Protein AF-K2MQ74-F1 (afdb_monomer)

Mean predicted aligned error: 17.02 Å

Radius of gyration: 33.68 Å; Cα contacts (8 Å, |Δi|>4): 2544; chains: 1; bounding box: 82×67×94 Å

pLDDT: mean 82.6, std 14.16, range [20.5, 97.69]

Organism: NCBI:txid85056

Secondary structure (DSSP, 8-state):
---EEEEEES-EEES-EEEEEEEPPTT-EEEEES-EEEEETTT------STT-TT-----SEEEEEEEEES-EEEEES-EEEEESTT-EEEEEEEEEEEESS-EEEEES-EEEESSEEEE-SS-EEEE-SS-EEEEES-EEEE---STT-EEEEEEEEEE-SS-EEEEES-EEEESSEEEEEEEEEE-SS-EEEEES-EEESSEEEEESSTT-EEE-TT-EEEEES-EEE-BTTBS--EEE---PPPTT---EEEEES-EETTEE---HHHHH---S-EEEE-TT---HHHHS-GGGEEEEETTEEEEPTT-BTTTTBSSPPPTT-S---SS-S---S-PEEESSEES--PPPPTT--EEEEESPEESS-EEEEGGG---TTS-EEEEEES-EES-EEEEEESS-EEEEEES-EE-SS-EEEEEEE-TT-EEEEES-EEE-SSSEEEEEEEEEEPTT-EEEEES-EEEESSEEEEEEEEEEESSEEEEES-EEEESSTT--EEEEEEEEEEEEETT-EEEEES-EEEEEEEEEE-S-EEE-TT-EEEEES-EEE--SS-S--EEEEE-S-EEE-TT-EEEEES-EEESSEEEEE--TTS-EEE-STT-EEEEES-EES-SSS-SEE--GGGEEE-TT-EEEEE--EETTEE---TTTS-TTSEEE-TT---HHHHS-GGGEEEEETTTTEEEEPTT-BTTTTBS--------------------SSEES-EES-----TT-SEEEEES-EEESTT-EE---GGGS-TTS-EEEEEES-EEETT-EE-

Foldseek 3Di:
DFAAEAEAAQEEEALFEAEDEAEGPALHEHEHELYEFEWELVQAPDQDPPPPCRPDGETESYEAANYEAHNYEAEYELYEFYYDDPRYEPYEYHNADYYEHAYEHEHFNYEYEYQFEPYDYPAYEYYWEHLYEYEYENYEYAHQHQDEPGENHEYQEYEHEHLYEYEYYLYEYQHNAEPYEYCAYYHEHLYEYYYYNYEDQHQEHYEHNDLARYAADHNYEYAYENYEWEHHPNDPHTAPYAAHDHDPPGDYHYEYEQYHYNNHTDDDNCVRHVPVHDYHYDYHLDADLSHQASNVFFDGADSNFTHGHPCFEDRRGRNHHDDPPRDDDDSPPVPVPDQDEDEAEEAAEDDQDIAPQQEHHYEHYEHPYAYEAAPVRHPDDVGEREYYAYQYEHCHYEYEAPQEAYEHEAEQYEHAEYAYEYEDEHHAQHEAYHENYEFAYAALERYEYYNHYYYAQYEHEAYQYEFEYAAERYEAAEAAFANYEYEAENYEFAYNDPPDGHQEHYEYQEEEFEQLYEYEYEAYEGGHLEDYEHAEEYEHEHQYEYYHELYEYEHDLVDQAREPYEYNYAYEYYHQYEYEYAQYEYESHAHYEYDDPPHAHEYDYPNAEYEDENYEYCEPSHANYYDDQVRYYYYPPHAYEYEHYYHNRHTDDCVPRHHPRHHYDYPPFADLVRLASVVQFPDADRNVSFTDGDPCFDDRRRHNDDDDDDDDDDDDDDDDDDDDPAQELEEAAADDDDLADLAHEYELYEDAAQRQEAEHDVVSYDPVDHHYHYHYNYYYGSNYYYD

Solvent-accessible surface area (backbone atoms only — not comparable to full-atom values): 36855 Å² total; per-residue (Å²): 112,44,33,38,40,38,40,36,30,42,30,36,23,46,16,12,34,42,41,44,76,36,70,52,37,53,64,16,38,39,39,40,30,55,22,41,30,26,11,24,35,87,48,25,76,61,74,52,82,54,88,96,43,63,87,54,62,32,1,34,24,33,36,38,34,36,28,30,32,33,35,15,42,37,38,37,28,53,25,39,36,38,11,40,44,92,55,5,18,25,28,33,35,39,81,19,45,37,29,25,60,39,6,36,41,39,36,34,44,27,40,38,37,13,48,33,13,48,32,35,22,92,76,15,39,43,37,33,22,48,18,6,38,41,37,40,25,54,22,39,40,39,24,71,28,86,52,84,89,44,18,32,30,31,30,39,26,38,38,30,26,49,40,7,37,42,38,41,31,51,25,40,38,42,23,27,26,18,49,31,30,23,40,25,41,37,34,25,52,44,8,40,41,40,42,30,49,26,39,38,20,17,29,18,44,40,33,55,73,35,53,77,23,60,45,41,39,64,83,14,38,38,30,40,31,46,30,38,40,33,64,17,96,81,28,94,48,51,26,52,28,56,76,42,51,70,53,97,90,49,75,56,47,34,36,36,30,50,31,26,49,72,90,36,76,64,85,47,57,47,82,63,23,29,38,67,60,78,62,53,71,46,59,74,88,70,65,48,54,84,60,71,28,39,51,98,19,43,69,49,71,56,97,75,40,42,38,54,29,92,72,27,25,65,74,37,8,34,56,33,79,65,67,86,90,71,71,94,62,76,70,75,70,81,70,74,73,64,60,70,61,46,68,48,61,77,43,64,68,77,74,83,66,60,91,71,50,56,40,46,30,38,32,48,28,36,34,78,34,62,36,70,49,56,48,72,67,52,75,46,88,97,41,70,33,40,35,37,37,33,47,24,38,34,32,21,40,36,42,31,40,60,49,49,26,33,37,40,38,41,31,52,23,39,29,73,63,36,39,41,35,39,30,37,33,33,14,56,58,16,37,38,38,40,28,53,22,42,35,35,14,83,41,60,39,20,29,38,32,48,66,30,38,47,24,45,61,11,38,41,37,41,35,46,24,42,32,18,3,48,34,20,24,32,39,22,66,38,40,46,28,43,31,18,34,40,39,43,31,48,26,41,26,31,27,60,51,90,93,44,54,10,58,18,31,33,37,30,38,25,38,40,27,24,59,54,1,33,39,40,37,34,47,28,40,33,32,8,29,19,38,35,31,32,51,36,49,35,40,28,26,45,40,4,37,42,38,41,28,50,24,41,35,39,28,30,89,89,46,93,87,12,16,44,34,32,34,54,33,40,36,40,34,24,49,26,8,36,38,40,41,34,50,26,40,31,31,58,25,16,57,33,35,46,49,62,94,83,43,46,39,39,34,28,38,62,67,13,39,37,32,44,30,48,30,34,28,65,47,73,87,39,61,66,54,47,52,56,40,93,37,54,44,72,38,82,67,24,47,40,40,40,30,40,31,28,41,57,83,40,76,64,82,61,83,86,48,58,45,90,83,51,44,75,50,58,72,95,61,64,48,67,76,73,55,23,41,62,95,31,42,68,50,71,43,69,88,77,57,42,44,39,50,34,94,83,31,29,70,70,38,11,37,86,57,89,80,87,83,86,87,86,90,85,87,89,89,88,89,88,87,89,89,74,99,38,53,60,67,43,80,38,48,62,66,86,84,69,51,83,53,46,69,47,46,34,32,44,24,34,26,40,28,72,55,16,48,49,74,67,61,75,90,71,30,61,66,91,49,64,34,38,41,39,36,36,47,23,35,26,24,62,31,5,33,39,63

Structure (mmCIF, N/CA/C/O backbone):
data_AF-K2MQ74-F1
#
_entry.id   AF-K2MQ74-F1
#
loop_
_atom_site.group_PDB
_atom_site.id
_atom_site.type_symbol
_atom_site.label_atom_id
_atom_site.label_alt_id
_atom_site.label_comp_id
_atom_site.label_asym_id
_atom_site.label_entity_id
_atom_site.label_seq_id
_atom_site.pdbx_PDB_ins_code
_atom_site.Cartn_x
_atom_site.Cartn_y
_atom_site.Cartn_z
_atom_site.occupancy
_atom_site.B_iso_or_equiv
_atom_site.auth_seq_id
_atom_site.auth_comp_id
_atom_site.auth_asym_id
_atom_site.auth_atom_id
_atom_site.pdbx_PDB_model_num
ATOM 1 N N . MET A 1 1 ? 23.347 -22.499 -31.043 1.00 69.25 1 MET A N 1
ATOM 2 C CA . MET A 1 1 ? 22.238 -23.004 -30.206 1.00 69.25 1 MET A CA 1
ATOM 3 C C . MET A 1 1 ? 20.932 -22.618 -30.883 1.00 69.25 1 MET A C 1
ATOM 5 O O . MET A 1 1 ? 20.910 -21.531 -31.457 1.00 69.25 1 MET A O 1
ATOM 9 N N . PRO A 1 2 ? 19.909 -23.488 -30.890 1.00 73.75 2 PRO A N 1
ATOM 10 C CA . PRO A 1 2 ? 18.578 -23.132 -31.381 1.00 73.75 2 PRO A CA 1
ATOM 11 C C . PRO A 1 2 ? 17.974 -22.024 -30.506 1.00 73.75 2 PRO A C 1
ATOM 13 O O . PRO A 1 2 ? 18.395 -21.845 -29.362 1.00 73.75 2 PRO A O 1
ATOM 16 N N . HIS A 1 3 ? 17.020 -21.267 -31.050 1.00 83.69 3 HIS A N 1
ATOM 17 C CA . HIS A 1 3 ? 16.322 -20.243 -30.276 1.00 83.69 3 HIS A CA 1
ATOM 18 C C . HIS A 1 3 ? 15.479 -20.896 -29.171 1.00 83.69 3 HIS A C 1
ATOM 20 O O . HIS A 1 3 ? 14.938 -21.993 -29.354 1.00 83.69 3 HIS A O 1
ATOM 26 N N . ALA A 1 4 ? 15.383 -20.218 -28.030 1.00 85.94 4 ALA A N 1
ATOM 27 C CA . ALA A 1 4 ? 14.561 -20.631 -26.902 1.00 85.94 4 ALA A CA 1
ATOM 28 C C . ALA A 1 4 ? 13.309 -19.752 -26.811 1.00 85.94 4 ALA A C 1
ATOM 30 O O . ALA A 1 4 ? 13.399 -18.527 -26.898 1.00 85.94 4 ALA A O 1
ATOM 31 N N . LEU A 1 5 ? 12.152 -20.381 -26.631 1.00 87.06 5 LEU A N 1
ATOM 32 C CA . LEU A 1 5 ? 10.888 -19.740 -26.299 1.00 87.06 5 LEU A CA 1
ATOM 33 C C . LEU A 1 5 ? 10.551 -20.091 -24.847 1.00 87.06 5 LEU A C 1
ATOM 35 O O . LEU A 1 5 ? 10.266 -21.247 -24.540 1.00 87.06 5 LEU A O 1
ATOM 39 N N . VAL A 1 6 ? 10.608 -19.107 -23.957 1.00 89.31 6 VAL A N 1
ATOM 40 C CA . VAL A 1 6 ? 10.246 -19.247 -22.544 1.00 89.31 6 VAL A CA 1
ATOM 41 C C . VAL A 1 6 ? 9.012 -18.395 -22.297 1.00 89.31 6 VAL A C 1
ATOM 43 O O . VAL A 1 6 ? 9.050 -17.183 -22.496 1.00 89.31 6 VAL A O 1
ATOM 46 N N . ASN A 1 7 ? 7.911 -19.017 -21.895 1.00 86.31 7 ASN A N 1
ATOM 47 C CA . ASN A 1 7 ? 6.653 -18.330 -21.645 1.00 86.31 7 ASN A CA 1
ATOM 48 C C . ASN A 1 7 ? 6.124 -18.663 -20.247 1.00 86.31 7 ASN A C 1
ATOM 50 O O . ASN A 1 7 ? 5.760 -19.803 -19.960 1.00 86.31 7 ASN A O 1
ATOM 54 N N . MET A 1 8 ? 6.087 -17.655 -19.388 1.00 89.19 8 MET A N 1
ATOM 55 C CA . MET A 1 8 ? 5.594 -17.706 -18.020 1.00 89.19 8 MET A CA 1
ATOM 56 C C . MET A 1 8 ? 4.370 -16.799 -17.938 1.00 89.19 8 MET A C 1
ATOM 58 O O . MET A 1 8 ? 4.485 -15.584 -18.063 1.00 89.19 8 MET A O 1
ATOM 62 N N . THR A 1 9 ? 3.185 -17.379 -17.772 1.00 84.38 9 THR A N 1
ATOM 63 C CA . THR A 1 9 ? 1.922 -16.630 -17.710 1.00 84.38 9 THR A CA 1
ATOM 64 C C . THR A 1 9 ? 1.123 -17.018 -16.477 1.00 84.38 9 THR A C 1
ATOM 66 O O . THR A 1 9 ? 1.108 -18.189 -16.102 1.00 84.38 9 THR A O 1
ATOM 69 N N . ASN A 1 10 ? 0.457 -16.062 -15.826 1.00 81.44 10 ASN A N 1
ATOM 70 C CA . ASN A 1 10 ? -0.314 -16.319 -14.601 1.00 81.44 10 ASN A CA 1
ATOM 71 C C . ASN A 1 10 ? 0.508 -17.050 -13.520 1.00 81.44 10 ASN A C 1
ATOM 73 O O . ASN A 1 10 ? -0.016 -17.906 -12.814 1.00 81.44 10 ASN A O 1
ATOM 77 N N . VAL A 1 11 ? 1.815 -16.791 -13.430 1.00 84.75 11 VAL A N 1
ATOM 78 C CA . VAL A 1 11 ? 2.678 -17.435 -12.436 1.00 84.75 11 VAL A CA 1
ATOM 79 C C . VAL A 1 11 ? 2.529 -16.708 -11.107 1.00 84.75 11 VAL A C 1
ATOM 81 O O . VAL A 1 11 ? 2.595 -15.483 -11.056 1.00 84.75 11 VAL A O 1
ATOM 84 N N . THR A 1 12 ? 2.367 -17.461 -10.026 1.00 86.19 12 THR A N 1
ATOM 85 C CA . THR A 1 12 ? 2.408 -16.945 -8.657 1.00 86.19 12 THR A CA 1
ATOM 86 C C . THR A 1 12 ? 3.684 -17.441 -7.987 1.00 86.19 12 THR A C 1
ATOM 88 O O . THR A 1 12 ? 3.907 -18.641 -7.907 1.00 86.19 12 THR A O 1
ATOM 91 N N . SER A 1 13 ? 4.543 -16.559 -7.497 1.00 84.12 13 SER A N 1
ATOM 92 C CA . SER A 1 13 ? 5.702 -16.939 -6.683 1.00 84.12 13 SER A CA 1
ATOM 93 C C . SER A 1 13 ? 5.541 -16.345 -5.292 1.00 84.12 13 SER A C 1
ATOM 95 O O . SER A 1 13 ? 5.294 -15.152 -5.184 1.00 84.12 13 SER A O 1
ATOM 97 N N . LEU A 1 14 ? 5.641 -17.161 -4.246 1.00 84.56 14 LEU A N 1
ATOM 98 C CA . LEU A 1 14 ? 5.545 -16.786 -2.835 1.00 84.56 14 LEU A CA 1
ATOM 99 C C . LEU A 1 14 ? 6.806 -17.285 -2.128 1.00 84.56 14 LEU A C 1
ATOM 101 O O . LEU A 1 14 ? 6.883 -18.452 -1.756 1.00 84.56 14 LEU A O 1
ATOM 105 N N . GLU A 1 15 ? 7.813 -16.433 -1.969 1.00 80.31 15 GLU A N 1
ATOM 106 C CA . GLU A 1 15 ? 9.154 -16.827 -1.503 1.00 80.31 15 GLU A CA 1
ATOM 107 C C . GLU A 1 15 ? 9.903 -17.751 -2.478 1.00 80.31 15 GLU A C 1
ATOM 109 O O . GLU A 1 15 ? 10.826 -18.465 -2.089 1.00 80.31 15 GLU A O 1
ATOM 114 N N . GLY A 1 16 ? 9.498 -17.767 -3.750 1.00 77.50 16 GLY A N 1
ATOM 115 C CA . GLY A 1 16 ? 10.227 -18.440 -4.820 1.00 77.50 16 GLY A CA 1
ATOM 116 C C . GLY A 1 16 ? 11.003 -17.456 -5.692 1.00 77.50 16 GLY A C 1
ATOM 117 O O . GLY A 1 16 ? 10.606 -16.296 -5.841 1.00 77.50 16 GLY A O 1
ATOM 118 N N . THR A 1 17 ? 12.076 -17.932 -6.321 1.00 85.06 17 THR A N 1
ATOM 119 C CA . THR A 1 17 ? 12.960 -17.095 -7.146 1.00 85.06 17 THR A CA 1
ATOM 120 C C . THR A 1 17 ? 12.999 -17.586 -8.592 1.00 85.06 17 THR A C 1
ATOM 122 O O . THR A 1 17 ? 13.245 -18.764 -8.863 1.00 85.06 17 THR A O 1
ATOM 125 N N . ILE A 1 18 ? 12.795 -16.665 -9.534 1.00 90.06 18 ILE A N 1
ATOM 126 C CA . ILE A 1 18 ? 13.057 -16.885 -10.961 1.00 90.06 18 ILE A CA 1
ATOM 127 C C . ILE A 1 18 ? 14.475 -16.399 -11.250 1.00 90.06 18 ILE A C 1
ATOM 129 O O . ILE A 1 18 ? 14.791 -15.240 -10.996 1.00 90.06 18 ILE A O 1
ATOM 133 N N . VAL A 1 19 ? 15.333 -17.251 -11.796 1.00 90.69 19 VAL A N 1
ATOM 134 C CA . VAL A 1 19 ? 16.720 -16.924 -12.134 1.00 90.69 19 VAL A CA 1
ATOM 135 C C . VAL A 1 19 ? 16.905 -17.070 -13.638 1.00 90.69 19 VAL A C 1
ATOM 137 O O . VAL A 1 19 ? 16.512 -18.069 -14.224 1.00 90.69 19 VAL A O 1
ATOM 140 N N . MET A 1 20 ? 17.528 -16.086 -14.280 1.00 91.31 20 MET A N 1
ATOM 141 C CA . MET A 1 20 ? 18.090 -16.251 -15.619 1.00 91.31 20 MET A CA 1
ATOM 142 C C . MET A 1 20 ? 19.586 -16.037 -15.562 1.00 91.31 20 MET A C 1
ATOM 144 O O . MET A 1 20 ? 20.056 -14.991 -15.112 1.00 91.31 20 MET A O 1
ATOM 148 N N . HIS A 1 21 ? 20.322 -17.021 -16.066 1.00 90.12 21 HIS A N 1
ATOM 149 C CA . HIS A 1 21 ? 21.772 -17.027 -16.011 1.00 90.12 21 HIS A CA 1
ATOM 150 C C . HIS A 1 21 ? 22.403 -17.096 -17.407 1.00 90.12 21 HIS A C 1
ATOM 152 O O . HIS A 1 21 ? 22.164 -18.026 -18.180 1.00 90.12 21 HIS A O 1
ATOM 158 N N . GLY A 1 22 ? 23.283 -16.139 -17.704 1.00 90.06 22 GLY A N 1
ATOM 159 C CA . GLY A 1 22 ? 24.155 -16.163 -18.876 1.00 90.06 22 GLY A CA 1
ATOM 160 C C . GLY A 1 22 ? 23.542 -15.644 -20.184 1.00 90.06 22 GLY A C 1
ATOM 161 O O . GLY A 1 22 ? 22.616 -14.839 -20.220 1.00 90.06 22 GLY A O 1
ATOM 162 N N . ALA A 1 23 ? 24.134 -16.044 -21.313 1.00 90.94 23 ALA A N 1
ATOM 163 C CA . ALA A 1 23 ? 23.738 -15.533 -22.626 1.00 90.94 23 ALA A CA 1
ATOM 164 C C . ALA A 1 23 ? 22.570 -16.324 -23.219 1.00 90.94 23 ALA A C 1
ATOM 166 O O . ALA A 1 23 ? 22.675 -17.539 -23.413 1.00 90.94 23 ALA A O 1
ATOM 167 N N . MET A 1 24 ? 21.506 -15.615 -23.594 1.00 89.88 24 MET A N 1
ATOM 168 C CA . MET A 1 24 ? 20.384 -16.211 -24.308 1.00 89.88 24 MET A CA 1
ATOM 169 C C . MET A 1 24 ? 20.804 -16.602 -25.733 1.00 89.88 24 MET A C 1
ATOM 171 O O . MET A 1 24 ? 21.582 -15.881 -26.371 1.00 89.88 24 MET A O 1
ATOM 175 N N . PRO A 1 25 ? 20.304 -17.730 -26.272 1.00 89.81 25 PRO A N 1
ATOM 176 C CA . PRO A 1 25 ? 20.514 -18.063 -27.674 1.00 89.81 25 PRO A CA 1
ATOM 177 C C . PRO A 1 25 ? 19.982 -16.959 -28.598 1.00 89.81 25 PRO A C 1
ATOM 179 O O . PRO A 1 25 ? 18.995 -16.292 -28.284 1.00 89.81 25 PRO A O 1
ATOM 182 N N . LEU A 1 26 ? 20.602 -16.806 -29.769 1.00 89.81 26 LEU A N 1
ATOM 183 C CA . LEU A 1 26 ? 20.167 -15.836 -30.776 1.00 89.81 26 LEU A CA 1
ATOM 184 C C . LEU A 1 26 ? 18.686 -16.024 -31.135 1.00 89.81 26 LEU A C 1
ATOM 186 O O . LEU A 1 26 ? 18.231 -17.157 -31.295 1.00 89.81 26 LEU A O 1
ATOM 190 N N . ASN A 1 27 ? 17.964 -14.914 -31.311 1.00 88.69 27 ASN A N 1
ATOM 191 C CA . ASN A 1 27 ? 16.544 -14.894 -31.694 1.00 88.69 27 ASN A CA 1
ATOM 192 C C . ASN A 1 27 ? 15.594 -15.570 -30.685 1.00 88.69 27 ASN A C 1
ATOM 194 O O . ASN A 1 27 ? 14.514 -16.020 -31.063 1.00 88.69 27 ASN A O 1
ATOM 198 N N . SER A 1 28 ? 15.991 -15.668 -29.412 1.00 91.50 28 SER A N 1
ATOM 199 C CA . SER A 1 28 ? 15.140 -16.214 -28.344 1.00 91.50 28 SER A CA 1
ATOM 200 C C . SER A 1 28 ? 14.060 -15.228 -27.886 1.00 91.50 28 SER A C 1
ATOM 202 O O . SER A 1 28 ? 14.157 -14.019 -28.110 1.00 91.50 28 SER A O 1
ATOM 204 N N . SER A 1 29 ? 13.047 -15.746 -27.194 1.00 90.50 29 SER A N 1
ATOM 205 C CA . SER A 1 29 ? 11.983 -14.964 -26.570 1.00 90.50 29 SER A CA 1
ATOM 206 C C . SER A 1 29 ? 11.717 -15.449 -25.153 1.00 90.50 29 SER A C 1
ATOM 208 O O . SER A 1 29 ? 11.582 -16.647 -24.923 1.00 90.50 29 SER A O 1
ATOM 210 N N . VAL A 1 30 ? 11.595 -14.508 -24.225 1.00 92.06 30 VAL A N 1
ATOM 211 C CA . VAL A 1 30 ? 11.205 -14.713 -22.834 1.00 92.06 30 VAL A CA 1
ATOM 212 C C . VAL A 1 30 ? 10.033 -13.788 -22.542 1.00 92.06 30 VAL A C 1
ATOM 214 O O . VAL A 1 30 ? 10.144 -12.572 -22.701 1.00 92.06 30 VAL A O 1
ATOM 217 N N . LEU A 1 31 ? 8.910 -14.373 -22.149 1.00 90.75 31 LEU A N 1
ATOM 218 C CA . LEU A 1 31 ? 7.698 -13.669 -21.756 1.00 90.75 31 LEU A CA 1
ATOM 219 C C . LEU A 1 31 ? 7.372 -14.027 -20.306 1.00 90.75 31 LEU A C 1
ATOM 221 O O . LEU A 1 31 ? 7.281 -15.207 -19.973 1.00 90.75 31 LEU A O 1
ATOM 225 N N . LEU A 1 32 ? 7.189 -13.011 -19.470 1.00 91.19 32 LEU A N 1
ATOM 226 C CA . LEU A 1 32 ? 6.621 -13.109 -18.131 1.00 91.19 32 LEU A CA 1
ATOM 227 C C . LEU A 1 32 ? 5.390 -12.201 -18.078 1.00 91.19 32 LEU A C 1
ATOM 229 O O . LEU A 1 32 ? 5.525 -10.981 -18.079 1.00 91.19 32 LEU A O 1
ATOM 233 N N . ALA A 1 33 ? 4.193 -12.778 -18.091 1.00 87.50 33 ALA A N 1
ATOM 234 C CA . ALA A 1 33 ? 2.955 -12.016 -18.203 1.00 87.50 33 ALA A CA 1
ATOM 235 C C . ALA A 1 33 ? 1.942 -12.364 -17.112 1.00 87.50 33 ALA A C 1
ATOM 237 O O . ALA A 1 33 ? 1.864 -13.516 -16.684 1.00 87.50 33 ALA A O 1
ATOM 238 N N . ASN A 1 34 ? 1.116 -11.394 -16.712 1.00 83.06 34 ASN A N 1
ATOM 239 C CA . ASN A 1 34 ? -0.025 -11.610 -15.811 1.00 83.06 34 ASN A CA 1
ATOM 240 C C . ASN A 1 34 ? 0.358 -12.313 -14.491 1.00 83.06 34 ASN A C 1
ATOM 242 O O . ASN A 1 34 ? -0.402 -13.132 -13.987 1.00 83.06 34 ASN A O 1
ATOM 246 N N . SER A 1 35 ? 1.575 -12.101 -13.991 1.00 85.50 35 SER A N 1
ATOM 247 C CA . SER A 1 35 ? 2.164 -12.909 -12.916 1.00 85.50 35 SER A CA 1
ATOM 248 C C . SER A 1 35 ? 2.342 -12.098 -11.635 1.00 85.50 35 SER A C 1
ATOM 250 O O . SER A 1 35 ? 2.606 -10.902 -11.702 1.00 85.50 35 SER A O 1
ATOM 252 N N . THR A 1 36 ? 2.258 -12.750 -10.479 1.00 86.44 36 THR A N 1
ATOM 253 C CA . THR A 1 36 ? 2.488 -12.142 -9.160 1.00 86.44 36 THR A CA 1
ATOM 254 C C . THR A 1 36 ? 3.693 -12.808 -8.518 1.00 86.44 36 THR A C 1
ATOM 256 O O . THR A 1 36 ? 3.648 -13.994 -8.205 1.00 86.44 36 THR A O 1
ATOM 259 N N . LEU A 1 37 ? 4.782 -12.072 -8.326 1.00 89.69 37 LEU A N 1
ATOM 260 C CA . LEU A 1 37 ? 6.009 -12.587 -7.729 1.00 89.69 37 LEU A CA 1
ATOM 261 C C . LEU A 1 37 ? 6.281 -11.876 -6.407 1.00 89.69 37 LEU A C 1
ATOM 263 O O . LEU A 1 37 ? 6.440 -10.660 -6.375 1.00 89.69 37 LEU A O 1
ATOM 267 N N . ARG A 1 38 ? 6.363 -12.639 -5.327 1.00 86.06 38 ARG A N 1
ATOM 268 C CA . ARG A 1 38 ? 6.551 -12.155 -3.967 1.00 86.06 38 ARG A CA 1
ATOM 269 C C . ARG A 1 38 ? 7.759 -12.831 -3.348 1.00 86.06 38 ARG A C 1
ATOM 271 O O . ARG A 1 38 ? 7.901 -14.050 -3.455 1.00 86.06 38 ARG A O 1
ATOM 278 N N . ALA A 1 39 ? 8.610 -12.043 -2.713 1.00 85.25 39 ALA A N 1
ATOM 279 C CA . ALA A 1 39 ? 9.770 -12.542 -1.997 1.00 85.25 39 ALA A CA 1
ATOM 280 C C . ALA A 1 39 ? 10.071 -11.669 -0.776 1.00 85.25 39 ALA A C 1
ATOM 282 O O . ALA A 1 39 ? 9.860 -10.455 -0.783 1.00 85.25 39 ALA A O 1
ATOM 283 N N . THR A 1 40 ? 10.597 -12.289 0.269 1.00 81.06 40 THR A N 1
ATOM 284 C CA . THR A 1 40 ? 11.115 -11.622 1.459 1.00 81.06 40 THR A CA 1
ATOM 285 C C . THR A 1 40 ? 12.572 -11.999 1.686 1.00 81.06 40 THR A C 1
ATOM 287 O O . THR A 1 40 ? 13.047 -13.044 1.234 1.00 81.06 40 THR A O 1
ATOM 290 N N . VAL A 1 41 ? 13.302 -11.154 2.418 1.00 74.00 41 VAL A N 1
ATOM 291 C CA . VAL A 1 41 ? 14.704 -11.426 2.792 1.00 74.00 41 VAL A CA 1
ATOM 292 C C . VAL A 1 41 ? 14.850 -12.741 3.579 1.00 74.00 41 VAL A C 1
ATOM 294 O O . VAL A 1 41 ? 15.873 -13.405 3.454 1.00 74.00 41 VAL A O 1
ATOM 297 N N . GLY A 1 42 ? 13.840 -13.128 4.369 1.00 65.25 42 GLY A N 1
ATOM 298 C CA . GLY A 1 42 ? 13.865 -14.349 5.183 1.00 65.25 42 GLY A CA 1
ATOM 299 C C . GLY A 1 42 ? 13.383 -15.619 4.473 1.00 65.25 42 GLY A C 1
ATOM 300 O O . GLY A 1 42 ? 13.790 -16.711 4.865 1.00 65.25 42 GLY A O 1
ATOM 301 N N . GLY A 1 43 ? 12.521 -15.501 3.456 1.00 62.16 43 GLY A N 1
ATOM 302 C CA . GLY A 1 43 ? 11.962 -16.656 2.743 1.00 62.16 43 GLY A CA 1
ATOM 303 C C . GLY A 1 43 ? 12.694 -17.026 1.448 1.00 62.16 43 GLY A C 1
ATOM 304 O O . GLY A 1 43 ? 12.746 -18.205 1.093 1.00 62.16 43 GLY A O 1
ATOM 305 N N . SER A 1 44 ? 13.312 -16.057 0.768 1.00 65.25 44 SER A N 1
ATOM 306 C CA . SER A 1 44 ? 14.136 -16.295 -0.424 1.00 65.25 44 SER A CA 1
ATOM 307 C C . SER A 1 44 ? 15.449 -17.008 -0.087 1.00 65.25 44 SER A C 1
ATOM 309 O O . SER A 1 44 ? 16.137 -16.663 0.870 1.00 65.25 44 SER A O 1
ATOM 311 N N . GLN A 1 45 ? 15.846 -17.963 -0.931 1.00 65.62 45 GLN A N 1
ATOM 312 C CA . GLN A 1 45 ? 17.085 -18.740 -0.760 1.00 65.62 45 GLN A CA 1
ATOM 313 C C . GLN A 1 45 ? 18.202 -18.345 -1.724 1.00 65.62 45 GLN A C 1
ATOM 315 O O . GLN A 1 45 ? 19.218 -19.036 -1.827 1.00 65.62 45 GLN A O 1
ATOM 320 N N . TYR A 1 46 ? 18.022 -17.247 -2.456 1.00 73.00 46 TYR A N 1
ATOM 321 C CA . TYR A 1 46 ? 19.053 -16.767 -3.359 1.00 73.00 46 TYR A CA 1
ATOM 322 C C . TYR A 1 46 ? 20.251 -16.213 -2.581 1.00 73.00 46 TYR A C 1
ATOM 324 O O . TYR A 1 46 ? 20.125 -15.242 -1.837 1.00 73.00 46 TYR A O 1
ATOM 332 N N . VAL A 1 47 ? 21.428 -16.801 -2.800 1.00 69.06 47 VAL A N 1
ATOM 333 C CA . VAL A 1 47 ? 22.689 -16.331 -2.218 1.00 69.06 47 VAL A CA 1
ATOM 334 C C . VAL A 1 47 ? 23.479 -15.579 -3.292 1.00 69.06 47 VAL A C 1
ATOM 336 O O . VAL A 1 47 ? 23.880 -16.203 -4.280 1.00 69.06 47 VAL A O 1
ATOM 339 N N . PRO A 1 48 ? 23.725 -14.263 -3.126 1.00 70.69 48 PRO A N 1
ATOM 340 C CA . PRO A 1 48 ? 24.556 -13.499 -4.047 1.00 70.69 48 PRO A CA 1
ATOM 341 C C . PRO A 1 48 ? 25.955 -14.099 -4.172 1.00 70.69 48 PRO A C 1
ATOM 343 O O . PRO A 1 48 ? 26.579 -14.488 -3.185 1.00 70.69 48 PRO A O 1
ATOM 346 N N . THR A 1 49 ? 26.472 -14.138 -5.396 1.00 70.75 49 THR A N 1
ATOM 347 C CA . THR A 1 49 ? 27.809 -14.694 -5.685 1.00 70.75 49 THR A CA 1
ATOM 348 C C . THR A 1 49 ? 28.824 -13.622 -6.075 1.00 70.75 49 THR A C 1
ATOM 350 O O . THR A 1 49 ? 29.972 -13.932 -6.400 1.00 70.75 49 THR A O 1
ATOM 353 N N . THR A 1 50 ? 28.415 -12.351 -6.066 1.00 69.69 50 THR A N 1
ATOM 354 C CA . THR A 1 50 ? 29.292 -11.209 -6.326 1.00 69.69 50 THR A CA 1
ATOM 355 C C . THR A 1 50 ? 30.360 -11.078 -5.226 1.00 69.69 50 THR A C 1
ATOM 357 O O . THR A 1 50 ? 30.003 -10.934 -4.052 1.00 69.69 50 THR A O 1
ATOM 360 N N . PRO A 1 51 ? 31.665 -11.052 -5.579 1.00 68.12 51 PRO A N 1
ATOM 361 C CA . PRO A 1 51 ? 32.747 -10.947 -4.603 1.00 68.12 51 PRO A CA 1
ATOM 362 C C . PRO A 1 51 ? 32.586 -9.755 -3.652 1.00 68.12 51 PRO A C 1
ATOM 364 O O . PRO A 1 51 ? 32.274 -8.639 -4.080 1.00 68.12 51 PRO A O 1
ATOM 367 N N . GLY A 1 52 ? 32.798 -9.992 -2.355 1.00 63.81 52 GLY A N 1
ATOM 368 C CA . GLY A 1 52 ? 32.671 -8.971 -1.304 1.00 63.81 52 GLY A CA 1
ATOM 369 C C . GLY A 1 52 ? 31.234 -8.651 -0.869 1.00 63.81 52 GLY A C 1
ATOM 370 O O . GLY A 1 52 ? 31.057 -7.901 0.086 1.00 63.81 52 GLY A O 1
ATOM 371 N N . HIS A 1 53 ? 30.225 -9.241 -1.519 1.00 65.31 53 HIS A N 1
ATOM 372 C CA . HIS A 1 53 ? 28.812 -9.115 -1.141 1.00 65.31 53 HIS A CA 1
ATOM 373 C C . HIS A 1 53 ? 28.185 -10.454 -0.711 1.00 65.31 53 HIS A C 1
ATOM 375 O O . HIS A 1 53 ? 26.984 -10.536 -0.479 1.00 65.31 53 HIS A O 1
ATOM 381 N N . GLU A 1 54 ? 29.022 -11.481 -0.540 1.00 59.19 54 GLU A N 1
ATOM 382 C CA . GLU A 1 54 ? 28.673 -12.866 -0.179 1.00 59.19 54 GLU A CA 1
ATOM 383 C C . GLU A 1 54 ? 27.948 -12.989 1.177 1.00 59.19 54 GLU A C 1
ATOM 385 O O . GLU A 1 54 ? 27.279 -13.985 1.435 1.00 59.19 54 GLU A O 1
ATOM 390 N N . GLY A 1 55 ? 28.081 -11.986 2.055 1.00 54.31 55 GLY A N 1
ATOM 391 C CA . GLY A 1 55 ? 27.433 -11.943 3.371 1.00 54.31 55 GLY A CA 1
ATOM 392 C C . GLY A 1 55 ? 26.071 -11.241 3.408 1.00 54.31 55 GLY A C 1
ATOM 393 O O . GLY A 1 55 ? 25.436 -11.242 4.461 1.00 54.31 55 GLY A O 1
ATOM 394 N N . PHE A 1 56 ? 25.619 -10.626 2.307 1.00 61.75 56 PHE A N 1
ATOM 395 C CA . PHE A 1 56 ? 24.329 -9.934 2.267 1.00 61.75 56 PHE A CA 1
ATOM 396 C C . PHE A 1 56 ? 23.222 -10.859 1.757 1.00 61.75 56 PHE A C 1
ATOM 398 O O . PHE A 1 56 ? 23.323 -11.427 0.672 1.00 61.75 56 PHE A O 1
ATOM 405 N N . TRP A 1 57 ? 22.138 -10.959 2.522 1.00 67.12 57 TRP A N 1
ATOM 406 C CA . TRP A 1 57 ? 20.949 -11.720 2.148 1.00 67.12 57 TRP A CA 1
ATOM 407 C C . TRP A 1 57 ? 19.939 -10.783 1.484 1.00 67.12 57 TRP A C 1
ATOM 409 O O . TRP A 1 57 ? 19.510 -9.800 2.087 1.00 67.12 57 TRP A O 1
ATOM 419 N N . TYR A 1 58 ? 19.583 -11.078 0.234 1.00 73.44 58 TYR A N 1
ATOM 420 C CA . TYR A 1 58 ? 18.549 -10.362 -0.513 1.00 73.44 58 TYR A CA 1
ATOM 421 C C . TYR A 1 58 ? 17.385 -11.309 -0.788 1.00 73.44 58 TYR A C 1
ATOM 423 O O . TYR A 1 58 ? 17.588 -12.503 -1.006 1.00 73.44 58 TYR A O 1
ATOM 431 N N . GLY A 1 59 ? 16.172 -10.758 -0.832 1.00 76.06 59 GLY A N 1
ATOM 432 C CA . GLY A 1 59 ? 14.964 -11.505 -1.169 1.00 76.06 59 GLY A CA 1
ATOM 433 C C . GLY A 1 59 ? 14.456 -11.288 -2.594 1.00 76.06 59 GLY A C 1
ATOM 434 O O . GLY A 1 59 ? 13.378 -10.722 -2.722 1.00 76.06 59 GLY A O 1
ATOM 435 N N . PRO A 1 60 ? 15.181 -11.645 -3.676 1.00 86.50 60 PRO A N 1
ATOM 436 C CA . PRO A 1 60 ? 14.726 -11.337 -5.023 1.00 86.50 60 PRO A CA 1
ATOM 437 C C . PRO A 1 60 ? 13.627 -12.269 -5.523 1.00 86.50 60 PRO A C 1
ATOM 439 O O . PRO A 1 60 ? 13.721 -13.495 -5.440 1.00 86.50 60 PRO A O 1
ATOM 442 N N . ALA A 1 61 ? 12.629 -11.659 -6.158 1.00 88.75 61 ALA A N 1
ATOM 443 C CA . ALA A 1 61 ? 11.621 -12.359 -6.943 1.00 88.75 61 ALA A CA 1
ATOM 444 C C . ALA A 1 61 ? 12.173 -12.776 -8.321 1.00 88.75 61 ALA A C 1
ATOM 446 O O . ALA A 1 61 ? 11.872 -13.864 -8.819 1.00 88.75 61 ALA A O 1
ATOM 447 N N . LEU A 1 62 ? 13.011 -11.923 -8.924 1.00 92.38 62 LEU A N 1
ATOM 448 C CA . LEU A 1 62 ? 13.690 -12.172 -10.195 1.00 92.38 62 LEU A CA 1
ATOM 449 C C . LEU A 1 62 ? 15.190 -11.883 -10.079 1.00 92.38 62 LEU A C 1
ATOM 451 O O . LEU A 1 62 ? 15.598 -10.828 -9.602 1.00 92.38 62 LEU A O 1
ATOM 455 N N . VAL A 1 63 ? 16.016 -12.785 -10.591 1.00 92.56 63 VAL A N 1
ATOM 456 C CA . VAL A 1 63 ? 17.467 -12.626 -10.665 1.00 92.56 63 VAL A CA 1
ATOM 457 C C . VAL A 1 63 ? 17.909 -12.644 -12.122 1.00 92.56 6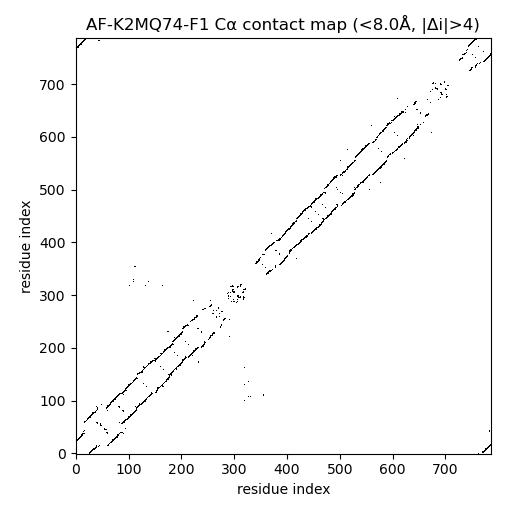3 VAL A C 1
ATOM 459 O O . VAL A 1 63 ? 17.637 -13.592 -12.861 1.00 92.56 63 VAL A O 1
ATOM 462 N N . LEU A 1 64 ? 18.624 -11.597 -12.527 1.00 93.19 64 LEU A N 1
ATOM 463 C CA . LEU A 1 64 ? 19.278 -11.472 -13.825 1.00 93.19 64 LEU A CA 1
ATOM 464 C C . LEU A 1 64 ? 20.783 -11.556 -13.618 1.00 93.19 64 LEU A C 1
ATOM 466 O O . LEU A 1 64 ? 21.420 -10.603 -13.177 1.00 93.19 64 LEU A O 1
ATOM 470 N N . ASP A 1 65 ? 21.360 -12.697 -13.947 1.00 91.69 65 ASP A N 1
ATOM 471 C CA . ASP A 1 65 ? 22.740 -12.990 -13.620 1.00 91.69 65 ASP A CA 1
ATOM 472 C C . ASP A 1 65 ? 23.601 -13.205 -14.873 1.00 91.69 65 ASP A C 1
ATOM 474 O O . ASP A 1 65 ? 23.548 -14.237 -15.545 1.00 91.69 65 ASP A O 1
ATOM 478 N N . GLY A 1 66 ? 24.392 -12.191 -15.225 1.00 89.88 66 GLY A N 1
ATOM 479 C CA . GLY A 1 66 ? 25.224 -12.180 -16.427 1.00 89.88 66 GLY A CA 1
ATOM 480 C C . GLY A 1 66 ? 24.401 -12.265 -17.714 1.00 89.88 66 GLY A C 1
ATOM 481 O O . GLY A 1 66 ? 24.884 -12.792 -18.727 1.00 89.88 66 GLY A O 1
ATOM 482 N N . VAL A 1 67 ? 23.151 -11.792 -17.666 1.00 94.19 67 VAL A N 1
ATOM 483 C CA . VAL A 1 67 ? 22.180 -11.936 -18.750 1.00 94.19 67 VAL A CA 1
ATOM 484 C C . VAL A 1 67 ? 22.623 -11.129 -19.962 1.00 94.19 67 VAL A C 1
ATOM 486 O O . VAL A 1 67 ? 22.808 -9.911 -19.897 1.00 94.19 67 VAL A O 1
ATOM 489 N N . ARG A 1 68 ? 22.769 -11.817 -21.098 1.00 94.50 68 ARG A N 1
ATOM 490 C CA . ARG A 1 68 ? 23.043 -11.192 -22.398 1.00 94.50 68 ARG A CA 1
ATOM 491 C C . ARG A 1 68 ? 21.958 -11.549 -23.399 1.00 94.50 68 ARG A C 1
ATOM 493 O O . ARG A 1 68 ? 21.828 -12.709 -23.787 1.00 94.50 68 ARG A O 1
ATOM 500 N N . LEU A 1 69 ? 21.222 -10.533 -23.828 1.00 94.56 69 LEU A N 1
ATOM 501 C CA . LEU A 1 69 ? 20.207 -10.605 -24.870 1.00 94.56 69 LEU A CA 1
ATOM 502 C C . LEU A 1 69 ? 20.875 -10.342 -26.227 1.00 94.56 69 LEU A C 1
ATOM 504 O O . LEU A 1 69 ? 21.540 -9.317 -26.407 1.00 94.56 69 LEU A O 1
ATOM 508 N N . LEU A 1 70 ? 20.732 -11.283 -27.163 1.00 93.88 70 LEU A N 1
ATOM 509 C CA . LEU A 1 70 ? 21.355 -11.257 -28.493 1.00 93.88 70 LEU A CA 1
ATOM 510 C C . LEU A 1 70 ? 20.268 -11.482 -29.548 1.00 93.88 70 LEU A C 1
ATOM 512 O O . LEU A 1 70 ? 19.819 -12.613 -29.753 1.00 93.88 70 LEU A O 1
ATOM 516 N N . SER A 1 71 ? 19.773 -10.402 -30.152 1.00 92.38 71 SER A N 1
ATOM 517 C CA . SER A 1 71 ? 18.496 -10.405 -30.887 1.00 92.38 71 SER A CA 1
ATOM 518 C C . SER A 1 71 ? 17.370 -11.077 -30.086 1.00 92.38 71 SER A C 1
ATOM 520 O O . SER A 1 71 ? 16.529 -11.784 -30.637 1.00 92.38 71 SER A O 1
ATOM 522 N N . THR A 1 72 ? 17.412 -10.942 -28.758 1.00 91.75 72 THR A N 1
ATOM 523 C CA . THR A 1 72 ? 16.505 -11.625 -27.832 1.00 91.75 72 THR A CA 1
ATOM 524 C C . THR A 1 72 ? 15.424 -10.670 -27.360 1.00 91.75 72 THR A C 1
ATOM 526 O O . THR A 1 72 ? 15.665 -9.480 -27.142 1.00 91.75 72 THR A O 1
ATOM 529 N N . ARG A 1 73 ? 14.234 -11.234 -27.186 1.00 91.19 73 ARG A N 1
ATOM 530 C CA . ARG A 1 73 ? 13.033 -10.563 -26.713 1.00 91.19 73 ARG A CA 1
ATOM 531 C C . ARG A 1 73 ? 12.839 -10.906 -25.246 1.00 91.19 73 ARG A C 1
ATOM 533 O O . ARG A 1 73 ? 12.620 -12.073 -24.946 1.00 91.19 73 ARG A O 1
ATOM 540 N N . PHE A 1 74 ? 12.930 -9.940 -24.348 1.00 93.50 74 PHE A N 1
ATOM 541 C CA . PHE A 1 74 ? 12.535 -10.108 -22.954 1.00 93.50 74 PHE A CA 1
ATOM 542 C C . PHE A 1 74 ? 11.372 -9.166 -22.666 1.00 93.50 74 PHE A C 1
ATOM 544 O O . PHE A 1 74 ? 11.525 -7.951 -22.765 1.00 93.50 74 PHE A O 1
ATOM 551 N N . VAL A 1 75 ? 10.206 -9.716 -22.348 1.00 92.69 75 VAL A N 1
ATOM 552 C CA . VAL A 1 75 ? 8.999 -8.936 -22.071 1.00 92.69 75 VAL A CA 1
ATOM 553 C C . VAL A 1 75 ? 8.428 -9.382 -20.736 1.00 92.69 75 VAL A C 1
ATOM 555 O O . VAL A 1 75 ? 8.009 -10.527 -20.587 1.00 92.69 75 VAL A O 1
ATOM 558 N N . MET A 1 76 ? 8.395 -8.466 -19.780 1.00 92.12 76 MET A N 1
ATOM 559 C CA . MET A 1 76 ? 7.615 -8.577 -18.559 1.00 92.12 76 MET A CA 1
ATOM 560 C C . MET A 1 76 ? 6.400 -7.662 -18.703 1.00 92.12 76 MET A C 1
ATOM 562 O O . MET A 1 76 ? 6.573 -6.473 -18.967 1.00 92.12 76 MET A O 1
ATOM 566 N N . THR A 1 77 ? 5.184 -8.191 -18.578 1.00 88.50 77 THR A N 1
ATOM 567 C CA . THR A 1 77 ? 3.976 -7.371 -18.737 1.00 88.50 77 THR A CA 1
ATOM 568 C C . THR A 1 77 ? 2.845 -7.741 -17.789 1.00 88.50 77 THR A C 1
ATOM 570 O O . THR A 1 77 ? 2.720 -8.905 -17.403 1.00 88.50 77 THR A O 1
ATOM 573 N N . ARG A 1 78 ? 2.010 -6.771 -17.393 1.00 83.75 78 ARG A N 1
ATOM 574 C CA . ARG A 1 78 ? 0.822 -6.997 -16.538 1.00 83.75 78 ARG A CA 1
ATOM 575 C C . ARG A 1 78 ? 1.149 -7.793 -15.271 1.00 83.75 78 ARG A C 1
ATOM 577 O O . ARG A 1 78 ? 0.392 -8.670 -14.880 1.00 83.75 78 ARG A O 1
ATOM 584 N N . SER A 1 79 ? 2.325 -7.571 -14.694 1.00 85.44 79 SER A N 1
ATOM 585 C CA . SER A 1 79 ? 2.846 -8.402 -13.607 1.00 85.44 79 SER A CA 1
ATOM 586 C C . SER A 1 79 ? 3.150 -7.572 -12.370 1.00 85.44 79 SER A C 1
ATOM 588 O O . SER A 1 79 ? 3.590 -6.426 -12.465 1.00 85.44 79 SER A O 1
ATOM 590 N N . THR A 1 80 ? 2.936 -8.179 -11.212 1.00 86.31 80 THR A N 1
ATOM 591 C CA . THR A 1 80 ? 3.138 -7.573 -9.902 1.00 86.31 80 THR A CA 1
ATOM 592 C C . THR A 1 80 ? 4.364 -8.191 -9.243 1.00 86.31 80 THR A C 1
ATOM 594 O O . THR A 1 80 ? 4.476 -9.414 -9.179 1.00 86.31 80 THR A O 1
ATOM 597 N N . LEU A 1 81 ? 5.299 -7.368 -8.769 1.00 89.44 81 LEU A N 1
ATOM 598 C CA . LEU A 1 81 ? 6.469 -7.814 -8.011 1.00 89.44 81 LEU A CA 1
ATOM 599 C C . LEU A 1 81 ? 6.444 -7.166 -6.626 1.00 89.44 81 LEU A C 1
ATOM 601 O O . LEU A 1 81 ? 6.398 -5.942 -6.531 1.00 89.44 81 LEU A O 1
ATOM 605 N N . VAL A 1 82 ? 6.506 -7.967 -5.565 1.00 86.25 82 VAL A N 1
ATOM 606 C CA . VAL A 1 82 ? 6.491 -7.497 -4.173 1.00 86.25 82 VAL A CA 1
ATOM 607 C C . VAL A 1 82 ? 7.708 -8.033 -3.428 1.00 86.25 82 VAL A C 1
ATOM 609 O O . VAL A 1 82 ? 7.979 -9.232 -3.444 1.00 86.25 82 VAL A O 1
ATOM 612 N N . CYS A 1 83 ? 8.453 -7.134 -2.789 1.00 83.62 83 CYS A N 1
ATOM 613 C CA . CYS A 1 83 ? 9.690 -7.448 -2.083 1.00 83.62 83 CYS A CA 1
ATOM 614 C C . CYS A 1 83 ? 9.680 -6.852 -0.666 1.00 83.62 83 CYS A C 1
ATOM 616 O O . CYS A 1 83 ? 9.716 -5.626 -0.517 1.00 83.62 83 CYS A O 1
ATOM 618 N N . GLY A 1 84 ? 9.660 -7.707 0.362 1.00 78.06 84 GLY A N 1
ATOM 619 C CA . GLY A 1 84 ? 9.665 -7.313 1.779 1.00 78.06 84 GLY A CA 1
ATOM 620 C C . GLY A 1 84 ? 10.990 -7.578 2.513 1.00 78.06 84 GLY A C 1
ATOM 621 O O . GLY A 1 84 ? 11.663 -8.585 2.294 1.00 78.06 84 GLY A O 1
ATOM 622 N N . GLY A 1 85 ? 11.366 -6.691 3.431 1.00 74.75 85 GLY A N 1
ATOM 623 C CA . GLY A 1 85 ? 12.553 -6.790 4.287 1.00 74.75 85 GLY A CA 1
ATOM 624 C C . GLY A 1 85 ? 13.570 -5.666 4.055 1.00 74.75 85 GLY A C 1
ATOM 625 O O . GLY A 1 85 ? 13.658 -5.093 2.971 1.00 74.75 85 GLY A O 1
ATOM 626 N N . GLU A 1 86 ? 14.390 -5.373 5.071 1.00 70.06 86 GLU A N 1
ATOM 627 C CA . GLU A 1 86 ? 15.310 -4.216 5.092 1.00 70.06 86 GLU A CA 1
ATOM 628 C C . GLU A 1 86 ? 16.312 -4.166 3.921 1.00 70.06 86 GLU A C 1
ATOM 630 O O . GLU A 1 86 ? 16.775 -3.092 3.530 1.00 70.06 86 GLU A O 1
ATOM 635 N N . SER A 1 87 ? 16.650 -5.326 3.350 1.00 73.44 87 SER A N 1
ATOM 636 C CA . SER A 1 87 ? 17.581 -5.479 2.222 1.00 73.44 87 SER A CA 1
ATOM 637 C C . SER A 1 87 ? 16.903 -6.087 0.990 1.00 73.44 87 SER A C 1
ATOM 639 O O . SER A 1 87 ? 17.515 -6.866 0.266 1.00 73.44 87 SER A O 1
ATOM 641 N N . CYS A 1 88 ? 15.627 -5.790 0.737 1.00 81.88 88 CYS A N 1
ATOM 642 C CA . CYS A 1 88 ? 14.903 -6.414 -0.371 1.00 81.88 88 CYS A CA 1
ATOM 643 C C . CYS A 1 88 ? 15.156 -5.716 -1.720 1.00 81.88 88 CYS A C 1
ATOM 645 O O . CYS A 1 88 ? 15.083 -4.491 -1.842 1.00 81.88 88 CYS A O 1
ATOM 647 N N . ALA A 1 89 ? 15.434 -6.505 -2.761 1.00 87.25 89 ALA A N 1
ATOM 648 C CA . ALA A 1 89 ? 15.507 -6.045 -4.145 1.00 87.25 89 ALA A CA 1
ATOM 649 C C . ALA A 1 89 ? 14.602 -6.917 -5.020 1.00 87.25 89 ALA A C 1
ATOM 651 O O . ALA A 1 89 ? 14.896 -8.097 -5.178 1.00 87.25 89 ALA A O 1
ATOM 652 N N . ALA A 1 90 ? 13.519 -6.364 -5.581 1.00 90.25 90 ALA A N 1
ATOM 653 C CA . ALA A 1 90 ? 12.537 -7.166 -6.326 1.00 90.25 90 ALA A CA 1
ATOM 654 C C . ALA A 1 90 ? 13.175 -7.867 -7.539 1.00 90.25 90 ALA A C 1
ATOM 656 O O . ALA A 1 90 ? 12.903 -9.039 -7.811 1.00 90.25 90 ALA A O 1
ATOM 657 N N . ILE A 1 91 ? 14.069 -7.150 -8.225 1.00 93.31 91 ILE A N 1
ATOM 658 C CA . ILE A 1 91 ? 14.937 -7.658 -9.281 1.00 93.31 91 ILE A CA 1
ATOM 659 C C . ILE A 1 91 ? 16.393 -7.480 -8.841 1.00 93.31 91 ILE A C 1
ATOM 661 O O . ILE A 1 91 ? 16.844 -6.363 -8.587 1.00 93.31 91 ILE A O 1
ATOM 665 N N . LEU A 1 92 ? 17.158 -8.563 -8.787 1.00 91.75 92 LEU A N 1
ATOM 666 C CA . LEU A 1 92 ? 18.589 -8.516 -8.491 1.00 91.75 92 LEU A CA 1
ATOM 667 C C . LEU A 1 92 ? 19.396 -8.745 -9.768 1.00 91.75 92 LEU A C 1
ATOM 669 O O . LEU A 1 92 ? 19.116 -9.676 -10.521 1.00 91.75 92 LEU A O 1
ATOM 673 N N . VAL A 1 93 ? 20.401 -7.903 -10.016 1.00 92.19 93 VAL A N 1
ATOM 674 C CA . VAL A 1 93 ? 21.252 -7.991 -11.209 1.00 92.19 93 VAL A CA 1
ATOM 675 C C . VAL A 1 93 ? 22.704 -8.273 -10.827 1.00 92.19 93 VAL A C 1
ATOM 677 O O . VAL A 1 93 ? 23.439 -7.396 -10.357 1.00 92.19 93 VAL A O 1
ATOM 680 N N . GLU A 1 94 ? 23.162 -9.486 -11.116 1.00 88.62 94 GLU A N 1
ATOM 681 C CA . GLU A 1 94 ? 24.550 -9.912 -10.924 1.00 88.62 94 GLU A CA 1
ATOM 682 C C . GLU A 1 94 ? 25.294 -9.977 -12.261 1.00 88.62 94 GLU A C 1
ATOM 684 O O . GLU A 1 94 ? 24.700 -10.193 -13.312 1.00 88.62 94 GLU A O 1
ATOM 689 N N . ARG A 1 95 ? 26.613 -9.745 -12.245 1.00 88.56 95 ARG A N 1
ATOM 690 C CA . ARG A 1 95 ? 27.507 -9.900 -13.414 1.00 88.56 95 ARG A CA 1
ATOM 691 C C . ARG A 1 95 ? 27.083 -9.153 -14.702 1.00 88.56 95 ARG A C 1
ATOM 693 O O . ARG A 1 95 ? 27.595 -9.458 -15.779 1.00 88.56 95 ARG A O 1
ATOM 700 N N . GLY A 1 96 ? 26.239 -8.123 -14.591 1.00 89.06 96 GLY A N 1
ATOM 701 C CA . GLY A 1 96 ? 25.815 -7.259 -15.701 1.00 89.06 96 GLY A CA 1
ATOM 702 C C . GLY A 1 96 ? 24.537 -7.699 -16.422 1.00 89.06 96 GLY A C 1
ATOM 703 O O . GLY A 1 96 ? 24.218 -8.883 -16.501 1.00 89.06 96 GLY A O 1
ATOM 704 N N . LEU A 1 97 ? 23.847 -6.715 -17.006 1.00 95.06 97 LEU A N 1
ATOM 705 C CA . LEU A 1 97 ? 22.704 -6.904 -17.903 1.00 95.06 97 LEU A CA 1
ATOM 706 C C . LEU A 1 97 ? 23.020 -6.239 -19.246 1.00 95.06 97 LEU A C 1
ATOM 708 O O . LEU A 1 97 ? 23.220 -5.025 -19.321 1.00 95.06 97 LEU A O 1
ATOM 712 N N . GLY A 1 98 ? 23.112 -7.044 -20.304 1.00 95.44 98 GLY A N 1
ATOM 713 C CA . GLY A 1 98 ? 23.564 -6.600 -21.621 1.00 95.44 98 GLY A CA 1
ATOM 714 C C . GLY A 1 98 ? 22.573 -6.911 -22.734 1.00 95.44 98 GLY A C 1
ATOM 715 O O . GLY A 1 98 ? 22.027 -8.010 -22.807 1.00 95.44 98 GLY A O 1
ATOM 716 N N . MET A 1 99 ? 22.385 -5.960 -23.643 1.00 95.88 99 MET A N 1
ATOM 717 C CA . MET A 1 99 ? 21.473 -6.065 -24.781 1.00 95.88 99 MET A CA 1
ATOM 718 C C . MET A 1 99 ? 22.223 -5.668 -26.046 1.00 95.88 99 MET A C 1
ATOM 720 O O . MET A 1 99 ? 22.853 -4.607 -26.090 1.00 95.88 99 MET A O 1
ATOM 724 N N . ASN A 1 100 ? 22.201 -6.534 -27.057 1.00 94.69 100 ASN A N 1
ATOM 725 C CA . ASN A 1 100 ? 22.895 -6.308 -28.322 1.00 94.69 100 ASN A CA 1
ATOM 726 C C . ASN A 1 100 ? 22.126 -6.919 -29.506 1.00 94.69 100 ASN A C 1
ATOM 728 O O . ASN A 1 100 ? 21.285 -7.803 -29.321 1.00 94.69 100 ASN A O 1
ATOM 732 N N . LEU A 1 101 ? 22.454 -6.493 -30.727 1.00 93.94 101 LEU A N 1
ATOM 733 C CA . LEU A 1 101 ? 21.895 -7.002 -31.984 1.00 93.94 101 LEU A CA 1
ATOM 734 C C . LEU A 1 101 ? 20.369 -6.821 -32.066 1.00 93.94 101 LEU A C 1
ATOM 736 O O . LEU A 1 101 ? 19.643 -7.793 -32.278 1.00 93.94 101 LEU A O 1
ATOM 740 N N . SER A 1 102 ? 19.882 -5.594 -31.864 1.00 93.00 102 SER A N 1
ATOM 741 C CA . SER A 1 102 ? 18.448 -5.257 -31.863 1.00 93.00 102 SER A CA 1
ATOM 742 C C . SER A 1 102 ? 17.624 -6.078 -30.864 1.00 93.00 102 SER A C 1
ATOM 744 O O . SER A 1 102 ? 16.515 -6.525 -31.162 1.00 93.00 102 SER A O 1
ATOM 746 N N . SER A 1 103 ? 18.184 -6.304 -29.673 1.00 94.25 103 SER A N 1
ATOM 747 C CA . SER A 1 103 ? 17.471 -6.939 -28.560 1.00 94.25 103 SER A CA 1
ATOM 748 C C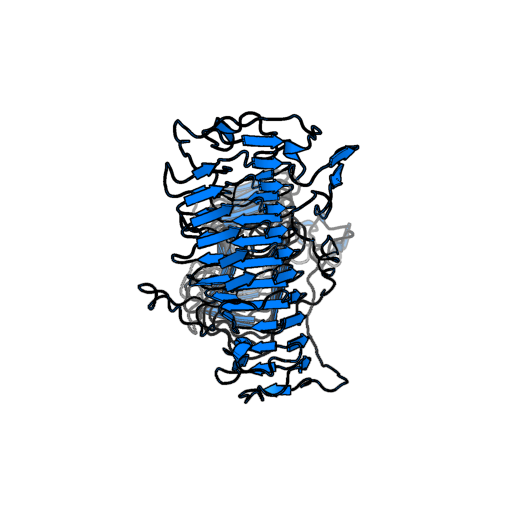 . SER A 1 103 ? 16.525 -5.965 -27.879 1.00 94.25 103 SER A C 1
ATOM 750 O O . SER A 1 103 ? 16.695 -4.747 -27.967 1.00 94.25 103 SER A O 1
ATOM 752 N N . PHE A 1 104 ? 15.574 -6.498 -27.122 1.00 90.44 104 PHE A N 1
ATOM 753 C CA . PHE A 1 104 ? 14.694 -5.663 -26.326 1.00 90.44 104 PHE A CA 1
ATOM 754 C C . PHE A 1 104 ? 14.351 -6.259 -24.968 1.00 90.44 104 PHE A C 1
ATOM 756 O O . PHE A 1 104 ? 14.172 -7.467 -24.831 1.00 90.44 104 PHE A O 1
ATOM 763 N N . PHE A 1 105 ? 14.266 -5.370 -23.983 1.00 94.62 105 PHE A N 1
ATOM 764 C CA . PHE A 1 105 ? 13.831 -5.627 -22.616 1.00 94.62 105 PHE A CA 1
ATOM 765 C C . PHE A 1 105 ? 12.696 -4.652 -22.335 1.00 94.62 105 PHE A C 1
ATOM 767 O O . PHE A 1 105 ? 12.922 -3.442 -22.308 1.00 94.62 105 PHE A O 1
ATOM 774 N N . TYR A 1 106 ? 11.486 -5.175 -22.187 1.00 92.50 106 TYR A N 1
ATOM 775 C CA . TYR A 1 106 ? 10.292 -4.394 -21.898 1.00 92.50 106 TYR A CA 1
ATOM 776 C C . TYR A 1 106 ? 9.736 -4.789 -20.545 1.00 92.50 106 TYR A C 1
ATOM 778 O O . TYR A 1 106 ? 9.587 -5.975 -20.250 1.00 92.50 106 TYR A O 1
ATOM 786 N N . MET A 1 107 ? 9.393 -3.777 -19.765 1.00 92.56 107 MET A N 1
ATOM 787 C CA . MET A 1 107 ? 8.622 -3.898 -18.546 1.00 92.56 107 MET A CA 1
ATOM 788 C C . MET A 1 107 ? 7.400 -2.994 -18.696 1.00 92.56 107 MET A C 1
ATOM 790 O O . MET A 1 107 ? 7.521 -1.773 -18.647 1.00 92.56 107 MET A O 1
ATOM 794 N N . ASP A 1 108 ? 6.254 -3.598 -18.999 1.00 89.75 108 ASP A N 1
ATOM 795 C CA . ASP A 1 108 ? 5.045 -2.906 -19.451 1.00 89.75 108 ASP A CA 1
ATOM 796 C C . ASP A 1 108 ? 3.846 -3.226 -18.558 1.00 89.75 108 ASP A C 1
ATOM 798 O O . ASP A 1 108 ? 3.510 -4.388 -18.364 1.00 89.75 108 ASP A O 1
ATOM 802 N N . ASN A 1 109 ? 3.149 -2.221 -18.036 1.00 87.44 109 ASN A N 1
ATOM 803 C CA . ASN A 1 109 ? 2.010 -2.458 -17.143 1.00 87.44 109 ASN A CA 1
ATOM 804 C C . ASN A 1 109 ? 2.387 -3.296 -15.907 1.00 87.44 109 ASN A C 1
ATOM 806 O O . ASN A 1 109 ? 1.638 -4.178 -15.484 1.00 87.44 109 ASN A O 1
ATOM 810 N N . CYS A 1 110 ? 3.586 -3.071 -15.364 1.00 88.44 110 CYS A N 1
ATOM 811 C CA . CYS A 1 110 ? 4.068 -3.775 -14.183 1.00 88.44 110 CYS A CA 1
ATOM 812 C C . CYS A 1 110 ? 3.902 -2.918 -12.928 1.00 88.44 110 CYS A C 1
ATOM 814 O O . CYS A 1 110 ? 4.252 -1.737 -12.923 1.00 88.44 110 CYS A O 1
ATOM 816 N N . ALA A 1 111 ? 3.439 -3.534 -11.844 1.00 88.19 111 ALA A N 1
ATOM 817 C CA . ALA A 1 111 ? 3.380 -2.910 -10.530 1.00 88.19 111 ALA A CA 1
ATOM 818 C C . ALA A 1 111 ? 4.495 -3.490 -9.655 1.00 88.19 111 ALA A C 1
ATOM 820 O O . ALA A 1 111 ? 4.499 -4.687 -9.374 1.00 88.19 111 ALA A O 1
ATOM 821 N N . VAL A 1 112 ? 5.466 -2.676 -9.239 1.00 89.00 112 VAL A N 1
ATOM 822 C CA . VAL A 1 112 ? 6.565 -3.145 -8.385 1.00 89.00 112 VAL A CA 1
ATOM 823 C C . VAL A 1 112 ? 6.577 -2.411 -7.068 1.00 89.00 112 VAL A C 1
ATOM 825 O O . VAL A 1 112 ? 6.646 -1.187 -7.017 1.00 89.00 112 VAL A O 1
ATOM 828 N N . ARG A 1 113 ? 6.569 -3.184 -5.993 1.00 84.56 113 ARG A N 1
ATOM 829 C CA . ARG A 1 113 ? 6.640 -2.699 -4.631 1.00 84.56 113 ARG A CA 1
ATOM 830 C C . ARG A 1 113 ? 7.835 -3.327 -3.940 1.00 84.56 113 ARG A C 1
ATOM 832 O O . ARG A 1 113 ? 7.961 -4.547 -3.894 1.00 84.56 113 ARG A O 1
ATOM 839 N N . SER A 1 114 ? 8.722 -2.503 -3.408 1.00 85.25 114 SER A N 1
ATOM 840 C CA . SER A 1 114 ? 9.900 -2.986 -2.699 1.00 85.25 114 SER A CA 1
ATOM 841 C C . SER A 1 114 ? 10.236 -2.082 -1.531 1.00 85.25 114 SER A C 1
ATOM 843 O O . SER A 1 114 ? 10.203 -0.864 -1.670 1.00 85.25 114 SER A O 1
ATOM 845 N N . GLN A 1 115 ? 10.606 -2.663 -0.393 1.00 77.25 115 GLN A N 1
ATOM 846 C CA . GLN A 1 115 ? 11.015 -1.882 0.774 1.00 77.25 115 GLN A CA 1
ATOM 847 C C . GLN A 1 115 ? 12.308 -1.083 0.524 1.00 77.25 115 GLN A C 1
ATOM 849 O O . GLN A 1 115 ? 12.461 0.016 1.059 1.00 77.25 115 GLN A O 1
ATOM 854 N N . THR A 1 116 ? 13.215 -1.598 -0.317 1.00 80.12 116 THR A N 1
ATOM 855 C CA . THR A 1 116 ? 14.542 -0.996 -0.524 1.00 80.12 116 THR A CA 1
ATOM 856 C C . THR A 1 116 ? 14.812 -0.638 -1.983 1.00 80.12 116 THR A C 1
ATOM 858 O O . THR A 1 116 ? 14.986 0.536 -2.301 1.00 80.12 116 THR A O 1
ATOM 861 N N . HIS A 1 117 ? 14.858 -1.629 -2.881 1.00 87.31 117 HIS A N 1
ATOM 862 C CA . HIS A 1 117 ? 15.215 -1.423 -4.289 1.00 87.31 117 HIS A CA 1
ATOM 863 C C . HIS A 1 117 ? 14.245 -2.160 -5.221 1.00 87.31 117 HIS A C 1
ATOM 865 O O . HIS A 1 117 ? 13.871 -3.307 -4.971 1.00 87.31 117 HIS A O 1
ATOM 871 N N . VAL A 1 118 ? 13.866 -1.548 -6.340 1.00 91.44 118 VAL A N 1
ATOM 872 C CA . VAL A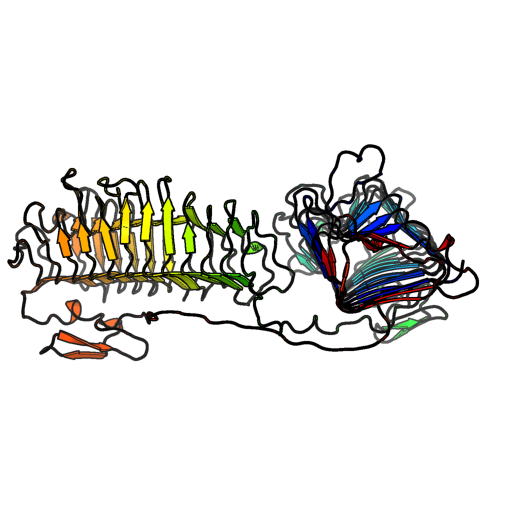 1 118 ? 13.119 -2.238 -7.406 1.00 91.44 118 VAL A CA 1
ATOM 873 C C . VAL A 1 118 ? 14.067 -3.146 -8.187 1.00 91.44 118 VAL A C 1
ATOM 875 O O . VAL A 1 118 ? 13.823 -4.341 -8.304 1.00 91.44 118 VAL A O 1
ATOM 878 N N . MET A 1 119 ? 15.175 -2.590 -8.674 1.00 92.62 119 MET A N 1
ATOM 879 C CA . MET A 1 119 ? 16.230 -3.292 -9.391 1.00 92.62 119 MET A CA 1
ATOM 880 C C . MET A 1 119 ? 17.591 -2.921 -8.795 1.00 92.62 119 MET A C 1
ATOM 882 O O . MET A 1 119 ? 18.021 -1.775 -8.897 1.00 92.62 119 MET A O 1
ATOM 886 N N . TYR A 1 120 ? 18.285 -3.874 -8.178 1.00 90.19 120 TYR A N 1
ATOM 887 C CA . TYR A 1 120 ? 19.559 -3.609 -7.506 1.00 90.19 120 TYR A CA 1
ATOM 888 C C . TYR A 1 120 ? 20.718 -4.357 -8.153 1.00 90.19 120 TYR A C 1
ATOM 890 O O . TYR A 1 120 ? 20.639 -5.562 -8.389 1.00 90.19 120 TYR A O 1
ATOM 898 N N . ALA A 1 121 ? 21.813 -3.645 -8.413 1.00 86.88 121 ALA A N 1
ATOM 899 C CA . ALA A 1 121 ? 23.016 -4.195 -9.011 1.00 86.88 121 ALA A CA 1
ATOM 900 C C . ALA A 1 121 ? 24.264 -3.742 -8.230 1.00 86.88 121 ALA A C 1
ATOM 902 O O . ALA A 1 121 ? 24.665 -2.584 -8.310 1.00 86.88 121 ALA A O 1
ATOM 903 N N . PHE A 1 122 ? 24.911 -4.670 -7.514 1.00 67.88 122 PHE A N 1
ATOM 904 C CA . PHE A 1 122 ? 26.049 -4.394 -6.614 1.00 67.88 122 PHE A CA 1
ATOM 905 C C . PHE A 1 122 ? 27.217 -3.652 -7.282 1.00 67.88 122 PHE A C 1
ATOM 907 O O . PHE A 1 122 ? 27.720 -2.652 -6.781 1.00 67.88 122 PHE A O 1
ATOM 914 N N . ALA A 1 123 ? 27.669 -4.172 -8.423 1.00 73.69 123 ALA A N 1
ATOM 915 C CA . ALA A 1 123 ? 28.795 -3.644 -9.199 1.00 73.69 123 ALA A CA 1
ATOM 916 C C . ALA A 1 123 ? 28.569 -3.790 -10.715 1.00 73.69 123 ALA A C 1
ATOM 918 O O . ALA A 1 123 ? 29.479 -3.605 -11.527 1.00 73.69 123 ALA A O 1
ATOM 919 N N . SER A 1 124 ? 27.348 -4.160 -11.092 1.00 86.06 124 SER A N 1
ATOM 920 C CA . SER A 1 124 ? 26.974 -4.529 -12.448 1.00 86.06 124 SER A CA 1
ATOM 921 C C . SER A 1 124 ? 26.684 -3.295 -13.299 1.00 86.06 124 SER A C 1
ATOM 923 O O . SER A 1 124 ? 26.268 -2.245 -12.804 1.00 86.06 124 SER A O 1
ATOM 925 N N . VAL A 1 125 ? 26.885 -3.446 -14.606 1.00 91.50 125 VAL A N 1
ATOM 926 C CA . VAL A 1 125 ? 26.613 -2.414 -15.610 1.00 91.50 125 VAL A CA 1
ATOM 927 C C . VAL A 1 125 ? 25.382 -2.814 -16.419 1.00 91.50 125 VAL A C 1
ATOM 929 O O . VAL A 1 125 ? 25.264 -3.975 -16.822 1.00 91.50 125 VAL A O 1
ATOM 932 N N . LEU A 1 126 ? 24.500 -1.849 -16.680 1.00 96.50 126 LEU A N 1
ATOM 933 C CA . LEU A 1 126 ? 23.468 -1.950 -17.709 1.00 96.50 126 LEU A CA 1
ATOM 934 C C . LEU A 1 126 ? 24.055 -1.462 -19.037 1.00 96.50 126 LEU A C 1
ATOM 936 O O . LEU A 1 126 ? 24.508 -0.319 -19.129 1.00 96.50 126 LEU A O 1
ATOM 940 N N . ARG A 1 127 ? 24.054 -2.313 -20.066 1.00 97.00 127 ARG A N 1
ATOM 941 C CA . ARG A 1 127 ? 24.555 -1.966 -21.404 1.00 97.00 127 ARG A CA 1
ATOM 942 C C . ARG A 1 127 ? 23.498 -2.236 -22.470 1.00 97.00 127 ARG A C 1
ATOM 944 O O . ARG A 1 127 ? 23.171 -3.392 -22.732 1.00 97.00 127 ARG A O 1
ATOM 951 N N . VAL A 1 128 ? 23.034 -1.180 -23.130 1.00 97.62 128 VAL A N 1
ATOM 952 C CA . VAL A 1 128 ? 22.079 -1.237 -24.244 1.00 97.62 128 VAL A CA 1
ATOM 953 C C . VAL A 1 128 ? 22.805 -0.816 -25.520 1.00 97.62 128 VAL A C 1
ATOM 955 O O . VAL A 1 128 ? 23.225 0.330 -25.641 1.00 97.62 128 VAL A O 1
ATOM 958 N N . SER A 1 129 ? 23.017 -1.755 -26.441 1.00 96.94 129 SER A N 1
ATOM 959 C CA . SER A 1 129 ? 23.908 -1.571 -27.596 1.00 96.94 129 SER A CA 1
ATOM 960 C C . SER A 1 129 ? 23.349 -2.160 -28.890 1.00 96.94 129 SER A C 1
ATOM 962 O O . SER A 1 129 ? 22.443 -2.995 -28.867 1.00 96.94 129 SER A O 1
ATOM 964 N N . GLY A 1 130 ? 23.905 -1.754 -30.033 1.00 95.19 130 GLY A N 1
ATOM 965 C CA . GLY A 1 130 ? 23.619 -2.373 -31.333 1.00 95.19 130 GLY A CA 1
ATOM 966 C C . GLY A 1 130 ? 22.151 -2.275 -31.757 1.00 95.19 130 GLY A C 1
ATOM 967 O O . GLY A 1 130 ? 21.568 -3.284 -32.156 1.00 95.19 130 GLY A O 1
ATOM 968 N N . GLY A 1 131 ? 21.551 -1.089 -31.631 1.00 95.38 131 GLY A N 1
ATOM 969 C CA . GLY A 1 131 ? 20.153 -0.830 -31.980 1.00 95.38 131 GLY A CA 1
ATOM 970 C C . GLY A 1 131 ? 19.139 -1.500 -31.052 1.00 95.38 131 GLY A C 1
ATOM 971 O O . GLY A 1 131 ? 18.056 -1.859 -31.510 1.00 95.38 131 GLY A O 1
ATOM 972 N N . SER A 1 132 ? 19.500 -1.736 -29.787 1.00 96.88 132 SER A N 1
ATOM 973 C CA . SER A 1 132 ? 18.636 -2.401 -28.799 1.00 96.88 132 SER A CA 1
ATOM 974 C C . SER A 1 132 ? 17.771 -1.403 -28.021 1.00 96.88 132 SER A C 1
ATOM 976 O O . SER A 1 132 ? 18.061 -0.207 -27.998 1.00 96.88 132 SER A O 1
ATOM 978 N N . VAL A 1 133 ? 16.717 -1.892 -27.363 1.00 96.62 133 VAL A N 1
ATOM 979 C CA . VAL A 1 133 ? 15.762 -1.056 -26.614 1.00 96.62 133 VAL A CA 1
ATOM 980 C C . VAL A 1 133 ? 15.531 -1.595 -25.206 1.00 96.62 133 VAL A C 1
ATOM 982 O O . VAL A 1 133 ? 15.057 -2.719 -25.054 1.00 96.62 133 VAL A O 1
ATOM 985 N N . PHE A 1 134 ? 15.804 -0.782 -24.186 1.00 96.50 134 PHE A N 1
ATOM 986 C CA . PHE A 1 134 ? 15.351 -1.007 -22.810 1.00 96.50 134 PHE A CA 1
ATOM 987 C C . PHE A 1 134 ? 14.194 -0.050 -22.511 1.00 96.50 134 PHE A C 1
ATOM 989 O O . PHE A 1 134 ? 14.365 1.166 -22.600 1.00 96.50 134 PHE A O 1
ATOM 996 N N . SER A 1 135 ? 13.025 -0.593 -22.180 1.00 95.00 135 SER A N 1
ATOM 997 C CA . SER A 1 135 ? 11.793 0.173 -21.987 1.00 95.00 135 SER A CA 1
ATOM 998 C C . SER A 1 135 ? 11.116 -0.188 -20.670 1.00 95.00 135 SER A C 1
ATOM 1000 O O . SER A 1 135 ? 10.828 -1.361 -20.420 1.00 95.00 135 SER A O 1
ATOM 1002 N N . ILE A 1 136 ? 10.821 0.826 -19.861 1.00 94.44 136 ILE A N 1
ATOM 1003 C CA . ILE A 1 136 ? 9.861 0.748 -18.756 1.00 94.44 136 ILE A CA 1
ATOM 1004 C C . ILE A 1 136 ? 8.673 1.608 -19.157 1.00 94.44 136 ILE A C 1
ATOM 1006 O O . ILE A 1 136 ? 8.846 2.783 -19.476 1.00 94.44 136 ILE A O 1
ATOM 1010 N N . GLN A 1 137 ? 7.478 1.035 -19.176 1.00 90.75 137 GLN A N 1
ATOM 1011 C CA . GLN A 1 137 ? 6.300 1.746 -19.648 1.00 90.75 137 GLN A CA 1
ATOM 1012 C C . GLN A 1 137 ? 5.028 1.328 -18.916 1.00 90.75 137 GLN A C 1
ATOM 1014 O O . GLN A 1 137 ? 4.928 0.196 -18.439 1.00 90.75 137 GLN A O 1
ATOM 1019 N N . ASN A 1 138 ? 4.063 2.243 -18.804 1.00 87.94 138 ASN A N 1
ATOM 1020 C CA . ASN A 1 138 ? 2.764 2.000 -18.161 1.00 87.94 138 ASN A CA 1
ATOM 1021 C C . ASN A 1 138 ? 2.876 1.398 -16.745 1.00 87.94 138 ASN A C 1
ATOM 1023 O O . ASN A 1 138 ? 1.997 0.664 -16.312 1.00 87.94 138 ASN A O 1
ATOM 1027 N N . SER A 1 139 ? 3.992 1.607 -16.046 1.00 88.19 139 SER A N 1
ATOM 1028 C CA . SER A 1 139 ? 4.338 0.862 -14.832 1.00 88.19 139 SER A CA 1
ATOM 1029 C C . SER A 1 139 ? 4.190 1.726 -13.582 1.00 88.19 139 SER A C 1
ATOM 1031 O O . SER A 1 139 ? 4.331 2.945 -13.641 1.00 88.19 139 SER A O 1
ATOM 1033 N N . SER A 1 140 ? 3.940 1.095 -12.435 1.00 87.81 140 SER A N 1
ATOM 1034 C CA . SER A 1 140 ? 3.852 1.773 -11.138 1.00 87.81 140 SER A CA 1
ATOM 1035 C C . SER A 1 140 ? 4.865 1.200 -10.159 1.00 87.81 140 SER A C 1
ATOM 1037 O O . SER A 1 140 ? 4.832 0.004 -9.869 1.00 87.81 140 SER A O 1
ATOM 1039 N N . TRP A 1 141 ? 5.789 2.028 -9.672 1.00 90.00 141 TRP A N 1
ATOM 1040 C CA . TRP A 1 141 ? 6.843 1.610 -8.749 1.00 90.00 141 TRP A CA 1
ATOM 1041 C C . TRP A 1 141 ? 6.736 2.329 -7.411 1.00 90.00 141 TRP A C 1
ATOM 1043 O O . TRP A 1 141 ? 6.671 3.558 -7.360 1.00 90.00 141 TRP A O 1
ATOM 1053 N N . ILE A 1 142 ? 6.789 1.560 -6.327 1.00 83.94 142 ILE A N 1
ATOM 1054 C CA . ILE A 1 142 ? 6.726 2.048 -4.951 1.00 83.94 142 ILE A CA 1
ATOM 1055 C C . ILE A 1 142 ? 7.954 1.534 -4.197 1.00 83.94 142 ILE A C 1
ATOM 1057 O O . ILE A 1 142 ? 8.121 0.325 -4.028 1.00 83.94 142 ILE A O 1
ATOM 1061 N N . ALA A 1 143 ? 8.813 2.454 -3.752 1.00 85.56 143 ALA A N 1
ATOM 1062 C CA . ALA A 1 143 ? 9.971 2.149 -2.912 1.00 85.56 143 ALA A CA 1
ATOM 1063 C C . ALA A 1 143 ? 10.238 3.285 -1.903 1.00 85.56 143 ALA A C 1
ATOM 1065 O O . ALA A 1 143 ? 11.030 4.189 -2.187 1.00 85.56 143 ALA A O 1
ATOM 1066 N N . PRO A 1 144 ? 9.573 3.278 -0.731 1.00 69.69 144 PRO A N 1
ATOM 1067 C CA . PRO A 1 144 ? 9.556 4.389 0.222 1.00 69.69 144 PRO A CA 1
ATOM 1068 C C . PRO A 1 144 ? 10.792 4.442 1.143 1.00 69.69 144 PRO A C 1
ATOM 1070 O O . PRO A 1 144 ? 10.720 5.023 2.218 1.00 69.69 144 PRO A O 1
ATOM 1073 N N . SER A 1 145 ? 11.924 3.843 0.754 1.00 70.44 145 SER A N 1
ATOM 1074 C CA . SER A 1 145 ? 13.149 3.814 1.569 1.00 70.44 145 SER A CA 1
ATOM 1075 C C . SER A 1 145 ? 13.516 5.201 2.118 1.00 70.44 145 SER A C 1
ATOM 1077 O O . SER A 1 145 ? 13.681 6.150 1.353 1.00 70.44 145 SER A O 1
ATOM 1079 N N . ILE A 1 146 ? 13.709 5.294 3.436 1.00 61.44 146 ILE A N 1
ATOM 1080 C CA . ILE A 1 146 ? 14.129 6.522 4.134 1.00 61.44 146 ILE A CA 1
ATOM 1081 C C . ILE A 1 146 ? 15.639 6.799 4.023 1.00 61.44 146 ILE A C 1
ATOM 1083 O O . ILE A 1 146 ? 16.097 7.894 4.346 1.00 61.44 146 ILE A O 1
ATOM 1087 N N . ASP A 1 147 ? 16.419 5.820 3.556 1.00 63.06 147 ASP A N 1
ATOM 1088 C CA . ASP A 1 147 ? 17.870 5.943 3.430 1.00 63.06 147 ASP A CA 1
ATOM 1089 C C . ASP A 1 147 ? 18.263 6.780 2.204 1.00 63.06 147 ASP A C 1
ATOM 1091 O O . ASP A 1 147 ? 17.989 6.419 1.052 1.00 63.06 147 ASP A O 1
ATOM 1095 N N . PHE A 1 148 ? 18.993 7.870 2.452 1.00 60.06 148 PHE A N 1
ATOM 1096 C CA . PHE A 1 148 ? 19.679 8.637 1.412 1.00 60.06 148 PHE A CA 1
ATOM 1097 C C . PHE A 1 148 ? 20.599 7.717 0.585 1.00 60.06 148 PHE A C 1
ATOM 1099 O O . PHE A 1 148 ? 21.266 6.843 1.135 1.00 60.06 148 PHE A O 1
ATOM 1106 N N . TYR A 1 149 ? 20.664 7.934 -0.735 1.00 62.19 149 TYR A N 1
ATOM 1107 C CA . TYR A 1 149 ? 21.440 7.143 -1.714 1.00 62.19 149 TYR A CA 1
ATOM 1108 C C . TYR A 1 149 ? 20.885 5.765 -2.116 1.00 62.19 149 TYR A C 1
ATOM 1110 O O . TYR A 1 149 ? 21.511 5.095 -2.942 1.00 62.19 149 TYR A O 1
ATOM 1118 N N . ARG A 1 150 ? 19.703 5.349 -1.640 1.00 73.69 150 ARG A N 1
ATOM 1119 C CA . ARG A 1 150 ? 19.038 4.124 -2.131 1.00 73.69 150 ARG A CA 1
ATOM 1120 C C . ARG A 1 150 ? 18.037 4.421 -3.249 1.00 73.69 150 ARG A C 1
ATOM 1122 O O . ARG A 1 150 ? 17.027 5.075 -3.027 1.00 73.69 150 ARG A O 1
ATOM 1129 N N . GLY A 1 151 ? 18.317 3.962 -4.468 1.00 78.38 151 GLY A N 1
ATOM 1130 C CA . GLY A 1 151 ? 17.455 4.183 -5.639 1.00 78.38 151 GLY A CA 1
ATOM 1131 C C . GLY A 1 151 ? 16.518 3.019 -5.959 1.00 78.38 151 GLY A C 1
ATOM 1132 O O . GLY A 1 151 ? 16.780 1.885 -5.578 1.00 78.38 151 GLY A O 1
ATOM 1133 N N . ALA A 1 152 ? 15.467 3.263 -6.741 1.00 88.75 152 ALA A N 1
ATOM 1134 C CA . ALA A 1 152 ? 14.647 2.190 -7.291 1.00 88.75 152 ALA A CA 1
ATOM 1135 C C . ALA A 1 152 ? 15.483 1.286 -8.205 1.00 88.75 152 ALA A C 1
ATOM 1137 O O . ALA A 1 152 ? 15.492 0.078 -8.007 1.00 88.75 152 ALA A O 1
ATOM 1138 N N . CYS A 1 153 ? 16.233 1.859 -9.145 1.00 92.00 153 CYS A N 1
ATOM 1139 C CA . CYS A 1 153 ? 17.218 1.170 -9.971 1.00 92.00 153 CYS A CA 1
ATOM 1140 C C . CYS A 1 153 ? 18.630 1.609 -9.591 1.00 92.00 153 CYS A C 1
ATOM 1142 O O . CYS A 1 153 ? 18.945 2.788 -9.707 1.00 92.00 153 CYS A O 1
ATOM 1144 N N . VAL A 1 154 ? 19.502 0.684 -9.194 1.00 91.94 154 VAL A N 1
ATOM 1145 C CA . VAL A 1 154 ? 20.895 0.995 -8.834 1.00 91.94 154 VAL A CA 1
ATOM 1146 C C . VAL A 1 154 ? 21.849 0.186 -9.700 1.00 91.94 154 VAL A C 1
ATOM 1148 O O . VAL A 1 154 ? 21.795 -1.040 -9.691 1.00 91.94 154 VAL A O 1
ATOM 1151 N N . PHE A 1 155 ? 22.742 0.869 -10.414 1.00 92.56 155 PHE A N 1
ATOM 1152 C CA . PHE A 1 155 ? 23.794 0.262 -11.229 1.00 92.56 155 PHE A CA 1
ATOM 1153 C C . PHE A 1 155 ? 25.148 0.921 -10.963 1.00 92.56 155 PHE A C 1
ATOM 1155 O O . PHE A 1 155 ? 25.238 2.103 -10.648 1.00 92.56 155 PHE A O 1
ATOM 1162 N N . ASN A 1 156 ? 26.246 0.197 -11.175 1.00 90.88 156 ASN A N 1
ATOM 1163 C CA . ASN A 1 156 ? 27.570 0.824 -11.165 1.00 90.88 156 ASN A CA 1
ATOM 1164 C C . ASN A 1 156 ? 27.753 1.732 -12.394 1.00 90.88 156 ASN A C 1
ATOM 1166 O O . ASN A 1 156 ? 28.327 2.812 -12.311 1.00 90.88 156 ASN A O 1
ATOM 1170 N N . GLY A 1 157 ? 27.202 1.341 -13.541 1.00 92.81 157 GLY A N 1
ATOM 1171 C CA . GLY A 1 157 ? 27.189 2.186 -14.728 1.00 92.81 157 GLY A CA 1
ATOM 1172 C C . GLY A 1 157 ? 26.037 1.854 -15.660 1.00 92.81 157 GLY A C 1
ATOM 1173 O O . GLY A 1 157 ? 25.591 0.708 -15.724 1.00 92.81 157 GLY A O 1
ATOM 1174 N N . VAL A 1 158 ? 25.585 2.859 -16.400 1.00 96.75 158 VAL A N 1
ATOM 1175 C CA . VAL A 1 158 ? 24.586 2.726 -17.462 1.00 96.75 158 VAL A CA 1
ATOM 1176 C C . VAL A 1 158 ? 25.199 3.233 -18.760 1.00 96.75 158 VAL A C 1
ATOM 1178 O O . VAL A 1 158 ? 25.664 4.370 -18.821 1.00 96.75 158 VAL A O 1
ATOM 1181 N N . ALA A 1 159 ? 25.217 2.386 -19.788 1.00 97.12 159 ALA A N 1
ATOM 1182 C CA . ALA A 1 159 ? 25.754 2.706 -21.105 1.00 97.12 159 ALA A CA 1
ATOM 1183 C C . ALA A 1 159 ? 24.721 2.406 -22.199 1.00 97.12 159 ALA A C 1
ATOM 1185 O O . ALA A 1 159 ? 24.253 1.272 -22.316 1.00 97.12 159 ALA A O 1
ATOM 1186 N N . VAL A 1 160 ? 24.404 3.411 -23.012 1.00 97.69 160 VAL A N 1
ATOM 1187 C CA . VAL A 1 160 ? 23.509 3.314 -24.170 1.00 97.69 160 VAL A CA 1
ATOM 1188 C C . VAL A 1 160 ? 24.298 3.740 -25.409 1.00 97.69 160 VAL A C 1
ATOM 1190 O O . VAL A 1 160 ? 24.721 4.891 -25.501 1.00 97.69 160 VAL A O 1
ATOM 1193 N N . ASP A 1 161 ? 24.553 2.813 -26.333 1.00 96.75 161 ASP A N 1
ATOM 1194 C CA . ASP A 1 161 ? 25.391 3.062 -27.513 1.00 96.75 161 ASP A CA 1
ATOM 1195 C C . ASP A 1 161 ? 24.847 2.433 -28.812 1.00 96.75 161 ASP A C 1
ATOM 1197 O O . ASP A 1 161 ? 23.914 1.627 -28.817 1.00 96.75 161 ASP A O 1
ATOM 1201 N N . GLY A 1 162 ? 25.432 2.817 -29.950 1.00 95.00 162 GLY A N 1
ATOM 1202 C CA . GLY A 1 162 ? 25.163 2.182 -31.244 1.00 95.00 162 GLY A CA 1
ATOM 1203 C C . GLY A 1 162 ? 23.717 2.328 -31.723 1.00 95.00 162 GLY A C 1
ATOM 1204 O O . GLY A 1 162 ? 23.124 1.343 -32.165 1.00 95.00 162 GLY A O 1
ATOM 1205 N N . GLY A 1 163 ? 23.152 3.532 -31.609 1.00 95.00 163 GLY A N 1
ATOM 1206 C CA . GLY A 1 163 ? 21.784 3.846 -32.020 1.00 95.00 163 GLY A CA 1
ATOM 1207 C C . GLY A 1 163 ? 20.728 3.119 -31.193 1.00 95.00 163 GLY A C 1
ATOM 1208 O O . GLY A 1 163 ? 19.725 2.678 -31.752 1.00 95.00 163 GLY A O 1
ATOM 1209 N N . SER A 1 164 ? 20.983 2.931 -29.897 1.00 97.38 164 SER A N 1
ATOM 1210 C CA . SER A 1 164 ? 20.090 2.225 -28.971 1.00 97.38 164 SER A CA 1
ATOM 1211 C C . SER A 1 164 ? 19.222 3.190 -28.166 1.00 97.38 164 SER A C 1
ATOM 1213 O O . SER A 1 164 ? 19.483 4.394 -28.124 1.00 97.38 164 SER A O 1
ATOM 1215 N N . VAL A 1 165 ? 18.189 2.661 -27.508 1.00 97.56 165 VAL A N 1
ATOM 1216 C CA . VAL A 1 165 ? 17.216 3.465 -26.755 1.00 97.56 165 VAL A CA 1
ATOM 1217 C C . VAL A 1 165 ? 17.058 2.950 -25.327 1.00 97.56 165 VAL A C 1
ATOM 1219 O O . VAL A 1 165 ? 16.877 1.751 -25.104 1.00 97.56 165 VAL A O 1
ATOM 1222 N N . LEU A 1 166 ? 17.091 3.874 -24.367 1.00 97.56 166 LEU A N 1
ATOM 1223 C CA . LEU A 1 166 ? 16.663 3.670 -22.985 1.00 97.56 166 LEU A CA 1
ATOM 1224 C C . LEU A 1 166 ? 15.486 4.614 -22.717 1.00 97.56 166 LEU A C 1
ATOM 1226 O O . LEU A 1 166 ? 15.660 5.831 -22.766 1.00 97.56 166 LEU A O 1
ATOM 1230 N N . GLN A 1 167 ? 14.294 4.075 -22.461 1.00 95.81 167 GLN A N 1
ATOM 1231 C CA . GLN A 1 167 ? 13.083 4.884 -22.298 1.00 95.81 167 GLN A CA 1
ATOM 1232 C C . GLN A 1 167 ? 12.263 4.512 -21.061 1.00 95.81 167 GLN A C 1
ATOM 1234 O O . GLN A 1 167 ? 12.146 3.339 -20.701 1.00 95.81 167 GLN A O 1
ATOM 1239 N N . VAL A 1 168 ? 11.679 5.539 -20.444 1.00 96.25 168 VAL A N 1
ATOM 1240 C CA . VAL A 1 168 ? 10.725 5.452 -19.337 1.00 96.25 168 VAL A CA 1
ATOM 1241 C C . VAL A 1 168 ? 9.482 6.250 -19.722 1.00 96.25 168 VAL A C 1
ATOM 1243 O O . VAL A 1 168 ? 9.573 7.464 -19.931 1.00 96.25 168 VAL A O 1
ATOM 1246 N N . LEU A 1 169 ? 8.347 5.572 -19.880 1.00 92.94 169 LEU A N 1
ATOM 1247 C CA . LEU A 1 169 ? 7.141 6.130 -20.496 1.00 92.94 169 LEU A CA 1
ATOM 1248 C C . LEU A 1 169 ? 5.901 5.920 -19.615 1.00 92.94 169 LEU A C 1
ATOM 1250 O O . LEU A 1 169 ? 5.723 4.832 -19.071 1.00 92.94 169 LEU A O 1
ATOM 1254 N N . SER A 1 170 ? 4.999 6.897 -19.527 1.00 91.50 170 SER A N 1
ATOM 1255 C CA . SER A 1 170 ? 3.632 6.704 -19.000 1.00 91.50 170 SER A CA 1
ATOM 1256 C C . SER A 1 170 ? 3.568 5.996 -17.635 1.00 91.50 170 SER A C 1
ATOM 1258 O O . SER A 1 170 ? 2.684 5.177 -17.399 1.00 91.50 170 SER A O 1
ATOM 1260 N N . SER A 1 171 ? 4.554 6.223 -16.764 1.00 90.50 171 SER A N 1
ATOM 1261 C CA . SER A 1 171 ? 4.752 5.453 -15.530 1.00 90.50 171 SER A CA 1
ATOM 1262 C C . SER A 1 171 ? 4.696 6.337 -14.286 1.00 90.50 171 SER A C 1
ATOM 1264 O O . SER A 1 171 ? 5.032 7.521 -14.327 1.00 90.50 171 SER A O 1
ATOM 1266 N N . THR A 1 172 ? 4.296 5.754 -13.157 1.00 86.75 172 THR A N 1
ATOM 1267 C CA . THR A 1 172 ? 4.177 6.439 -11.864 1.00 86.75 172 THR A CA 1
ATOM 1268 C C . THR A 1 172 ? 5.217 5.913 -10.879 1.00 86.75 172 THR A C 1
ATOM 1270 O O . THR A 1 172 ? 5.279 4.715 -10.606 1.00 86.75 172 THR A O 1
ATOM 1273 N N . PHE A 1 173 ? 6.017 6.798 -10.292 1.00 88.56 173 PHE A N 1
ATOM 1274 C CA . PHE A 1 173 ? 7.111 6.435 -9.390 1.00 88.56 173 PHE A CA 1
ATOM 1275 C C . PHE A 1 173 ? 6.931 7.113 -8.033 1.00 88.56 173 PHE A C 1
ATOM 1277 O O . PHE A 1 173 ? 7.032 8.333 -7.949 1.00 88.56 173 PHE A O 1
ATOM 1284 N N . ARG A 1 174 ? 6.707 6.338 -6.966 1.00 86.50 174 ARG A N 1
ATOM 1285 C CA . ARG A 1 174 ? 6.651 6.805 -5.569 1.00 86.50 174 ARG A CA 1
ATOM 1286 C C . ARG A 1 174 ? 7.861 6.285 -4.802 1.00 86.50 174 ARG A C 1
ATOM 1288 O O . ARG A 1 174 ? 7.844 5.175 -4.271 1.00 86.50 174 ARG A O 1
ATOM 1295 N N . LEU A 1 175 ? 8.935 7.064 -4.797 1.00 86.25 175 LEU A N 1
ATOM 1296 C CA . LEU A 1 175 ? 10.261 6.620 -4.376 1.00 86.25 175 LEU A CA 1
ATOM 1297 C C . LEU A 1 175 ? 10.841 7.543 -3.301 1.00 86.25 175 LEU A C 1
ATOM 1299 O O . LEU A 1 175 ? 10.595 8.749 -3.302 1.00 86.25 175 LEU A O 1
ATOM 1303 N N . GLY A 1 176 ? 11.650 6.979 -2.407 1.00 78.19 176 GLY A N 1
ATOM 1304 C CA . GLY A 1 176 ? 12.310 7.733 -1.342 1.00 78.19 176 GLY A CA 1
ATOM 1305 C C . GLY A 1 176 ? 13.398 8.687 -1.846 1.00 78.19 176 GLY A C 1
ATOM 1306 O O . GLY A 1 176 ? 13.402 9.861 -1.480 1.00 78.19 176 GLY A O 1
ATOM 1307 N N . PHE A 1 177 ? 14.301 8.206 -2.712 1.00 86.44 177 PHE A N 1
ATOM 1308 C CA . PHE A 1 177 ? 15.485 8.970 -3.130 1.00 86.44 177 PHE A CA 1
ATOM 1309 C C . PHE A 1 177 ? 15.631 9.141 -4.647 1.00 86.44 177 PHE A C 1
ATOM 1311 O O . PHE A 1 177 ? 15.520 10.269 -5.117 1.00 86.44 177 PHE A O 1
ATOM 1318 N N . ALA A 1 178 ? 15.896 8.080 -5.424 1.00 89.94 178 ALA A N 1
ATOM 1319 C CA . ALA A 1 178 ? 16.053 8.212 -6.880 1.00 89.94 178 ALA A CA 1
ATOM 1320 C C . ALA A 1 178 ? 15.342 7.121 -7.688 1.00 89.94 178 ALA A C 1
ATOM 1322 O O . ALA A 1 178 ? 15.271 5.986 -7.224 1.00 89.94 178 ALA A O 1
ATOM 1323 N N . MET A 1 179 ? 14.896 7.416 -8.918 1.00 93.38 179 MET A N 1
ATOM 1324 C CA . MET A 1 179 ? 14.457 6.368 -9.858 1.00 93.38 179 MET A CA 1
ATOM 1325 C C . MET A 1 179 ? 15.649 5.564 -10.382 1.00 93.38 179 MET A C 1
ATOM 1327 O O . MET A 1 179 ? 15.661 4.346 -10.242 1.00 93.38 179 MET A O 1
ATOM 1331 N N . LEU A 1 180 ? 16.687 6.228 -10.887 1.00 93.75 180 LEU A N 1
ATOM 1332 C CA . LEU A 1 180 ? 17.932 5.608 -11.333 1.00 93.75 180 LEU A CA 1
ATOM 1333 C C . LEU A 1 180 ? 19.116 6.186 -10.557 1.00 93.75 180 LEU A C 1
ATOM 1335 O O . LEU A 1 180 ? 19.324 7.391 -10.568 1.00 93.75 180 LEU A O 1
ATOM 1339 N N . VAL A 1 181 ? 19.929 5.333 -9.943 1.00 92.44 181 VAL A N 1
ATOM 1340 C CA . VAL A 1 181 ? 21.228 5.666 -9.349 1.00 92.44 181 VAL A CA 1
ATOM 1341 C C . VAL A 1 181 ? 22.312 4.963 -10.155 1.00 92.44 181 VAL A C 1
ATOM 1343 O O . VAL A 1 181 ? 22.288 3.740 -10.301 1.00 92.44 181 VAL A O 1
ATOM 1346 N N . ALA A 1 182 ? 23.277 5.723 -10.669 1.00 92.94 182 ALA A N 1
ATOM 1347 C CA . ALA A 1 182 ? 24.418 5.179 -11.400 1.00 92.94 182 ALA A CA 1
ATOM 1348 C C . ALA A 1 182 ? 25.732 5.853 -10.991 1.00 92.94 182 ALA A C 1
ATOM 1350 O O . ALA A 1 182 ? 25.757 7.055 -10.741 1.00 92.94 182 ALA A O 1
ATOM 1351 N N . ALA A 1 183 ? 26.863 5.136 -10.968 1.00 90.75 183 ALA A N 1
ATOM 1352 C CA . ALA A 1 183 ? 28.151 5.821 -10.787 1.00 90.75 183 ALA A CA 1
ATOM 1353 C C . ALA A 1 183 ? 28.564 6.595 -12.049 1.00 90.75 183 ALA A C 1
ATOM 1355 O O . ALA A 1 183 ? 29.199 7.645 -11.946 1.00 90.75 183 ALA A O 1
ATOM 1356 N N . THR A 1 184 ? 28.192 6.091 -13.229 1.00 92.06 184 THR A N 1
ATOM 1357 C CA . THR A 1 184 ? 28.387 6.750 -14.530 1.00 92.06 184 THR A CA 1
ATOM 1358 C C . THR A 1 184 ? 27.200 6.516 -15.460 1.00 92.06 184 THR A C 1
ATOM 1360 O O . THR A 1 184 ? 26.686 5.397 -15.523 1.00 92.06 184 THR A O 1
ATOM 1363 N N . LEU A 1 185 ? 26.833 7.531 -16.239 1.00 94.38 185 LEU A N 1
ATOM 1364 C CA . LEU A 1 185 ? 25.822 7.479 -17.294 1.00 94.38 185 LEU A CA 1
ATOM 1365 C C . LEU A 1 185 ? 26.464 7.874 -18.628 1.00 94.38 185 LEU A C 1
ATOM 1367 O O . LEU A 1 185 ? 26.983 8.976 -18.768 1.00 94.38 185 LEU A O 1
ATOM 1371 N N . THR A 1 186 ? 26.442 6.986 -19.617 1.00 94.50 186 THR A N 1
ATOM 1372 C CA . THR A 1 186 ? 27.046 7.217 -20.936 1.00 94.50 186 THR A CA 1
ATOM 1373 C C . THR A 1 186 ? 26.029 6.965 -22.038 1.00 94.50 186 THR A C 1
ATOM 1375 O O . THR A 1 186 ? 25.498 5.862 -22.140 1.00 94.50 186 THR A O 1
ATOM 1378 N N . VAL A 1 187 ? 25.780 7.966 -22.879 1.00 94.94 187 VAL A N 1
ATOM 1379 C CA . VAL A 1 187 ? 24.865 7.884 -24.025 1.00 94.94 187 VAL A CA 1
ATOM 1380 C C . VAL A 1 187 ? 25.601 8.375 -25.277 1.00 94.94 187 VAL A C 1
ATOM 1382 O O . VAL A 1 187 ? 25.910 9.561 -25.409 1.00 94.94 187 VAL A O 1
ATOM 1385 N N . THR A 1 188 ? 25.944 7.458 -26.184 1.00 94.94 188 THR A N 1
ATOM 1386 C CA . THR A 1 188 ? 26.785 7.734 -27.367 1.00 94.94 188 THR A CA 1
ATOM 1387 C C . THR A 1 188 ? 26.292 7.022 -28.630 1.00 94.94 188 THR A C 1
ATOM 1389 O O . THR A 1 188 ? 25.307 6.283 -28.615 1.00 94.94 188 THR A O 1
ATOM 1392 N N . GLY A 1 189 ? 26.966 7.238 -29.763 1.00 93.00 189 GLY A N 1
ATOM 1393 C CA . GLY A 1 189 ? 26.651 6.591 -31.039 1.00 93.00 189 GLY A CA 1
ATOM 1394 C C . GLY A 1 189 ? 25.236 6.856 -31.563 1.00 93.00 189 GLY A C 1
ATOM 1395 O O . GLY A 1 189 ? 24.608 5.917 -32.048 1.00 93.00 189 GLY A O 1
ATOM 1396 N N . GLY A 1 190 ? 24.721 8.084 -31.436 1.00 93.81 190 GLY A N 1
ATOM 1397 C CA . GLY A 1 190 ? 23.372 8.456 -31.881 1.00 93.81 190 GLY A CA 1
ATOM 1398 C C . GLY A 1 190 ? 22.249 7.781 -31.088 1.00 93.81 190 GLY A C 1
ATOM 1399 O O . GLY A 1 190 ? 21.207 7.451 -31.654 1.00 93.81 190 GLY A O 1
ATOM 1400 N N . SER A 1 191 ? 22.483 7.505 -29.804 1.00 96.62 191 SER A N 1
ATOM 1401 C CA . SER A 1 191 ? 21.518 6.834 -28.926 1.00 96.62 191 SER A CA 1
ATOM 1402 C C . SER A 1 191 ? 20.536 7.812 -28.281 1.00 96.62 191 SER A C 1
ATOM 1404 O O . SER A 1 191 ? 20.740 9.028 -28.299 1.00 96.62 191 SER A O 1
ATOM 1406 N N . TRP A 1 192 ? 19.464 7.280 -27.693 1.00 96.94 192 TRP A N 1
ATOM 1407 C CA . TRP A 1 192 ? 18.363 8.085 -27.167 1.00 96.94 192 TRP A CA 1
ATOM 1408 C C . TRP A 1 192 ? 17.983 7.690 -25.737 1.00 96.94 192 TRP A C 1
ATOM 1410 O O . TRP A 1 192 ? 17.671 6.529 -25.468 1.00 96.94 192 TRP A O 1
ATOM 1420 N N . LEU A 1 193 ? 18.005 8.666 -24.826 1.00 96.69 193 LEU A N 1
ATOM 1421 C CA . LEU A 1 193 ? 17.485 8.554 -23.463 1.00 96.69 193 LEU A CA 1
ATOM 1422 C C . LEU A 1 193 ? 16.167 9.327 -23.359 1.00 96.69 193 LEU A C 1
ATOM 1424 O O . LEU A 1 193 ? 16.130 10.518 -23.668 1.00 96.69 193 LEU A O 1
ATOM 1428 N N . VAL A 1 194 ? 15.094 8.685 -22.899 1.00 96.62 194 VAL A N 1
ATOM 1429 C CA . VAL A 1 194 ? 13.748 9.282 -22.920 1.00 96.62 194 VAL A CA 1
ATOM 1430 C C . VAL A 1 194 ? 13.044 9.129 -21.582 1.00 96.62 194 VAL A C 1
ATOM 1432 O O . VAL A 1 194 ? 12.953 8.027 -21.053 1.00 96.62 194 VAL A O 1
ATOM 1435 N N . HIS A 1 195 ? 12.501 10.232 -21.071 1.00 97.25 195 HIS A N 1
ATOM 1436 C CA . HIS A 1 195 ? 11.516 10.239 -19.990 1.00 97.25 195 HIS A CA 1
ATOM 1437 C C . HIS A 1 195 ? 10.285 10.982 -20.498 1.00 97.25 195 HIS A C 1
ATOM 1439 O O . HIS A 1 195 ? 10.370 12.176 -20.808 1.00 97.25 195 HIS A O 1
ATOM 1445 N N . ARG A 1 196 ? 9.167 10.274 -20.649 1.00 94.88 196 ARG A N 1
ATOM 1446 C CA . ARG A 1 196 ? 7.950 10.825 -21.241 1.00 94.88 196 ARG A CA 1
ATOM 1447 C C . ARG A 1 196 ? 6.685 10.434 -20.481 1.00 94.88 196 ARG A C 1
ATOM 1449 O O . ARG A 1 196 ? 6.537 9.271 -20.135 1.00 94.88 196 ARG A O 1
ATOM 1456 N N . ASP A 1 197 ? 5.763 11.375 -20.298 1.00 94.19 197 ASP A N 1
ATOM 1457 C CA . ASP A 1 197 ? 4.425 11.130 -19.729 1.00 94.19 197 ASP A CA 1
ATOM 1458 C C . ASP A 1 197 ? 4.456 10.485 -18.324 1.00 94.19 197 ASP A C 1
ATOM 1460 O O . ASP A 1 197 ? 3.551 9.741 -17.960 1.00 94.19 197 ASP A O 1
ATOM 1464 N N . ASN A 1 198 ? 5.511 10.709 -17.529 1.00 95.06 198 ASN A N 1
ATOM 1465 C CA . ASN A 1 198 ? 5.649 10.076 -16.213 1.00 95.06 198 ASN A CA 1
ATOM 1466 C C . ASN A 1 198 ? 5.215 10.986 -15.063 1.00 95.06 198 ASN A C 1
ATOM 1468 O O . ASN A 1 198 ? 5.389 12.203 -15.118 1.00 95.06 198 ASN A O 1
ATOM 1472 N N . GLU A 1 199 ? 4.780 10.373 -13.965 1.00 91.94 199 GLU A N 1
ATOM 1473 C CA . GLU A 1 199 ? 4.614 11.030 -12.669 1.00 91.94 199 GLU A CA 1
ATOM 1474 C C . GLU A 1 199 ? 5.735 10.592 -11.716 1.00 91.94 199 GLU A C 1
ATOM 1476 O O . GLU A 1 199 ? 5.805 9.441 -11.281 1.00 91.94 199 GLU A O 1
ATOM 1481 N N . PHE A 1 200 ? 6.618 11.522 -11.366 1.00 89.56 200 PHE A N 1
ATOM 1482 C CA . PHE A 1 200 ? 7.744 11.311 -10.467 1.00 89.56 200 PHE A CA 1
ATOM 1483 C C . PHE A 1 200 ? 7.465 11.933 -9.093 1.00 89.56 200 PHE A C 1
ATOM 1485 O O . PHE A 1 200 ? 7.527 13.150 -8.930 1.00 89.56 200 PHE A O 1
ATOM 1492 N N . ARG A 1 201 ? 7.228 11.087 -8.087 1.00 87.75 201 ARG A N 1
ATOM 1493 C CA . ARG A 1 201 ? 7.242 11.410 -6.649 1.00 87.75 201 ARG A CA 1
ATOM 1494 C C . ARG A 1 201 ? 8.529 10.873 -6.034 1.00 87.75 201 ARG A C 1
ATOM 1496 O O . ARG A 1 201 ? 8.542 9.793 -5.452 1.00 87.75 201 ARG A O 1
ATOM 1503 N N . THR A 1 202 ? 9.630 11.589 -6.233 1.00 87.44 202 THR A N 1
ATOM 1504 C CA . THR A 1 202 ? 10.990 11.160 -5.853 1.00 87.44 202 THR A CA 1
ATOM 1505 C C . THR A 1 202 ? 11.901 12.374 -5.682 1.00 87.44 202 THR A C 1
ATOM 1507 O O . THR A 1 202 ? 11.611 13.434 -6.237 1.00 87.44 202 THR A O 1
ATOM 1510 N N . ALA A 1 203 ? 13.014 12.236 -4.954 1.00 87.88 203 ALA A N 1
ATOM 1511 C CA . ALA A 1 203 ? 13.975 13.331 -4.820 1.00 87.88 203 ALA A CA 1
ATOM 1512 C C . ALA A 1 203 ? 14.771 13.577 -6.110 1.00 87.88 203 ALA A C 1
ATOM 1514 O O . ALA A 1 203 ? 14.969 14.722 -6.510 1.00 87.88 203 ALA A O 1
ATOM 1515 N N . TYR A 1 204 ? 15.172 12.506 -6.789 1.00 90.31 204 TYR A N 1
ATOM 1516 C CA . TYR A 1 204 ? 15.861 12.539 -8.074 1.00 90.31 204 TYR A CA 1
ATOM 1517 C C . TYR A 1 204 ? 15.215 11.562 -9.059 1.00 90.31 204 TYR A C 1
ATOM 1519 O O . TYR A 1 204 ? 14.780 10.474 -8.677 1.00 90.31 204 TYR A O 1
ATOM 1527 N N . VAL A 1 205 ? 15.168 11.896 -10.347 1.00 93.69 205 VAL A N 1
ATOM 1528 C CA . VAL A 1 205 ? 14.857 10.889 -11.378 1.00 93.69 205 VAL A CA 1
ATOM 1529 C C . VAL A 1 205 ? 16.124 10.127 -11.746 1.00 93.69 205 VAL A C 1
ATOM 1531 O O . VAL A 1 205 ? 16.147 8.902 -11.672 1.00 93.69 205 VAL A O 1
ATOM 1534 N N . VAL A 1 206 ? 17.210 10.837 -12.045 1.00 93.81 206 VAL A N 1
ATOM 1535 C CA . VAL A 1 206 ? 18.520 10.261 -12.362 1.00 93.81 206 VAL A CA 1
ATOM 1536 C C . VAL A 1 206 ? 19.569 10.826 -11.410 1.00 93.81 206 VAL A C 1
ATOM 1538 O O . VAL A 1 206 ? 19.866 12.009 -11.434 1.00 93.81 206 VAL A O 1
ATOM 1541 N N . TYR A 1 207 ? 20.170 9.991 -10.576 1.00 91.81 207 TYR A N 1
ATOM 1542 C CA . TYR A 1 207 ? 21.235 10.379 -9.661 1.00 91.81 207 TYR A CA 1
ATOM 1543 C C . TYR A 1 207 ? 22.562 9.767 -10.109 1.00 91.81 207 TYR A C 1
ATOM 1545 O O . TYR A 1 207 ? 22.722 8.543 -10.123 1.00 91.81 207 TYR A O 1
ATOM 1553 N N . VAL A 1 208 ? 23.531 10.611 -10.459 1.00 90.88 208 VAL A N 1
ATOM 1554 C CA . VAL A 1 208 ? 24.861 10.181 -10.898 1.00 90.88 208 VAL A CA 1
ATOM 1555 C C . VAL A 1 208 ? 25.896 10.493 -9.827 1.00 90.88 208 VAL A C 1
ATOM 1557 O O . VAL A 1 208 ? 26.133 11.648 -9.487 1.00 90.88 208 VAL A O 1
ATOM 1560 N N . VAL A 1 209 ? 26.530 9.452 -9.284 1.00 89.06 209 VAL A N 1
ATOM 1561 C CA . VAL A 1 209 ? 27.409 9.579 -8.106 1.00 89.06 209 VAL A CA 1
ATOM 1562 C C . VAL A 1 209 ? 28.684 10.366 -8.420 1.00 89.06 209 VAL A C 1
ATOM 1564 O O . VAL A 1 209 ? 29.155 11.135 -7.586 1.00 89.06 209 VAL A O 1
ATOM 1567 N N . LYS A 1 210 ? 29.273 10.179 -9.608 1.00 85.19 210 LYS A N 1
ATOM 1568 C CA . LYS A 1 210 ? 30.483 10.909 -10.009 1.00 85.19 210 LYS A CA 1
ATOM 1569 C C . LYS A 1 210 ? 30.105 12.248 -10.636 1.00 85.19 210 LYS A C 1
ATOM 1571 O O . LYS A 1 210 ? 29.385 12.274 -11.626 1.00 85.19 210 LYS A O 1
ATOM 1576 N N . GLU A 1 211 ? 30.698 13.333 -10.141 1.00 80.19 211 GLU A N 1
ATOM 1577 C CA . GLU A 1 211 ? 30.467 14.704 -10.631 1.00 80.19 211 GLU A CA 1
ATOM 1578 C C . GLU A 1 211 ? 30.696 14.862 -12.147 1.00 80.19 211 GLU A C 1
ATOM 1580 O O . GLU A 1 211 ? 29.953 15.570 -12.819 1.00 80.19 211 GLU A O 1
ATOM 1585 N N . LYS A 1 212 ? 31.696 14.154 -12.692 1.00 81.75 212 LYS A N 1
ATOM 1586 C CA . LYS A 1 212 ? 32.008 14.072 -14.134 1.00 81.75 212 LYS A CA 1
ATOM 1587 C C . LYS A 1 212 ? 31.617 12.717 -14.736 1.00 81.75 212 LYS A C 1
ATOM 1589 O O . LYS A 1 212 ? 32.335 12.163 -15.566 1.00 81.75 212 LYS A O 1
ATOM 1594 N N . GLY A 1 213 ? 30.551 12.117 -14.210 1.00 85.38 213 GLY A N 1
ATOM 1595 C CA . GLY A 1 213 ? 30.104 10.764 -14.540 1.00 85.38 213 GLY A CA 1
ATOM 1596 C C . GLY A 1 213 ? 29.116 10.681 -15.700 1.00 85.38 213 GLY A C 1
ATOM 1597 O O . GLY A 1 213 ? 28.787 9.568 -16.103 1.00 85.38 213 GLY A O 1
ATOM 1598 N N . VAL A 1 214 ? 28.637 11.815 -16.211 1.00 89.50 214 VAL A N 1
ATOM 1599 C CA . VAL A 1 214 ? 27.683 11.891 -17.323 1.00 89.50 214 VAL A CA 1
ATOM 1600 C C . VAL A 1 214 ? 28.436 12.187 -18.616 1.00 89.50 214 VAL A C 1
ATOM 1602 O O . VAL A 1 214 ? 29.207 13.136 -18.659 1.00 89.50 214 VAL A O 1
ATOM 1605 N N . ILE A 1 215 ? 28.216 11.373 -19.652 1.00 89.81 215 ILE A N 1
ATOM 1606 C CA . ILE A 1 215 ? 28.849 11.501 -20.972 1.00 89.81 215 ILE A CA 1
ATOM 1607 C C . ILE A 1 215 ? 27.764 11.408 -22.046 1.00 89.81 215 ILE A C 1
ATOM 1609 O O . ILE A 1 215 ? 27.132 10.361 -22.194 1.00 89.81 215 ILE A O 1
ATOM 1613 N N . PHE A 1 216 ? 27.590 12.471 -22.833 1.00 89.94 216 PHE A N 1
ATOM 1614 C CA . PHE A 1 216 ? 26.694 12.512 -23.997 1.00 89.94 216 PHE A CA 1
ATOM 1615 C C . PHE A 1 216 ? 27.467 12.957 -25.240 1.00 89.94 216 PHE A C 1
ATOM 1617 O O . PHE A 1 216 ? 28.018 14.059 -25.264 1.00 89.94 216 PHE A O 1
ATOM 1624 N N . ARG A 1 217 ? 27.538 12.101 -26.269 1.00 86.88 217 ARG A N 1
ATOM 1625 C CA . ARG A 1 217 ? 28.324 12.353 -27.498 1.00 86.88 217 ARG A CA 1
ATOM 1626 C C . ARG A 1 217 ? 27.643 11.809 -28.755 1.00 86.88 217 ARG A C 1
ATOM 1628 O O . ARG A 1 217 ? 26.596 11.170 -28.685 1.00 86.88 217 ARG A O 1
ATOM 1635 N N . ASP A 1 218 ? 28.254 12.066 -29.910 1.00 88.94 218 ASP A N 1
ATOM 1636 C CA . ASP A 1 218 ? 27.878 11.506 -31.216 1.00 88.94 218 ASP A CA 1
ATOM 1637 C C . ASP A 1 218 ? 26.407 11.739 -31.590 1.00 88.94 218 ASP A C 1
ATOM 1639 O O . ASP A 1 218 ? 25.714 10.818 -32.013 1.00 88.94 218 ASP A O 1
ATOM 1643 N N . GLN A 1 219 ? 25.919 12.969 -31.390 1.00 89.69 219 GLN A N 1
ATOM 1644 C CA . GLN A 1 219 ? 24.525 13.353 -31.661 1.00 89.69 219 GLN A CA 1
ATOM 1645 C C . GLN A 1 219 ? 23.483 12.545 -30.865 1.00 89.69 219 GLN A C 1
ATOM 1647 O O . GLN A 1 219 ? 22.338 12.415 -31.291 1.00 89.69 219 GLN A O 1
ATOM 1652 N N . SER A 1 220 ? 23.865 12.003 -29.707 1.00 93.44 220 SER A N 1
ATOM 1653 C CA . SER A 1 220 ? 22.921 11.344 -28.803 1.00 93.44 220 SER A CA 1
ATOM 1654 C C . SER A 1 220 ? 22.042 12.358 -28.079 1.00 93.44 220 SER A C 1
ATOM 1656 O O . SER A 1 220 ? 22.488 13.463 -27.760 1.00 93.44 220 SER A O 1
ATOM 1658 N N . VAL A 1 221 ? 20.799 11.967 -27.801 1.00 95.19 221 VAL A N 1
ATOM 1659 C CA . VAL A 1 221 ? 19.746 12.878 -27.335 1.00 95.19 221 VAL A CA 1
ATOM 1660 C C . VAL A 1 221 ? 19.185 12.426 -25.988 1.00 95.19 221 VAL A C 1
ATOM 1662 O O . VAL A 1 221 ? 18.969 11.233 -25.768 1.00 95.19 221 VAL A O 1
ATOM 1665 N N . TRP A 1 222 ? 18.899 13.387 -25.106 1.00 95.38 222 TRP A N 1
ATOM 1666 C CA . TRP A 1 222 ? 18.067 13.189 -23.918 1.00 95.38 222 TRP A CA 1
ATOM 1667 C C . TRP A 1 222 ? 16.772 13.995 -24.040 1.00 95.38 222 TRP A C 1
ATOM 1669 O O . TRP A 1 222 ? 16.793 15.225 -24.023 1.00 95.38 222 TRP A O 1
ATOM 1679 N N . SER A 1 223 ? 15.639 13.306 -24.146 1.00 96.00 223 SER A N 1
ATOM 1680 C CA . SER A 1 223 ? 14.318 13.934 -24.192 1.00 96.00 223 SER A CA 1
ATOM 1681 C C . SER A 1 223 ? 13.590 13.802 -22.851 1.00 96.00 223 SER A C 1
ATOM 1683 O O . SER A 1 223 ? 13.420 12.692 -22.341 1.00 96.00 223 SER A O 1
ATOM 1685 N N . ILE A 1 224 ? 13.126 14.928 -22.306 1.00 96.25 224 ILE A N 1
ATOM 1686 C CA . ILE A 1 224 ? 12.339 15.030 -21.070 1.00 96.25 224 ILE A CA 1
ATOM 1687 C C . ILE A 1 224 ? 11.019 15.719 -21.435 1.00 96.25 224 ILE A C 1
ATOM 1689 O O . ILE A 1 224 ? 10.992 16.923 -21.689 1.00 96.25 224 ILE A O 1
ATOM 1693 N N . ILE A 1 225 ? 9.932 14.958 -21.540 1.00 94.88 225 ILE A N 1
ATOM 1694 C CA . ILE A 1 225 ? 8.693 15.403 -22.196 1.00 94.88 225 ILE A CA 1
ATOM 1695 C C . ILE A 1 225 ? 7.468 15.082 -21.326 1.00 94.88 225 ILE A C 1
ATOM 1697 O O . ILE A 1 225 ? 7.316 13.936 -20.926 1.00 94.88 225 ILE A O 1
ATOM 1701 N N . HIS A 1 226 ? 6.567 16.033 -21.076 1.00 93.44 226 HIS A N 1
ATOM 1702 C CA . HIS A 1 226 ? 5.273 15.780 -20.413 1.00 93.44 226 HIS A CA 1
ATOM 1703 C C . HIS A 1 226 ? 5.371 15.040 -19.064 1.00 93.44 226 HIS A C 1
ATOM 1705 O O . HIS A 1 226 ? 4.508 14.237 -18.727 1.00 93.44 226 HIS A O 1
ATOM 1711 N N . ASN A 1 227 ? 6.435 15.256 -18.286 1.00 95.94 227 ASN A N 1
ATOM 1712 C CA . ASN A 1 227 ? 6.561 14.633 -16.969 1.00 95.94 227 ASN A CA 1
ATOM 1713 C C . ASN A 1 227 ? 6.056 15.576 -15.876 1.00 95.94 227 ASN A C 1
ATOM 1715 O O . ASN A 1 227 ? 6.303 16.782 -15.926 1.00 95.94 227 ASN A O 1
ATOM 1719 N N . SER A 1 228 ? 5.421 15.003 -14.859 1.00 90.69 228 SER A N 1
ATOM 1720 C CA . SER A 1 228 ? 5.037 15.689 -13.630 1.00 90.69 228 SER A CA 1
ATOM 1721 C C . SER A 1 228 ? 5.990 15.313 -12.499 1.00 90.69 228 SER A C 1
ATOM 1723 O O . SER A 1 228 ? 6.206 14.137 -12.212 1.00 90.69 228 SER A O 1
ATOM 1725 N N . PHE A 1 229 ? 6.566 16.316 -11.849 1.00 88.25 229 PHE A N 1
ATOM 1726 C CA . PHE A 1 229 ? 7.528 16.192 -10.763 1.00 88.25 229 PHE A CA 1
ATOM 1727 C C . PHE A 1 229 ? 6.893 16.707 -9.469 1.00 88.25 229 PHE A C 1
ATOM 1729 O O . PHE A 1 229 ? 6.598 17.896 -9.334 1.00 88.25 229 PHE A O 1
ATOM 1736 N N . THR A 1 230 ? 6.680 15.834 -8.491 1.00 81.19 230 THR A N 1
ATOM 1737 C CA . THR A 1 230 ? 6.024 16.157 -7.213 1.00 81.19 230 THR A CA 1
ATOM 1738 C C . THR A 1 230 ? 6.853 15.662 -6.025 1.00 81.19 230 THR A C 1
ATOM 1740 O O . THR A 1 230 ? 7.790 14.879 -6.182 1.00 81.19 230 THR A O 1
ATOM 1743 N N . CYS A 1 231 ? 6.570 16.172 -4.822 1.00 66.94 231 CYS A N 1
ATOM 1744 C CA . CYS A 1 231 ? 7.330 15.801 -3.625 1.00 66.94 231 CYS A CA 1
ATOM 1745 C C . CYS A 1 231 ? 7.124 14.316 -3.284 1.00 66.94 231 CYS A C 1
ATOM 1747 O O . CYS A 1 231 ? 5.997 13.818 -3.298 1.00 66.94 231 CYS A O 1
ATOM 1749 N N . GLY A 1 232 ? 8.219 13.620 -2.972 1.00 59.00 232 GLY A N 1
ATOM 1750 C CA . GLY A 1 232 ? 8.180 12.249 -2.461 1.00 59.00 232 GLY A CA 1
ATOM 1751 C C . GLY A 1 232 ? 7.786 12.204 -0.981 1.00 59.00 232 GLY A C 1
ATOM 1752 O O . GLY A 1 232 ? 7.812 13.224 -0.294 1.00 59.00 232 GLY A O 1
ATOM 1753 N N . SER A 1 233 ? 7.471 11.011 -0.472 1.00 53.81 233 SER A N 1
ATOM 1754 C CA . SER A 1 233 ? 6.954 10.796 0.892 1.00 53.81 233 SER A CA 1
ATOM 1755 C C . SER A 1 233 ? 7.850 11.334 2.020 1.00 53.81 233 SER A C 1
ATOM 1757 O O . SER A 1 233 ? 7.357 11.598 3.110 1.00 53.81 233 SER A O 1
ATOM 1759 N N . TYR A 1 234 ? 9.152 11.517 1.765 1.00 56.56 234 TYR A N 1
ATOM 1760 C CA . TYR A 1 234 ? 10.143 11.900 2.783 1.00 56.56 234 TYR A CA 1
ATOM 1761 C C . TYR A 1 234 ? 11.069 13.047 2.362 1.00 56.56 234 TYR A C 1
ATOM 1763 O O . TYR A 1 234 ? 11.976 13.411 3.107 1.00 56.56 234 TYR A O 1
ATOM 1771 N N . SER A 1 235 ? 10.871 13.626 1.173 1.00 58.09 235 SER A N 1
ATOM 1772 C CA . SER A 1 235 ? 11.719 14.708 0.670 1.00 58.09 235 SER A CA 1
ATOM 1773 C C . SER A 1 235 ? 10.882 15.811 0.041 1.00 58.09 235 SER A C 1
ATOM 1775 O O . SER A 1 235 ? 10.109 15.592 -0.892 1.00 58.09 235 SER A O 1
ATOM 1777 N N . SER A 1 236 ? 11.109 17.033 0.516 1.00 65.56 236 SER A N 1
ATOM 1778 C CA . SER A 1 236 ? 10.605 18.259 -0.095 1.00 65.56 236 SER A CA 1
ATOM 1779 C C . SER A 1 236 ? 11.464 18.727 -1.270 1.00 65.56 236 SER A C 1
ATOM 1781 O O . SER A 1 236 ? 11.262 19.839 -1.744 1.00 65.56 236 SER A O 1
ATOM 1783 N N . THR A 1 237 ? 12.458 17.955 -1.708 1.00 70.19 237 THR A N 1
ATOM 1784 C CA . THR A 1 237 ? 13.293 18.255 -2.882 1.00 70.19 237 THR A CA 1
ATOM 1785 C C . THR A 1 237 ? 12.882 17.320 -4.006 1.00 70.19 237 THR A C 1
ATOM 1787 O O . THR A 1 237 ? 12.665 16.144 -3.741 1.00 70.19 237 THR A O 1
ATOM 1790 N N . VAL A 1 238 ? 12.765 17.829 -5.232 1.00 84.88 238 VAL A N 1
ATOM 1791 C CA . VAL A 1 238 ? 12.489 17.027 -6.430 1.00 84.88 238 VAL A CA 1
ATOM 1792 C C . VAL A 1 238 ? 13.264 17.619 -7.607 1.00 84.88 238 VAL A C 1
ATOM 1794 O O . VAL A 1 238 ? 13.121 18.800 -7.914 1.00 84.88 238 VAL A O 1
ATOM 1797 N N . CYS A 1 239 ? 14.107 16.808 -8.241 1.00 89.12 239 CYS A N 1
ATOM 1798 C CA . CYS A 1 239 ? 14.976 17.210 -9.344 1.00 89.12 239 CYS A CA 1
ATOM 1799 C C . CYS A 1 239 ? 15.004 16.128 -10.431 1.00 89.12 239 CYS A C 1
ATOM 1801 O O . CYS A 1 239 ? 14.868 14.934 -10.148 1.00 89.12 239 CYS A O 1
ATOM 1803 N N . MET A 1 240 ? 15.260 16.515 -11.684 1.00 93.00 240 MET A N 1
ATOM 1804 C CA . MET A 1 240 ? 15.523 15.525 -12.734 1.00 93.00 240 MET A CA 1
ATOM 1805 C C . MET A 1 240 ? 16.853 14.819 -12.475 1.00 93.00 240 MET A C 1
ATOM 1807 O O . MET A 1 240 ? 16.951 13.603 -12.621 1.00 93.00 240 MET A O 1
ATOM 1811 N N . THR A 1 241 ? 17.871 15.580 -12.072 1.00 90.88 241 THR A N 1
ATOM 1812 C CA . THR A 1 241 ? 19.209 15.060 -11.797 1.00 90.88 241 THR A CA 1
ATOM 1813 C C . THR A 1 241 ? 19.873 15.767 -10.625 1.00 90.88 241 THR A C 1
ATOM 1815 O O . THR A 1 241 ? 19.422 16.822 -10.192 1.00 90.88 241 THR A O 1
ATOM 1818 N N . ASN A 1 242 ? 20.929 15.181 -10.065 1.00 86.50 242 ASN A N 1
ATOM 1819 C CA . ASN A 1 242 ? 21.843 15.914 -9.189 1.00 86.50 242 ASN A CA 1
ATOM 1820 C C . ASN A 1 242 ? 22.790 16.799 -10.010 1.00 86.50 242 ASN A C 1
ATOM 1822 O O . ASN A 1 242 ? 22.903 16.630 -11.223 1.00 86.50 242 ASN A O 1
ATOM 1826 N N . PHE A 1 243 ? 23.474 17.735 -9.348 1.00 71.81 243 PHE A N 1
ATOM 1827 C CA . PHE A 1 243 ? 24.417 18.633 -10.011 1.00 71.81 243 PHE A CA 1
ATOM 1828 C C . PHE A 1 243 ? 25.599 17.839 -10.592 1.00 71.81 243 PHE A C 1
ATOM 1830 O O . PHE A 1 243 ? 26.294 17.130 -9.862 1.00 71.81 243 PHE A O 1
ATOM 1837 N N . TRP A 1 244 ? 25.825 17.966 -11.899 1.00 74.75 244 TRP A N 1
ATOM 1838 C CA . TRP A 1 244 ? 26.980 17.412 -12.607 1.00 74.75 244 TRP A CA 1
ATOM 1839 C C . TRP A 1 244 ? 27.518 18.445 -13.596 1.00 74.75 244 TRP A C 1
ATOM 1841 O O . TRP A 1 244 ? 26.770 19.285 -14.100 1.00 74.75 244 TRP A O 1
ATOM 1851 N N . SER A 1 245 ? 28.824 18.396 -13.859 1.00 65.50 245 SER A N 1
ATOM 1852 C CA . SER A 1 245 ? 29.476 19.269 -14.838 1.00 65.50 245 SER A CA 1
ATOM 1853 C C . SER A 1 245 ? 29.722 18.502 -16.132 1.00 65.50 245 SER A C 1
ATOM 1855 O O . SER A 1 245 ? 30.357 17.444 -16.122 1.00 65.50 245 SER A O 1
ATOM 1857 N N . ALA A 1 246 ? 29.225 19.030 -17.256 1.00 64.69 246 ALA A N 1
ATOM 1858 C CA . ALA A 1 246 ? 29.680 18.568 -18.564 1.00 64.69 246 ALA A CA 1
ATOM 1859 C C . ALA A 1 246 ? 31.185 18.818 -18.692 1.00 64.69 246 ALA A C 1
ATOM 1861 O O . ALA A 1 246 ? 31.703 19.821 -18.195 1.00 64.69 246 ALA A O 1
ATOM 1862 N N . GLN A 1 247 ? 31.896 17.899 -19.343 1.00 67.94 247 GLN A N 1
ATOM 1863 C CA . GLN A 1 247 ? 33.292 18.148 -19.696 1.00 67.94 247 GLN A CA 1
ATOM 1864 C C . GLN A 1 247 ? 33.367 19.199 -20.813 1.00 67.94 247 GLN A C 1
ATOM 1866 O O . GLN A 1 247 ? 32.455 19.285 -21.628 1.00 67.94 247 GLN A O 1
ATOM 1871 N N . ASP A 1 248 ? 34.463 19.962 -20.878 1.00 59.38 248 ASP A N 1
ATOM 1872 C CA . ASP A 1 248 ? 34.620 21.093 -21.813 1.00 59.38 248 ASP A CA 1
ATOM 1873 C C . ASP A 1 248 ? 34.423 20.716 -23.301 1.00 59.38 248 ASP A C 1
ATOM 1875 O O . ASP A 1 248 ? 34.026 21.552 -24.109 1.00 59.38 248 ASP A O 1
ATOM 1879 N N . ASP A 1 249 ? 34.646 19.446 -23.662 1.00 60.84 249 ASP A N 1
ATOM 1880 C CA . ASP A 1 249 ? 34.471 18.923 -25.026 1.00 60.84 249 ASP A CA 1
ATOM 1881 C C . ASP A 1 249 ? 33.056 18.356 -25.301 1.00 60.84 249 ASP A C 1
ATOM 1883 O O . ASP A 1 249 ? 32.764 17.898 -26.411 1.00 60.84 249 ASP A O 1
ATOM 1887 N N . GLU A 1 250 ? 32.158 18.346 -24.313 1.00 68.44 250 GLU A N 1
ATOM 1888 C CA . GLU A 1 250 ? 30.855 17.677 -24.380 1.00 68.44 250 GLU A CA 1
ATOM 1889 C C . GLU A 1 250 ? 29.703 18.659 -24.590 1.00 68.44 250 GLU A C 1
ATOM 1891 O O . GLU A 1 250 ? 29.495 19.594 -23.825 1.00 68.44 250 GLU A O 1
ATOM 1896 N N . HIS A 1 251 ? 28.910 18.405 -25.632 1.00 75.00 251 HIS A N 1
ATOM 1897 C CA . HIS A 1 251 ? 27.763 19.229 -26.010 1.00 75.00 251 HIS A CA 1
ATOM 1898 C C . HIS A 1 251 ? 26.497 18.360 -26.002 1.00 75.00 251 HIS A C 1
ATOM 1900 O O . HIS A 1 251 ? 26.058 17.907 -27.065 1.00 75.00 251 HIS A O 1
ATOM 1906 N N . PRO A 1 252 ? 25.942 18.050 -24.813 1.00 84.38 252 PRO A N 1
ATOM 1907 C CA . PRO A 1 252 ? 24.755 17.212 -24.701 1.00 84.38 252 PRO A CA 1
ATOM 1908 C C . PRO A 1 252 ? 23.562 17.866 -25.406 1.00 84.38 252 PRO A C 1
ATOM 1910 O O . PRO A 1 252 ? 23.284 19.050 -25.215 1.00 84.38 252 PRO A O 1
ATOM 1913 N N . ILE A 1 253 ? 22.825 17.085 -26.198 1.00 92.25 253 ILE A N 1
ATOM 1914 C CA . ILE A 1 253 ? 21.578 17.534 -26.823 1.00 92.25 253 ILE A CA 1
ATOM 1915 C C . ILE A 1 253 ? 20.427 17.129 -25.900 1.00 92.25 253 ILE A C 1
ATOM 1917 O O . ILE A 1 253 ? 20.027 15.964 -25.877 1.00 92.25 253 ILE A O 1
ATOM 1921 N N . ILE A 1 254 ? 19.914 18.087 -25.122 1.00 93.88 254 ILE A N 1
ATOM 1922 C CA . ILE A 1 254 ? 18.820 17.861 -24.168 1.00 93.88 254 ILE A CA 1
ATOM 1923 C C . ILE A 1 254 ? 17.601 18.690 -24.560 1.00 93.88 254 ILE A C 1
ATOM 1925 O O . ILE A 1 254 ? 17.704 19.904 -24.755 1.00 93.88 254 ILE A O 1
ATOM 1929 N N . TYR A 1 255 ? 16.444 18.037 -24.630 1.00 95.69 255 TYR A N 1
ATOM 1930 C CA . TYR A 1 255 ? 15.156 18.666 -24.901 1.00 95.69 255 TYR A CA 1
ATOM 1931 C C . TYR A 1 255 ? 14.237 18.578 -23.687 1.00 95.69 255 TYR A C 1
ATOM 1933 O O . TYR A 1 255 ? 14.071 17.504 -23.108 1.00 95.69 255 TYR A O 1
ATOM 1941 N N . GLY A 1 256 ? 13.615 19.704 -23.344 1.00 95.25 256 GLY A N 1
ATOM 1942 C CA . GLY A 1 256 ? 12.592 19.803 -22.307 1.00 95.25 256 GLY A CA 1
ATOM 1943 C C . GLY A 1 256 ? 11.287 20.303 -22.913 1.00 95.25 256 GLY A C 1
ATOM 1944 O O . GLY A 1 256 ? 11.276 21.384 -23.496 1.00 95.25 256 GLY A O 1
ATOM 1945 N N . VAL A 1 257 ? 10.199 19.542 -22.808 1.00 94.44 257 VAL A N 1
ATOM 1946 C CA . VAL A 1 257 ? 8.905 19.921 -23.401 1.00 94.44 257 VAL A CA 1
ATOM 1947 C C . VAL A 1 257 ? 7.786 19.670 -22.403 1.00 94.44 257 VAL A C 1
ATOM 1949 O O . VAL A 1 257 ? 7.594 18.538 -21.971 1.00 94.44 257 VAL A O 1
ATOM 1952 N N . CYS A 1 258 ? 7.037 20.719 -22.065 1.00 93.50 258 CYS A N 1
ATOM 1953 C CA . CYS A 1 258 ? 5.800 20.624 -21.285 1.00 93.50 258 CYS A CA 1
ATOM 1954 C C . CYS A 1 258 ? 5.903 19.807 -19.980 1.00 93.50 258 CYS A C 1
ATOM 1956 O O . CYS A 1 258 ? 5.046 18.984 -19.684 1.00 93.50 258 CYS A O 1
ATOM 1958 N N . ASN A 1 259 ? 6.984 19.982 -19.219 1.00 95.19 259 ASN A N 1
ATOM 1959 C CA . ASN A 1 259 ? 7.120 19.342 -17.913 1.00 95.19 259 ASN A CA 1
ATOM 1960 C C . ASN A 1 259 ? 6.506 20.225 -16.824 1.00 95.19 259 ASN A C 1
ATOM 1962 O O . ASN A 1 259 ? 6.532 21.452 -16.932 1.00 95.19 259 ASN A O 1
ATOM 1966 N N . GLU A 1 260 ? 6.016 19.607 -15.758 1.00 90.88 260 GLU A N 1
ATOM 1967 C CA . GLU A 1 260 ? 5.419 20.287 -14.613 1.00 90.88 260 GLU A CA 1
ATOM 1968 C C . GLU A 1 260 ? 6.187 19.965 -13.335 1.00 90.88 260 GLU A C 1
ATOM 1970 O O . GLU A 1 260 ? 6.452 18.807 -13.032 1.00 90.88 260 GLU A O 1
ATOM 1975 N N . LEU A 1 261 ? 6.503 20.982 -12.544 1.00 88.25 261 LEU A N 1
ATOM 1976 C CA . LEU A 1 261 ? 7.066 20.872 -11.210 1.00 88.25 261 LEU A CA 1
ATOM 1977 C C . LEU A 1 261 ? 6.035 21.372 -10.198 1.00 88.25 261 LEU A C 1
ATOM 1979 O O . LEU A 1 261 ? 5.668 22.545 -10.191 1.00 88.25 261 LEU A O 1
ATOM 1983 N N . ARG A 1 262 ? 5.554 20.475 -9.332 1.00 83.00 262 ARG A N 1
ATOM 1984 C CA . ARG A 1 262 ? 4.542 20.751 -8.294 1.00 83.00 262 ARG A CA 1
ATOM 1985 C C . ARG A 1 262 ? 3.276 21.411 -8.850 1.00 83.00 262 ARG A C 1
ATOM 1987 O O . ARG A 1 262 ? 2.743 22.345 -8.258 1.00 83.00 262 ARG A O 1
ATOM 1994 N N . GLY A 1 263 ? 2.821 20.932 -10.008 1.00 80.25 263 GLY A N 1
ATOM 1995 C CA . GLY A 1 263 ? 1.648 21.465 -10.706 1.00 80.25 263 GLY A CA 1
ATOM 1996 C C . GLY A 1 263 ? 1.873 22.815 -11.397 1.00 80.25 263 GLY A C 1
ATOM 1997 O O . GLY A 1 263 ? 0.908 23.428 -11.840 1.00 80.25 263 GLY A O 1
ATOM 1998 N N . SER A 1 264 ? 3.119 23.301 -11.479 1.00 84.56 264 SER A N 1
ATOM 1999 C CA . SER A 1 264 ? 3.489 24.503 -12.237 1.00 84.56 264 SER A CA 1
ATOM 2000 C C . SER A 1 264 ? 4.374 24.136 -13.434 1.00 84.56 264 SER A C 1
ATOM 2002 O O . SER A 1 264 ? 5.250 23.289 -13.278 1.00 84.56 264 SER A O 1
ATOM 2004 N N . PRO A 1 265 ? 4.208 24.749 -14.618 1.00 89.56 265 PRO A N 1
ATOM 2005 C CA . PRO A 1 265 ? 5.074 24.477 -15.765 1.00 89.56 265 PRO A CA 1
ATOM 2006 C C . PRO A 1 265 ? 6.546 24.797 -15.471 1.00 89.56 265 PRO A C 1
ATOM 2008 O O . PRO A 1 265 ? 6.850 25.855 -14.921 1.00 89.56 265 PRO A O 1
ATOM 2011 N N . VAL A 1 266 ? 7.457 23.911 -15.877 1.00 91.50 266 VAL A N 1
ATOM 2012 C CA . VAL A 1 266 ? 8.909 24.109 -15.756 1.00 91.50 266 VAL A CA 1
ATOM 2013 C C . VAL A 1 266 ? 9.368 25.118 -16.801 1.00 91.50 266 VAL A C 1
ATOM 2015 O O . VAL A 1 266 ? 9.229 24.885 -18.006 1.00 91.50 266 VAL A O 1
ATOM 2018 N N . THR A 1 267 ? 9.959 26.219 -16.346 1.00 88.56 267 THR A N 1
ATOM 2019 C CA . THR A 1 267 ? 10.466 27.294 -17.216 1.00 88.56 267 THR A CA 1
ATOM 2020 C C . THR A 1 267 ? 11.987 27.380 -17.211 1.00 88.56 267 THR A C 1
ATOM 2022 O O . THR A 1 267 ? 12.580 27.774 -18.218 1.00 88.56 267 THR A O 1
ATOM 2025 N N . ASN A 1 268 ? 12.637 26.949 -16.125 1.00 90.06 268 ASN A N 1
ATOM 2026 C CA . ASN A 1 268 ? 14.089 26.966 -15.985 1.00 90.06 268 ASN A CA 1
ATOM 2027 C C . ASN A 1 268 ? 14.610 25.602 -15.516 1.00 90.06 268 ASN A C 1
ATOM 2029 O O . ASN A 1 268 ? 14.797 25.359 -14.329 1.00 90.06 268 ASN A O 1
ATOM 2033 N N . TYR A 1 269 ? 14.931 24.721 -16.466 1.00 91.94 269 TYR A N 1
ATOM 2034 C CA . TYR A 1 269 ? 15.438 23.370 -16.183 1.00 91.94 269 TYR A CA 1
ATOM 2035 C C . TYR A 1 269 ? 16.749 23.346 -15.373 1.00 91.94 269 TYR A C 1
ATOM 2037 O O . TYR A 1 269 ? 17.029 22.350 -14.702 1.00 91.94 269 TYR A O 1
ATOM 2045 N N . GLY A 1 270 ? 17.549 24.415 -15.426 1.00 87.94 270 GLY A N 1
ATOM 2046 C CA . GLY A 1 270 ? 18.798 24.513 -14.671 1.00 87.94 270 GLY A CA 1
ATOM 2047 C C . GLY A 1 270 ? 18.560 24.729 -13.179 1.00 87.94 270 GLY A C 1
ATOM 2048 O O . GLY A 1 270 ? 19.105 23.993 -12.362 1.00 87.94 270 GLY A O 1
ATOM 2049 N N . GLU A 1 271 ? 17.716 25.699 -12.827 1.00 85.44 271 GLU A N 1
ATOM 2050 C CA . GLU A 1 271 ? 17.398 26.017 -11.426 1.00 85.44 271 GLU A CA 1
ATOM 2051 C C . GLU A 1 271 ? 16.342 25.075 -10.835 1.00 85.44 271 GLU A C 1
ATOM 2053 O O . GLU A 1 271 ? 16.476 24.642 -9.696 1.00 85.44 271 GLU A O 1
ATOM 2058 N N . GLU A 1 272 ? 15.310 24.721 -11.604 1.00 87.75 272 GLU A N 1
ATOM 2059 C CA . GLU A 1 272 ? 14.147 23.973 -11.107 1.00 87.75 272 GLU A CA 1
ATOM 2060 C C . GLU A 1 272 ? 14.377 22.455 -11.103 1.00 87.75 272 GLU A C 1
ATOM 2062 O O . GLU A 1 272 ? 13.873 21.755 -10.228 1.00 87.75 272 GLU A O 1
ATOM 2067 N N . LEU A 1 273 ? 15.150 21.928 -12.064 1.00 90.50 273 LEU A N 1
ATOM 2068 C CA . LEU A 1 273 ? 15.398 20.486 -12.221 1.00 90.50 273 LEU A CA 1
ATOM 2069 C C . LEU A 1 273 ? 16.878 20.086 -12.105 1.00 90.50 273 LEU A C 1
ATOM 2071 O O . LEU A 1 273 ? 17.197 18.905 -12.291 1.00 90.50 273 LEU A O 1
ATOM 2075 N N . HIS A 1 274 ? 17.755 21.038 -11.760 1.00 88.50 274 HIS A N 1
ATOM 2076 C CA . HIS A 1 274 ? 19.195 20.851 -11.525 1.00 88.50 274 HIS A CA 1
ATOM 2077 C C . HIS A 1 274 ? 19.970 20.287 -12.728 1.00 88.50 274 HIS A C 1
ATOM 2079 O O . HIS A 1 274 ? 21.009 19.639 -12.577 1.00 88.50 274 HIS A O 1
ATOM 2085 N N . ILE A 1 275 ? 19.495 20.554 -13.946 1.00 88.62 275 ILE A N 1
ATOM 2086 C CA . ILE A 1 275 ? 20.215 20.187 -15.166 1.00 88.62 275 ILE A CA 1
ATOM 2087 C C . ILE A 1 275 ? 21.280 21.260 -15.429 1.00 88.62 275 ILE A C 1
ATOM 2089 O O . ILE A 1 275 ? 20.997 22.292 -16.028 1.00 88.62 275 ILE A O 1
ATOM 2093 N N . GLY A 1 276 ? 22.515 21.021 -14.976 1.00 79.31 276 GLY A N 1
ATOM 2094 C CA . GLY A 1 276 ? 23.642 21.973 -15.034 1.00 79.31 276 GLY A CA 1
ATOM 2095 C C . GLY A 1 276 ? 24.190 22.298 -16.435 1.00 79.31 276 GLY A C 1
ATOM 2096 O O . GLY A 1 276 ? 25.266 22.878 -16.555 1.00 79.31 276 GLY A O 1
ATOM 2097 N N . VAL A 1 277 ? 23.475 21.916 -17.494 1.00 84.62 277 VAL A N 1
ATOM 2098 C CA . VAL A 1 277 ? 23.837 22.111 -18.906 1.00 84.62 277 VAL A CA 1
ATOM 2099 C C . VAL A 1 277 ? 22.661 22.717 -19.671 1.00 84.62 277 VAL A C 1
ATOM 2101 O O . VAL A 1 277 ? 21.518 22.656 -19.222 1.00 84.62 277 VAL A O 1
ATOM 2104 N N . SER A 1 278 ? 22.914 23.295 -20.848 1.00 87.88 278 SER A N 1
ATOM 2105 C CA . SER A 1 278 ? 21.861 23.945 -21.636 1.00 87.88 278 SER A CA 1
ATOM 2106 C C . SER A 1 278 ? 20.782 22.954 -22.087 1.00 87.88 278 SER A C 1
ATOM 2108 O O . SER A 1 278 ? 21.071 22.012 -22.827 1.00 87.88 278 SER A O 1
ATOM 2110 N N . VAL A 1 279 ? 19.532 23.218 -21.703 1.00 91.69 279 VAL A N 1
ATOM 2111 C CA . VAL A 1 279 ? 18.348 22.486 -22.170 1.00 91.69 279 VAL A CA 1
ATOM 2112 C C . VAL A 1 279 ? 17.621 23.318 -23.218 1.00 91.69 279 VAL A C 1
ATOM 2114 O O . VAL A 1 279 ? 17.310 24.488 -22.990 1.00 91.69 279 VAL A O 1
ATOM 2117 N N . LYS A 1 280 ? 17.306 22.714 -24.367 1.00 94.00 280 LYS A N 1
ATOM 2118 C CA . LYS A 1 280 ? 16.436 23.327 -25.371 1.00 94.00 280 LYS A CA 1
ATOM 2119 C C . LYS A 1 280 ? 14.980 23.129 -24.950 1.00 94.00 280 LYS A C 1
ATOM 2121 O O . LYS A 1 280 ? 14.361 22.117 -25.279 1.00 94.00 280 LYS A O 1
ATOM 2126 N N . ALA A 1 281 ? 14.478 24.091 -24.180 1.00 92.12 281 ALA A N 1
ATOM 2127 C CA . ALA A 1 281 ? 13.086 24.147 -23.754 1.00 92.12 281 ALA A CA 1
ATOM 2128 C C . ALA A 1 281 ? 12.177 24.502 -24.943 1.00 92.12 281 ALA A C 1
ATOM 2130 O O . ALA A 1 281 ? 12.457 25.455 -25.673 1.00 92.12 281 ALA A O 1
ATOM 2131 N N . LEU A 1 282 ? 11.115 23.724 -25.150 1.00 91.94 282 LEU A N 1
ATOM 2132 C CA . LEU A 1 282 ? 10.099 23.959 -26.175 1.00 91.94 282 LEU A CA 1
ATOM 2133 C C . LEU A 1 282 ? 8.719 24.098 -25.530 1.00 91.94 282 LEU A C 1
ATOM 2135 O O . LEU A 1 282 ? 8.441 23.479 -24.499 1.00 91.94 282 LEU A O 1
ATOM 2139 N N . ASP A 1 283 ? 7.855 24.881 -26.173 1.00 88.31 283 ASP A N 1
ATOM 2140 C CA . ASP A 1 283 ? 6.482 25.102 -25.723 1.00 88.31 283 ASP A CA 1
ATOM 2141 C C . ASP A 1 283 ? 5.657 23.806 -25.735 1.00 88.31 283 ASP A C 1
ATOM 2143 O O . ASP A 1 283 ? 5.881 22.904 -26.550 1.00 88.31 283 ASP A O 1
ATOM 2147 N N . CYS A 1 284 ? 4.656 23.726 -24.855 1.00 85.38 284 CYS A N 1
ATOM 2148 C CA . CYS A 1 284 ? 3.662 22.654 -24.895 1.00 85.38 284 CYS A CA 1
ATOM 2149 C C . CYS A 1 284 ? 3.006 22.589 -26.287 1.00 85.38 284 CYS A C 1
ATOM 2151 O O . CYS A 1 284 ? 2.517 23.594 -26.801 1.00 85.38 284 CYS A O 1
ATOM 2153 N N . GLY A 1 285 ? 3.006 21.402 -26.902 1.00 80.69 285 GLY A N 1
ATOM 2154 C CA . GLY A 1 285 ? 2.515 21.183 -28.269 1.00 80.69 285 GLY A CA 1
ATOM 2155 C C . GLY A 1 285 ? 3.574 21.311 -29.372 1.00 80.69 285 GLY A C 1
ATOM 2156 O O . GLY A 1 285 ? 3.292 20.970 -30.521 1.00 80.69 285 GLY A O 1
ATOM 2157 N N . ALA A 1 286 ? 4.801 21.740 -29.059 1.00 87.19 286 ALA A N 1
ATOM 2158 C CA . ALA A 1 286 ? 5.911 21.663 -30.001 1.00 87.19 286 ALA A CA 1
ATOM 2159 C C . ALA A 1 286 ? 6.350 20.204 -30.198 1.00 87.19 286 ALA A C 1
ATOM 2161 O O . ALA A 1 286 ? 6.663 19.493 -29.244 1.00 87.19 286 ALA A O 1
ATOM 2162 N N . CYS A 1 287 ? 6.417 19.768 -31.452 1.00 85.62 287 CYS 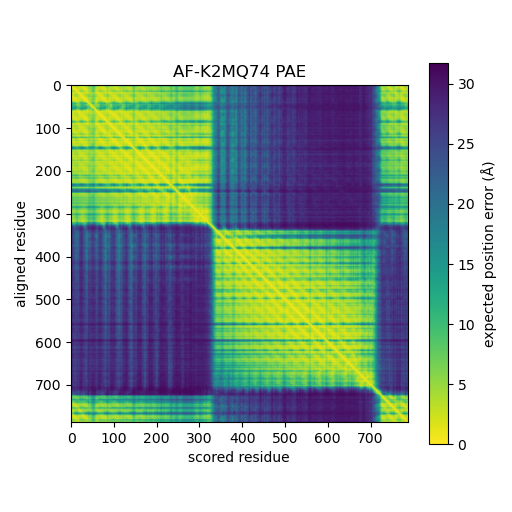A N 1
ATOM 2163 C CA . CYS A 1 287 ? 6.788 18.407 -31.809 1.00 85.62 287 CYS A CA 1
ATOM 2164 C C . CYS A 1 287 ? 7.709 18.422 -33.032 1.00 85.62 287 CYS A C 1
ATOM 2166 O O . CYS A 1 287 ? 7.314 18.745 -34.152 1.00 85.62 287 CYS A O 1
ATOM 2168 N N . THR A 1 288 ? 8.979 18.102 -32.812 1.00 89.00 288 THR A N 1
ATOM 2169 C CA . THR A 1 288 ? 9.980 17.966 -33.876 1.00 89.00 288 THR A CA 1
ATOM 2170 C C . THR A 1 288 ? 10.515 16.542 -33.889 1.00 89.00 288 THR A C 1
ATOM 2172 O O . THR A 1 288 ? 10.497 15.860 -32.867 1.00 89.00 288 THR A O 1
ATOM 2175 N N . VAL A 1 289 ? 11.038 16.091 -35.029 1.00 89.12 289 VAL A N 1
ATOM 2176 C CA . VAL A 1 289 ? 11.606 14.737 -35.142 1.00 89.12 289 VAL A CA 1
ATOM 2177 C C . VAL A 1 289 ? 12.649 14.474 -34.049 1.00 89.12 289 VAL A C 1
ATOM 2179 O O . VAL A 1 289 ? 12.563 13.460 -33.371 1.00 89.12 289 VAL A O 1
ATOM 2182 N N . ASP A 1 290 ? 13.553 15.424 -33.804 1.00 86.19 290 ASP A N 1
ATOM 2183 C CA . ASP A 1 290 ? 14.649 15.272 -32.835 1.00 86.19 290 ASP A CA 1
ATOM 2184 C C . ASP A 1 290 ? 14.201 15.254 -31.363 1.00 86.19 290 ASP A C 1
ATOM 2186 O O . ASP A 1 290 ? 15.010 14.977 -30.481 1.00 86.19 290 ASP A O 1
ATOM 2190 N N . THR A 1 291 ? 12.939 15.591 -31.081 1.00 87.06 291 THR A N 1
ATOM 2191 C CA . THR A 1 291 ? 12.405 15.670 -29.712 1.00 87.06 291 THR A CA 1
ATOM 2192 C C . THR A 1 291 ? 11.515 14.483 -29.385 1.00 87.06 291 THR A C 1
ATOM 2194 O O . THR A 1 291 ? 11.745 13.810 -28.376 1.00 87.06 291 THR A O 1
ATOM 2197 N N . VAL A 1 292 ? 10.509 14.224 -30.229 1.00 91.62 292 VAL A N 1
ATOM 2198 C CA . VAL A 1 292 ? 9.442 13.249 -29.962 1.00 91.62 292 VAL A CA 1
ATOM 2199 C C . VAL A 1 292 ? 9.646 11.898 -30.657 1.00 91.62 292 VAL A C 1
ATOM 2201 O O . VAL A 1 292 ? 9.000 10.925 -30.263 1.00 91.62 292 VAL A O 1
ATOM 2204 N N . CYS A 1 293 ? 10.574 11.795 -31.611 1.00 94.50 293 CYS A N 1
ATOM 2205 C CA . CYS A 1 293 ? 10.840 10.575 -32.375 1.00 94.50 293 CYS A CA 1
ATOM 2206 C C . CYS A 1 293 ? 12.291 10.109 -32.226 1.00 94.50 293 CYS A C 1
ATOM 2208 O O . CYS A 1 293 ? 13.197 10.899 -31.959 1.00 94.50 293 CYS A O 1
ATOM 2210 N N . PHE A 1 294 ? 12.546 8.829 -32.501 1.00 95.25 294 PHE A N 1
ATOM 2211 C CA . PHE A 1 294 ? 13.908 8.358 -32.703 1.00 95.25 294 PHE A CA 1
ATOM 2212 C C . PHE A 1 294 ? 14.395 8.783 -34.096 1.00 95.25 294 PHE A C 1
ATOM 2214 O O . PHE A 1 294 ? 14.080 8.158 -35.116 1.00 95.25 294 PHE A O 1
ATOM 2221 N N . ALA A 1 295 ? 15.151 9.883 -34.149 1.00 93.12 295 ALA A N 1
ATOM 2222 C CA . ALA A 1 295 ? 15.501 10.578 -35.390 1.00 93.12 295 ALA A CA 1
ATOM 2223 C C . ALA A 1 295 ? 16.150 9.669 -36.449 1.00 93.12 295 ALA A C 1
ATOM 2225 O O . ALA A 1 295 ? 15.763 9.705 -37.616 1.00 93.12 295 ALA A O 1
ATOM 2226 N N . ALA A 1 296 ? 17.063 8.778 -36.044 1.00 92.50 296 ALA A N 1
ATOM 2227 C CA . ALA A 1 296 ? 17.787 7.886 -36.956 1.00 92.50 296 ALA A CA 1
ATOM 2228 C C . ALA A 1 296 ? 16.883 6.917 -37.749 1.00 92.50 296 ALA A C 1
ATOM 2230 O O . ALA A 1 296 ? 17.318 6.325 -38.739 1.00 92.50 296 ALA A O 1
ATOM 2231 N N . ARG A 1 297 ? 15.634 6.730 -37.313 1.00 94.75 297 ARG A N 1
ATOM 2232 C CA . ARG A 1 297 ? 14.648 5.825 -37.918 1.00 94.75 297 ARG A CA 1
ATOM 2233 C C . ARG A 1 297 ? 13.348 6.530 -38.299 1.00 94.75 297 ARG A C 1
ATOM 2235 O O . ARG A 1 297 ? 12.367 5.861 -38.610 1.00 94.75 297 ARG A O 1
ATOM 2242 N N . THR A 1 298 ? 13.340 7.859 -38.329 1.00 95.50 298 THR A N 1
ATOM 2243 C CA . THR A 1 298 ? 12.163 8.666 -38.673 1.00 95.50 298 THR A CA 1
ATOM 2244 C C . THR A 1 298 ? 12.364 9.319 -40.038 1.00 95.50 298 THR A C 1
ATOM 2246 O O . THR A 1 298 ? 13.400 9.928 -40.288 1.00 95.50 298 THR A O 1
ATOM 2249 N N . SER A 1 299 ? 11.392 9.193 -40.944 1.00 94.62 299 SER A N 1
ATOM 2250 C CA . SER A 1 299 ? 11.435 9.828 -42.269 1.00 94.62 299 SER A CA 1
ATOM 2251 C C . SER A 1 299 ? 10.820 11.225 -42.273 1.00 94.62 299 SER A C 1
ATOM 2253 O O . SER A 1 299 ? 11.283 12.104 -42.996 1.00 94.62 299 SER A O 1
ATOM 2255 N N . SER A 1 300 ? 9.756 11.427 -41.498 1.00 93.38 300 SER A N 1
ATOM 2256 C CA . SER A 1 300 ? 9.028 12.695 -41.397 1.00 93.38 300 SER A CA 1
ATOM 2257 C C . SER A 1 300 ? 8.152 12.712 -40.144 1.00 93.38 300 SER A C 1
ATOM 2259 O O . SER A 1 300 ? 7.980 11.686 -39.491 1.00 93.38 300 SER A O 1
ATOM 2261 N N . ILE A 1 301 ? 7.562 13.864 -39.831 1.00 92.38 301 ILE A N 1
ATOM 2262 C CA . ILE A 1 301 ? 6.548 14.010 -38.781 1.00 92.38 301 ILE A CA 1
ATOM 2263 C C . ILE A 1 301 ? 5.242 14.512 -39.406 1.00 92.38 301 ILE A C 1
ATOM 2265 O O . ILE A 1 301 ? 5.276 15.353 -40.307 1.00 92.38 301 ILE A O 1
ATOM 2269 N N . SER A 1 302 ? 4.101 13.991 -38.961 1.00 89.31 302 SER A N 1
ATOM 2270 C CA . SER A 1 302 ? 2.768 14.389 -39.425 1.00 89.31 302 SER A CA 1
ATOM 2271 C C . SER A 1 302 ? 1.861 14.582 -38.218 1.00 89.31 302 SER A C 1
ATOM 2273 O O . SER A 1 302 ? 1.602 13.628 -37.504 1.00 89.31 302 SER A O 1
ATOM 2275 N N . GLY A 1 303 ? 1.397 15.807 -37.955 1.00 83.44 303 GLY A N 1
ATOM 2276 C CA . GLY A 1 303 ? 0.501 16.062 -36.815 1.00 83.44 303 GLY A CA 1
ATOM 2277 C C . GLY A 1 303 ? 1.075 15.640 -35.452 1.00 83.44 303 GLY A C 1
ATOM 2278 O O . GLY A 1 303 ? 0.329 15.156 -34.616 1.00 83.44 303 GLY A O 1
ATOM 2279 N N . CYS A 1 304 ? 2.390 15.802 -35.249 1.00 86.62 304 CYS A N 1
ATOM 2280 C CA . CYS A 1 304 ? 3.165 15.307 -34.097 1.00 86.62 304 CYS A CA 1
ATOM 2281 C C . CYS A 1 304 ? 3.373 13.787 -34.005 1.00 86.62 304 CYS A C 1
ATOM 2283 O O . CYS A 1 304 ? 4.050 13.332 -33.085 1.00 86.62 304 CYS A O 1
ATOM 2285 N N . GLU A 1 305 ? 2.889 13.016 -34.975 1.00 89.31 305 GLU A N 1
ATOM 2286 C CA . GLU A 1 305 ? 3.136 11.578 -35.072 1.00 89.31 305 GLU A CA 1
ATOM 2287 C C . GLU A 1 305 ? 4.371 11.291 -35.934 1.00 89.31 305 GLU A C 1
ATOM 2289 O O . GLU A 1 305 ? 4.592 11.912 -36.984 1.00 89.31 305 GLU A O 1
ATOM 2294 N N . CYS A 1 306 ? 5.191 10.339 -35.492 1.00 93.94 306 CYS A N 1
ATOM 2295 C CA . CYS A 1 306 ? 6.410 9.951 -36.188 1.00 93.94 306 CYS A CA 1
ATOM 2296 C C . CYS A 1 306 ? 6.081 9.030 -37.366 1.00 93.94 306 CYS A C 1
ATOM 2298 O O . CYS A 1 306 ? 5.474 7.975 -37.201 1.00 93.94 306 CYS A O 1
ATOM 2300 N N . VAL A 1 307 ? 6.534 9.392 -38.565 1.00 95.00 307 VAL A N 1
ATOM 2301 C CA . VAL A 1 307 ? 6.475 8.509 -39.734 1.00 95.00 307 VAL A CA 1
ATOM 2302 C C . VAL A 1 307 ? 7.817 7.802 -39.857 1.00 95.00 307 VAL A C 1
ATOM 2304 O O . VAL A 1 307 ? 8.851 8.450 -40.039 1.00 95.00 307 VAL A O 1
ATOM 2307 N N . CYS A 1 308 ? 7.815 6.476 -39.739 1.00 95.69 308 CYS A N 1
ATOM 2308 C CA . CYS A 1 308 ? 9.048 5.701 -39.650 1.00 95.69 308 CYS A CA 1
ATOM 2309 C C . CYS A 1 308 ? 9.694 5.427 -41.010 1.00 95.69 308 CYS A C 1
ATOM 2311 O O . CYS A 1 308 ? 9.040 5.054 -41.983 1.00 95.69 308 CYS A O 1
ATOM 2313 N N . ALA A 1 309 ? 11.020 5.552 -41.044 1.00 94.62 309 ALA A N 1
ATOM 2314 C CA . ALA A 1 309 ? 11.861 5.044 -42.116 1.00 94.62 309 ALA A CA 1
ATOM 2315 C C . ALA A 1 309 ? 12.048 3.519 -41.986 1.00 94.62 309 ALA A C 1
ATOM 2317 O O . ALA A 1 309 ? 11.663 2.895 -40.995 1.00 94.62 309 ALA A O 1
ATOM 2318 N N . ALA A 1 310 ? 12.679 2.897 -42.986 1.00 91.75 310 ALA A N 1
ATOM 2319 C CA . ALA A 1 310 ? 12.933 1.458 -42.974 1.00 91.75 310 ALA A CA 1
ATOM 2320 C C . ALA A 1 310 ? 13.706 1.010 -41.711 1.00 91.75 310 ALA A C 1
ATOM 2322 O O . ALA A 1 310 ? 14.779 1.534 -41.386 1.00 91.75 310 ALA A O 1
ATOM 2323 N N . GLY A 1 311 ? 13.157 0.009 -41.017 1.00 87.69 311 GLY A N 1
ATOM 2324 C CA . GLY A 1 311 ? 13.698 -0.518 -39.759 1.00 87.69 311 GLY A CA 1
ATOM 2325 C C . GLY A 1 311 ? 13.364 0.311 -38.512 1.00 87.69 311 GLY A C 1
ATOM 2326 O O . GLY A 1 311 ? 13.950 0.054 -37.465 1.00 87.69 311 GLY A O 1
ATOM 2327 N N . GLY A 1 312 ? 12.488 1.316 -38.618 1.00 92.38 312 GLY A N 1
ATOM 2328 C CA . GLY A 1 312 ? 11.853 1.972 -37.474 1.00 92.38 312 GLY A CA 1
ATOM 2329 C C . GLY A 1 312 ? 10.552 1.273 -37.081 1.00 92.38 312 GLY A C 1
ATOM 2330 O O . GLY A 1 312 ? 9.818 0.799 -37.950 1.00 92.38 312 GLY A O 1
ATOM 2331 N N . HIS A 1 313 ? 10.275 1.204 -35.781 1.00 90.94 313 HIS A N 1
ATOM 2332 C CA . HIS A 1 313 ? 9.151 0.447 -35.230 1.00 90.94 313 HIS A CA 1
ATOM 2333 C C . HIS A 1 313 ? 8.356 1.229 -34.173 1.00 90.94 313 HIS A C 1
ATOM 2335 O O . HIS A 1 313 ? 8.940 1.891 -33.318 1.00 90.94 313 HIS A O 1
ATOM 2341 N N . GLY A 1 314 ? 7.028 1.077 -34.185 1.00 87.81 314 GLY A N 1
ATOM 2342 C CA . GLY A 1 314 ? 6.119 1.720 -33.228 1.00 87.81 314 GLY A CA 1
ATOM 2343 C C . GLY A 1 314 ? 5.989 3.234 -33.412 1.00 87.81 314 GLY A C 1
ATOM 2344 O O . GLY A 1 314 ? 6.572 3.813 -34.329 1.00 87.81 314 GLY A O 1
ATOM 2345 N N . ASP A 1 315 ? 5.249 3.871 -32.507 1.00 88.12 315 ASP A N 1
ATOM 2346 C CA . ASP A 1 315 ? 4.812 5.273 -32.629 1.00 88.12 315 ASP A CA 1
ATOM 2347 C C . ASP A 1 315 ? 5.956 6.292 -32.564 1.00 88.12 315 ASP A C 1
ATOM 2349 O O . ASP A 1 315 ? 5.817 7.431 -33.002 1.00 88.12 315 ASP A O 1
ATOM 2353 N N . THR A 1 316 ? 7.109 5.888 -32.028 1.00 91.81 316 THR A N 1
ATOM 2354 C CA . THR A 1 316 ? 8.320 6.717 -31.920 1.00 91.81 316 THR A CA 1
ATOM 2355 C C . THR A 1 316 ? 9.460 6.233 -32.814 1.00 91.81 316 THR A C 1
ATOM 2357 O O . THR A 1 316 ? 10.576 6.747 -32.715 1.00 91.81 316 THR A O 1
ATOM 2360 N N . CYS A 1 317 ? 9.194 5.277 -33.710 1.00 94.38 317 CYS A N 1
ATOM 2361 C CA . CYS A 1 317 ? 10.150 4.737 -34.677 1.00 94.38 317 CYS A CA 1
ATOM 2362 C C . CYS A 1 317 ? 11.418 4.133 -34.057 1.00 94.38 317 CYS A C 1
ATOM 2364 O O . CYS A 1 317 ? 12.523 4.335 -34.548 1.00 94.38 317 CYS A O 1
ATOM 2366 N N . LEU A 1 318 ? 11.278 3.350 -32.993 1.00 94.56 318 LEU A N 1
ATOM 2367 C CA . LEU A 1 318 ? 12.382 2.696 -32.288 1.00 94.56 318 LEU A CA 1
ATOM 2368 C C . LEU A 1 318 ? 13.203 1.753 -33.198 1.00 94.56 318 LEU A C 1
ATOM 2370 O O . LEU A 1 318 ? 12.674 1.208 -34.169 1.00 94.56 318 LEU A O 1
ATOM 2374 N N . PRO A 1 319 ? 14.495 1.514 -32.888 1.00 93.25 319 PRO A N 1
ATOM 2375 C CA . PRO A 1 319 ? 15.405 0.705 -33.712 1.00 93.25 319 PRO A CA 1
ATOM 2376 C C . PRO A 1 319 ? 15.163 -0.813 -33.641 1.00 93.25 319 PRO A C 1
ATOM 2378 O O . PRO A 1 319 ? 15.795 -1.564 -34.385 1.00 93.25 319 PRO A O 1
ATOM 2381 N N . ALA A 1 320 ? 14.278 -1.268 -32.753 1.00 88.44 320 ALA A N 1
ATOM 2382 C CA . ALA A 1 320 ? 13.882 -2.664 -32.611 1.00 88.44 320 ALA A CA 1
ATOM 2383 C C . ALA A 1 320 ? 12.356 -2.767 -32.485 1.00 88.44 320 ALA A C 1
ATOM 2385 O O . ALA A 1 320 ? 11.710 -1.858 -31.964 1.00 88.44 320 ALA A O 1
ATOM 2386 N N . ALA A 1 321 ? 11.791 -3.877 -32.968 1.00 78.81 321 ALA A N 1
ATOM 2387 C CA . ALA A 1 321 ? 10.348 -4.094 -33.002 1.00 78.81 321 ALA A CA 1
ATOM 2388 C C . ALA A 1 321 ? 9.715 -4.017 -31.604 1.00 78.81 321 ALA A C 1
ATOM 2390 O O . ALA A 1 321 ? 10.115 -4.748 -30.698 1.00 78.81 321 ALA A O 1
ATOM 2391 N N . VAL A 1 322 ? 8.697 -3.164 -31.463 1.00 69.31 322 VAL A N 1
ATOM 2392 C CA . VAL A 1 322 ? 7.828 -3.120 -30.283 1.00 69.31 322 VAL A CA 1
ATOM 2393 C C . VAL A 1 322 ? 6.961 -4.388 -30.287 1.00 69.31 322 VAL A C 1
ATOM 2395 O O . VAL A 1 322 ? 6.345 -4.679 -31.315 1.00 69.31 322 VAL A O 1
ATOM 2398 N N . PRO A 1 323 ? 6.930 -5.181 -29.202 1.00 68.94 323 PRO A N 1
ATOM 2399 C CA . PRO A 1 323 ? 6.062 -6.353 -29.126 1.00 68.94 323 PRO A CA 1
ATOM 2400 C C . PRO A 1 323 ? 4.583 -5.988 -29.333 1.00 68.94 323 PRO A C 1
ATOM 2402 O O . PRO A 1 323 ? 4.082 -5.044 -28.727 1.00 68.94 323 PRO A O 1
ATOM 2405 N N . GLU A 1 324 ? 3.878 -6.745 -30.177 1.00 60.97 324 GLU A N 1
ATOM 2406 C CA . GLU A 1 324 ? 2.429 -6.591 -30.361 1.00 60.97 324 GLU A CA 1
ATOM 2407 C C . GLU A 1 324 ? 1.684 -6.958 -29.062 1.00 60.97 324 GLU A C 1
ATOM 2409 O O . GLU A 1 324 ? 2.044 -7.923 -28.385 1.00 60.97 324 GLU A O 1
ATOM 2414 N N . GLY A 1 325 ? 0.645 -6.196 -28.703 1.00 57.25 325 GLY A N 1
ATOM 2415 C CA . GLY A 1 325 ? -0.138 -6.420 -27.477 1.00 57.25 325 GLY A CA 1
ATOM 2416 C C . GLY A 1 325 ? 0.417 -5.756 -26.207 1.00 57.25 325 GLY A C 1
ATOM 2417 O O . GLY A 1 325 ? -0.065 -6.062 -25.112 1.00 57.25 325 GLY A O 1
ATOM 2418 N N . LEU A 1 326 ? 1.407 -4.865 -26.346 1.00 59.19 326 LEU A N 1
ATOM 2419 C CA . LEU A 1 326 ? 1.770 -3.870 -25.330 1.00 59.19 326 LEU A CA 1
ATOM 2420 C C . LEU A 1 326 ? 0.914 -2.614 -25.531 1.00 59.19 326 LEU A C 1
ATOM 2422 O O . LEU A 1 326 ? 0.776 -2.136 -26.656 1.00 59.19 326 LEU A O 1
ATOM 2426 N N . GLY A 1 327 ? 0.320 -2.101 -24.460 1.00 46.19 327 GLY A N 1
ATOM 2427 C CA . GLY A 1 327 ? -0.616 -0.976 -24.505 1.00 46.19 327 GLY A CA 1
ATOM 2428 C C . GLY A 1 327 ? -1.591 -1.000 -23.325 1.00 46.19 327 GLY A C 1
ATOM 2429 O O . GLY A 1 327 ? -1.689 -2.025 -22.643 1.00 46.19 327 GLY A O 1
ATOM 2430 N N . PRO A 1 328 ? -2.315 0.105 -23.068 1.00 45.38 328 PRO A N 1
ATOM 2431 C CA . PRO A 1 328 ? -3.256 0.192 -21.962 1.00 45.38 328 PRO A CA 1
ATOM 2432 C C . PRO A 1 328 ? -4.475 -0.691 -22.254 1.00 45.38 328 PRO A C 1
ATOM 2434 O O . PRO A 1 328 ? -5.451 -0.284 -22.878 1.00 45.38 328 PRO A O 1
ATOM 2437 N N . LEU A 1 329 ? -4.406 -1.935 -21.801 1.00 42.25 329 LEU A N 1
ATOM 2438 C CA . LEU A 1 329 ? -5.577 -2.642 -21.306 1.00 42.25 329 LEU A CA 1
ATOM 2439 C C . LEU A 1 329 ? -5.696 -2.258 -19.833 1.00 42.25 329 LEU A C 1
ATOM 2441 O O . LEU A 1 329 ? -4.652 -2.084 -19.195 1.00 42.25 329 LEU A O 1
ATOM 2445 N N . PRO A 1 330 ? -6.912 -2.107 -19.280 1.00 38.44 330 PRO A N 1
ATOM 2446 C CA . PRO A 1 330 ? -7.026 -1.897 -17.851 1.00 38.44 330 PRO A CA 1
ATOM 2447 C C . PRO A 1 330 ? -6.212 -3.007 -17.177 1.00 38.44 330 PRO A C 1
ATOM 2449 O O . PRO A 1 330 ? -6.313 -4.178 -17.569 1.00 38.44 330 PRO A O 1
ATOM 2452 N N . LEU A 1 331 ? -5.380 -2.643 -16.184 1.00 38.66 331 LEU A N 1
ATOM 2453 C CA . LEU A 1 331 ? -5.110 -3.560 -15.071 1.00 38.66 331 LEU A CA 1
ATOM 2454 C C . LEU A 1 331 ? -6.431 -4.282 -14.841 1.00 38.66 331 LEU A C 1
ATOM 2456 O O . LEU A 1 331 ? -7.422 -3.547 -14.774 1.00 38.66 331 LEU A O 1
ATOM 2460 N N . PRO A 1 332 ? -6.480 -5.632 -14.865 1.00 35.41 332 PRO A N 1
ATOM 2461 C CA . PRO A 1 332 ? -7.745 -6.346 -14.764 1.00 35.41 332 PRO A CA 1
ATOM 2462 C C . PRO A 1 332 ? -8.557 -5.614 -13.721 1.00 35.41 332 PRO A C 1
ATOM 2464 O O . PRO A 1 332 ? -8.035 -5.403 -12.619 1.00 35.41 332 PRO A O 1
ATOM 2467 N N . ASP A 1 333 ? -9.713 -5.082 -14.149 1.00 33.56 333 ASP A N 1
ATOM 2468 C CA . ASP A 1 333 ? -10.584 -4.318 -13.273 1.00 33.56 333 ASP A CA 1
ATOM 2469 C C . ASP A 1 333 ? -10.559 -5.048 -11.946 1.00 33.56 333 ASP A C 1
ATOM 2471 O O . ASP A 1 333 ? -10.703 -6.277 -11.923 1.00 33.56 333 ASP A O 1
ATOM 2475 N N . ALA A 1 334 ? -10.274 -4.305 -10.879 1.00 41.59 334 ALA A N 1
ATOM 2476 C CA . ALA A 1 334 ? -10.340 -4.758 -9.502 1.00 41.59 334 ALA A CA 1
ATOM 2477 C C . ALA A 1 334 ? -11.806 -5.088 -9.159 1.00 41.59 334 ALA A C 1
ATOM 2479 O O . ALA A 1 334 ? -12.464 -4.430 -8.355 1.00 41.59 334 ALA A O 1
ATOM 2480 N N . ASN A 1 335 ? -12.301 -6.093 -9.872 1.00 35.88 335 ASN A N 1
ATOM 2481 C CA . ASN A 1 335 ? -13.464 -6.920 -9.686 1.00 35.88 335 ASN A CA 1
ATOM 2482 C C . ASN A 1 335 ? -13.054 -8.226 -8.989 1.00 35.88 335 ASN A C 1
ATOM 2484 O O . ASN A 1 335 ? -13.918 -9.062 -8.749 1.00 35.88 335 ASN A O 1
ATOM 2488 N N . ASP A 1 336 ? -11.786 -8.385 -8.573 1.00 40.75 336 ASP A N 1
ATOM 2489 C CA . ASP A 1 336 ? -11.497 -9.136 -7.343 1.00 40.75 336 ASP A CA 1
ATOM 2490 C C . ASP A 1 336 ? -11.991 -8.246 -6.180 1.00 40.75 336 ASP A C 1
ATOM 2492 O O . ASP A 1 336 ? -11.241 -7.590 -5.460 1.00 40.75 336 ASP A O 1
ATOM 2496 N N . THR A 1 337 ? -13.319 -8.119 -6.094 1.00 43.03 337 THR A N 1
ATOM 2497 C CA . THR A 1 337 ? -14.051 -7.430 -5.025 1.00 43.03 337 THR A CA 1
ATOM 2498 C C . THR A 1 337 ? -13.936 -8.171 -3.700 1.00 43.03 337 THR A C 1
ATOM 2500 O O . THR A 1 337 ? -14.325 -7.636 -2.665 1.00 43.03 337 THR A O 1
ATOM 2503 N N . GLU A 1 338 ? -13.421 -9.399 -3.712 1.00 46.09 338 GLU A N 1
ATOM 2504 C CA . GLU A 1 338 ? -13.172 -10.156 -2.500 1.00 46.09 338 GLU A CA 1
ATOM 2505 C C . GLU A 1 338 ? -11.786 -9.843 -1.952 1.00 46.09 338 GLU A C 1
ATOM 2507 O O . GLU A 1 338 ? -10.754 -10.228 -2.505 1.00 46.09 338 GLU A O 1
ATOM 2512 N N . VAL A 1 339 ? -11.777 -9.190 -0.792 1.00 55.06 339 VAL A N 1
ATOM 2513 C CA . VAL A 1 339 ? -10.660 -9.285 0.142 1.00 55.06 339 VAL A CA 1
ATOM 2514 C C . VAL A 1 339 ? -10.507 -10.770 0.486 1.00 55.06 339 VAL A C 1
ATOM 2516 O O . VAL A 1 339 ? -11.272 -11.311 1.283 1.00 55.06 339 VAL A O 1
ATOM 2519 N N . ARG A 1 340 ? -9.567 -11.466 -0.161 1.00 59.72 340 ARG A N 1
ATOM 2520 C CA . ARG A 1 340 ? -9.349 -12.895 0.091 1.00 59.72 340 ARG A CA 1
ATOM 2521 C C . ARG A 1 340 ? -8.820 -13.077 1.506 1.00 59.72 340 ARG A C 1
ATOM 2523 O O . ARG A 1 340 ? -7.762 -12.559 1.852 1.00 59.72 340 ARG A O 1
ATOM 2530 N N . CYS A 1 341 ? -9.572 -13.816 2.311 1.00 68.62 341 CYS A N 1
ATOM 2531 C CA . CYS A 1 341 ? -9.222 -14.074 3.694 1.00 68.62 341 CYS A CA 1
ATOM 2532 C C . CYS A 1 341 ? -8.116 -15.126 3.806 1.00 68.62 341 CYS A C 1
ATOM 2534 O O . CYS A 1 341 ? -8.167 -16.190 3.186 1.00 68.62 341 CYS A O 1
ATOM 2536 N N . VAL A 1 342 ? -7.122 -14.844 4.641 1.00 74.00 342 VAL A N 1
ATOM 2537 C CA . VAL A 1 342 ? -6.159 -15.837 5.109 1.00 74.00 342 VAL A CA 1
ATOM 2538 C C . VAL A 1 342 ? -6.819 -16.626 6.232 1.00 74.00 342 VAL A C 1
ATOM 2540 O O . VAL A 1 342 ? -7.240 -16.045 7.228 1.00 74.00 342 VAL A O 1
ATOM 2543 N N . HIS A 1 343 ? -6.918 -17.943 6.065 1.00 73.69 343 HIS A N 1
ATOM 2544 C CA . HIS A 1 343 ? -7.564 -18.829 7.029 1.00 73.69 343 HIS A CA 1
ATOM 2545 C C . HIS A 1 343 ? -6.547 -19.691 7.771 1.00 73.69 343 HIS A C 1
ATOM 2547 O O . HIS A 1 343 ? -5.804 -20.440 7.134 1.00 73.69 343 HIS A O 1
ATOM 2553 N N . GLY A 1 344 ? -6.596 -19.680 9.103 1.00 74.06 344 GLY A N 1
ATOM 2554 C CA . GLY A 1 344 ? -5.799 -20.588 9.926 1.00 74.06 344 GLY A CA 1
ATOM 2555 C C . GLY A 1 344 ? -4.302 -20.262 9.965 1.00 74.06 344 GLY A C 1
ATOM 2556 O O . GLY A 1 344 ? -3.795 -19.407 9.243 1.00 74.06 344 GLY A O 1
ATOM 2557 N N . GLY A 1 345 ? -3.565 -21.021 10.777 1.00 76.44 345 GLY A N 1
ATOM 2558 C CA . GLY A 1 345 ? -2.101 -20.991 10.804 1.00 76.44 345 GLY A CA 1
ATOM 2559 C C . GLY A 1 345 ? -1.505 -19.937 11.737 1.00 76.44 345 GLY A C 1
ATOM 2560 O O . GLY A 1 345 ? -2.206 -19.304 12.522 1.00 76.44 345 GLY A O 1
ATOM 2561 N N . SER A 1 346 ? -0.179 -19.803 11.665 1.00 67.12 346 SER A N 1
ATOM 2562 C CA . SER A 1 346 ? 0.610 -18.919 12.521 1.00 67.12 346 SER A CA 1
ATOM 2563 C C . SER A 1 346 ? 1.436 -17.955 11.672 1.00 67.12 346 SER A C 1
ATOM 2565 O O . SER A 1 346 ? 2.131 -18.401 10.760 1.00 67.12 346 SER A O 1
ATOM 2567 N N . ILE A 1 347 ? 1.386 -16.658 11.973 1.00 74.56 347 ILE A N 1
ATOM 2568 C CA . ILE A 1 347 ? 2.066 -15.595 11.218 1.00 74.56 347 ILE A CA 1
ATOM 2569 C C . ILE A 1 347 ? 2.867 -14.716 12.184 1.00 74.56 347 ILE A C 1
ATOM 2571 O O . ILE A 1 347 ? 2.364 -14.314 13.224 1.00 74.56 347 ILE A O 1
ATOM 2575 N N . SER A 1 348 ? 4.118 -14.392 11.861 1.00 74.56 348 SER A N 1
ATOM 2576 C CA . SER A 1 348 ? 4.944 -13.493 12.687 1.00 74.56 348 SER A CA 1
ATOM 2577 C C . SER A 1 348 ? 4.952 -12.044 12.200 1.00 74.56 348 SER A C 1
ATOM 2579 O O . SER A 1 348 ? 5.382 -11.163 12.933 1.00 74.56 348 SER A O 1
ATOM 2581 N N . SER A 1 349 ? 4.511 -11.783 10.973 1.00 68.44 349 SER A N 1
ATOM 2582 C CA . SER A 1 349 ? 4.459 -10.448 10.377 1.00 68.44 349 SER A CA 1
ATOM 2583 C C . SER A 1 349 ? 3.391 -10.397 9.291 1.00 68.44 349 SER A C 1
ATOM 2585 O O . SER A 1 349 ? 3.223 -11.353 8.538 1.00 68.44 349 SER A O 1
ATOM 2587 N N . VAL A 1 350 ? 2.679 -9.278 9.194 1.00 63.66 350 VAL A N 1
ATOM 2588 C CA . VAL A 1 350 ? 1.834 -8.987 8.033 1.00 63.66 350 VAL A CA 1
ATOM 2589 C C . VAL A 1 350 ? 2.698 -8.217 7.052 1.00 63.66 350 VAL A C 1
ATOM 2591 O O . VAL A 1 350 ? 3.150 -7.123 7.382 1.00 63.66 350 VAL A O 1
ATOM 2594 N N . ASP A 1 351 ? 2.974 -8.793 5.883 1.00 58.78 351 ASP A N 1
ATOM 2595 C CA . ASP A 1 351 ? 3.713 -8.042 4.873 1.00 58.78 351 ASP A CA 1
ATOM 2596 C C . ASP A 1 351 ? 2.806 -7.037 4.163 1.00 58.78 351 ASP A C 1
ATOM 2598 O O . ASP A 1 351 ? 1.575 -7.105 4.203 1.00 58.78 351 ASP A O 1
ATOM 2602 N N . ASP A 1 352 ? 3.465 -6.125 3.466 1.00 55.47 352 ASP A N 1
ATOM 2603 C CA . ASP A 1 352 ? 2.852 -5.106 2.642 1.00 55.47 352 ASP A CA 1
ATOM 2604 C C . ASP A 1 352 ? 1.780 -5.665 1.679 1.00 55.47 352 ASP A C 1
ATOM 2606 O O . ASP A 1 352 ? 2.024 -6.671 0.999 1.00 55.47 352 ASP A O 1
ATOM 2610 N N . PRO A 1 353 ? 0.611 -5.001 1.568 1.00 54.66 353 PRO A N 1
ATOM 2611 C CA . PRO A 1 353 ? -0.456 -5.426 0.668 1.00 54.66 353 PRO A CA 1
ATOM 2612 C C . PRO A 1 353 ? -0.013 -5.308 -0.797 1.00 54.66 353 PRO A C 1
ATOM 2614 O O . PRO A 1 353 ? 0.687 -4.358 -1.175 1.00 54.66 353 PRO A O 1
ATOM 2617 N N . ASP A 1 354 ? -0.441 -6.251 -1.641 1.00 51.50 354 ASP A N 1
ATOM 2618 C CA . ASP A 1 354 ? -0.147 -6.191 -3.075 1.00 51.50 354 ASP A CA 1
ATOM 2619 C C . ASP A 1 354 ? -0.743 -4.902 -3.697 1.00 51.50 354 ASP A C 1
ATOM 2621 O O . ASP A 1 354 ? -1.784 -4.408 -3.250 1.00 51.50 354 ASP A O 1
ATOM 2625 N N . PRO A 1 355 ? -0.115 -4.317 -4.733 1.00 46.38 355 PRO A N 1
ATOM 2626 C CA . PRO A 1 355 ? -0.686 -3.195 -5.478 1.00 46.38 355 PRO A CA 1
ATOM 2627 C C . PRO A 1 355 ? -2.134 -3.460 -5.924 1.00 46.38 355 PRO A C 1
ATOM 2629 O O . PRO A 1 355 ? -2.420 -4.476 -6.553 1.00 46.38 355 PRO A O 1
ATOM 2632 N N . GLY A 1 356 ? -3.045 -2.537 -5.602 1.00 52.44 356 GLY A N 1
ATOM 2633 C CA . GLY A 1 356 ? -4.477 -2.655 -5.907 1.00 52.44 356 GLY A CA 1
ATOM 2634 C C . GLY A 1 356 ? -5.307 -3.428 -4.873 1.00 52.44 356 GLY A C 1
ATOM 2635 O O . GLY A 1 356 ? -6.530 -3.481 -5.012 1.00 52.44 356 GLY A O 1
ATOM 2636 N N . VAL A 1 357 ? -4.691 -3.988 -3.825 1.00 58.88 357 VAL A N 1
ATOM 2637 C CA . VAL A 1 357 ? -5.411 -4.629 -2.716 1.00 58.88 357 VAL A CA 1
ATOM 2638 C C . VAL A 1 357 ? -6.185 -3.583 -1.922 1.00 58.88 357 VAL A C 1
ATOM 2640 O O . VAL A 1 357 ? -5.624 -2.657 -1.337 1.00 58.88 357 VAL A O 1
ATOM 2643 N N . ARG A 1 358 ? -7.507 -3.758 -1.894 1.00 63.97 358 ARG A N 1
ATOM 2644 C CA . ARG A 1 358 ? -8.462 -2.835 -1.265 1.00 63.97 358 ARG A CA 1
ATOM 2645 C C . ARG A 1 358 ? -8.739 -3.159 0.203 1.00 63.97 358 ARG A C 1
ATOM 2647 O O . ARG A 1 358 ? -9.664 -2.605 0.789 1.00 63.97 358 ARG A O 1
ATOM 2654 N N . GLY A 1 359 ? -7.976 -4.075 0.795 1.00 71.88 359 GLY A N 1
ATOM 2655 C CA . GLY A 1 359 ? -8.247 -4.562 2.135 1.00 71.88 359 GLY A CA 1
ATOM 2656 C C . GLY A 1 359 ? -7.444 -5.790 2.546 1.00 71.88 359 GLY A C 1
ATOM 2657 O O . GLY A 1 359 ? -6.847 -6.453 1.707 1.00 71.88 359 GLY A O 1
ATOM 2658 N N . LEU A 1 360 ? -7.451 -6.120 3.832 1.00 80.81 360 LEU A N 1
ATOM 2659 C CA . LEU A 1 360 ? -6.853 -7.344 4.373 1.00 80.81 360 LEU A CA 1
ATOM 2660 C C . LEU A 1 360 ? -7.924 -8.143 5.105 1.00 80.81 360 LEU A C 1
ATOM 2662 O O . LEU A 1 360 ? -8.759 -7.556 5.784 1.00 80.81 360 LEU A O 1
ATOM 2666 N N . CYS A 1 361 ? -7.898 -9.468 5.005 1.00 82.62 361 CYS A N 1
ATOM 2667 C CA . CYS A 1 361 ? -8.783 -10.315 5.796 1.00 82.62 361 CYS A CA 1
ATOM 2668 C C . CYS A 1 361 ? -8.006 -11.486 6.397 1.00 82.62 361 CYS A C 1
ATOM 2670 O O . CYS A 1 361 ? -7.323 -12.221 5.684 1.00 82.62 361 CYS A O 1
ATOM 2672 N N . PHE A 1 362 ? -8.136 -11.674 7.706 1.00 82.88 362 PHE A N 1
ATOM 2673 C CA . PHE A 1 362 ? -7.560 -12.778 8.464 1.00 82.88 362 PHE A CA 1
ATOM 2674 C C . PHE A 1 362 ? -8.658 -13.442 9.285 1.00 82.88 362 PHE A C 1
ATOM 2676 O O . PHE A 1 362 ? -9.437 -12.766 9.955 1.00 82.88 362 PHE A O 1
ATOM 2683 N N . VAL A 1 363 ? -8.722 -14.768 9.227 1.00 81.75 363 VAL A N 1
ATOM 2684 C CA . VAL A 1 363 ? -9.732 -15.572 9.912 1.00 81.75 363 VAL A CA 1
ATOM 2685 C C . VAL A 1 363 ? -9.046 -16.733 10.624 1.00 81.75 363 VAL A C 1
ATOM 2687 O O . VAL A 1 363 ? -8.419 -17.575 9.979 1.00 81.75 363 VAL A O 1
ATOM 2690 N N . ASN A 1 364 ? -9.201 -16.822 11.944 1.00 80.06 364 ASN A N 1
ATOM 2691 C CA . ASN A 1 364 ? -8.638 -17.900 12.767 1.00 80.06 364 ASN A CA 1
ATOM 2692 C C . ASN A 1 364 ? -7.100 -18.014 12.672 1.00 80.06 364 ASN A C 1
ATOM 2694 O O . ASN A 1 364 ? -6.544 -19.108 12.612 1.00 80.06 364 ASN A O 1
ATOM 2698 N N . VAL A 1 365 ? -6.408 -16.876 12.587 1.00 80.19 365 VAL A N 1
ATOM 2699 C CA . VAL A 1 365 ? -4.941 -16.803 12.466 1.00 80.19 365 VAL A CA 1
ATOM 2700 C C . VAL A 1 365 ? -4.312 -16.480 13.821 1.00 80.19 365 VAL A C 1
ATOM 2702 O O . VAL A 1 365 ? -4.786 -15.591 14.527 1.00 80.19 365 VAL A O 1
ATOM 2705 N N . THR A 1 366 ? -3.215 -17.156 14.163 1.00 81.50 366 THR A N 1
ATOM 2706 C CA . THR A 1 366 ? -2.399 -16.859 15.348 1.00 81.50 366 THR A CA 1
ATOM 2707 C C . THR A 1 366 ? -1.203 -15.987 14.973 1.00 81.50 366 THR A C 1
ATOM 2709 O O . THR A 1 366 ? -0.326 -16.409 14.225 1.00 81.50 366 THR A O 1
ATOM 2712 N N . PHE A 1 367 ? -1.126 -14.775 15.509 1.00 82.44 367 PHE A N 1
ATOM 2713 C CA . PHE A 1 367 ? 0.007 -13.881 15.314 1.00 82.44 367 PHE A CA 1
ATOM 2714 C C . PHE A 1 367 ? 1.026 -14.050 16.438 1.00 82.44 367 PHE A C 1
ATOM 2716 O O . PHE A 1 367 ? 0.705 -13.831 17.600 1.00 82.44 367 PHE A O 1
ATOM 2723 N N . THR A 1 368 ? 2.261 -14.429 16.108 1.00 82.69 368 THR A N 1
ATOM 2724 C CA . THR A 1 368 ? 3.318 -14.716 17.102 1.00 82.69 368 THR A CA 1
ATOM 2725 C C . THR A 1 368 ? 4.172 -13.504 17.465 1.00 82.69 368 THR A C 1
ATOM 2727 O O . THR A 1 368 ? 5.076 -13.624 18.289 1.00 82.69 368 THR A O 1
ATOM 2730 N N . ALA A 1 369 ? 3.919 -12.347 16.856 1.00 83.62 369 ALA A N 1
ATOM 2731 C CA . ALA A 1 369 ? 4.540 -11.071 17.199 1.00 83.62 369 ALA A CA 1
ATOM 2732 C C . ALA A 1 369 ? 3.522 -9.930 17.057 1.00 83.62 369 ALA A C 1
ATOM 2734 O O . ALA A 1 369 ? 2.463 -10.113 16.452 1.00 83.62 369 ALA A O 1
ATOM 2735 N N . ALA A 1 370 ? 3.833 -8.769 17.639 1.00 85.69 370 ALA A N 1
ATOM 2736 C CA . ALA A 1 370 ? 2.999 -7.579 17.513 1.00 85.69 370 ALA A CA 1
ATOM 2737 C C . ALA A 1 370 ? 2.953 -7.106 16.052 1.00 85.69 370 ALA A C 1
ATOM 2739 O O . ALA A 1 370 ? 3.986 -7.027 15.383 1.00 85.69 370 ALA A O 1
ATOM 2740 N N . ILE A 1 371 ? 1.755 -6.796 15.565 1.00 85.06 371 ILE A N 1
ATOM 2741 C CA . ILE A 1 371 ? 1.512 -6.427 14.171 1.00 85.06 371 ILE A CA 1
ATOM 2742 C C . ILE A 1 371 ? 1.284 -4.927 14.065 1.00 85.06 371 ILE A C 1
ATOM 2744 O O . ILE A 1 371 ? 0.502 -4.355 14.818 1.00 85.06 371 ILE A O 1
ATOM 2748 N N . VAL A 1 372 ? 1.934 -4.300 13.088 1.00 86.00 372 VAL A N 1
ATOM 2749 C CA . VAL A 1 372 ? 1.710 -2.897 12.737 1.00 86.00 372 VAL A CA 1
ATOM 2750 C C . VAL A 1 372 ? 1.105 -2.846 11.339 1.00 86.00 372 VAL A C 1
ATOM 2752 O O . VAL A 1 372 ? 1.750 -3.223 10.364 1.00 86.00 372 VAL A O 1
ATOM 2755 N N . LEU A 1 373 ? -0.135 -2.377 11.244 1.00 85.62 373 LEU A N 1
ATOM 2756 C CA . LEU A 1 373 ? -0.836 -2.096 9.997 1.00 85.62 373 LEU A CA 1
ATOM 2757 C C . LEU A 1 373 ? -0.752 -0.600 9.717 1.00 85.62 373 LEU A C 1
ATOM 2759 O O . LEU A 1 373 ? -1.552 0.189 10.220 1.00 85.62 373 LEU A O 1
ATOM 2763 N N . ASP A 1 374 ? 0.231 -0.204 8.917 1.00 81.50 374 ASP A N 1
ATOM 2764 C CA . ASP A 1 374 ? 0.380 1.185 8.497 1.00 81.50 374 ASP A CA 1
ATOM 2765 C C . ASP A 1 374 ? -0.389 1.432 7.194 1.00 81.50 374 ASP A C 1
ATOM 2767 O O . ASP A 1 374 ? -0.064 0.892 6.138 1.00 81.50 374 ASP A O 1
ATOM 2771 N N . LEU A 1 375 ? -1.455 2.231 7.272 1.00 77.81 375 LEU A N 1
ATOM 2772 C CA . LEU A 1 375 ? -2.363 2.474 6.154 1.00 77.81 375 LEU A CA 1
ATOM 2773 C C . LEU A 1 375 ? -1.740 3.349 5.057 1.00 77.81 375 LEU A C 1
ATOM 2775 O O . LEU A 1 375 ? -2.332 3.484 3.984 1.00 77.81 375 LEU A O 1
ATOM 2779 N N . SER A 1 376 ? -0.557 3.939 5.272 1.00 70.00 376 SER A N 1
ATOM 2780 C CA . SER A 1 376 ? 0.168 4.685 4.226 1.00 70.00 376 SER A CA 1
ATOM 2781 C C . SER A 1 376 ? 0.685 3.771 3.111 1.00 70.00 376 SER A C 1
ATOM 2783 O O . SER A 1 376 ? 0.950 4.216 1.993 1.00 70.00 376 SER A O 1
ATOM 2785 N N . TYR A 1 377 ? 0.760 2.473 3.400 1.00 62.34 377 TYR A N 1
ATOM 2786 C CA . TYR A 1 377 ? 1.178 1.421 2.490 1.00 62.34 377 TYR A CA 1
ATOM 2787 C C . TYR A 1 377 ? 0.094 0.969 1.508 1.00 62.34 377 TYR A C 1
ATOM 2789 O O . TYR A 1 377 ? 0.414 0.207 0.601 1.00 62.34 377 TYR A O 1
ATOM 2797 N N . PHE A 1 378 ? -1.163 1.389 1.637 1.00 64.94 378 PHE A N 1
ATOM 2798 C CA . PHE A 1 378 ? -2.226 0.965 0.724 1.00 64.94 378 PHE A CA 1
ATOM 2799 C C . PHE A 1 378 ? -2.433 1.992 -0.400 1.00 64.94 378 PHE A C 1
ATOM 2801 O O . PHE A 1 378 ? -2.588 3.185 -0.145 1.00 64.94 378 PHE A O 1
ATOM 2808 N N . ASP A 1 379 ? -2.474 1.540 -1.658 1.00 55.44 379 ASP A N 1
ATOM 2809 C CA . ASP A 1 379 ? -2.729 2.415 -2.813 1.00 55.44 379 ASP A CA 1
ATOM 2810 C C . ASP A 1 379 ? -4.237 2.536 -3.086 1.00 55.44 379 ASP A C 1
ATOM 2812 O O . ASP A 1 379 ? -4.775 1.918 -4.003 1.00 55.44 379 ASP A O 1
ATOM 2816 N N . ALA A 1 380 ? -4.934 3.307 -2.246 1.00 55.03 380 ALA A N 1
ATOM 2817 C CA . ALA A 1 380 ? -6.379 3.538 -2.357 1.00 55.03 380 ALA A CA 1
ATOM 2818 C C . ALA A 1 380 ? -6.760 5.034 -2.335 1.00 55.03 380 ALA A C 1
ATOM 2820 O O . ALA A 1 380 ? -7.543 5.466 -1.483 1.00 55.03 380 ALA A O 1
ATOM 2821 N N . PRO A 1 381 ? -6.241 5.870 -3.257 1.00 51.91 381 PRO A N 1
ATOM 2822 C CA . PRO A 1 381 ? -6.711 7.245 -3.366 1.00 51.91 381 PRO A CA 1
ATOM 2823 C C . PRO A 1 381 ? -8.217 7.250 -3.687 1.00 51.91 381 PRO A C 1
ATOM 2825 O O . PRO A 1 381 ? -8.653 6.675 -4.681 1.00 51.91 381 PRO A O 1
ATOM 2828 N N . GLN A 1 382 ? -9.009 7.906 -2.833 1.00 54.41 382 GLN A N 1
ATOM 2829 C CA . GLN A 1 382 ? -10.474 8.044 -2.940 1.00 54.41 382 GLN A CA 1
ATOM 2830 C C . GLN A 1 382 ? -11.312 6.758 -2.750 1.00 54.41 382 GLN A C 1
ATOM 2832 O O . GLN A 1 382 ? -12.519 6.792 -2.993 1.00 54.41 382 GLN A O 1
ATOM 2837 N N . GLN A 1 383 ? -10.730 5.643 -2.290 1.00 65.69 383 GLN A N 1
ATOM 2838 C CA . GLN A 1 383 ? -11.451 4.376 -2.064 1.00 65.69 383 GLN A CA 1
ATOM 2839 C C . GLN A 1 383 ? -11.392 3.928 -0.594 1.00 65.69 383 GLN A C 1
ATOM 2841 O O . GLN A 1 383 ? -10.465 4.282 0.128 1.00 65.69 383 GLN A O 1
ATOM 2846 N N . THR A 1 384 ? -12.404 3.174 -0.145 1.00 75.62 384 THR A N 1
ATOM 2847 C CA . THR A 1 384 ? -12.478 2.633 1.224 1.00 75.62 384 THR A CA 1
ATOM 2848 C C . THR A 1 384 ? -11.596 1.392 1.365 1.00 75.62 384 THR A C 1
ATOM 2850 O O . THR A 1 384 ? -11.771 0.432 0.616 1.00 75.62 384 THR A O 1
ATOM 2853 N N . LEU A 1 385 ? -10.689 1.392 2.340 1.00 81.88 385 LEU A N 1
ATOM 2854 C CA . LEU A 1 385 ? -9.859 0.238 2.703 1.00 81.88 385 LEU A CA 1
ATOM 2855 C C . LEU A 1 385 ? -10.594 -0.691 3.677 1.00 81.88 385 LEU A C 1
ATOM 2857 O O . LEU A 1 385 ? -10.972 -0.234 4.744 1.00 81.88 385 LEU A O 1
ATOM 2861 N N . ASN A 1 386 ? -10.758 -1.979 3.370 1.00 84.38 386 ASN A N 1
ATOM 2862 C CA . ASN A 1 386 ? -11.473 -2.936 4.233 1.00 84.38 386 ASN A CA 1
ATOM 2863 C C . ASN A 1 386 ? -10.511 -3.889 4.960 1.00 84.38 386 ASN A C 1
ATOM 2865 O O . ASN A 1 386 ? -9.944 -4.785 4.348 1.00 84.38 386 ASN A O 1
ATOM 2869 N N . ILE A 1 387 ? -10.336 -3.751 6.269 1.00 87.94 387 ILE A N 1
ATOM 2870 C CA . ILE A 1 387 ? -9.468 -4.614 7.078 1.00 87.94 387 ILE A CA 1
ATOM 2871 C C . ILE A 1 387 ? -10.330 -5.439 8.032 1.00 87.94 387 ILE A C 1
ATOM 2873 O O . ILE A 1 387 ? -11.134 -4.891 8.776 1.00 87.94 387 ILE A O 1
ATOM 2877 N N . THR A 1 388 ? -10.172 -6.760 8.027 1.00 88.00 388 THR A N 1
ATOM 2878 C CA . THR A 1 388 ? -10.936 -7.691 8.865 1.00 88.00 388 THR A CA 1
ATOM 2879 C C . THR A 1 388 ? -10.005 -8.671 9.574 1.00 88.00 388 THR A C 1
ATOM 2881 O O . THR A 1 388 ? -9.216 -9.363 8.934 1.00 88.00 388 THR A O 1
ATOM 2884 N N . LEU A 1 389 ? -10.107 -8.747 10.899 1.00 90.12 389 LEU A N 1
ATOM 2885 C CA . LEU A 1 389 ? -9.465 -9.744 11.751 1.00 90.12 389 LEU A CA 1
ATOM 2886 C C . LEU A 1 389 ? -10.564 -10.452 12.541 1.00 90.12 389 LEU A C 1
ATOM 2888 O O . LEU A 1 389 ? -11.183 -9.862 13.425 1.00 90.12 389 LEU A O 1
ATOM 2892 N N . LEU A 1 390 ? -10.833 -11.706 12.195 1.00 88.44 390 LEU A N 1
ATOM 2893 C CA . LEU A 1 390 ? -11.906 -12.503 12.773 1.00 88.44 390 LEU A CA 1
ATOM 2894 C C . LEU A 1 390 ? -11.325 -13.720 13.491 1.00 88.44 390 LEU A C 1
ATOM 2896 O O . LEU A 1 390 ? -10.634 -14.528 12.872 1.00 88.44 390 LEU A O 1
ATOM 2900 N N . GLN A 1 391 ? -11.656 -13.906 14.769 1.00 85.56 391 GLN A N 1
ATOM 2901 C CA . GLN A 1 391 ? -11.191 -15.060 15.558 1.00 85.56 391 GLN A CA 1
ATOM 2902 C C . GLN A 1 391 ? -9.659 -15.197 15.600 1.00 85.56 391 GLN A C 1
ATOM 2904 O O . GLN A 1 391 ? -9.127 -16.302 15.663 1.00 85.56 391 GLN A O 1
ATOM 2909 N N . CYS A 1 392 ? -8.933 -14.083 15.518 1.00 87.62 392 CYS A N 1
ATOM 2910 C CA . CYS A 1 392 ? -7.475 -14.086 15.536 1.00 87.62 392 CYS A CA 1
ATOM 2911 C C . CYS A 1 392 ? -6.935 -14.103 16.970 1.00 87.62 392 CYS A C 1
ATOM 2913 O O . CYS A 1 392 ? -7.563 -13.573 17.883 1.00 87.62 392 CYS A O 1
ATOM 2915 N N . VAL A 1 393 ? -5.740 -14.664 17.155 1.00 87.75 393 VAL A N 1
ATOM 2916 C CA . VAL A 1 393 ? -4.962 -14.536 18.399 1.00 87.75 393 VAL A CA 1
ATOM 2917 C C . VAL A 1 393 ? -3.826 -13.555 18.130 1.00 87.75 393 VAL A C 1
ATOM 2919 O O . VAL A 1 393 ? -3.053 -13.773 17.201 1.00 87.75 393 VAL A O 1
ATOM 2922 N N . LEU A 1 394 ? -3.739 -12.467 18.889 1.00 90.06 394 LEU A N 1
ATOM 2923 C CA . LEU A 1 394 ? -2.854 -11.330 18.645 1.00 90.06 394 LEU A CA 1
ATOM 2924 C C . LEU A 1 394 ? -1.870 -11.159 19.806 1.00 90.06 394 LEU A C 1
ATOM 2926 O O . LEU A 1 394 ? -2.265 -11.075 20.963 1.00 90.06 394 LEU A O 1
ATOM 2930 N N . MET A 1 395 ? -0.579 -11.029 19.502 1.00 86.69 395 MET A N 1
ATOM 2931 C CA . MET A 1 395 ? 0.409 -10.598 20.505 1.00 86.69 395 MET A CA 1
ATOM 2932 C C . MET A 1 395 ? 0.358 -9.085 20.763 1.00 86.69 395 MET A C 1
ATOM 2934 O O . MET A 1 395 ? 0.817 -8.638 21.806 1.00 86.69 395 MET A O 1
ATOM 2938 N N . GLY A 1 396 ? -0.173 -8.310 19.816 1.00 88.94 396 GLY A N 1
ATOM 2939 C CA . GLY A 1 396 ? -0.325 -6.853 19.841 1.00 88.94 396 GLY A CA 1
ATOM 2940 C C . GLY A 1 396 ? -0.748 -6.359 18.455 1.00 88.94 396 GLY A C 1
ATOM 2941 O O . GLY A 1 396 ? -0.418 -7.010 17.456 1.00 88.94 396 GLY A O 1
ATOM 2942 N N . LEU A 1 397 ? -1.484 -5.251 18.372 1.00 92.19 397 LEU A N 1
ATOM 2943 C CA . LEU A 1 397 ? -1.967 -4.705 17.099 1.00 92.19 397 LEU A CA 1
ATOM 2944 C C . LEU A 1 397 ? -1.929 -3.176 17.115 1.00 92.19 397 LEU A C 1
ATOM 2946 O O . LEU A 1 397 ? -2.602 -2.554 17.921 1.00 92.19 397 LEU A O 1
ATOM 2950 N N . SER A 1 398 ? -1.198 -2.576 16.179 1.00 91.88 398 SER A N 1
ATOM 2951 C CA . SER A 1 398 ? -1.152 -1.129 15.950 1.00 91.88 398 SER A CA 1
ATOM 2952 C C . SER A 1 398 ? -1.698 -0.812 14.563 1.00 91.88 398 SER A C 1
ATOM 2954 O O . SER A 1 398 ? -1.210 -1.347 13.568 1.00 91.88 398 SER A O 1
ATOM 2956 N N . ILE A 1 399 ? -2.709 0.050 14.478 1.00 91.44 399 ILE A N 1
ATOM 2957 C CA . ILE A 1 399 ? -3.324 0.504 13.227 1.00 91.44 399 ILE A CA 1
ATOM 2958 C C . ILE A 1 399 ? -3.010 1.984 13.046 1.00 91.44 399 ILE A C 1
ATOM 2960 O O . ILE A 1 399 ? -3.508 2.829 13.794 1.00 91.44 399 ILE A O 1
ATOM 2964 N N . ARG A 1 400 ? -2.193 2.302 12.037 1.00 88.69 400 ARG A N 1
ATOM 2965 C CA . ARG A 1 400 ? -1.723 3.667 11.773 1.00 88.69 400 ARG A CA 1
ATOM 2966 C C . ARG A 1 400 ? -2.458 4.285 10.590 1.00 88.69 400 ARG A C 1
ATOM 2968 O O . ARG A 1 400 ? -2.276 3.858 9.453 1.00 88.69 400 ARG A O 1
ATOM 2975 N N . GLY A 1 401 ? -3.280 5.288 10.864 1.00 81.81 401 GLY A N 1
ATOM 2976 C CA . GLY A 1 401 ? -4.017 6.081 9.890 1.00 81.81 401 GLY A CA 1
ATOM 2977 C C . GLY A 1 401 ? -3.110 6.910 8.978 1.00 81.81 401 GLY A C 1
ATOM 2978 O O . GLY A 1 401 ? -2.100 7.462 9.411 1.00 81.81 401 GLY A O 1
ATOM 2979 N N . SER A 1 402 ? -3.486 6.998 7.700 1.00 78.00 402 SER A N 1
ATOM 2980 C CA . SER A 1 402 ? -2.789 7.764 6.653 1.00 78.00 402 SER A CA 1
ATOM 2981 C C . SER A 1 402 ? -3.599 8.949 6.113 1.00 78.00 402 SER A C 1
ATOM 2983 O O . SER A 1 402 ? -3.204 9.576 5.131 1.00 78.00 402 SER A O 1
ATOM 2985 N N . GLY A 1 403 ? -4.765 9.227 6.702 1.00 77.00 403 GLY A N 1
ATOM 2986 C CA . GLY A 1 403 ? -5.780 10.144 6.176 1.00 77.00 403 GLY A CA 1
ATOM 2987 C C . GLY A 1 403 ? -6.718 9.517 5.132 1.00 77.00 403 GLY A C 1
ATOM 2988 O O . GLY A 1 403 ? -7.645 10.180 4.665 1.00 77.00 403 GLY A O 1
ATOM 2989 N N . ALA A 1 404 ? -6.520 8.245 4.765 1.00 79.12 404 ALA A N 1
ATOM 2990 C CA . ALA A 1 404 ? -7.412 7.504 3.871 1.00 79.12 404 ALA A CA 1
ATOM 2991 C C . ALA A 1 404 ? -8.710 7.058 4.573 1.00 79.12 404 ALA A C 1
ATOM 2993 O O . ALA A 1 404 ? -8.754 6.919 5.796 1.00 79.12 404 ALA A O 1
ATOM 2994 N N . ARG A 1 405 ? -9.771 6.805 3.792 1.00 84.81 405 ARG A N 1
ATOM 2995 C CA . ARG A 1 405 ? -11.024 6.222 4.295 1.00 84.81 405 ARG A CA 1
ATOM 2996 C C . ARG A 1 405 ? -10.834 4.724 4.545 1.00 84.81 405 ARG A C 1
ATOM 2998 O O . ARG A 1 405 ? -10.439 4.003 3.629 1.00 84.81 405 ARG A O 1
ATOM 3005 N N . VAL A 1 406 ? -11.164 4.239 5.740 1.00 87.56 406 VAL A N 1
ATOM 3006 C CA . VAL A 1 406 ? -10.954 2.830 6.120 1.00 87.56 406 VAL A CA 1
ATOM 3007 C C . VAL A 1 406 ? -12.128 2.257 6.909 1.00 87.56 406 VAL A C 1
ATOM 3009 O O . VAL A 1 406 ? -12.714 2.943 7.736 1.00 87.56 406 VAL A O 1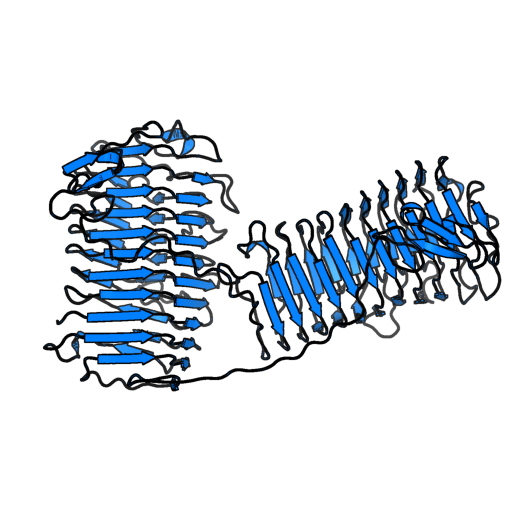
ATOM 3012 N N . HIS A 1 407 ? -12.448 0.992 6.663 1.00 90.25 407 HIS A N 1
ATOM 3013 C CA . HIS A 1 407 ? -13.306 0.137 7.469 1.00 90.25 407 HIS A CA 1
ATOM 3014 C C . HIS A 1 407 ? -12.448 -0.957 8.120 1.00 90.25 407 HIS A C 1
ATOM 3016 O O . HIS A 1 407 ? -12.011 -1.889 7.450 1.00 90.25 407 HIS A O 1
ATOM 3022 N N . VAL A 1 408 ? -12.187 -0.846 9.418 1.00 92.06 408 VAL A N 1
ATOM 3023 C CA . VAL A 1 408 ? -11.477 -1.842 10.224 1.00 92.06 408 VAL A CA 1
ATOM 3024 C C . VAL A 1 408 ? -12.487 -2.611 11.065 1.00 92.06 408 VAL A C 1
ATOM 3026 O O . VAL A 1 408 ? -13.311 -2.010 11.747 1.00 92.06 408 VAL A O 1
ATOM 3029 N N . SER A 1 409 ? -12.385 -3.936 11.067 1.00 92.06 409 SER A N 1
ATOM 3030 C CA . SER A 1 409 ? -13.207 -4.833 11.872 1.00 92.06 409 SER A CA 1
ATOM 3031 C C . SER A 1 409 ? -12.323 -5.861 12.579 1.00 92.06 409 SER A C 1
ATOM 3033 O O . SER A 1 409 ? -11.711 -6.706 11.930 1.00 92.06 409 SER A O 1
ATOM 3035 N N . VAL A 1 410 ? -12.243 -5.785 13.906 1.00 92.75 410 VAL A N 1
ATOM 3036 C CA . VAL A 1 410 ? -11.566 -6.754 14.779 1.00 92.75 410 VAL A CA 1
ATOM 3037 C C . VAL A 1 410 ? -12.641 -7.440 15.614 1.00 92.75 410 VAL A C 1
ATOM 3039 O O . VAL A 1 410 ? -13.233 -6.821 16.494 1.00 92.75 410 VAL A O 1
ATOM 3042 N N . VAL A 1 411 ? -12.960 -8.698 15.310 1.00 88.88 411 VAL A N 1
ATOM 3043 C CA . VAL A 1 411 ? -14.135 -9.372 15.880 1.00 88.88 411 VAL A CA 1
ATOM 3044 C C . VAL A 1 411 ? -13.774 -10.747 16.429 1.00 88.88 411 VAL A C 1
ATOM 3046 O O . VAL A 1 411 ? -13.032 -11.502 15.796 1.00 88.88 411 VAL A O 1
ATOM 3049 N N . PHE A 1 412 ? -14.306 -11.082 17.606 1.00 82.69 412 PHE A N 1
ATOM 3050 C CA . PHE A 1 412 ? -14.099 -12.364 18.296 1.00 82.69 412 PHE A CA 1
ATOM 3051 C C . PHE A 1 412 ? -12.624 -12.761 18.456 1.00 82.69 412 PHE A C 1
ATOM 3053 O O . PHE A 1 412 ? -12.305 -13.947 18.473 1.00 82.69 412 PHE A O 1
ATOM 3060 N N . SER A 1 413 ? -11.720 -11.784 18.513 1.00 89.94 413 SER A N 1
ATOM 3061 C CA . SER A 1 413 ? -10.276 -12.014 18.577 1.00 89.94 413 SER A CA 1
ATOM 3062 C C . SER A 1 413 ? -9.777 -11.954 20.025 1.00 89.94 413 SER A C 1
ATOM 3064 O O . SER A 1 413 ? -10.446 -11.394 20.893 1.00 89.94 413 SER A O 1
ATOM 3066 N N . MET A 1 414 ? -8.618 -12.549 20.295 1.00 88.06 414 MET A N 1
ATOM 3067 C CA . MET A 1 414 ? -7.969 -12.536 21.610 1.00 88.06 414 MET A CA 1
ATOM 3068 C C . MET A 1 414 ? -6.622 -11.828 21.527 1.00 88.06 414 MET A C 1
ATOM 3070 O O . MET A 1 414 ? -5.894 -12.013 20.552 1.00 88.06 414 MET A O 1
ATOM 3074 N N . LEU A 1 415 ? -6.292 -11.031 22.537 1.00 88.44 415 LEU A N 1
ATOM 3075 C CA . LEU A 1 415 ? -5.021 -10.333 22.671 1.00 88.44 415 LEU A CA 1
ATOM 3076 C C . LEU A 1 415 ? -4.507 -10.535 24.098 1.00 88.44 415 LEU A C 1
ATOM 3078 O O . LEU A 1 415 ? -5.138 -10.049 25.028 1.00 88.44 415 LEU A O 1
ATOM 3082 N N . ASP A 1 416 ? -3.385 -11.250 24.252 1.00 74.00 416 ASP A N 1
ATOM 3083 C CA . ASP A 1 416 ? -2.967 -11.800 25.559 1.00 74.00 416 ASP A CA 1
ATOM 3084 C C . ASP A 1 416 ? -1.696 -11.154 26.150 1.00 74.00 416 ASP A C 1
ATOM 3086 O O . ASP A 1 416 ? -1.330 -11.438 27.292 1.00 74.00 416 ASP A O 1
ATOM 3090 N N . SER A 1 417 ? -0.959 -10.336 25.384 1.00 72.31 417 SER A N 1
ATOM 3091 C CA . SER A 1 417 ? 0.357 -9.831 25.830 1.00 72.31 417 SER A CA 1
ATOM 3092 C C . SER A 1 417 ? 0.692 -8.377 25.509 1.00 72.31 417 SER A C 1
ATOM 3094 O O . SER A 1 417 ? 1.565 -7.813 26.167 1.00 72.31 417 SER A O 1
ATOM 3096 N N . GLY A 1 418 ? 0.078 -7.790 24.483 1.00 82.19 418 GLY A N 1
ATOM 3097 C CA . GLY A 1 418 ? 0.404 -6.447 23.992 1.00 82.19 418 GLY A CA 1
ATOM 3098 C C . GLY A 1 418 ? -0.723 -5.458 24.236 1.00 82.19 418 GLY A C 1
ATOM 3099 O O . GLY A 1 418 ? -1.545 -5.651 25.127 1.00 82.19 418 GLY A O 1
ATOM 3100 N N . ASP A 1 419 ? -0.776 -4.417 23.426 1.00 84.81 419 ASP A N 1
ATOM 3101 C CA . ASP A 1 419 ? -1.840 -3.422 23.383 1.00 84.81 419 ASP A CA 1
ATOM 3102 C C . ASP A 1 419 ? -2.507 -3.380 22.001 1.00 84.81 419 ASP A C 1
ATOM 3104 O O . ASP A 1 419 ? -1.967 -3.859 20.992 1.00 84.81 419 ASP A O 1
ATOM 3108 N N . LEU A 1 420 ? -3.722 -2.829 21.973 1.00 93.38 420 LEU A N 1
ATOM 3109 C CA . LEU A 1 420 ? -4.409 -2.432 20.750 1.00 93.38 420 LEU A CA 1
ATOM 3110 C C . LEU A 1 420 ? -4.267 -0.916 20.570 1.00 93.38 420 LEU A C 1
ATOM 3112 O O . LEU A 1 420 ? -4.911 -0.137 21.271 1.00 93.38 420 LEU A O 1
ATOM 3116 N N . GLU A 1 421 ? -3.438 -0.499 19.620 1.00 93.81 421 GLU A N 1
ATOM 3117 C CA . GLU A 1 421 ? -3.155 0.906 19.329 1.00 93.81 421 GLU A CA 1
ATOM 3118 C C . GLU A 1 421 ? -3.883 1.357 18.051 1.00 93.81 421 GLU A C 1
ATOM 3120 O O . GLU A 1 421 ? -3.728 0.765 16.981 1.00 93.81 421 GLU A O 1
ATOM 3125 N N . PHE A 1 422 ? -4.623 2.461 18.132 1.00 92.12 422 PHE A N 1
ATOM 3126 C CA . PHE A 1 422 ? -5.033 3.262 16.979 1.00 92.12 422 PHE A CA 1
ATOM 3127 C C . PHE A 1 422 ? -4.218 4.550 16.964 1.00 92.12 422 PHE A C 1
ATOM 3129 O O . PHE A 1 422 ? -4.164 5.265 17.965 1.00 92.12 422 PHE A O 1
ATOM 3136 N N . ARG A 1 423 ? -3.588 4.876 15.835 1.00 88.50 423 ARG A N 1
ATOM 3137 C CA . ARG A 1 423 ? -2.696 6.035 15.750 1.00 88.50 423 ARG A CA 1
ATOM 3138 C C . ARG A 1 423 ? -2.874 6.825 14.465 1.00 88.50 423 ARG A C 1
ATOM 3140 O O . ARG A 1 423 ? -2.914 6.232 13.397 1.00 88.50 423 ARG A O 1
ATOM 3147 N N . GLY A 1 424 ? -2.854 8.152 14.545 1.00 82.50 424 GLY A N 1
ATOM 3148 C CA . GLY A 1 424 ? -2.871 9.036 13.376 1.00 82.50 424 GLY A CA 1
ATOM 3149 C C . GLY A 1 424 ? -4.272 9.349 12.844 1.00 82.50 424 GLY A C 1
ATOM 3150 O O . GLY A 1 424 ? -5.276 9.190 13.540 1.00 82.50 424 GLY A O 1
ATOM 3151 N N . ASP A 1 425 ? -4.320 9.813 11.594 1.00 79.44 425 ASP A N 1
ATOM 3152 C CA . ASP A 1 425 ? -5.522 10.406 11.006 1.00 79.44 425 ASP A CA 1
ATOM 3153 C C . ASP A 1 425 ? -6.319 9.395 10.170 1.00 79.44 425 ASP A C 1
ATOM 3155 O O . ASP A 1 425 ? -5.780 8.726 9.280 1.00 79.44 425 ASP A O 1
ATOM 3159 N N . PHE A 1 426 ? -7.629 9.334 10.401 1.00 84.56 426 PHE A N 1
ATOM 3160 C CA . PHE A 1 426 ? -8.568 8.510 9.642 1.00 84.56 426 PHE A CA 1
ATOM 3161 C C . PHE A 1 426 ? -9.467 9.407 8.785 1.00 84.56 426 PHE A C 1
ATOM 3163 O O . PHE A 1 426 ? -10.109 10.331 9.290 1.00 84.56 426 PHE A O 1
ATOM 3170 N N . GLY A 1 427 ? -9.504 9.158 7.473 1.00 79.81 427 GLY A N 1
ATOM 3171 C CA . GLY A 1 427 ? -10.246 9.986 6.518 1.00 79.81 427 GLY A CA 1
ATOM 3172 C C . GLY A 1 427 ? -11.758 9.971 6.759 1.00 79.81 427 GLY A C 1
ATOM 3173 O O . GLY A 1 427 ? -12.281 9.094 7.440 1.00 79.81 427 GLY A O 1
ATOM 3174 N N . ALA A 1 428 ? -12.483 10.925 6.171 1.00 81.69 428 ALA A N 1
ATOM 3175 C CA . ALA A 1 428 ? -13.934 11.032 6.339 1.00 81.69 428 ALA A CA 1
ATOM 3176 C C . ALA A 1 428 ? -14.690 9.751 5.922 1.00 81.69 428 ALA A C 1
ATOM 3178 O O . ALA A 1 428 ? -14.385 9.132 4.891 1.00 81.69 428 ALA A O 1
ATOM 3179 N N . SER A 1 429 ? -15.731 9.415 6.687 1.00 83.75 429 SER A N 1
ATOM 3180 C CA . SER A 1 429 ? -16.527 8.184 6.561 1.00 83.75 429 SER A CA 1
ATOM 3181 C C . SER A 1 429 ? -15.755 6.891 6.857 1.00 83.75 429 SER A C 1
ATOM 3183 O O . SER A 1 429 ? -16.000 5.874 6.212 1.00 83.75 429 SER A O 1
ATOM 3185 N N . SER A 1 430 ? -14.802 6.926 7.792 1.00 88.69 430 SER A N 1
ATOM 3186 C CA . SER A 1 430 ? -14.110 5.721 8.271 1.00 88.69 430 SER A CA 1
ATOM 3187 C C . SER A 1 430 ? -14.916 4.990 9.350 1.00 88.69 430 SER A C 1
ATOM 3189 O O . SER A 1 430 ? -15.619 5.610 10.141 1.00 88.69 430 SER A O 1
ATOM 3191 N N . GLN A 1 431 ? -14.798 3.669 9.423 1.00 90.56 431 GLN A N 1
ATOM 3192 C CA . GLN A 1 431 ? -15.456 2.828 10.424 1.00 90.56 431 GLN A CA 1
ATOM 3193 C C . GLN A 1 431 ? -14.407 1.952 11.103 1.00 90.56 431 GLN A C 1
ATOM 3195 O O . GLN A 1 431 ? -13.732 1.174 10.445 1.00 90.56 431 GLN A O 1
ATOM 3200 N N . LEU A 1 432 ? -14.249 2.068 12.412 1.00 92.94 432 LEU A N 1
ATOM 3201 C CA . LEU A 1 432 ? -13.354 1.243 13.214 1.00 92.94 432 LEU A CA 1
ATOM 3202 C C . LEU A 1 432 ? -14.221 0.463 14.201 1.00 92.94 432 LEU A C 1
ATOM 3204 O O . LEU A 1 432 ? -14.940 1.067 14.992 1.00 92.94 432 LEU A O 1
ATOM 3208 N N . LEU A 1 433 ? -14.183 -0.863 14.144 1.00 93.62 433 LEU A N 1
ATOM 3209 C CA . LEU A 1 433 ? -14.990 -1.748 14.979 1.00 93.62 433 LEU A CA 1
ATOM 3210 C C . LEU A 1 433 ? -14.092 -2.751 15.698 1.00 93.62 433 LEU A C 1
ATOM 3212 O O . LEU A 1 433 ? -13.340 -3.483 15.055 1.00 93.62 433 LEU A O 1
ATOM 3216 N N . VAL A 1 434 ? -14.240 -2.831 17.016 1.00 94.75 434 VAL A N 1
ATOM 3217 C CA . VAL A 1 434 ? -13.687 -3.890 17.862 1.00 94.75 434 VAL A CA 1
ATOM 3218 C C . VAL A 1 434 ? -14.849 -4.516 18.619 1.00 94.75 434 VAL A C 1
ATOM 3220 O O . VAL A 1 434 ? -15.500 -3.833 19.412 1.00 94.75 434 VAL A O 1
ATOM 3223 N N . ALA A 1 435 ? -15.156 -5.784 18.354 1.00 92.44 435 ALA A N 1
ATOM 3224 C CA . ALA A 1 435 ? -16.351 -6.414 18.907 1.00 92.44 435 ALA A CA 1
ATOM 3225 C C . ALA A 1 435 ? -16.137 -7.842 19.414 1.00 92.44 435 ALA A C 1
ATOM 3227 O O . ALA A 1 435 ? -15.433 -8.640 18.792 1.00 92.44 435 ALA A O 1
ATOM 3228 N N . GLY A 1 436 ? -16.781 -8.181 20.534 1.00 87.69 436 GLY A N 1
ATOM 3229 C CA . GLY A 1 436 ? -16.779 -9.531 21.107 1.00 87.69 436 GLY A CA 1
ATOM 3230 C C . GLY A 1 436 ? -15.383 -10.100 21.383 1.00 87.69 436 GLY A C 1
ATOM 3231 O O . GLY A 1 436 ? -15.217 -11.317 21.359 1.00 87.69 436 GLY A O 1
ATOM 3232 N N . SER A 1 437 ? -14.377 -9.240 21.548 1.00 92.06 437 SER A N 1
ATOM 3233 C CA . SER A 1 437 ? -12.966 -9.617 21.658 1.00 92.06 437 SER A CA 1
ATOM 3234 C C . SER A 1 437 ? -12.499 -9.601 23.116 1.00 92.06 437 SER A C 1
ATOM 3236 O O . SER A 1 437 ? -13.019 -8.840 23.935 1.00 92.06 437 SER A O 1
ATOM 3238 N N . GLY A 1 438 ? -11.531 -10.458 23.443 1.00 91.12 438 GLY A N 1
ATOM 3239 C CA . GLY A 1 438 ? -10.843 -10.465 24.736 1.00 91.12 438 GLY A CA 1
ATOM 3240 C C . GLY A 1 438 ? -9.502 -9.755 24.609 1.00 91.12 438 GLY A C 1
ATOM 3241 O O . GLY A 1 438 ? -8.665 -10.183 23.821 1.00 91.12 438 GLY A O 1
ATOM 3242 N N . ILE A 1 439 ? -9.308 -8.658 25.332 1.00 92.81 439 ILE A N 1
ATOM 3243 C CA . ILE A 1 439 ? -8.102 -7.831 25.276 1.00 92.81 439 ILE A CA 1
ATOM 3244 C C . ILE A 1 439 ? -7.548 -7.748 26.691 1.00 92.81 439 ILE A C 1
ATOM 3246 O O . ILE A 1 439 ? -8.042 -6.969 27.504 1.00 92.81 439 ILE A O 1
ATOM 3250 N N . THR A 1 440 ? -6.530 -8.550 26.973 1.00 89.00 440 THR A N 1
ATOM 3251 C CA . THR A 1 440 ? -5.888 -8.640 28.282 1.00 89.00 440 THR A CA 1
ATOM 3252 C C . THR A 1 440 ? -4.424 -8.245 28.153 1.00 89.00 440 THR A C 1
ATOM 3254 O O . THR A 1 440 ? -3.682 -8.777 27.327 1.00 89.00 440 THR A O 1
ATOM 3257 N N . THR A 1 441 ? -3.984 -7.300 28.983 1.00 85.56 441 THR A N 1
ATOM 3258 C CA . THR A 1 441 ? -2.607 -6.808 28.953 1.00 85.56 441 THR A CA 1
ATOM 3259 C C . THR A 1 441 ? -2.037 -6.548 30.340 1.00 85.56 441 THR A C 1
ATOM 3261 O O . THR A 1 441 ? -2.745 -6.185 31.277 1.00 85.56 441 THR A O 1
ATOM 3264 N N . ASN A 1 442 ? -0.713 -6.671 30.446 1.00 83.38 442 ASN A N 1
ATOM 3265 C CA . ASN A 1 442 ? 0.055 -6.246 31.619 1.00 83.38 442 ASN A CA 1
ATOM 3266 C C . ASN A 1 442 ? 0.631 -4.825 31.467 1.00 83.38 442 ASN A C 1
ATOM 3268 O O . ASN A 1 442 ? 1.374 -4.358 32.338 1.00 83.38 442 ASN A O 1
ATOM 3272 N N . LEU A 1 443 ? 0.338 -4.153 30.350 1.00 84.62 443 LEU A N 1
ATOM 3273 C CA . LEU A 1 443 ? 0.696 -2.759 30.109 1.00 84.62 443 LEU A CA 1
ATOM 3274 C C . LEU A 1 443 ? -0.257 -1.814 30.850 1.00 84.62 443 LEU A C 1
ATOM 3276 O O . LEU A 1 443 ? -1.332 -2.207 31.302 1.00 84.62 443 LEU A O 1
ATOM 3280 N N . SER A 1 444 ? 0.140 -0.544 30.967 1.00 85.06 444 SER A N 1
ATOM 3281 C CA . SER A 1 444 ? -0.674 0.484 31.625 1.00 85.06 444 SER A CA 1
ATOM 3282 C C . SER A 1 444 ? -2.067 0.627 31.005 1.00 85.06 444 SER A C 1
ATOM 3284 O O . SER A 1 444 ? -2.997 0.930 31.739 1.00 85.06 444 SER A O 1
ATOM 3286 N N . TYR A 1 445 ? -2.229 0.376 29.704 1.00 88.44 445 TYR A N 1
ATOM 3287 C CA . TYR A 1 445 ? -3.493 0.487 28.971 1.00 88.44 445 TYR A CA 1
ATOM 3288 C C . TYR A 1 445 ? -3.715 -0.711 28.041 1.00 88.44 445 TYR A C 1
ATOM 3290 O O . TYR A 1 445 ? -2.755 -1.197 27.447 1.00 88.44 445 TYR A O 1
ATOM 3298 N N . ALA A 1 446 ? -4.968 -1.157 27.889 1.00 91.62 446 ALA A N 1
ATOM 3299 C CA . ALA A 1 446 ? -5.340 -2.240 26.967 1.00 91.62 446 ALA A CA 1
ATOM 3300 C C . ALA A 1 446 ? -5.609 -1.745 25.538 1.00 91.62 446 ALA A C 1
ATOM 3302 O O . ALA A 1 446 ? -5.144 -2.351 24.570 1.00 91.62 446 ALA A O 1
ATOM 3303 N N . ILE A 1 447 ? -6.322 -0.624 25.407 1.00 93.81 447 ILE A N 1
ATOM 3304 C CA . ILE A 1 447 ? -6.557 0.062 24.133 1.00 93.81 447 ILE A CA 1
ATOM 3305 C C . ILE A 1 447 ? -6.038 1.495 24.240 1.00 93.81 447 ILE A C 1
ATOM 3307 O O . ILE A 1 447 ? -6.405 2.221 25.166 1.00 93.81 447 ILE A O 1
ATOM 3311 N N . GLN A 1 448 ? -5.233 1.925 23.271 1.00 92.38 448 GLN A N 1
ATOM 3312 C CA . GLN A 1 448 ? -4.718 3.290 23.192 1.00 92.38 448 GLN A CA 1
ATOM 3313 C C . GLN A 1 448 ? -5.065 3.944 21.856 1.00 92.38 448 GLN A C 1
ATOM 3315 O O . GLN A 1 448 ? -4.909 3.343 20.797 1.00 92.38 448 GLN A O 1
ATOM 3320 N N . CYS A 1 449 ? -5.488 5.207 21.898 1.00 89.25 449 CYS A N 1
ATOM 3321 C CA . CYS A 1 449 ? -5.758 6.023 20.714 1.00 89.25 449 CYS A CA 1
ATOM 3322 C C . CYS A 1 449 ? -4.819 7.243 20.670 1.00 89.25 449 CYS A C 1
ATOM 3324 O O . CYS A 1 449 ? -5.146 8.307 21.191 1.00 89.25 449 CYS A O 1
ATOM 3326 N N . LEU A 1 450 ? -3.631 7.097 20.073 1.00 80.88 450 LEU A N 1
ATOM 3327 C CA . LEU A 1 450 ? -2.548 8.090 20.103 1.00 80.88 450 LEU A CA 1
ATOM 3328 C C . LEU A 1 450 ? -2.604 9.056 18.904 1.00 80.88 450 LEU A C 1
ATOM 3330 O O . LEU A 1 450 ? -2.482 8.624 17.760 1.00 80.88 450 LEU A O 1
ATOM 3334 N N . ILE A 1 451 ? -2.688 10.373 19.148 1.00 73.94 451 ILE A N 1
ATOM 3335 C CA . ILE A 1 451 ? -2.815 11.399 18.082 1.00 73.94 451 ILE A CA 1
ATOM 3336 C C . ILE A 1 451 ? -3.967 11.006 17.138 1.00 73.94 451 ILE A C 1
ATOM 3338 O O . ILE A 1 451 ? -3.783 10.798 15.941 1.00 73.94 451 ILE A O 1
ATOM 3342 N N . PHE A 1 452 ? -5.133 10.759 17.729 1.00 76.00 452 PHE A N 1
ATOM 3343 C CA . PHE A 1 452 ? -6.253 10.115 17.062 1.00 76.00 452 PHE A CA 1
ATOM 3344 C C . PHE A 1 452 ? -7.238 11.161 16.536 1.00 76.00 452 PHE A C 1
ATOM 3346 O O . PHE A 1 452 ? -7.909 11.837 17.318 1.00 76.00 452 PHE A O 1
ATOM 3353 N N . CYS A 1 453 ? -7.342 11.270 15.209 1.00 73.62 453 CYS A N 1
ATOM 3354 C CA . CYS A 1 453 ? -8.295 12.163 14.550 1.00 73.62 453 CYS A CA 1
ATOM 3355 C C . CYS A 1 453 ? -9.262 11.364 13.672 1.00 73.62 453 CYS A C 1
ATOM 3357 O O . CYS A 1 453 ? -8.854 10.711 12.707 1.00 73.62 453 CYS A O 1
ATOM 3359 N N . LEU A 1 454 ? -10.558 11.470 13.965 1.00 76.25 454 LEU A N 1
ATOM 3360 C CA . LEU A 1 454 ? -11.620 10.961 13.101 1.00 76.25 454 LEU A CA 1
ATOM 3361 C C . LEU A 1 454 ? -12.101 12.076 12.172 1.00 76.25 454 LEU A C 1
ATOM 3363 O O . LEU A 1 454 ? -12.593 13.106 12.631 1.00 76.25 454 LEU A O 1
ATOM 3367 N N . GLY A 1 455 ? -11.991 11.867 10.859 1.00 71.62 455 GLY A N 1
ATOM 3368 C CA . GLY A 1 455 ? -12.642 12.733 9.880 1.00 71.62 455 GLY A CA 1
ATOM 3369 C C . GLY A 1 455 ? -14.169 12.691 10.013 1.00 71.62 455 GLY A C 1
ATOM 3370 O O . GLY A 1 455 ? -14.728 11.753 10.582 1.00 71.62 455 GLY A O 1
ATOM 3371 N N . ALA A 1 456 ? -14.860 13.670 9.428 1.00 77.19 456 ALA A N 1
ATOM 3372 C CA . ALA A 1 456 ? -16.322 13.761 9.488 1.00 77.19 456 ALA A CA 1
ATOM 3373 C C . ALA A 1 456 ? -17.034 12.452 9.079 1.00 77.19 456 ALA A C 1
ATOM 3375 O O . ALA A 1 456 ? -16.581 11.735 8.179 1.00 77.19 456 ALA A O 1
ATOM 3376 N N . ASN A 1 457 ? -18.165 12.154 9.720 1.00 81.12 457 ASN A N 1
ATOM 3377 C CA . ASN A 1 457 ? -18.968 10.935 9.572 1.00 81.12 457 ASN A CA 1
ATOM 3378 C C . ASN A 1 457 ? -18.202 9.626 9.839 1.00 81.12 457 ASN A C 1
ATOM 3380 O O . ASN A 1 457 ? -18.562 8.592 9.277 1.00 81.12 457 ASN A O 1
ATOM 3384 N N . SER A 1 458 ? -17.132 9.656 10.639 1.00 85.94 458 SER A N 1
ATOM 3385 C CA . SER A 1 458 ? -16.364 8.452 10.985 1.00 85.94 458 SER A CA 1
ATOM 3386 C C . SER A 1 458 ? -16.690 7.953 12.386 1.00 85.94 458 SER A C 1
ATOM 3388 O O . SER A 1 458 ? -16.987 8.761 13.264 1.00 85.94 458 SER A O 1
ATOM 3390 N N . THR A 1 459 ? -16.602 6.641 12.616 1.00 89.38 459 THR A N 1
ATOM 3391 C CA . THR A 1 459 ? -16.936 6.038 13.913 1.00 89.38 459 THR A CA 1
ATOM 3392 C C . THR A 1 459 ? -15.869 5.089 14.440 1.00 89.38 459 THR A C 1
ATOM 3394 O O . THR A 1 459 ? -15.383 4.260 13.675 1.00 89.38 459 THR A O 1
ATOM 3397 N N . LEU A 1 460 ? -15.589 5.133 15.744 1.00 92.69 460 LEU A N 1
ATOM 3398 C CA . LEU A 1 460 ? -14.915 4.063 16.491 1.00 92.69 460 LEU A CA 1
ATOM 3399 C C . LEU A 1 460 ? -15.928 3.376 17.411 1.00 92.69 460 LEU A C 1
ATOM 3401 O O . LEU A 1 460 ? -16.581 4.046 18.201 1.00 92.69 460 LEU A O 1
ATOM 3405 N N . GLN A 1 461 ? -16.067 2.058 17.316 1.00 92.75 461 GLN A N 1
ATOM 3406 C CA . GLN A 1 461 ? -17.038 1.272 18.074 1.00 92.75 461 GLN A CA 1
ATOM 3407 C C . GLN A 1 461 ? -16.332 0.147 18.833 1.00 92.75 461 GLN A C 1
ATOM 3409 O O . GLN A 1 461 ? -15.706 -0.721 18.225 1.00 92.75 461 GLN A O 1
ATOM 3414 N N . LEU A 1 462 ? -16.458 0.152 20.157 1.00 94.75 462 LEU A N 1
ATOM 3415 C CA . LEU A 1 462 ? -16.019 -0.914 21.053 1.00 94.75 462 LEU A CA 1
ATOM 3416 C C . LEU A 1 462 ? -17.271 -1.610 21.593 1.00 94.75 462 LEU A C 1
ATOM 3418 O O . LEU A 1 462 ? -17.964 -1.040 22.437 1.00 94.75 462 LEU A O 1
ATOM 3422 N N . LEU A 1 463 ? -17.595 -2.800 21.083 1.00 92.38 463 LEU A N 1
ATOM 3423 C CA . LEU A 1 463 ? -18.864 -3.484 21.356 1.00 92.38 463 LEU A CA 1
ATOM 3424 C C . LEU A 1 463 ? -18.675 -4.845 22.039 1.00 92.38 463 LEU A C 1
ATOM 3426 O O . LEU A 1 463 ? -18.149 -5.781 21.439 1.00 92.38 463 LEU A O 1
ATOM 3430 N N . GLY A 1 464 ? -19.175 -5.012 23.262 1.00 90.81 464 GLY A N 1
ATOM 3431 C CA . GLY A 1 464 ? -19.249 -6.337 23.891 1.00 90.81 464 GLY A CA 1
ATOM 3432 C C . GLY A 1 464 ? -17.894 -6.998 24.165 1.00 90.81 464 GLY A C 1
ATOM 3433 O O . GLY A 1 464 ? -17.802 -8.223 24.117 1.00 90.81 464 GLY A O 1
ATOM 3434 N N . ASN A 1 465 ? -16.831 -6.218 24.376 1.00 95.06 465 ASN A N 1
ATOM 3435 C CA . ASN A 1 465 ? -15.485 -6.738 24.618 1.00 95.06 465 ASN A CA 1
ATOM 3436 C C . ASN A 1 465 ? -15.231 -6.995 26.110 1.00 95.06 465 ASN A C 1
ATOM 3438 O O . ASN A 1 465 ? -15.814 -6.338 26.976 1.00 95.06 465 ASN A O 1
ATOM 3442 N N . LEU A 1 466 ? -14.307 -7.909 26.403 1.00 93.50 466 LEU A N 1
ATOM 3443 C CA . LEU A 1 466 ? -13.661 -8.019 27.710 1.00 93.50 466 LEU A CA 1
ATOM 3444 C C . LEU A 1 466 ? -12.319 -7.288 27.626 1.00 93.50 466 LEU A C 1
ATOM 3446 O O . LEU A 1 466 ? -11.464 -7.691 26.843 1.00 93.50 466 LEU A O 1
ATOM 3450 N N . ILE A 1 467 ? -12.153 -6.215 28.395 1.00 94.38 467 ILE A N 1
ATOM 3451 C CA . ILE A 1 467 ? -10.970 -5.351 28.363 1.00 94.38 467 ILE A CA 1
ATOM 3452 C C . ILE A 1 467 ? -10.336 -5.345 29.755 1.00 94.38 467 ILE A C 1
ATOM 3454 O O . ILE A 1 467 ? -10.915 -4.833 30.717 1.00 94.38 467 ILE A O 1
ATOM 3458 N N . GLU A 1 468 ? -9.143 -5.916 29.856 1.00 90.81 468 GLU A N 1
ATOM 3459 C CA . GLU A 1 468 ? -8.379 -6.050 31.091 1.00 90.81 468 GLU A CA 1
ATOM 3460 C C . GLU A 1 468 ? -7.030 -5.344 30.945 1.00 90.81 468 GLU A C 1
ATOM 3462 O O . GLU A 1 468 ? -6.175 -5.757 30.161 1.00 90.81 468 GLU A O 1
ATOM 3467 N N . GLY A 1 469 ? -6.850 -4.255 31.691 1.00 88.62 469 GLY A N 1
ATOM 3468 C CA . GLY A 1 469 ? -5.622 -3.457 31.699 1.00 88.62 469 GLY A CA 1
ATOM 3469 C C . GLY A 1 469 ? -5.013 -3.363 33.093 1.00 88.62 469 GLY A C 1
ATOM 3470 O O . GLY A 1 469 ? -5.623 -3.781 34.079 1.00 88.62 469 GLY A O 1
ATOM 3471 N N . LYS A 1 470 ? -3.805 -2.799 33.195 1.00 88.88 470 LYS A N 1
ATOM 3472 C CA . LYS A 1 470 ? -3.171 -2.563 34.499 1.00 88.88 470 LYS A CA 1
ATOM 3473 C C . LYS A 1 470 ? -3.677 -1.290 35.177 1.00 88.88 470 LYS A C 1
ATOM 3475 O O . LYS A 1 470 ? -4.096 -1.352 36.325 1.00 88.88 470 LYS A O 1
ATOM 3480 N N . ASN A 1 471 ? -3.649 -0.158 34.469 1.00 90.25 471 ASN A N 1
ATOM 3481 C CA . ASN A 1 471 ? -4.092 1.134 35.005 1.00 90.25 471 ASN A CA 1
ATOM 3482 C C . ASN A 1 471 ? -5.372 1.609 34.309 1.00 90.25 471 ASN A C 1
ATOM 3484 O O . ASN A 1 471 ? -6.291 2.074 34.976 1.00 90.25 471 ASN A O 1
ATOM 3488 N N . TYR A 1 472 ? -5.449 1.461 32.983 1.00 92.50 472 TYR A N 1
ATOM 3489 C CA . TYR A 1 472 ? -6.557 1.937 32.160 1.00 92.50 472 TYR A CA 1
ATOM 3490 C C . TYR A 1 472 ? -7.066 0.845 31.215 1.00 92.50 472 TYR A C 1
ATOM 3492 O O . TYR A 1 472 ? -6.278 0.061 30.683 1.00 92.50 472 TYR A O 1
ATOM 3500 N N . ALA A 1 473 ? -8.375 0.788 30.962 1.00 93.62 473 ALA A N 1
ATOM 3501 C CA . ALA A 1 473 ? -8.909 -0.084 29.911 1.00 93.62 473 ALA A CA 1
ATOM 3502 C C . ALA A 1 473 ? -8.786 0.592 28.535 1.00 93.62 473 ALA A C 1
ATOM 3504 O O . ALA A 1 473 ? -8.215 0.011 27.611 1.00 93.62 473 ALA A O 1
ATOM 3505 N N . VAL A 1 474 ? -9.249 1.837 28.408 1.00 94.69 474 VAL A N 1
ATOM 3506 C CA . VAL A 1 474 ? -9.144 2.633 27.176 1.00 94.69 474 VAL A CA 1
ATOM 3507 C C . VAL A 1 474 ? -8.521 3.992 27.483 1.00 94.69 474 VAL A C 1
ATOM 3509 O O . VAL A 1 474 ? -8.937 4.666 28.423 1.00 94.69 474 VAL A O 1
ATOM 3512 N N . TYR A 1 475 ? -7.534 4.405 26.689 1.00 93.31 475 TYR A N 1
ATOM 3513 C CA . TYR A 1 475 ? -6.778 5.637 26.913 1.00 93.31 475 TYR A CA 1
ATOM 3514 C C . TYR A 1 475 ? -6.704 6.526 25.662 1.00 93.31 475 TYR A C 1
ATOM 3516 O O . TYR A 1 475 ? -6.252 6.097 24.593 1.00 93.31 475 TYR A O 1
ATOM 3524 N N . PHE A 1 476 ? -7.108 7.787 25.825 1.00 90.06 476 PHE A N 1
ATOM 3525 C CA . PHE A 1 476 ? -7.081 8.850 24.824 1.00 90.06 476 PHE A CA 1
ATOM 3526 C C . PHE A 1 476 ? -6.233 10.036 25.324 1.00 90.06 476 PHE A C 1
ATOM 3528 O O . PHE A 1 476 ? -6.748 10.889 26.045 1.00 90.06 476 PHE A O 1
ATOM 3535 N N . PRO A 1 477 ? -4.959 10.157 24.908 1.00 83.44 477 PRO A N 1
ATOM 3536 C CA . PRO A 1 477 ? -4.159 11.359 25.158 1.00 83.44 477 PRO A CA 1
ATOM 3537 C C . PRO A 1 477 ? -4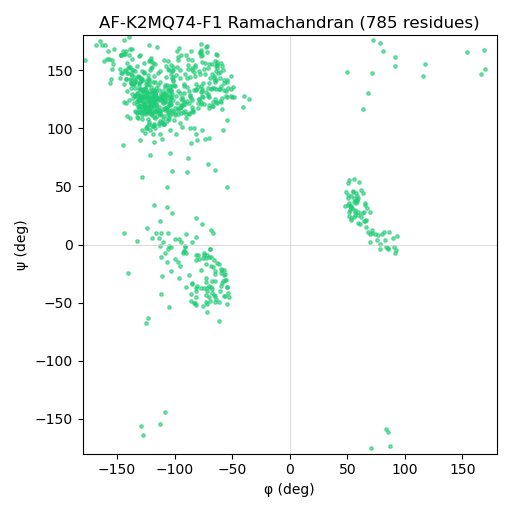.814 12.630 24.587 1.00 83.44 477 PRO A C 1
ATOM 3539 O O . PRO A 1 477 ? -4.885 13.677 25.218 1.00 83.44 477 PRO A O 1
ATOM 3542 N N . ILE A 1 478 ? -5.331 12.547 23.358 1.00 77.00 478 ILE A N 1
ATOM 3543 C CA . ILE A 1 478 ? -6.054 13.647 22.713 1.00 77.00 478 ILE A CA 1
ATOM 3544 C C . ILE A 1 478 ? -7.220 13.037 21.938 1.00 77.00 478 ILE A C 1
ATOM 3546 O O . ILE A 1 478 ? -7.004 12.352 20.937 1.00 77.00 478 ILE A O 1
ATOM 3550 N N . GLY A 1 479 ? -8.447 13.273 22.402 1.00 72.50 479 GLY A N 1
ATOM 3551 C CA . GLY A 1 479 ? -9.674 12.818 21.751 1.00 72.50 479 GLY A CA 1
ATOM 3552 C C . GLY A 1 479 ? -10.380 13.960 21.026 1.00 72.50 479 GLY A C 1
ATOM 3553 O O . GLY A 1 479 ? -11.113 14.720 21.656 1.00 72.50 479 GLY A O 1
ATOM 3554 N N . VAL A 1 480 ? -10.197 14.079 19.706 1.00 78.25 480 VAL A N 1
ATOM 3555 C CA . VAL A 1 480 ? -10.932 15.058 18.884 1.00 78.25 480 VAL A CA 1
ATOM 3556 C C . VAL A 1 480 ? -11.979 14.349 18.031 1.00 78.25 480 VAL A C 1
ATOM 3558 O O . VAL A 1 480 ? -11.645 13.552 17.154 1.00 78.25 480 VAL A O 1
ATOM 3561 N N . VAL A 1 481 ? -13.251 14.682 18.253 1.00 82.31 481 VAL A N 1
ATOM 3562 C CA . VAL A 1 481 ? -14.387 14.176 17.474 1.00 82.31 481 VAL A CA 1
ATOM 3563 C C . VAL A 1 481 ? -15.075 15.348 16.775 1.00 82.31 481 VAL A C 1
ATOM 3565 O O . VAL A 1 481 ? -15.714 16.183 17.415 1.00 82.31 481 VAL A O 1
ATOM 3568 N N . ASP A 1 482 ? -14.943 15.413 15.449 1.00 82.44 482 ASP A N 1
ATOM 3569 C CA . ASP A 1 482 ? -15.488 16.481 14.600 1.00 82.44 482 ASP A CA 1
ATOM 3570 C C . ASP A 1 482 ? -16.490 15.893 13.591 1.00 82.44 482 ASP A C 1
ATOM 3572 O O . ASP A 1 482 ? -16.105 15.352 12.553 1.00 82.44 482 ASP A O 1
ATOM 3576 N N . GLY A 1 483 ? -17.784 15.927 13.930 1.00 78.06 483 GLY A N 1
ATOM 3577 C CA . GLY A 1 483 ? -18.858 15.392 13.079 1.00 78.06 483 GLY A CA 1
ATOM 3578 C C . GLY A 1 483 ? -18.855 13.867 12.877 1.00 78.06 483 GLY A C 1
ATOM 3579 O O . GLY A 1 483 ? -19.401 13.391 11.886 1.00 78.06 483 GLY A O 1
ATOM 3580 N N . GLY A 1 484 ? -18.219 13.101 13.768 1.00 83.50 484 GLY A N 1
ATOM 3581 C CA . GLY A 1 484 ? -18.211 11.628 13.812 1.00 83.50 484 GLY A CA 1
ATOM 3582 C C . GLY A 1 484 ? -18.563 11.103 15.210 1.00 83.50 484 GLY A C 1
ATOM 3583 O O . GLY A 1 484 ? -19.167 11.832 15.993 1.00 83.50 484 GLY A O 1
ATOM 3584 N N . GLY A 1 485 ? -18.158 9.885 15.580 1.00 88.44 485 GLY A N 1
ATOM 3585 C CA . GLY A 1 485 ? -18.406 9.427 16.947 1.00 88.44 485 GLY A CA 1
ATOM 3586 C C . GLY A 1 485 ? -17.580 8.265 17.476 1.00 88.44 485 GLY A C 1
ATOM 3587 O O . GLY A 1 485 ? -17.034 7.455 16.734 1.00 88.44 485 GLY A O 1
ATOM 3588 N N . ILE A 1 486 ? -17.500 8.181 18.796 1.00 90.62 486 ILE A N 1
ATOM 3589 C CA . ILE A 1 486 ? -16.875 7.077 19.521 1.00 90.62 486 ILE A CA 1
ATOM 3590 C C . ILE A 1 486 ? -17.966 6.429 20.384 1.00 90.62 486 ILE A C 1
ATOM 3592 O O . ILE A 1 486 ? -18.595 7.106 21.194 1.00 90.62 486 ILE A O 1
ATOM 3596 N N . VAL A 1 487 ? -18.202 5.131 20.198 1.00 91.56 487 VAL A N 1
ATOM 3597 C CA . VAL A 1 487 ? -19.209 4.344 20.925 1.00 91.56 487 VAL A CA 1
ATOM 3598 C C . VAL A 1 487 ? -18.509 3.249 21.711 1.00 91.56 487 VAL A C 1
ATOM 3600 O O . VAL A 1 487 ? -17.797 2.423 21.141 1.00 91.56 487 VAL A O 1
ATOM 3603 N N . VAL A 1 488 ? -18.745 3.206 23.015 1.00 93.88 488 VAL A N 1
ATOM 3604 C CA . VAL A 1 488 ? -18.263 2.156 23.912 1.00 93.88 488 VAL A CA 1
ATOM 3605 C C . VAL A 1 488 ? -19.495 1.509 24.519 1.00 93.88 488 VAL A C 1
ATOM 3607 O O . VAL A 1 488 ? -20.117 2.089 25.403 1.00 93.88 488 VAL A O 1
ATOM 3610 N N . LYS A 1 489 ? -19.895 0.333 24.027 1.00 92.00 489 LYS A N 1
ATOM 3611 C CA . LYS A 1 489 ? -21.158 -0.297 24.426 1.00 92.00 489 LYS A CA 1
ATOM 3612 C C . LYS A 1 489 ? -21.028 -1.761 24.821 1.00 92.00 489 LYS A C 1
ATOM 3614 O O . LYS A 1 489 ? -20.427 -2.553 24.101 1.00 92.00 489 LYS A O 1
ATOM 3619 N N . GLY A 1 490 ? -21.645 -2.154 25.934 1.00 90.88 490 GLY A N 1
ATOM 3620 C CA . GLY A 1 490 ? -21.727 -3.566 26.328 1.00 90.88 490 GLY A CA 1
ATOM 3621 C C . GLY A 1 490 ? -20.410 -4.191 26.802 1.00 90.88 490 GLY A C 1
ATOM 3622 O O . GLY A 1 490 ? -20.338 -5.411 26.923 1.00 90.88 490 GLY A O 1
ATOM 3623 N N . ASN A 1 491 ? -19.349 -3.409 27.019 1.00 95.44 491 ASN A N 1
ATOM 3624 C CA . ASN A 1 491 ? -18.033 -3.935 27.382 1.00 95.44 491 ASN A CA 1
ATOM 3625 C C . ASN A 1 491 ? -17.940 -4.223 28.884 1.00 95.44 491 ASN A C 1
ATOM 3627 O O . ASN A 1 491 ? -18.600 -3.584 29.705 1.00 95.44 491 ASN A O 1
ATOM 3631 N N . THR A 1 492 ? -17.060 -5.154 29.243 1.00 95.81 492 THR A N 1
ATOM 3632 C CA . THR A 1 492 ? -16.603 -5.367 30.619 1.00 95.81 492 THR A CA 1
ATOM 3633 C C . THR A 1 492 ? -15.171 -4.860 30.744 1.00 95.81 492 THR A C 1
ATOM 3635 O O . THR A 1 492 ? -14.284 -5.381 30.075 1.00 95.81 492 THR A O 1
ATOM 3638 N N . MET A 1 493 ? -14.949 -3.855 31.589 1.00 95.75 493 MET A N 1
ATOM 3639 C CA . MET A 1 493 ? -13.654 -3.203 31.808 1.00 95.75 493 MET A CA 1
ATOM 3640 C C . MET A 1 493 ? -13.220 -3.387 33.264 1.00 95.75 493 MET A C 1
ATOM 3642 O O . MET A 1 493 ? -13.932 -2.960 34.178 1.00 95.75 493 MET A O 1
ATOM 3646 N N . ARG A 1 494 ? -12.075 -4.032 33.501 1.00 93.00 494 ARG A N 1
ATOM 3647 C CA . ARG A 1 494 ? -11.563 -4.298 34.858 1.00 93.00 494 ARG A CA 1
ATOM 3648 C C . ARG A 1 494 ? -10.041 -4.424 34.892 1.00 93.00 494 ARG A C 1
ATOM 3650 O O . ARG A 1 494 ? -9.406 -4.520 33.847 1.00 93.00 494 ARG A O 1
ATOM 3657 N N . GLY A 1 495 ? -9.465 -4.425 36.092 1.00 89.19 495 GLY A N 1
ATOM 3658 C CA . GLY A 1 495 ? -8.037 -4.668 36.272 1.00 89.19 495 GLY A CA 1
ATOM 3659 C C . GLY A 1 495 ? -7.657 -6.106 35.918 1.00 89.19 495 GLY A C 1
ATOM 3660 O O . GLY A 1 495 ? -8.448 -7.030 36.115 1.00 89.19 495 GLY A O 1
ATOM 3661 N N . VAL A 1 496 ? -6.447 -6.286 35.388 1.00 87.25 496 VAL A N 1
ATOM 3662 C CA . VAL A 1 496 ? -5.889 -7.610 35.059 1.00 87.25 496 VAL A CA 1
ATOM 3663 C C . VAL A 1 496 ? -5.603 -8.458 36.306 1.00 87.25 496 VAL A C 1
ATOM 3665 O O . VAL A 1 496 ? -5.718 -9.682 36.267 1.00 87.25 496 VAL A O 1
ATOM 3668 N N . GLU A 1 497 ? -5.256 -7.823 37.430 1.00 84.62 497 GLU A N 1
ATOM 3669 C CA . GLU A 1 497 ? -5.096 -8.500 38.718 1.00 84.62 497 GLU A CA 1
ATOM 3670 C C . GLU A 1 497 ? -6.438 -8.599 39.449 1.00 84.62 497 GLU A C 1
ATOM 3672 O O . GLU A 1 497 ? -7.150 -7.614 39.645 1.00 84.62 497 GLU A O 1
ATOM 3677 N N . GLU A 1 498 ? -6.780 -9.812 39.886 1.00 80.62 498 GLU A N 1
ATOM 3678 C CA . GLU A 1 498 ? -8.016 -10.062 40.619 1.00 80.62 498 GLU A CA 1
ATOM 3679 C C . GLU A 1 498 ? -8.048 -9.248 41.922 1.00 80.62 498 GLU A C 1
ATOM 3681 O O . GLU A 1 498 ? -7.162 -9.356 42.769 1.00 80.62 498 GLU A O 1
ATOM 3686 N N . GLY A 1 499 ? -9.091 -8.432 42.081 1.00 78.31 499 GLY A N 1
ATOM 3687 C CA . GLY A 1 499 ? -9.269 -7.566 43.247 1.00 78.31 499 GLY A CA 1
ATOM 3688 C C . GLY A 1 499 ? -8.555 -6.214 43.167 1.00 78.31 499 GLY A C 1
ATOM 3689 O O . GLY A 1 499 ? -8.775 -5.395 44.054 1.00 78.31 499 GLY A O 1
ATOM 3690 N N . VAL A 1 500 ? -7.770 -5.943 42.117 1.00 84.38 500 VAL A N 1
ATOM 3691 C CA . VAL A 1 500 ? -7.145 -4.631 41.888 1.00 84.38 500 VAL A CA 1
ATOM 3692 C C . VAL A 1 500 ? -7.972 -3.859 40.850 1.00 84.38 500 VAL A C 1
ATOM 3694 O O . VAL A 1 500 ? -8.028 -4.273 39.690 1.00 84.38 500 VAL A O 1
ATOM 3697 N N . PRO A 1 501 ? -8.664 -2.769 41.230 1.00 86.31 501 PRO A N 1
ATOM 3698 C CA . PRO A 1 501 ? -9.424 -1.959 40.280 1.00 86.31 501 PRO A CA 1
ATOM 3699 C C . PRO A 1 501 ? -8.491 -1.174 39.345 1.00 86.31 501 PRO A C 1
ATOM 3701 O O . PRO A 1 501 ? -7.354 -0.868 39.701 1.00 86.31 501 PRO A O 1
ATOM 3704 N N . LEU A 1 502 ? -8.988 -0.808 38.158 1.00 91.44 502 LEU A N 1
ATOM 3705 C CA . LEU A 1 502 ? -8.297 0.144 37.276 1.00 91.44 502 LEU A CA 1
ATOM 3706 C C . LEU A 1 502 ? -8.201 1.523 37.952 1.00 91.44 502 LEU A C 1
ATOM 3708 O O . LEU A 1 502 ? -9.065 1.882 38.745 1.00 91.44 502 LEU A O 1
ATOM 3712 N N . GLU A 1 503 ? -7.220 2.344 37.587 1.00 91.94 503 GLU A N 1
ATOM 3713 C CA . GLU A 1 503 ? -7.243 3.776 37.917 1.00 91.94 503 GLU A CA 1
ATOM 3714 C C . GLU A 1 503 ? -8.399 4.467 37.182 1.00 91.94 503 GLU A C 1
ATOM 3716 O O . GLU A 1 503 ? -9.158 5.232 37.777 1.00 91.94 503 GLU A O 1
ATOM 3721 N N . SER A 1 504 ? -8.594 4.145 35.899 1.00 93.12 504 SER A N 1
ATOM 3722 C CA . SER A 1 504 ? -9.804 4.541 35.182 1.00 93.12 504 SER A CA 1
ATOM 3723 C C . SER A 1 504 ? -10.229 3.532 34.118 1.00 93.12 504 SER A C 1
ATOM 3725 O O . SER A 1 504 ? -9.380 2.948 33.449 1.00 93.12 504 SER A O 1
ATOM 3727 N N . ALA A 1 505 ? -11.533 3.307 33.924 1.00 95.31 505 ALA A N 1
ATOM 3728 C CA . ALA A 1 505 ? -11.983 2.446 32.829 1.00 95.31 505 ALA A CA 1
ATOM 3729 C C . ALA A 1 505 ? -11.757 3.127 31.465 1.00 95.31 505 ALA A C 1
ATOM 3731 O O . ALA A 1 505 ? -11.192 2.512 30.557 1.00 95.31 505 ALA A O 1
ATOM 3732 N N . VAL A 1 506 ? -12.104 4.410 31.342 1.00 95.06 506 VAL A N 1
ATOM 3733 C CA . VAL A 1 506 ? -11.804 5.232 30.162 1.00 95.06 506 VAL A CA 1
ATOM 3734 C C . VAL A 1 506 ? -11.173 6.553 30.589 1.00 95.06 506 VAL A C 1
ATOM 3736 O O . VAL A 1 506 ? -11.811 7.348 31.273 1.00 95.06 506 VAL A O 1
ATOM 3739 N N . LEU A 1 507 ? -9.947 6.813 30.138 1.00 93.44 507 LEU A N 1
ATOM 3740 C CA . LEU A 1 507 ? -9.227 8.055 30.418 1.00 93.44 507 LEU A CA 1
ATOM 3741 C C . LEU A 1 507 ? -9.107 8.917 29.158 1.00 93.44 507 LEU A C 1
ATOM 3743 O O . LEU A 1 507 ? -8.565 8.468 28.145 1.00 93.44 507 LEU A O 1
ATOM 3747 N N . PHE A 1 508 ? -9.539 10.170 29.262 1.00 90.00 508 PHE A N 1
ATOM 3748 C CA . PHE A 1 508 ? -9.217 11.254 28.341 1.00 90.00 508 PHE A CA 1
ATOM 3749 C C . PHE A 1 508 ? -8.260 12.224 29.027 1.00 90.00 508 PHE A C 1
ATOM 3751 O O . PHE A 1 508 ? -8.598 12.781 30.068 1.00 90.00 508 PHE A O 1
ATOM 3758 N N . GLU A 1 509 ? -7.091 12.471 28.440 1.00 87.31 509 GLU A N 1
ATOM 3759 C CA . GLU A 1 509 ? -6.263 13.604 28.866 1.00 87.31 509 GLU A CA 1
ATOM 3760 C C . GLU A 1 509 ? -6.908 14.905 28.403 1.00 87.31 509 GLU A C 1
ATOM 3762 O O . GLU A 1 509 ? -7.316 15.695 29.239 1.00 87.31 509 GLU A O 1
ATOM 3767 N N . SER A 1 510 ? -7.140 15.085 27.102 1.00 83.94 510 SER A N 1
ATOM 3768 C CA . SER A 1 510 ? -7.958 16.190 26.589 1.00 83.94 510 SER A CA 1
ATOM 3769 C C . SER A 1 510 ? -9.044 15.691 25.638 1.00 83.94 510 SER A C 1
ATOM 3771 O O . SER A 1 510 ? -8.818 14.774 24.839 1.00 83.94 510 SER A O 1
ATOM 3773 N N . ALA A 1 511 ? -10.229 16.304 25.708 1.00 87.12 511 ALA A N 1
ATOM 3774 C CA . ALA A 1 511 ? -11.386 15.929 24.900 1.00 87.12 511 ALA A CA 1
ATOM 3775 C C . ALA A 1 511 ? -12.017 17.145 24.208 1.00 87.12 511 ALA A C 1
ATOM 3777 O O . ALA A 1 511 ? -12.417 18.117 24.849 1.00 87.12 511 ALA A O 1
ATOM 3778 N N . VAL A 1 512 ? -12.161 17.074 22.883 1.00 87.25 512 VAL A N 1
ATOM 3779 C CA . VAL A 1 512 ? -12.838 18.093 22.072 1.00 87.25 512 VAL A CA 1
ATOM 3780 C C . VAL A 1 512 ? -13.890 17.426 21.195 1.00 87.25 512 VAL A C 1
ATOM 3782 O O . VAL A 1 512 ? -13.559 16.719 20.244 1.00 87.25 512 VAL A O 1
ATOM 3785 N N . VAL A 1 513 ? -15.164 17.689 21.476 1.00 89.31 513 VAL A N 1
ATOM 3786 C CA . VAL A 1 513 ? -16.300 17.125 20.734 1.00 89.31 513 VAL A CA 1
ATOM 3787 C C . VAL A 1 513 ? -17.098 18.254 20.097 1.00 89.31 513 VAL A C 1
ATOM 3789 O O . VAL A 1 513 ? -17.685 19.083 20.786 1.00 89.31 513 VAL A O 1
ATOM 3792 N N . LYS A 1 514 ? -17.119 18.325 18.767 1.00 87.12 514 LYS A N 1
ATOM 3793 C CA . LYS A 1 514 ? -17.727 19.456 18.055 1.00 87.12 514 LYS A CA 1
ATOM 3794 C C . LYS A 1 514 ? -18.459 19.055 16.781 1.00 87.12 514 LYS A C 1
ATOM 3796 O O . LYS A 1 514 ? -18.307 17.945 16.277 1.00 87.12 514 LYS A O 1
ATOM 3801 N N . ASN A 1 515 ? -19.247 19.993 16.259 1.00 84.69 515 ASN A N 1
ATOM 3802 C CA . ASN A 1 515 ? -19.950 19.904 14.974 1.00 84.69 515 ASN A CA 1
ATOM 3803 C C . ASN A 1 515 ? -20.840 18.653 14.849 1.00 84.69 515 ASN A C 1
ATOM 3805 O O . ASN A 1 515 ? -20.795 17.950 13.843 1.00 84.69 515 ASN A O 1
ATOM 3809 N N . GLY A 1 516 ? -21.629 18.354 15.884 1.00 83.50 516 GLY A N 1
ATOM 3810 C CA . GLY A 1 516 ? -22.469 17.150 15.933 1.00 83.50 516 GLY A CA 1
ATOM 3811 C C . GLY A 1 516 ? -21.711 15.852 16.230 1.00 83.50 516 GLY A C 1
ATOM 3812 O O . GLY A 1 516 ? -22.298 14.777 16.138 1.00 83.50 516 GLY A O 1
ATOM 3813 N N . GLY A 1 517 ? -20.420 15.933 16.571 1.00 86.00 517 GLY A N 1
ATOM 3814 C CA . GLY A 1 517 ? -19.646 14.786 17.031 1.00 86.00 517 GLY A CA 1
ATOM 3815 C C . GLY A 1 517 ? -20.175 14.216 18.351 1.00 86.00 517 GLY A C 1
ATOM 3816 O O . GLY A 1 517 ? -20.765 14.953 19.142 1.00 86.00 517 GLY A O 1
ATOM 3817 N N . TYR A 1 518 ? -19.959 12.926 18.617 1.00 89.69 518 TYR A N 1
ATOM 3818 C CA . TYR A 1 518 ? -20.459 12.296 19.842 1.00 89.69 518 TYR A CA 1
ATOM 3819 C C . TYR A 1 518 ? -19.503 11.285 20.487 1.00 89.69 518 TYR A C 1
ATOM 3821 O O . TYR A 1 518 ? -18.763 10.572 19.812 1.00 89.69 518 TYR A O 1
ATOM 3829 N N . PHE A 1 519 ? -19.556 11.197 21.812 1.00 90.69 519 PHE A N 1
ATOM 3830 C CA . PHE A 1 519 ? -18.971 10.122 22.608 1.00 90.69 519 PHE A CA 1
ATOM 3831 C C . PHE A 1 519 ? -20.077 9.498 23.457 1.00 90.69 519 PHE A C 1
ATOM 3833 O O . PHE A 1 519 ? -20.688 10.194 24.268 1.00 90.69 519 PHE A O 1
ATOM 3840 N N . ASP A 1 520 ? -20.357 8.215 23.244 1.00 92.00 520 ASP A N 1
ATOM 3841 C CA . ASP A 1 520 ? -21.450 7.491 23.897 1.00 92.00 520 ASP A CA 1
ATOM 3842 C C . ASP A 1 520 ? -20.919 6.233 24.591 1.00 92.00 520 ASP A C 1
ATOM 3844 O O . ASP A 1 520 ? -20.344 5.345 23.955 1.00 92.00 520 ASP A O 1
ATOM 3848 N N . VAL A 1 521 ? -21.098 6.177 25.908 1.00 93.25 521 VAL A N 1
ATOM 3849 C CA . VAL A 1 521 ? -20.721 5.053 26.765 1.00 93.25 521 VAL A CA 1
ATOM 3850 C C . VAL A 1 521 ? -21.996 4.441 27.321 1.00 93.25 521 VAL A C 1
ATOM 3852 O O . VAL A 1 521 ? -22.611 5.005 28.220 1.00 93.25 521 VAL A O 1
ATOM 3855 N N . GLU A 1 522 ? -22.404 3.292 26.788 1.00 92.12 522 GLU A N 1
ATOM 3856 C CA . GLU A 1 522 ? -23.714 2.701 27.079 1.00 92.12 522 GLU A CA 1
ATOM 3857 C C . GLU A 1 522 ? -23.602 1.255 27.579 1.00 92.12 522 GLU A C 1
ATOM 3859 O O . GLU A 1 522 ? -22.909 0.431 26.982 1.00 92.12 522 GLU A O 1
ATOM 3864 N N . ASN A 1 523 ? -24.332 0.889 28.634 1.00 92.94 523 ASN A N 1
ATOM 3865 C CA . ASN A 1 523 ? -24.480 -0.511 29.057 1.00 92.94 523 ASN A CA 1
ATOM 3866 C C . ASN A 1 523 ? -23.137 -1.235 29.316 1.00 92.94 523 ASN A C 1
ATOM 3868 O O . ASN A 1 523 ? -22.970 -2.406 28.978 1.00 92.94 523 ASN A O 1
ATOM 3872 N N . ASN A 1 524 ? -22.135 -0.539 29.863 1.00 94.69 524 ASN A N 1
ATOM 3873 C CA . ASN A 1 524 ? -20.844 -1.145 30.204 1.00 94.69 524 ASN A CA 1
ATOM 3874 C C . ASN A 1 524 ? -20.806 -1.568 31.672 1.00 94.69 524 ASN A C 1
ATOM 3876 O O . ASN A 1 524 ? -21.416 -0.932 32.529 1.00 94.69 524 ASN A O 1
ATOM 3880 N N . THR A 1 525 ? -20.033 -2.610 31.969 1.00 96.06 525 THR A N 1
ATOM 3881 C CA . THR A 1 525 ? -19.667 -2.986 33.339 1.00 96.06 525 THR A CA 1
ATOM 3882 C C . THR A 1 525 ? -18.229 -2.562 33.606 1.00 96.06 525 THR A C 1
ATOM 3884 O O . THR A 1 525 ? -17.317 -3.004 32.910 1.00 96.06 525 THR A O 1
ATOM 3887 N N . MET A 1 526 ? -18.019 -1.707 34.601 1.00 95.94 526 MET A N 1
ATOM 3888 C CA . MET A 1 526 ? -16.727 -1.085 34.896 1.00 95.94 526 MET A CA 1
ATOM 3889 C C . MET A 1 526 ? -16.333 -1.322 36.356 1.00 95.94 526 MET A C 1
ATOM 3891 O O . MET A 1 526 ? -17.146 -1.118 37.255 1.00 95.94 526 MET A O 1
ATOM 3895 N N . ASN A 1 527 ? -15.083 -1.722 36.586 1.00 94.25 527 ASN A N 1
ATOM 3896 C CA . ASN A 1 527 ? -14.474 -1.813 37.914 1.00 94.25 527 ASN A CA 1
ATOM 3897 C C . ASN A 1 527 ? -13.173 -0.995 37.938 1.00 94.25 527 ASN A C 1
ATOM 3899 O O . ASN A 1 527 ? -12.148 -1.434 37.401 1.00 94.25 527 ASN A O 1
ATOM 3903 N N . ALA A 1 528 ? -13.242 0.211 38.500 1.00 93.62 528 ALA A N 1
ATOM 3904 C CA . ALA A 1 528 ? -12.160 1.194 38.490 1.00 93.62 528 ALA A CA 1
ATOM 3905 C C . ALA A 1 528 ? -12.317 2.212 39.634 1.00 93.62 528 ALA A C 1
ATOM 3907 O O . ALA A 1 528 ? -13.394 2.328 40.208 1.00 93.62 528 ALA A O 1
ATOM 3908 N N . VAL A 1 529 ? -11.277 2.996 39.930 1.00 92.56 529 VAL A N 1
ATOM 3909 C CA . VAL A 1 529 ? -11.382 4.199 40.773 1.00 92.56 529 VAL A CA 1
ATOM 3910 C C . VAL A 1 529 ? -12.269 5.230 40.072 1.00 92.56 529 VAL A C 1
ATOM 3912 O O . VAL A 1 529 ? -13.240 5.696 40.658 1.00 92.56 529 VAL A O 1
ATOM 3915 N N . ASN A 1 530 ? -12.009 5.512 38.791 1.00 93.50 530 ASN A N 1
ATOM 3916 C CA . ASN A 1 530 ? -12.865 6.368 37.968 1.00 93.50 530 ASN A CA 1
ATOM 3917 C C . ASN A 1 530 ? -13.462 5.603 36.780 1.00 93.50 530 ASN A C 1
ATOM 3919 O O . ASN A 1 530 ? -12.734 4.985 36.008 1.00 93.50 530 ASN A O 1
ATOM 3923 N N . GLY A 1 531 ? -14.774 5.667 36.565 1.00 94.31 531 GLY A N 1
ATOM 3924 C CA . GLY A 1 531 ? -15.402 5.084 35.376 1.00 94.31 531 GLY A CA 1
ATOM 3925 C C . GLY A 1 531 ? -14.872 5.754 34.109 1.00 94.31 531 GLY A C 1
ATOM 3926 O O . GLY A 1 531 ? -14.149 5.144 33.324 1.00 94.31 531 GLY A O 1
ATOM 3927 N N . ILE A 1 532 ? -15.173 7.039 33.952 1.00 95.12 532 ILE A N 1
ATOM 3928 C CA . ILE A 1 532 ? -14.696 7.883 32.858 1.00 95.12 532 ILE A CA 1
ATOM 3929 C C . ILE A 1 532 ? -14.026 9.108 33.467 1.00 95.12 532 ILE A C 1
ATOM 3931 O O . ILE A 1 532 ? -14.684 9.889 34.154 1.00 95.12 532 ILE A O 1
ATOM 3935 N N . CYS A 1 533 ? -12.734 9.274 33.204 1.00 93.12 533 CYS A N 1
ATOM 3936 C CA . CYS A 1 533 ? -11.945 10.392 33.706 1.00 93.12 533 CYS A CA 1
ATOM 3937 C C . CYS A 1 533 ? -11.555 11.340 32.568 1.00 93.12 533 CYS A C 1
ATOM 3939 O O . CYS A 1 533 ? -11.004 10.904 31.556 1.00 93.12 533 CYS A O 1
ATOM 3941 N N . PHE A 1 534 ? -11.824 12.630 32.753 1.00 91.31 534 PHE A N 1
ATOM 3942 C CA . PHE A 1 534 ? -11.340 13.725 31.915 1.00 91.31 534 PHE A CA 1
ATOM 3943 C C . PHE A 1 534 ? -10.305 14.526 32.704 1.00 91.31 534 PHE A C 1
ATOM 3945 O O . PHE A 1 534 ? -10.666 15.277 33.609 1.00 91.31 534 PHE A O 1
ATOM 3952 N N . TYR A 1 535 ? -9.025 14.341 32.393 1.00 87.50 535 TYR A N 1
ATOM 3953 C CA . TYR A 1 535 ? -7.928 14.830 33.225 1.00 87.50 535 TYR A CA 1
ATOM 3954 C C . TYR A 1 535 ? -7.600 16.318 32.999 1.00 87.50 535 TYR A C 1
ATOM 3956 O O . TYR A 1 535 ? -7.441 17.071 33.954 1.00 87.50 535 TYR A O 1
ATOM 3964 N N . GLU A 1 536 ? -7.531 16.767 31.746 1.00 87.12 536 GLU A N 1
ATOM 3965 C CA . GLU A 1 536 ? -7.303 18.166 31.363 1.00 87.12 536 GLU A CA 1
ATOM 3966 C C . GLU A 1 536 ? -8.587 18.802 30.788 1.00 87.12 536 GLU A C 1
ATOM 3968 O O . GLU A 1 536 ? -9.705 18.555 31.250 1.00 87.12 536 GLU A O 1
ATOM 3973 N N . ASP A 1 537 ? -8.435 19.678 29.792 1.00 87.50 537 ASP A N 1
ATOM 3974 C CA . ASP A 1 537 ? -9.516 20.486 29.250 1.00 87.50 537 ASP A CA 1
ATOM 3975 C C . ASP A 1 537 ? -10.495 19.650 28.411 1.00 87.50 537 ASP A C 1
ATOM 3977 O O . ASP A 1 537 ? -10.107 18.917 27.490 1.00 87.50 537 ASP A O 1
ATOM 3981 N N . THR A 1 538 ? -11.788 19.826 28.697 1.00 91.00 538 THR A N 1
ATOM 3982 C CA . THR A 1 538 ? -12.906 19.246 27.946 1.00 91.00 538 THR A CA 1
ATOM 3983 C C . THR A 1 538 ? -13.752 20.341 27.310 1.00 91.00 538 THR A C 1
ATOM 3985 O O . THR A 1 538 ? -14.345 21.174 27.998 1.00 91.00 538 THR A O 1
ATOM 3988 N N . VAL A 1 539 ? -13.869 20.312 25.984 1.00 92.06 539 VAL A N 1
ATOM 3989 C CA . VAL A 1 539 ? -14.691 21.258 25.223 1.00 92.06 539 VAL A CA 1
ATOM 3990 C C . VAL A 1 539 ? -15.696 20.509 24.374 1.00 92.06 539 VAL A C 1
ATOM 3992 O O . VAL A 1 539 ? -15.328 19.724 23.501 1.00 92.06 539 VAL A O 1
ATOM 3995 N N . VAL A 1 540 ? -16.974 20.811 24.568 1.00 92.94 540 VAL A N 1
ATOM 3996 C CA . VAL A 1 540 ? -18.049 20.299 23.722 1.00 92.94 540 VAL A CA 1
ATOM 3997 C C . VAL A 1 540 ? -18.777 21.477 23.108 1.00 92.94 540 VAL A C 1
ATOM 3999 O O . VAL A 1 540 ? -19.324 22.318 23.815 1.00 92.94 540 VAL A O 1
ATOM 4002 N N . SER A 1 541 ? -18.780 21.574 21.786 1.00 92.00 541 SER A N 1
ATOM 4003 C CA . SER A 1 541 ? -19.355 22.728 21.098 1.00 92.00 541 SER A CA 1
ATOM 4004 C C . SER A 1 541 ? -20.182 22.336 19.883 1.00 92.00 541 SER A C 1
ATOM 4006 O O . SER A 1 541 ? -20.147 21.198 19.426 1.00 92.00 541 SER A O 1
ATOM 4008 N N . SER A 1 542 ? -20.936 23.284 19.326 1.00 88.94 542 SER A N 1
ATOM 4009 C CA . SER A 1 542 ? -21.568 23.140 18.004 1.00 88.94 542 SER A CA 1
ATOM 4010 C C . SER A 1 542 ? -22.378 21.837 17.861 1.00 88.94 542 SER A C 1
ATOM 4012 O O . SER A 1 542 ? -22.124 21.034 16.965 1.00 88.94 542 SER A O 1
ATOM 4014 N N . ALA A 1 543 ? -23.327 21.614 18.775 1.00 88.19 543 ALA A N 1
ATOM 4015 C CA . ALA A 1 543 ? -24.170 20.413 18.866 1.00 88.19 543 ALA A CA 1
ATOM 4016 C C . ALA A 1 543 ? -23.454 19.078 19.176 1.00 88.19 543 ALA A C 1
ATOM 4018 O O . ALA A 1 543 ? -24.021 18.017 18.921 1.00 88.19 543 ALA A O 1
ATOM 4019 N N . GLY A 1 544 ? -22.236 19.103 19.731 1.00 90.25 544 GLY A N 1
ATOM 4020 C CA . GLY A 1 544 ? -21.558 17.893 20.212 1.00 90.25 544 GLY A CA 1
ATOM 4021 C C . GLY A 1 544 ? -22.296 17.193 21.367 1.00 90.25 544 GLY A C 1
ATOM 4022 O O . GLY A 1 544 ? -23.027 17.847 22.112 1.00 90.25 544 GLY A O 1
ATOM 4023 N N . LEU A 1 545 ? -22.106 15.879 21.531 1.00 91.94 545 LEU A N 1
ATOM 4024 C CA . LEU A 1 545 ? -22.757 15.059 22.565 1.00 91.94 545 LEU A CA 1
ATOM 4025 C C . LEU A 1 545 ? -21.739 14.235 23.372 1.00 91.94 545 LEU A C 1
ATOM 4027 O O . LEU A 1 545 ? -20.983 13.455 22.803 1.00 91.94 545 LEU A O 1
ATOM 4031 N N . LEU A 1 546 ? -21.779 14.341 24.699 1.00 93.25 546 LEU A N 1
ATOM 4032 C CA . LEU A 1 546 ? -21.156 13.385 25.622 1.00 93.25 546 LEU A CA 1
ATOM 4033 C C . LEU A 1 546 ? -22.254 12.623 26.367 1.00 93.25 546 LEU A C 1
ATOM 4035 O O . LEU A 1 546 ? -23.125 13.246 26.976 1.00 93.25 546 LEU A O 1
ATOM 4039 N N . ARG A 1 547 ? -22.229 11.292 26.355 1.00 93.19 547 ARG A N 1
ATOM 4040 C CA . ARG A 1 547 ? -23.255 10.479 27.013 1.00 93.19 547 ARG A CA 1
ATOM 4041 C C . ARG A 1 547 ? -22.661 9.293 27.760 1.00 93.19 547 ARG A C 1
ATOM 4043 O O . ARG A 1 547 ? -21.808 8.585 27.237 1.00 93.19 547 ARG A O 1
ATOM 4050 N N . VAL A 1 548 ? -23.146 9.085 28.981 1.00 95.44 548 VAL A N 1
ATOM 4051 C CA . VAL A 1 548 ? -22.825 7.942 29.842 1.00 95.44 548 VAL A CA 1
ATOM 4052 C C . VAL A 1 548 ? -24.133 7.382 30.365 1.00 95.44 548 VAL A C 1
ATOM 4054 O O . VAL A 1 548 ? -24.802 8.032 31.174 1.00 95.44 548 VAL A O 1
ATOM 4057 N N . ALA A 1 549 ? -24.530 6.213 29.879 1.00 93.50 549 ALA A N 1
ATOM 4058 C CA . ALA A 1 549 ? -25.853 5.690 30.152 1.00 93.50 549 ALA A CA 1
ATOM 4059 C C . ALA A 1 549 ? -25.899 4.201 30.462 1.00 93.50 549 ALA A C 1
ATOM 4061 O O . ALA A 1 549 ? -25.135 3.409 29.910 1.00 93.50 549 ALA A O 1
ATOM 4062 N N . ASP A 1 550 ? -26.833 3.828 31.334 1.00 93.62 550 ASP A N 1
ATOM 4063 C CA . ASP A 1 550 ? -27.174 2.437 31.647 1.00 93.62 550 ASP A CA 1
ATOM 4064 C C . ASP A 1 550 ? -25.963 1.573 32.056 1.00 93.62 550 ASP A C 1
ATOM 4066 O O . ASP A 1 550 ? -25.978 0.350 31.934 1.00 93.62 550 ASP A O 1
ATOM 4070 N N . CYS A 1 551 ? -24.878 2.194 32.528 1.00 96.00 551 CYS A N 1
ATOM 4071 C CA . CYS A 1 551 ? -23.664 1.497 32.924 1.00 96.00 551 CYS A CA 1
ATOM 4072 C C . CYS A 1 551 ? -23.760 1.001 34.367 1.00 96.00 551 CYS A C 1
ATOM 4074 O O . CYS A 1 551 ? -24.381 1.632 35.224 1.00 96.00 551 CYS A O 1
ATOM 4076 N N . ASN A 1 552 ? -23.081 -0.107 34.651 1.00 96.25 552 ASN A N 1
ATOM 4077 C CA . ASN A 1 552 ? -22.865 -0.608 36.000 1.00 96.25 552 ASN A CA 1
ATOM 4078 C C . ASN A 1 552 ? -21.413 -0.343 36.413 1.00 96.25 552 ASN A C 1
ATOM 4080 O O . ASN A 1 552 ? -20.488 -0.915 35.832 1.00 96.25 552 ASN A O 1
ATOM 4084 N N . PHE A 1 553 ? -21.207 0.517 37.404 1.00 96.19 553 PHE A N 1
ATOM 4085 C CA . PHE A 1 553 ? -19.886 0.935 37.857 1.00 96.19 553 PHE A CA 1
ATOM 4086 C C . PHE A 1 553 ? -19.658 0.582 39.325 1.00 96.19 553 PHE A C 1
ATOM 4088 O O . PHE A 1 553 ? -20.433 0.969 40.202 1.00 96.19 553 PHE A O 1
ATOM 4095 N N . ALA A 1 554 ? -18.567 -0.134 39.577 1.00 93.06 554 ALA A N 1
ATOM 4096 C CA . ALA A 1 554 ? -18.059 -0.418 40.907 1.00 93.06 554 ALA A CA 1
ATOM 4097 C C . ALA A 1 554 ? -16.774 0.383 41.143 1.00 93.06 554 ALA A C 1
ATOM 4099 O O . ALA A 1 554 ? -15.774 0.166 40.454 1.00 93.06 554 ALA A O 1
ATOM 4100 N N . GLY A 1 555 ? -16.837 1.302 42.107 1.00 87.75 555 GLY A N 1
ATOM 4101 C CA . GLY A 1 555 ? -15.703 2.080 42.588 1.00 87.75 555 GLY A CA 1
ATOM 4102 C C . GLY A 1 555 ? -14.727 1.266 43.433 1.00 87.75 555 GLY A C 1
ATOM 4103 O O . GLY A 1 555 ? -15.020 0.145 43.863 1.00 87.75 555 GLY A O 1
ATOM 4104 N N . SER A 1 556 ? -13.573 1.862 43.732 1.00 82.69 556 SER A N 1
ATOM 4105 C CA . SER A 1 556 ? -12.629 1.283 44.687 1.00 82.69 556 SER A CA 1
ATOM 4106 C C . SER A 1 556 ? -13.111 1.494 46.119 1.00 82.69 556 SER A C 1
ATOM 4108 O O . SER A 1 556 ? -13.335 2.620 46.551 1.00 82.69 556 SER A O 1
ATOM 4110 N N . THR A 1 557 ? -13.176 0.423 46.911 1.00 74.25 557 THR A N 1
ATOM 4111 C CA . THR A 1 557 ? -13.453 0.527 48.355 1.00 74.25 557 THR A CA 1
ATOM 4112 C C . THR A 1 557 ? -12.259 1.043 49.165 1.00 74.25 557 THR A C 1
ATOM 4114 O O . THR A 1 557 ? -12.394 1.289 50.362 1.00 74.25 557 THR A O 1
ATOM 4117 N N . GLU A 1 558 ? -11.080 1.160 48.547 1.00 69.75 558 GLU A N 1
ATOM 4118 C CA . GLU A 1 558 ? -9.842 1.604 49.202 1.00 69.75 558 GLU A CA 1
ATOM 4119 C C . GLU A 1 558 ? -9.570 3.107 49.019 1.00 69.75 558 GLU A C 1
ATOM 4121 O O . GLU A 1 558 ? -8.797 3.686 49.785 1.00 69.75 558 GLU A O 1
ATOM 4126 N N . VAL A 1 559 ? -10.207 3.748 48.030 1.00 66.81 559 VAL A N 1
ATOM 4127 C CA . VAL A 1 559 ? -10.000 5.158 47.663 1.00 66.81 559 VAL A CA 1
ATOM 4128 C C . VAL A 1 559 ? -11.326 5.913 47.766 1.00 66.81 559 VAL A C 1
ATOM 4130 O O . VAL A 1 559 ? -12.284 5.591 47.070 1.00 66.81 559 VAL A O 1
ATOM 4133 N N . PHE A 1 560 ? -11.374 6.939 48.622 1.00 60.88 560 PHE A N 1
ATOM 4134 C CA . PHE A 1 560 ? -12.606 7.682 48.930 1.00 60.88 560 PHE A CA 1
ATOM 4135 C C . PHE A 1 560 ? -13.067 8.652 47.824 1.00 60.88 560 PHE A C 1
ATOM 4137 O O . PHE A 1 560 ? -14.199 9.120 47.881 1.00 60.88 560 PHE A O 1
ATOM 4144 N N . GLU A 1 561 ? -12.232 8.920 46.817 1.00 79.75 561 GLU A N 1
ATOM 4145 C CA . GLU A 1 561 ? -12.517 9.823 45.687 1.00 79.75 561 GLU A CA 1
ATOM 4146 C C . GLU A 1 561 ? -12.776 9.031 44.388 1.00 79.75 561 GLU A C 1
ATOM 4148 O O . GLU A 1 561 ? -12.162 9.283 43.356 1.00 79.75 561 GLU A O 1
ATOM 4153 N N . SER A 1 562 ? -13.648 8.019 44.446 1.00 90.81 562 SER A N 1
ATOM 4154 C CA . SER A 1 562 ? -14.044 7.234 43.264 1.00 90.81 562 SER A CA 1
ATOM 4155 C C . SER A 1 562 ? -15.302 7.824 42.612 1.00 90.81 562 SER A C 1
ATOM 4157 O O . SER A 1 562 ? -16.261 8.142 43.323 1.00 90.81 562 SER A O 1
ATOM 4159 N N . ALA A 1 563 ? -15.350 7.931 41.278 1.00 93.94 563 ALA A N 1
ATOM 4160 C CA . ALA A 1 563 ? -16.499 8.490 40.550 1.00 93.94 563 ALA A CA 1
ATOM 4161 C C . ALA A 1 563 ? -16.841 7.740 39.258 1.00 93.94 563 ALA A C 1
ATOM 4163 O O . ALA A 1 563 ? -15.953 7.282 38.546 1.00 93.94 563 ALA A O 1
ATOM 4164 N N . LEU A 1 564 ? -18.126 7.676 38.887 1.00 95.38 564 LEU A N 1
ATOM 4165 C CA . LEU A 1 564 ? -18.512 7.204 37.549 1.00 95.38 564 LEU A CA 1
ATOM 4166 C C . LEU A 1 564 ? -17.985 8.151 36.463 1.00 95.38 564 LEU A C 1
ATOM 4168 O O . LEU A 1 564 ? -17.427 7.683 35.475 1.00 95.38 564 LEU A O 1
ATOM 4172 N N . VAL A 1 565 ? -18.164 9.462 36.642 1.00 95.25 565 VAL A N 1
ATOM 4173 C CA . VAL A 1 565 ? -17.589 10.494 35.772 1.00 95.25 565 VAL A CA 1
ATOM 4174 C C . VAL A 1 565 ? -16.787 11.472 36.623 1.00 95.25 565 VAL A C 1
ATOM 4176 O O . VAL A 1 565 ? -17.328 12.041 37.574 1.00 95.25 565 VAL A O 1
ATOM 4179 N N . SER A 1 566 ? -15.522 11.689 36.274 1.00 93.25 566 SER A N 1
ATOM 4180 C CA . SER A 1 566 ? -14.657 12.681 36.913 1.00 93.25 566 SER A CA 1
ATOM 4181 C C . SER A 1 566 ? -14.116 13.697 35.903 1.00 93.25 566 SER A C 1
ATOM 4183 O O . SER A 1 566 ? -13.724 13.342 34.791 1.00 93.25 566 SER A O 1
ATOM 4185 N N . PHE A 1 567 ? -14.092 14.971 36.299 1.00 90.94 567 PHE A N 1
ATOM 4186 C CA . PHE A 1 567 ? -13.415 16.056 35.584 1.00 90.94 567 PHE A CA 1
ATOM 4187 C C . PHE A 1 567 ? -12.321 16.647 36.467 1.00 90.94 567 PHE A C 1
ATOM 4189 O O . PHE A 1 567 ? -12.614 17.099 37.573 1.00 90.94 567 PHE A O 1
ATOM 4196 N N . GLU A 1 568 ? -11.087 16.689 35.977 1.00 88.12 568 GLU A N 1
ATOM 4197 C CA . GLU A 1 568 ? -9.934 17.250 36.693 1.00 88.12 568 GLU A CA 1
ATOM 4198 C C . GLU A 1 568 ? -9.367 18.533 36.055 1.00 88.12 568 GLU A C 1
ATOM 4200 O O . GLU A 1 568 ? -8.484 19.159 36.642 1.00 88.12 568 GLU A O 1
ATOM 4205 N N . GLY A 1 569 ? -9.933 18.986 34.927 1.00 85.94 569 GLY A N 1
ATOM 4206 C CA . GLY A 1 569 ? -9.536 20.209 34.216 1.00 85.94 569 GLY A CA 1
ATOM 4207 C C . GLY A 1 569 ? -10.681 21.187 33.912 1.00 85.94 569 GLY A C 1
ATOM 4208 O O . GLY A 1 569 ? -11.755 21.144 34.520 1.00 85.94 569 GLY A O 1
ATOM 4209 N N . TRP A 1 570 ? -10.448 22.131 32.989 1.00 86.56 570 TRP A N 1
ATOM 4210 C CA . TRP A 1 570 ? -11.459 23.117 32.584 1.00 86.56 570 TRP A CA 1
ATOM 4211 C C . TRP A 1 570 ? -12.516 22.489 31.676 1.00 86.56 570 TRP A C 1
ATOM 4213 O O . TRP A 1 570 ? -12.194 21.722 30.772 1.00 86.56 570 TRP A O 1
ATOM 4223 N N . VAL A 1 571 ? -13.787 22.843 31.880 1.00 91.19 571 VAL A N 1
ATOM 4224 C CA . VAL A 1 571 ? -14.894 22.265 31.110 1.00 91.19 571 VAL A CA 1
ATOM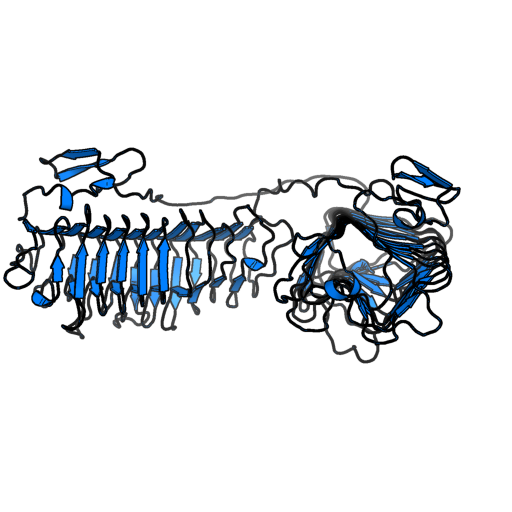 4225 C C . VAL A 1 571 ? -15.763 23.359 30.507 1.00 91.19 571 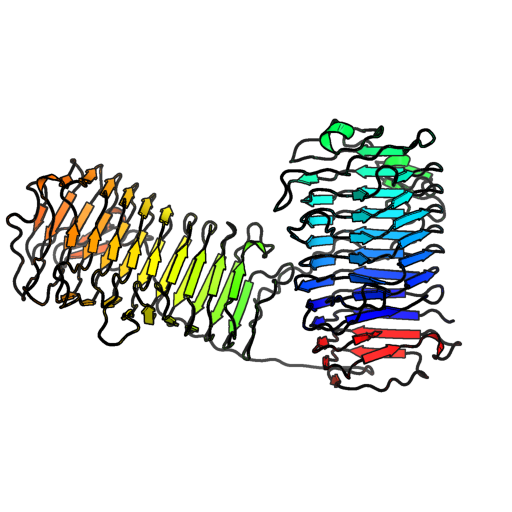VAL A C 1
ATOM 4227 O O . VAL A 1 571 ? -16.241 24.246 31.221 1.00 91.19 571 VAL A O 1
ATOM 4230 N N . ALA A 1 572 ? -16.019 23.267 29.202 1.00 93.25 572 ALA A N 1
ATOM 4231 C CA . ALA A 1 572 ? -16.944 24.149 28.503 1.00 93.25 572 ALA A CA 1
ATOM 4232 C C . ALA A 1 572 ? -17.890 23.401 27.568 1.00 93.25 572 ALA A C 1
ATOM 4234 O O . ALA A 1 572 ? -17.461 22.675 26.672 1.00 93.25 572 ALA A O 1
ATOM 4235 N N . PHE A 1 573 ? -19.184 23.669 27.732 1.00 93.81 573 PHE A N 1
ATOM 4236 C CA . PHE A 1 573 ? -20.225 23.271 26.794 1.00 93.81 573 PHE A CA 1
ATOM 4237 C C . PHE A 1 573 ? -20.820 24.516 26.139 1.00 93.81 573 PHE A C 1
ATOM 4239 O O . PHE A 1 573 ? -21.295 25.424 26.827 1.00 93.81 573 PHE A O 1
ATOM 4246 N N . GLU A 1 574 ? -20.821 24.569 24.809 1.00 93.50 574 GLU A N 1
ATOM 4247 C CA . GLU A 1 574 ? -21.348 25.719 24.077 1.00 93.50 574 GLU A CA 1
ATOM 4248 C C . GLU A 1 574 ? -22.052 25.373 22.760 1.00 93.50 574 GLU A C 1
ATOM 4250 O O . GLU A 1 574 ? -21.966 24.267 22.233 1.00 93.50 574 GLU A O 1
ATOM 4255 N N . GLY A 1 575 ? -22.780 26.338 22.194 1.00 88.31 575 GLY A N 1
ATOM 4256 C CA . GLY A 1 575 ? -23.296 26.231 20.826 1.00 88.31 575 GLY A CA 1
ATOM 4257 C C . GLY A 1 575 ? -24.208 25.023 20.566 1.00 88.31 575 GLY A C 1
ATOM 4258 O O . GLY A 1 575 ? -24.121 24.423 19.497 1.00 88.31 575 GLY A O 1
ATOM 4259 N N . GLY A 1 576 ? -25.063 24.647 21.521 1.00 89.50 576 GLY A N 1
ATOM 4260 C CA . GLY A 1 576 ? -26.000 23.529 21.363 1.00 89.50 576 GLY A CA 1
ATOM 4261 C C . GLY A 1 576 ? -25.488 22.182 21.878 1.00 89.50 576 GLY A C 1
ATOM 4262 O O . GLY A 1 576 ? -26.122 21.163 21.623 1.00 89.50 576 GLY A O 1
ATOM 4263 N N . ALA A 1 577 ? -24.331 22.165 22.541 1.00 93.38 577 ALA A N 1
ATOM 4264 C CA . ALA A 1 577 ? -23.716 20.960 23.083 1.00 93.38 577 ALA A CA 1
ATOM 4265 C C . ALA A 1 577 ? -24.578 20.268 24.150 1.00 93.38 577 ALA A C 1
ATOM 4267 O O . ALA A 1 577 ? -25.263 20.928 24.932 1.00 93.38 577 ALA A O 1
ATOM 4268 N N . GLN A 1 578 ? -24.503 18.941 24.222 1.00 92.94 578 GLN A N 1
ATOM 4269 C CA . GLN A 1 578 ? -25.196 18.158 25.238 1.00 92.94 578 GLN A CA 1
ATOM 4270 C C . GLN A 1 578 ? -24.261 17.253 26.031 1.00 92.94 578 GLN A C 1
ATOM 4272 O O . GLN A 1 578 ? -23.374 16.612 25.468 1.00 92.94 578 GLN A O 1
ATOM 4277 N N . TRP A 1 579 ? -24.512 17.154 27.335 1.00 94.50 579 TRP A N 1
ATOM 4278 C CA . TRP A 1 579 ? -23.911 16.140 28.197 1.00 94.50 579 TRP A CA 1
ATOM 4279 C C . TRP A 1 579 ? -24.980 15.439 29.022 1.00 94.50 579 TRP A C 1
ATOM 4281 O O . TRP A 1 579 ? -25.798 16.097 29.659 1.00 94.50 579 TRP A O 1
ATOM 4291 N N . ARG A 1 580 ? -25.001 14.107 28.987 1.00 94.00 580 ARG A N 1
ATOM 4292 C CA . ARG A 1 580 ? -26.027 13.294 29.644 1.00 94.00 580 ARG A CA 1
ATOM 4293 C C . ARG A 1 580 ? -25.393 12.161 30.441 1.00 94.00 580 ARG A C 1
ATOM 4295 O O . ARG A 1 580 ? -24.679 11.338 29.875 1.00 94.00 580 ARG A O 1
ATOM 4302 N N . VAL A 1 581 ? -25.685 12.100 31.735 1.00 95.75 581 VAL A N 1
ATOM 4303 C CA . VAL A 1 581 ? -25.359 10.964 32.606 1.00 95.75 581 VAL A CA 1
ATOM 4304 C C . VAL A 1 581 ? -26.675 10.402 33.124 1.00 95.75 581 VAL A C 1
ATOM 4306 O O . VAL A 1 581 ? -27.324 11.025 33.970 1.00 95.75 581 VAL A O 1
ATOM 4309 N N . GLU A 1 582 ? -27.108 9.269 32.568 1.00 94.00 582 GLU A N 1
ATOM 4310 C CA . GLU A 1 582 ? -28.477 8.779 32.753 1.00 94.00 582 GLU A CA 1
ATOM 4311 C C . GLU A 1 582 ? -28.603 7.270 32.994 1.00 94.00 582 GLU A C 1
ATOM 4313 O O . GLU A 1 582 ? -27.929 6.470 32.363 1.00 94.00 582 GLU A O 1
ATOM 4318 N N . GLY A 1 583 ? -29.480 6.849 33.909 1.00 92.62 583 GLY A N 1
ATOM 4319 C CA . GLY A 1 583 ? -29.804 5.420 34.072 1.00 92.62 583 GLY A CA 1
ATOM 4320 C C . GLY A 1 583 ? -28.685 4.543 34.653 1.00 92.62 583 GLY A C 1
ATOM 4321 O O . GLY A 1 583 ? -28.805 3.320 34.663 1.00 92.62 583 GLY A O 1
ATOM 4322 N N . ASN A 1 584 ? -27.585 5.125 35.140 1.00 96.75 584 ASN A N 1
ATOM 4323 C CA . ASN A 1 584 ? -26.435 4.346 35.602 1.00 96.75 584 ASN A CA 1
ATOM 4324 C C . ASN A 1 584 ? -26.654 3.760 37.003 1.00 96.75 584 ASN A C 1
ATOM 4326 O O . ASN A 1 584 ? -27.295 4.372 37.856 1.00 96.75 584 ASN A O 1
ATOM 4330 N N . SER A 1 585 ? -26.056 2.600 37.266 1.00 96.19 585 SER A N 1
ATOM 4331 C CA . SER A 1 585 ? -25.982 1.960 38.581 1.00 96.19 585 SER A CA 1
ATOM 4332 C C . SER A 1 585 ? -24.556 2.067 39.116 1.00 96.19 585 SER A C 1
ATOM 4334 O O . SER A 1 585 ? -23.626 1.537 38.513 1.00 96.19 585 SER A O 1
ATOM 4336 N N . VAL A 1 586 ? -24.377 2.749 40.244 1.00 95.06 586 VAL A N 1
ATOM 4337 C CA . VAL A 1 586 ? -23.068 3.070 40.827 1.00 95.06 586 VAL A CA 1
ATOM 4338 C C . VAL A 1 586 ? -22.975 2.514 42.246 1.00 95.06 586 VAL A C 1
ATOM 4340 O O . VAL A 1 586 ? -23.888 2.716 43.042 1.00 95.06 586 VAL A O 1
ATOM 4343 N N . SER A 1 587 ? -21.886 1.830 42.589 1.00 92.62 587 SER A N 1
ATOM 4344 C CA . SER A 1 587 ? -21.612 1.333 43.949 1.00 92.62 587 SER A CA 1
ATOM 4345 C C . SER A 1 587 ? -20.217 1.733 44.416 1.00 92.62 587 SER A C 1
ATOM 4347 O O . SER A 1 587 ? -19.289 1.691 43.607 1.00 92.62 587 SER A O 1
ATOM 4349 N N . ALA A 1 588 ? -20.060 2.056 45.703 1.00 89.81 588 ALA A N 1
ATOM 4350 C CA . ALA A 1 588 ? -18.800 2.476 46.323 1.00 89.81 588 ALA A CA 1
ATOM 4351 C C . ALA A 1 588 ? -18.100 3.652 45.605 1.00 89.81 588 ALA A C 1
ATOM 4353 O O . ALA A 1 588 ? -16.874 3.726 45.570 1.00 89.81 588 ALA A O 1
ATOM 4354 N N . ALA A 1 589 ? -18.877 4.548 44.992 1.00 92.44 589 ALA A N 1
ATOM 4355 C CA . ALA A 1 589 ? -18.386 5.719 44.271 1.00 92.44 589 ALA A CA 1
ATOM 4356 C C . ALA A 1 589 ? -19.467 6.795 44.146 1.00 92.44 589 ALA A C 1
ATOM 4358 O O . ALA A 1 589 ? -20.663 6.500 44.221 1.00 92.44 589 ALA A O 1
ATOM 4359 N N . SER A 1 590 ? -19.046 8.032 43.904 1.00 93.44 590 SER A N 1
ATOM 4360 C CA . SER A 1 590 ? -19.907 9.147 43.503 1.00 93.44 590 SER A CA 1
ATOM 4361 C C . SER A 1 590 ? -20.363 8.989 42.046 1.00 93.44 590 SER A C 1
ATOM 4363 O O . SER A 1 590 ? -19.697 8.351 41.228 1.00 93.44 590 SER A O 1
ATOM 4365 N N . VAL A 1 591 ? -21.489 9.597 41.668 1.00 93.69 591 VAL A N 1
ATOM 4366 C CA . VAL A 1 591 ? -21.901 9.647 40.251 1.00 93.69 591 VAL A CA 1
ATOM 4367 C C . VAL A 1 591 ? -21.051 10.659 39.481 1.00 93.69 591 VAL A C 1
ATOM 4369 O O . VAL A 1 591 ? -20.684 10.410 38.334 1.00 93.69 591 VAL A O 1
ATOM 4372 N N . LEU A 1 592 ? -20.715 11.784 40.116 1.00 93.00 592 LEU A N 1
ATOM 4373 C CA . LEU A 1 592 ? -19.961 12.873 39.502 1.00 93.00 592 LEU A CA 1
ATOM 4374 C C . LEU A 1 592 ? -18.956 13.483 40.482 1.00 93.00 592 LEU A C 1
ATOM 4376 O O . LEU A 1 592 ? -19.334 13.860 41.589 1.00 93.00 592 LEU A O 1
ATOM 4380 N N . ILE A 1 593 ? -17.713 13.665 40.042 1.00 91.38 593 ILE A N 1
ATOM 4381 C CA . ILE A 1 593 ? -16.721 14.510 40.720 1.00 91.38 593 ILE A CA 1
ATOM 4382 C C . ILE A 1 593 ? -16.202 15.564 39.734 1.00 91.38 593 ILE A C 1
ATOM 4384 O O . ILE A 1 593 ? -15.833 15.249 38.605 1.00 91.38 593 ILE A O 1
ATOM 4388 N N . ILE A 1 594 ? -16.173 16.827 40.155 1.00 86.31 594 ILE A N 1
ATOM 4389 C CA . ILE A 1 594 ? -15.483 17.922 39.461 1.00 86.31 594 ILE A CA 1
ATOM 4390 C C . ILE A 1 594 ? -14.394 18.429 40.405 1.00 86.31 594 ILE A C 1
ATOM 4392 O O . ILE A 1 594 ? -14.662 19.170 41.357 1.00 86.31 594 ILE A O 1
ATOM 4396 N N . SER A 1 595 ? -13.168 17.986 40.153 1.00 73.81 595 SER A N 1
ATOM 4397 C CA . SER A 1 595 ? -12.010 18.210 41.008 1.00 73.81 595 SER A CA 1
ATOM 4398 C C . SER A 1 595 ? -11.487 19.646 40.904 1.00 73.81 595 SER A C 1
ATOM 4400 O O . SER A 1 595 ? -11.563 20.297 39.866 1.00 73.81 595 SER A O 1
ATOM 4402 N N . HIS A 1 596 ? -10.880 20.110 42.001 1.00 64.31 596 HIS A N 1
ATOM 4403 C CA . HIS A 1 596 ? -10.169 21.387 42.149 1.00 64.31 596 HIS A CA 1
ATOM 4404 C C . HIS A 1 596 ? -11.006 22.670 41.976 1.00 64.31 596 HIS A C 1
ATOM 4406 O O . HIS A 1 596 ? -11.427 23.075 40.896 1.00 64.31 596 HIS A O 1
ATOM 4412 N N . SER A 1 597 ? -11.092 23.449 43.059 1.00 57.81 597 SER A N 1
ATOM 4413 C CA . SER A 1 597 ? -11.783 24.747 43.123 1.00 57.81 597 SER A CA 1
ATOM 4414 C C . SER A 1 597 ? -11.164 25.878 42.277 1.00 57.81 597 SER A C 1
ATOM 4416 O O . SER A 1 597 ? -11.571 27.033 42.416 1.00 57.81 597 SER A O 1
ATOM 4418 N N . GLN A 1 598 ? -10.198 25.590 41.403 1.00 64.31 598 GLN A N 1
ATOM 4419 C CA . GLN A 1 598 ? -9.555 26.570 40.519 1.00 64.31 598 GLN A CA 1
ATOM 4420 C C . GLN A 1 598 ? -10.057 26.495 39.069 1.00 64.31 598 GLN A C 1
ATOM 4422 O O . GLN A 1 598 ? -9.961 27.494 38.352 1.00 64.31 598 GLN A O 1
ATOM 4427 N N . TYR A 1 599 ? -10.613 25.357 38.645 1.00 72.75 599 TYR A N 1
ATOM 4428 C CA . TYR A 1 599 ? -11.119 25.168 37.287 1.00 72.75 599 TYR A CA 1
ATOM 4429 C C . TYR A 1 599 ? -12.600 25.543 37.198 1.00 72.75 599 TYR A C 1
ATOM 4431 O O . TYR A 1 599 ? -13.354 25.428 38.167 1.00 72.75 599 TYR A O 1
ATOM 4439 N N . LYS A 1 600 ? -13.001 26.074 36.039 1.00 80.69 600 LYS A N 1
ATOM 4440 C CA . LYS A 1 600 ? -14.371 26.533 35.779 1.00 80.69 600 LYS A CA 1
ATOM 4441 C C . LYS A 1 600 ? -15.127 25.495 34.966 1.00 80.69 600 LYS A C 1
ATOM 4443 O O . LYS A 1 600 ? -14.575 24.948 34.015 1.00 80.69 600 LYS A O 1
ATOM 4448 N N . PHE A 1 601 ? -16.396 25.321 35.305 1.00 87.75 601 PHE A N 1
ATOM 4449 C CA . PHE A 1 601 ? -17.353 24.536 34.541 1.00 87.75 601 PHE A CA 1
ATOM 4450 C C . PHE A 1 601 ? -18.356 25.503 33.907 1.00 87.75 601 PHE A C 1
ATOM 4452 O O . PHE A 1 601 ? -19.144 26.124 34.621 1.00 87.75 601 PHE A O 1
ATOM 4459 N N . GLN A 1 602 ? -18.288 25.708 32.591 1.00 91.25 602 GLN A N 1
ATOM 4460 C CA . GLN A 1 602 ? -19.067 26.738 31.900 1.00 91.25 602 GLN A CA 1
ATOM 4461 C C . GLN A 1 602 ? -20.045 26.141 30.886 1.00 91.25 602 GLN A C 1
ATOM 4463 O O . GLN A 1 602 ? -19.663 25.372 30.008 1.00 91.25 602 GLN A O 1
ATOM 4468 N N . LEU A 1 603 ? -21.306 26.560 30.967 1.00 93.81 603 LEU A N 1
ATOM 4469 C CA . LEU A 1 603 ? -22.355 26.255 29.998 1.00 93.81 603 LEU A CA 1
ATOM 4470 C C . LEU A 1 603 ? -22.801 27.555 29.341 1.00 93.81 603 LEU A C 1
ATOM 4472 O O . LEU A 1 603 ? -23.166 28.496 30.043 1.00 93.81 603 LEU A O 1
ATOM 4476 N N . SER A 1 604 ? -22.794 27.624 28.013 1.00 92.94 604 SER A N 1
ATOM 4477 C CA . SER A 1 604 ? -23.224 28.832 27.306 1.00 92.94 604 SER A CA 1
ATOM 4478 C C . SER A 1 604 ? -23.903 28.545 25.969 1.00 92.94 604 SER A C 1
ATOM 4480 O O . SER A 1 604 ? -23.805 27.462 25.393 1.00 92.94 604 SER A O 1
ATOM 4482 N N . GLY A 1 605 ? -24.617 29.537 25.442 1.00 88.31 605 GLY A N 1
ATOM 4483 C CA . GLY A 1 605 ? -25.242 29.448 24.125 1.00 88.31 605 GLY A CA 1
ATOM 4484 C C . GLY A 1 605 ? -26.577 28.697 24.103 1.00 88.31 605 GLY A C 1
ATOM 4485 O O . GLY A 1 605 ? -27.011 28.056 25.056 1.00 88.31 605 GLY A O 1
ATOM 4486 N N . ARG A 1 606 ? -27.288 28.840 22.983 1.00 86.88 606 ARG A N 1
ATOM 4487 C CA . ARG A 1 606 ? -28.649 28.318 22.820 1.00 86.88 606 ARG A CA 1
ATOM 4488 C C . ARG A 1 606 ? -28.654 26.837 22.466 1.00 86.88 606 ARG A C 1
ATOM 4490 O O . ARG A 1 606 ? -27.971 26.435 21.534 1.00 86.88 606 ARG A O 1
ATOM 4497 N N . GLY A 1 607 ? -29.503 26.078 23.162 1.00 84.31 607 GLY A N 1
ATOM 4498 C CA . GLY A 1 607 ? -29.664 24.634 22.966 1.00 84.31 607 GLY A CA 1
ATOM 4499 C C . GLY A 1 607 ? -28.621 23.788 23.696 1.00 84.31 607 GLY A C 1
ATOM 4500 O O . GLY A 1 607 ? -28.610 22.579 23.500 1.00 84.31 607 GLY A O 1
ATOM 4501 N N . THR A 1 608 ? -27.736 24.416 24.479 1.00 93.31 608 THR A N 1
ATOM 4502 C CA . THR A 1 608 ? -26.749 23.717 25.302 1.00 93.31 608 THR A CA 1
ATOM 4503 C C . THR A 1 608 ? -27.429 23.160 26.552 1.00 93.31 608 THR A C 1
ATOM 4505 O O . THR A 1 608 ? -28.013 23.937 27.314 1.00 93.31 608 THR A O 1
ATOM 4508 N N . THR A 1 609 ? -27.341 21.845 26.770 1.00 93.06 609 THR A N 1
ATOM 4509 C CA . THR A 1 609 ? -28.096 21.144 27.822 1.00 93.06 609 THR A CA 1
ATOM 4510 C C . THR A 1 609 ? -27.248 20.082 28.523 1.00 93.06 609 THR A C 1
ATOM 4512 O O . THR A 1 609 ? -26.745 19.161 27.884 1.00 93.06 609 THR A O 1
ATOM 4515 N N . VAL A 1 610 ? -27.140 20.166 29.849 1.00 93.69 610 VAL A N 1
ATOM 4516 C CA . VAL A 1 610 ? -26.538 19.126 30.700 1.00 93.69 610 VAL A CA 1
ATOM 4517 C C . VAL A 1 610 ? -27.626 18.412 31.497 1.00 93.69 610 VAL A C 1
ATOM 4519 O O . VAL A 1 610 ? -28.494 19.078 32.055 1.00 93.69 610 VAL A O 1
ATOM 4522 N N . VAL A 1 611 ? -27.580 17.080 31.572 1.00 94.62 611 VAL A N 1
ATOM 4523 C CA . VAL A 1 611 ? -28.571 16.241 32.263 1.00 94.62 611 VAL A CA 1
ATOM 4524 C C . VAL A 1 611 ? -27.878 15.227 33.175 1.00 94.62 611 VAL A C 1
ATOM 4526 O O . VAL A 1 611 ? -27.084 14.413 32.706 1.00 94.62 611 VAL A O 1
ATOM 4529 N N . LEU A 1 612 ? -28.233 15.227 34.462 1.00 94.38 612 LEU A N 1
ATOM 4530 C CA . LEU A 1 612 ? -27.956 14.131 35.398 1.00 94.38 612 LEU A CA 1
ATOM 4531 C C . LEU A 1 612 ? -29.277 13.567 35.923 1.00 94.38 612 LEU A C 1
ATOM 4533 O O . LEU A 1 612 ? -29.903 14.159 36.809 1.00 94.38 612 LEU A O 1
ATOM 4537 N N . ALA A 1 613 ? -29.713 12.428 35.389 1.00 94.06 613 ALA A N 1
ATOM 4538 C CA . ALA A 1 613 ? -31.038 11.900 35.700 1.00 94.06 613 ALA A CA 1
ATOM 4539 C C . ALA A 1 613 ? -31.094 10.380 35.819 1.00 94.06 613 ALA A C 1
ATOM 4541 O O . ALA A 1 613 ? -30.363 9.671 35.145 1.00 94.06 613 ALA A O 1
ATOM 4542 N N . HIS A 1 614 ? -32.004 9.856 36.638 1.00 92.50 614 HIS A N 1
ATOM 4543 C CA . HIS A 1 614 ? -32.267 8.411 36.716 1.00 92.50 614 HIS A CA 1
ATOM 4544 C C . HIS A 1 614 ? -31.061 7.544 37.111 1.00 92.50 614 HIS A C 1
ATOM 4546 O O . HIS A 1 614 ? -31.083 6.333 36.903 1.00 92.50 614 HIS A O 1
ATOM 4552 N N . ASN A 1 615 ? -30.020 8.127 37.708 1.00 95.69 615 ASN A N 1
ATOM 4553 C CA . ASN A 1 615 ? -28.886 7.366 38.221 1.00 95.69 615 ASN A CA 1
ATOM 4554 C C . ASN A 1 615 ? -29.212 6.803 39.604 1.00 95.69 615 ASN A C 1
ATOM 4556 O O . ASN A 1 615 ? -29.885 7.449 40.411 1.00 95.69 615 ASN A O 1
ATOM 4560 N N . ARG A 1 616 ? -28.705 5.609 39.892 1.00 94.12 616 ARG A N 1
ATOM 4561 C CA . ARG A 1 616 ? -28.874 4.907 41.159 1.00 94.12 616 ARG A CA 1
ATOM 4562 C C . ARG A 1 616 ? -27.518 4.651 41.800 1.00 94.12 616 ARG A C 1
ATOM 4564 O O . ARG A 1 616 ? -26.768 3.796 41.343 1.00 94.12 616 ARG A O 1
ATOM 4571 N N . GLN A 1 617 ? -27.254 5.327 42.908 1.00 92.62 617 GLN A N 1
ATOM 4572 C CA . GLN A 1 617 ? -26.173 4.997 43.824 1.00 92.62 617 GLN A CA 1
ATOM 4573 C C . GLN A 1 617 ? -26.678 3.924 44.804 1.00 92.62 617 GLN A C 1
ATOM 4575 O O . GLN A 1 617 ? -27.659 4.126 45.528 1.00 92.62 617 GLN A O 1
ATOM 4580 N N . VAL A 1 618 ? -26.087 2.731 44.740 1.00 88.81 618 VAL A N 1
ATOM 4581 C CA . VAL A 1 618 ? -26.546 1.523 45.446 1.00 88.81 618 VAL A CA 1
ATOM 4582 C C . VAL A 1 618 ? -26.352 1.650 46.956 1.00 88.81 618 VAL A C 1
ATOM 4584 O O . VAL A 1 618 ? -27.202 1.188 47.718 1.00 88.81 618 VAL A O 1
ATOM 4587 N N . ASP A 1 619 ? -25.265 2.292 47.368 1.00 80.69 619 ASP A N 1
ATOM 4588 C CA . ASP A 1 619 ? -24.924 2.609 48.750 1.00 80.69 619 ASP A CA 1
ATOM 4589 C C . ASP A 1 619 ? -24.909 4.133 48.983 1.00 80.69 619 ASP A C 1
ATOM 4591 O O . ASP A 1 619 ? -25.057 4.927 48.055 1.00 80.69 619 ASP A O 1
ATOM 4595 N N . ASP A 1 620 ? -24.806 4.544 50.246 1.00 74.44 620 ASP A N 1
ATOM 4596 C CA . ASP A 1 620 ? -24.737 5.942 50.693 1.00 74.44 620 ASP A CA 1
ATOM 4597 C C . ASP A 1 620 ? -23.361 6.290 51.294 1.00 74.44 620 ASP A C 1
ATOM 4599 O O . ASP A 1 620 ? -23.219 7.258 52.042 1.00 74.44 620 ASP A O 1
ATOM 4603 N N . VAL A 1 621 ? -22.336 5.491 50.968 1.00 79.25 621 VAL A N 1
ATOM 4604 C CA . VAL A 1 621 ? -20.974 5.635 51.511 1.00 79.25 621 VAL A CA 1
ATOM 4605 C C . VAL A 1 621 ? -20.269 6.868 50.939 1.00 79.25 621 VAL A C 1
ATOM 4607 O O . VAL A 1 621 ? -19.551 7.553 51.668 1.00 79.25 621 VAL A O 1
ATOM 4610 N N . CYS A 1 622 ? -20.491 7.165 49.657 1.00 86.25 622 CYS A N 1
ATOM 4611 C CA . CYS A 1 622 ? -19.966 8.343 48.968 1.00 86.25 622 CYS A CA 1
ATOM 4612 C C . CYS A 1 622 ? -21.086 9.375 48.752 1.00 86.25 622 CYS A C 1
ATOM 4614 O O . CYS A 1 622 ? -22.250 8.991 48.597 1.00 86.25 622 CYS A O 1
ATOM 4616 N N . PRO A 1 623 ? -20.777 10.682 48.696 1.00 89.06 623 PRO A N 1
ATOM 4617 C CA . PRO A 1 623 ? -21.755 11.672 48.258 1.00 89.06 623 PRO A CA 1
ATOM 4618 C C . PRO A 1 623 ? -22.229 11.382 46.827 1.00 89.06 623 PRO A C 1
ATOM 4620 O O . PRO A 1 623 ? -21.544 10.738 46.039 1.00 89.06 623 PRO A O 1
ATOM 4623 N N . PHE A 1 624 ? -23.423 11.860 46.475 1.00 90.00 624 PHE A N 1
ATOM 4624 C CA . PHE A 1 624 ? -23.953 11.655 45.126 1.00 90.00 624 PHE A CA 1
ATOM 4625 C C . PHE A 1 624 ? -23.104 12.369 44.061 1.00 90.00 624 PHE A C 1
ATOM 4627 O O . PHE A 1 624 ? -22.798 11.799 43.012 1.00 90.00 624 PHE A O 1
ATOM 4634 N N . ALA A 1 625 ? -22.714 13.615 44.342 1.00 90.50 625 ALA A N 1
ATOM 4635 C CA . ALA A 1 625 ? -21.842 14.417 43.496 1.00 90.50 625 ALA A CA 1
ATOM 4636 C C . ALA A 1 625 ? -20.941 15.325 44.344 1.00 90.50 625 ALA A C 1
ATOM 4638 O O . ALA A 1 625 ? -21.374 15.819 45.386 1.00 90.50 625 ALA A O 1
ATOM 4639 N N . GLU A 1 626 ? -19.725 15.592 43.871 1.00 88.00 626 GLU A N 1
ATOM 4640 C CA . GLU A 1 626 ? -18.801 16.560 44.469 1.00 88.00 626 GLU A CA 1
ATOM 4641 C C . GLU A 1 626 ? -18.412 17.624 43.441 1.00 88.00 626 GLU A C 1
ATOM 4643 O O . GLU A 1 626 ? -17.795 17.328 42.421 1.00 88.00 626 GLU A O 1
ATOM 4648 N N . MET A 1 627 ? -18.781 18.879 43.697 1.00 84.31 627 MET A N 1
ATOM 4649 C CA . MET A 1 627 ? -18.373 20.024 42.881 1.00 84.31 627 MET A CA 1
ATOM 4650 C C . MET A 1 627 ? -18.388 21.314 43.702 1.00 84.31 627 MET A C 1
ATOM 4652 O O . MET A 1 627 ? -19.080 21.404 44.714 1.00 84.31 627 MET A O 1
ATOM 4656 N N . ALA A 1 628 ? -17.651 22.334 43.256 1.00 81.12 628 ALA A N 1
ATOM 4657 C CA . ALA A 1 628 ? -17.696 23.673 43.840 1.00 81.12 628 ALA A CA 1
ATOM 4658 C C . ALA A 1 628 ? -18.775 24.530 43.140 1.00 81.12 628 ALA A C 1
ATOM 4660 O O . ALA A 1 628 ? -18.551 24.957 42.001 1.00 81.12 628 ALA A O 1
ATOM 4661 N N . PRO A 1 629 ? -19.912 24.861 43.793 1.00 77.19 629 PRO A N 1
ATOM 4662 C CA . PRO A 1 629 ? -21.001 25.595 43.140 1.00 77.19 629 PRO A CA 1
ATOM 4663 C C . PRO A 1 629 ? -20.569 26.963 42.600 1.00 77.19 629 PRO A C 1
ATOM 4665 O O . PRO A 1 629 ? -21.013 27.376 41.537 1.00 77.19 629 PRO A O 1
ATOM 4668 N N . SER A 1 630 ? -19.631 27.637 43.277 1.00 76.62 630 SER A N 1
ATOM 4669 C CA . SER A 1 630 ? -19.090 28.941 42.861 1.00 76.62 630 SER A CA 1
ATOM 4670 C C . SER A 1 630 ? -18.341 28.929 41.523 1.00 76.62 630 SER A C 1
ATOM 4672 O O . SER A 1 630 ? -18.072 29.995 40.972 1.00 76.62 630 SER A O 1
ATOM 4674 N N . ASN A 1 631 ? -17.966 27.750 41.024 1.00 81.19 631 ASN A N 1
ATOM 4675 C CA . ASN A 1 631 ? -17.164 27.586 39.811 1.00 81.19 631 ASN A CA 1
ATOM 4676 C C . ASN A 1 631 ? -17.973 27.098 38.610 1.00 81.19 631 ASN A C 1
ATOM 4678 O O . ASN A 1 631 ? -17.430 26.993 37.508 1.00 81.19 631 ASN A O 1
ATOM 4682 N N . THR A 1 632 ? -19.253 26.807 38.829 1.00 86.00 632 THR A N 1
ATOM 4683 C CA . THR A 1 632 ? -20.188 26.397 37.790 1.00 86.00 632 THR A CA 1
ATOM 4684 C C . THR A 1 632 ? -20.927 27.635 37.295 1.00 86.00 632 THR A C 1
ATOM 4686 O O . THR A 1 632 ? -21.606 28.307 38.065 1.00 86.00 632 THR A O 1
ATOM 4689 N N . ILE A 1 633 ? -20.767 27.964 36.015 1.00 86.12 633 ILE A N 1
ATOM 4690 C CA . ILE A 1 633 ? -21.371 29.134 35.373 1.00 86.12 633 ILE A CA 1
ATOM 4691 C C . ILE A 1 633 ? -22.340 28.634 34.309 1.00 86.12 633 ILE A C 1
ATOM 4693 O O . ILE A 1 633 ? -21.926 27.984 33.350 1.00 86.12 633 ILE A O 1
ATOM 4697 N N . VAL A 1 634 ? -23.623 28.952 34.469 1.00 89.88 634 VAL A N 1
ATOM 4698 C CA . VAL A 1 634 ? -24.675 28.594 33.511 1.00 89.88 634 VAL A CA 1
ATOM 4699 C C . VAL A 1 634 ? -25.210 29.872 32.867 1.00 89.88 634 VAL A C 1
ATOM 4701 O O . VAL A 1 634 ? -26.072 30.557 33.418 1.00 89.88 634 VAL A O 1
ATOM 4704 N N . ASP A 1 635 ? -24.675 30.217 31.696 1.00 90.00 635 ASP A N 1
ATOM 4705 C CA . ASP A 1 635 ? -25.068 31.410 30.951 1.00 90.00 635 ASP A CA 1
ATOM 4706 C C . ASP A 1 635 ? -26.373 31.150 30.183 1.00 90.00 635 ASP A C 1
ATOM 4708 O O . ASP A 1 635 ? -26.439 30.326 29.266 1.00 90.00 635 ASP A O 1
ATOM 4712 N N . SER A 1 636 ? -27.429 31.896 30.519 1.00 84.62 636 SER A N 1
ATOM 4713 C CA . SER A 1 636 ? -28.707 31.831 29.799 1.00 84.62 636 SER A CA 1
ATOM 4714 C C . SER A 1 636 ? -28.502 32.089 28.293 1.00 84.62 636 SER A C 1
ATOM 4716 O O . SER A 1 636 ? -27.841 33.069 27.931 1.00 84.62 636 SER A O 1
ATOM 4718 N N . PRO A 1 637 ? -29.068 31.264 27.386 1.00 90.50 637 PRO A N 1
ATOM 4719 C CA . PRO A 1 637 ? -30.154 30.300 27.603 1.00 90.50 637 PRO A CA 1
ATOM 4720 C C . PRO A 1 637 ? -29.715 28.822 27.724 1.00 90.50 637 PRO A C 1
ATOM 4722 O O . PRO A 1 637 ? -30.506 27.943 27.374 1.00 90.50 637 PRO A O 1
ATOM 4725 N N . ALA A 1 638 ? -28.488 28.531 28.171 1.00 92.25 638 ALA A N 1
ATOM 4726 C CA . ALA A 1 638 ? -28.061 27.161 28.476 1.00 92.25 638 ALA A CA 1
ATOM 4727 C C . ALA A 1 638 ? -28.811 26.594 29.697 1.00 92.25 638 ALA A C 1
ATOM 4729 O O . ALA A 1 638 ? -29.297 27.351 30.541 1.00 92.25 638 ALA A O 1
ATOM 4730 N N . GLN A 1 639 ? -28.913 25.265 29.788 1.00 93.19 639 GLN A N 1
ATOM 4731 C CA . GLN A 1 639 ? -29.632 24.576 30.863 1.00 93.19 639 GLN A CA 1
ATOM 4732 C C . GLN A 1 639 ? -28.789 23.472 31.502 1.00 93.19 639 GLN A C 1
ATOM 4734 O O . GLN A 1 639 ? -28.125 22.700 30.812 1.00 93.19 639 GLN A O 1
ATOM 4739 N N . PHE A 1 640 ? -28.886 23.358 32.825 1.00 93.31 640 PHE A N 1
ATOM 4740 C CA . PHE A 1 640 ? -28.369 22.231 33.593 1.00 93.31 640 PHE A CA 1
ATOM 4741 C C . PHE A 1 640 ? -29.539 21.624 34.373 1.00 93.31 640 PHE A C 1
ATOM 4743 O O . PHE A 1 640 ? -30.111 22.298 35.225 1.00 93.31 640 PHE A O 1
ATOM 4750 N N . LEU A 1 641 ? -29.925 20.390 34.047 1.00 93.69 641 LEU A N 1
ATOM 4751 C CA . LEU A 1 641 ? -31.034 19.662 34.654 1.00 93.69 641 LEU A CA 1
ATOM 4752 C C . LEU A 1 641 ? -30.531 18.501 35.514 1.00 93.69 641 LEU A C 1
ATOM 4754 O O . LEU A 1 641 ? -29.728 17.682 35.065 1.00 93.69 641 LEU A O 1
ATOM 4758 N N . VAL A 1 642 ? -31.053 18.394 36.733 1.00 93.62 642 VAL A N 1
ATOM 4759 C CA . VAL A 1 642 ? -30.764 17.281 37.645 1.00 93.62 642 VAL A CA 1
ATOM 4760 C C . VAL A 1 642 ? -32.072 16.781 38.244 1.00 93.62 642 VAL A C 1
ATOM 4762 O O . VAL A 1 642 ? -32.849 17.568 38.785 1.00 93.62 642 VAL A O 1
ATOM 4765 N N . GLY A 1 643 ? -32.348 15.481 38.163 1.00 91.94 643 GLY A N 1
ATOM 4766 C CA . GLY A 1 643 ? -33.595 14.976 38.733 1.00 91.94 643 GLY A CA 1
ATOM 4767 C C . GLY A 1 643 ? -33.816 13.477 38.654 1.00 91.94 643 GLY A C 1
ATOM 4768 O O . GLY A 1 643 ? -33.210 12.773 37.853 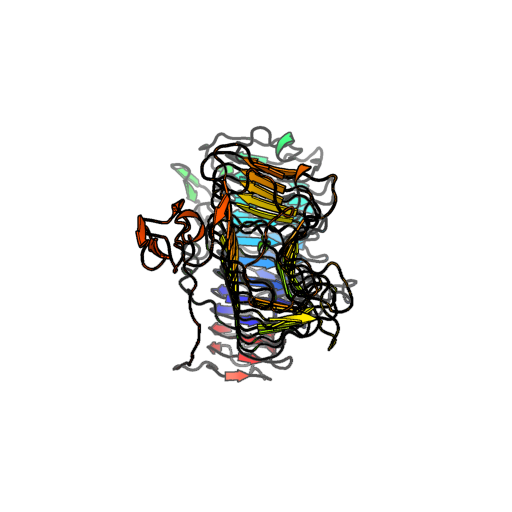1.00 91.94 643 GLY A O 1
ATOM 4769 N N . CYS A 1 644 ? -34.694 12.991 39.526 1.00 91.94 644 CYS A N 1
ATOM 4770 C CA . CYS A 1 644 ? -35.000 11.575 39.708 1.00 91.94 644 CYS A CA 1
ATOM 4771 C C . CYS A 1 644 ? -33.763 10.665 39.849 1.00 91.94 644 CYS A C 1
ATOM 4773 O O . CYS A 1 644 ? -33.680 9.612 39.222 1.00 91.94 644 CYS A O 1
ATOM 4775 N N . ASN A 1 645 ? -32.780 11.068 40.656 1.00 94.50 645 ASN A N 1
ATOM 4776 C CA . ASN A 1 645 ? -31.653 10.203 41.017 1.00 94.50 645 ASN A CA 1
ATOM 4777 C C . ASN A 1 645 ? -31.895 9.570 42.394 1.00 94.50 645 ASN A C 1
ATOM 4779 O O . ASN A 1 645 ? -32.483 10.210 43.268 1.00 94.50 645 ASN A O 1
ATOM 4783 N N . LEU A 1 646 ? -31.428 8.337 42.591 1.00 93.12 646 LEU A N 1
ATOM 4784 C CA . LEU A 1 646 ? -31.611 7.565 43.819 1.00 93.12 646 LEU A CA 1
ATOM 4785 C C . LEU A 1 646 ? -30.272 7.324 44.524 1.00 93.12 646 LEU A C 1
ATOM 4787 O O . LEU A 1 646 ? -29.305 6.942 43.871 1.00 93.12 646 LEU A O 1
ATOM 4791 N N . GLN A 1 647 ? -30.233 7.466 45.846 1.00 92.06 647 GLN A N 1
ATOM 4792 C CA . GLN A 1 647 ? -29.099 7.107 46.704 1.00 92.06 647 GLN A CA 1
ATOM 4793 C C . GLN A 1 647 ? -29.611 6.269 47.877 1.00 92.06 647 GLN A C 1
ATOM 4795 O O . GLN A 1 647 ? -30.560 6.656 48.559 1.00 92.06 647 GLN A O 1
ATOM 4800 N N . GLY A 1 648 ? -29.061 5.065 48.062 1.00 87.31 648 GLY A N 1
ATOM 4801 C CA . GLY A 1 648 ? -29.547 4.128 49.086 1.00 87.31 648 GLY A CA 1
ATOM 4802 C C . GLY A 1 648 ? -31.011 3.686 48.899 1.00 87.31 648 GLY A C 1
ATOM 4803 O O . GLY A 1 648 ? -31.627 3.171 49.828 1.00 87.31 648 GLY A O 1
ATOM 4804 N N . GLY A 1 649 ? -31.580 3.877 47.701 1.00 85.19 649 GLY A N 1
ATOM 4805 C CA . GLY A 1 649 ? -32.978 3.566 47.375 1.00 85.19 649 GLY A CA 1
ATOM 4806 C C . GLY A 1 649 ? -33.973 4.721 47.547 1.00 85.19 649 GLY A C 1
ATOM 4807 O O . GLY A 1 649 ? -35.123 4.560 47.145 1.00 85.19 649 GLY A O 1
ATOM 4808 N N . GLU A 1 650 ? -33.540 5.871 48.064 1.00 90.50 650 GLU A N 1
ATOM 4809 C CA . GLU A 1 650 ? -34.358 7.080 48.241 1.00 90.50 650 GLU A CA 1
ATOM 4810 C C . GLU A 1 650 ? -33.941 8.180 47.254 1.00 90.50 650 GLU A C 1
ATOM 4812 O O . GLU A 1 650 ? -32.826 8.169 46.735 1.00 90.50 650 GLU A O 1
ATOM 4817 N N . GLU A 1 651 ? -34.829 9.138 46.978 1.00 91.75 651 GLU A N 1
ATOM 4818 C CA . GLU A 1 651 ? -34.529 10.262 46.081 1.00 91.75 651 GLU A CA 1
ATOM 4819 C C . GLU A 1 651 ? -33.483 11.216 46.690 1.00 91.75 651 GLU A C 1
ATOM 4821 O O . GLU A 1 651 ? -33.562 11.589 47.863 1.00 91.75 651 GLU A O 1
ATOM 4826 N N . VAL A 1 652 ? -32.487 11.608 45.890 1.00 91.25 652 VAL A N 1
ATOM 4827 C CA . VAL A 1 652 ? -31.334 12.402 46.346 1.00 91.25 652 VAL A CA 1
ATOM 4828 C C . VAL A 1 652 ? -31.747 13.818 46.758 1.00 91.25 652 VAL A C 1
ATOM 4830 O O . VAL A 1 652 ? -32.431 14.532 46.027 1.00 91.25 652 VAL A O 1
ATOM 4833 N N . SER A 1 653 ? -31.235 14.276 47.903 1.00 88.94 653 SER A N 1
ATOM 4834 C CA . SER A 1 653 ? -31.313 15.682 48.308 1.00 88.94 653 SER A CA 1
ATOM 4835 C C . SER A 1 653 ? -30.179 16.497 47.679 1.00 88.94 653 SER A C 1
ATOM 4837 O O . SER A 1 653 ? -29.018 16.340 48.046 1.00 88.94 653 SER A O 1
ATOM 4839 N N . TYR A 1 654 ? -30.522 17.437 46.796 1.00 88.38 654 TYR A N 1
ATOM 4840 C CA . TYR A 1 654 ? -29.555 18.275 46.069 1.00 88.38 654 TYR A CA 1
ATOM 4841 C C . TYR A 1 654 ? -29.076 19.531 46.818 1.00 88.38 654 TYR A C 1
ATOM 4843 O O . TYR A 1 654 ? -28.322 20.335 46.268 1.00 88.38 654 TYR A O 1
ATOM 4851 N N . ALA A 1 655 ? -29.519 19.736 48.061 1.00 82.19 655 ALA A N 1
ATOM 4852 C CA . ALA A 1 655 ? -29.216 20.942 48.827 1.00 82.19 655 ALA A CA 1
ATOM 4853 C C . ALA A 1 655 ? -27.698 21.147 49.005 1.00 82.19 655 ALA A C 1
ATOM 4855 O O . ALA A 1 655 ? -27.029 20.348 49.654 1.00 82.19 655 ALA A O 1
ATOM 4856 N N . GLY A 1 656 ? -27.171 22.241 48.446 1.00 80.31 656 GLY A N 1
ATOM 4857 C CA . GLY A 1 656 ? -25.752 22.600 48.535 1.00 80.31 656 GLY A CA 1
ATOM 4858 C C . GLY A 1 656 ? -24.813 21.830 47.598 1.00 80.31 656 GLY A C 1
ATOM 4859 O O . GLY A 1 656 ? -23.617 22.105 47.630 1.00 80.31 656 GLY A O 1
ATOM 4860 N N . LEU A 1 657 ? -25.328 20.913 46.765 1.00 83.94 657 LEU A N 1
ATOM 4861 C CA . LEU A 1 657 ? -24.529 20.162 45.783 1.00 83.94 657 LEU A CA 1
ATOM 4862 C C . LEU A 1 657 ? -24.346 20.921 44.461 1.00 83.94 657 LEU A C 1
ATOM 4864 O O . LEU A 1 657 ? -23.298 20.819 43.834 1.00 83.94 657 LEU A O 1
ATOM 4868 N N . PHE A 1 658 ? -25.353 21.694 44.050 1.00 86.31 658 PHE A N 1
ATOM 4869 C CA . PHE A 1 658 ? -25.397 22.411 42.773 1.00 86.31 658 PHE A CA 1
ATOM 4870 C C . PHE A 1 658 ? -25.683 23.909 42.990 1.00 86.31 658 PHE A C 1
ATOM 4872 O O . PHE A 1 658 ? -26.256 24.267 44.026 1.00 86.31 658 PHE A O 1
ATOM 4879 N N . PRO A 1 659 ? -25.292 24.800 42.055 1.00 84.62 659 PRO A N 1
ATOM 4880 C CA . PRO A 1 659 ? -25.623 26.224 42.136 1.00 84.62 659 PRO A CA 1
ATOM 4881 C C . PRO A 1 659 ? -27.117 26.488 41.861 1.00 84.62 659 PRO A C 1
ATOM 4883 O O . PRO A 1 659 ? -27.836 25.614 41.373 1.00 84.62 659 PRO A O 1
ATOM 4886 N N . GLU A 1 660 ? -27.600 27.692 42.188 1.00 83.81 660 GLU A N 1
ATOM 4887 C CA . GLU A 1 660 ? -29.032 28.044 42.121 1.00 83.81 660 GLU A CA 1
ATOM 4888 C C . GLU A 1 660 ? -29.598 28.027 40.692 1.00 83.81 660 GLU A C 1
ATOM 4890 O O . GLU A 1 660 ? -30.803 27.865 40.499 1.00 83.81 660 GLU A O 1
ATOM 4895 N N . GLU A 1 661 ? -28.740 28.175 39.686 1.00 85.25 661 GLU A N 1
ATOM 4896 C CA . GLU A 1 661 ? -29.090 28.170 38.268 1.00 85.25 661 GLU A CA 1
ATOM 4897 C C . GLU A 1 661 ? -29.450 26.769 37.729 1.00 85.25 661 GLU A C 1
ATOM 4899 O O . GLU A 1 661 ? -29.972 26.663 36.615 1.00 85.25 661 GLU A O 1
ATOM 4904 N N . VAL A 1 662 ? -29.196 25.694 38.490 1.00 87.56 662 VAL A N 1
ATOM 4905 C CA . VAL A 1 662 ? -29.529 24.312 38.097 1.00 87.56 662 VAL A CA 1
ATOM 4906 C C . VAL A 1 662 ? -31.023 24.032 38.273 1.00 87.56 662 VAL A C 1
ATOM 4908 O O . VAL A 1 662 ? -31.619 24.269 39.323 1.00 87.56 662 VAL A O 1
ATOM 4911 N N . LEU A 1 663 ? -31.638 23.472 37.233 1.00 90.88 663 LEU A N 1
ATOM 4912 C CA . LEU A 1 663 ? -33.049 23.108 37.190 1.00 90.88 663 LEU A CA 1
ATOM 4913 C C . LEU A 1 663 ? -33.263 21.718 37.796 1.00 90.88 663 LEU A C 1
ATOM 4915 O O . LEU A 1 663 ? -32.768 20.718 37.279 1.00 90.88 663 LEU A O 1
ATOM 4919 N N . LEU A 1 664 ? -34.047 21.651 38.871 1.00 91.19 664 LEU A N 1
ATOM 4920 C CA . LEU A 1 664 ? -34.333 20.406 39.585 1.00 91.19 664 LEU A CA 1
ATOM 4921 C C . LEU A 1 664 ? -35.718 19.848 39.228 1.00 91.19 664 LEU A C 1
ATOM 4923 O O . LEU A 1 664 ? -36.685 20.606 39.113 1.00 91.19 664 LEU A O 1
ATOM 4927 N N . PHE A 1 665 ? -35.839 18.524 39.101 1.00 91.81 665 PHE A N 1
ATOM 4928 C CA . PHE A 1 665 ? -37.129 17.835 38.950 1.00 91.81 665 PHE A CA 1
ATOM 4929 C C . PHE A 1 665 ? -37.182 16.526 39.752 1.00 91.81 665 PHE A C 1
ATOM 4931 O O . PHE A 1 665 ? -36.153 15.916 40.031 1.00 91.81 665 PHE A O 1
ATOM 4938 N N . GLY A 1 666 ? -38.391 16.119 40.147 1.00 86.69 666 GLY A N 1
ATOM 4939 C CA . GLY A 1 666 ? -38.604 14.938 40.985 1.00 86.69 666 GLY A CA 1
ATOM 4940 C C . GLY A 1 666 ? -38.917 13.668 40.192 1.00 86.69 666 GLY A C 1
ATOM 4941 O O . GLY A 1 666 ? -39.334 13.725 39.032 1.00 86.69 666 GLY A O 1
ATOM 4942 N N . CYS A 1 667 ? -38.788 12.507 40.826 1.00 83.56 667 CYS A N 1
ATOM 4943 C CA . CYS A 1 667 ? -39.263 11.253 40.256 1.00 83.56 667 CYS A CA 1
ATOM 4944 C C . CYS A 1 667 ? -40.781 11.276 40.004 1.00 83.56 667 CYS A C 1
ATOM 4946 O O . CYS A 1 667 ? -41.578 11.679 40.849 1.00 83.56 667 CYS A O 1
ATOM 4948 N N . GLY A 1 668 ? -41.191 10.813 38.818 1.00 77.81 668 GLY A N 1
ATOM 4949 C CA . GLY A 1 668 ? -42.596 10.761 38.395 1.00 77.81 668 GLY A CA 1
ATOM 4950 C C . GLY A 1 668 ? -43.104 12.003 37.654 1.00 77.81 668 GLY A C 1
ATOM 4951 O O . GLY A 1 668 ? -44.251 11.997 37.205 1.00 77.81 668 GLY A O 1
ATOM 4952 N N . THR A 1 669 ? -42.283 13.045 37.478 1.00 82.38 669 THR A N 1
ATOM 4953 C CA . THR A 1 669 ? -42.573 14.142 36.543 1.00 82.38 669 THR A CA 1
ATOM 4954 C C . THR A 1 669 ? -41.766 13.987 35.260 1.00 82.38 669 THR A C 1
ATOM 4956 O O . THR A 1 669 ? -40.578 13.681 35.287 1.00 82.38 669 THR A O 1
ATOM 4959 N N . CYS A 1 670 ? -42.423 14.208 34.119 1.00 81.81 670 CYS A N 1
ATOM 4960 C CA . CYS A 1 670 ? -41.748 14.174 32.833 1.00 81.81 670 CYS A CA 1
ATOM 4961 C C . CYS A 1 670 ? -41.096 15.512 32.525 1.00 81.81 670 CYS A C 1
ATOM 4963 O O . CYS A 1 670 ? -41.797 16.514 32.362 1.00 81.81 670 CYS A O 1
ATOM 4965 N N . ASN A 1 671 ? -39.771 15.524 32.439 1.00 88.69 671 ASN A N 1
ATOM 4966 C CA . ASN A 1 671 ? -39.036 16.656 31.908 1.00 88.69 671 ASN A CA 1
ATOM 4967 C C . ASN A 1 671 ? -38.609 16.331 30.472 1.00 88.69 671 ASN A C 1
ATOM 4969 O O . ASN A 1 671 ? -37.809 15.424 30.262 1.00 88.69 671 ASN A O 1
ATOM 4973 N N . ASP A 1 672 ? -39.167 17.064 29.505 1.00 85.88 672 ASP A N 1
ATOM 4974 C CA . ASP A 1 672 ? -38.950 16.832 28.073 1.00 85.88 672 ASP A CA 1
ATOM 4975 C C . ASP A 1 672 ? -37.442 16.865 27.715 1.00 85.88 672 ASP A C 1
ATOM 4977 O O . ASP A 1 672 ? -36.953 15.964 27.035 1.00 85.88 672 ASP A O 1
ATOM 4981 N N . ASP A 1 673 ? -36.693 17.846 28.240 1.00 83.62 673 ASP A N 1
ATOM 4982 C CA . ASP A 1 673 ? -35.261 18.056 27.961 1.00 83.62 673 ASP A CA 1
ATOM 4983 C C . ASP A 1 673 ? -34.354 17.001 28.629 1.00 83.62 673 ASP A C 1
ATOM 4985 O O . ASP A 1 673 ? -33.280 16.672 28.112 1.00 83.62 673 ASP A O 1
ATOM 4989 N N . ALA A 1 674 ? -34.789 16.439 29.764 1.00 83.81 674 ALA A N 1
ATOM 4990 C CA . ALA A 1 674 ? -34.095 15.342 30.439 1.00 83.81 674 ALA A CA 1
ATOM 4991 C C . ALA A 1 674 ? -34.417 13.977 29.811 1.00 83.81 674 ALA A C 1
ATOM 4993 O O . ALA A 1 674 ? -33.526 13.145 29.665 1.00 83.81 674 ALA A O 1
ATOM 4994 N N . ALA A 1 675 ? -35.657 13.753 29.369 1.00 81.94 675 ALA A N 1
ATOM 4995 C CA . ALA A 1 675 ? -36.071 12.496 28.751 1.00 81.94 675 ALA A CA 1
ATOM 4996 C C . ALA A 1 675 ? -35.500 12.339 27.332 1.00 81.94 675 ALA A C 1
ATOM 4998 O O . ALA A 1 675 ? -34.966 11.286 26.990 1.00 81.94 675 ALA A O 1
ATOM 4999 N N . CYS A 1 676 ? -35.531 13.402 26.523 1.00 84.19 676 CYS A N 1
ATOM 5000 C CA . CYS A 1 676 ? -35.314 13.301 25.080 1.00 84.19 676 CYS A CA 1
ATOM 5001 C C . CYS A 1 676 ? -34.160 14.166 24.569 1.00 84.19 676 CYS A C 1
ATOM 5003 O O . CYS A 1 676 ? -33.979 15.311 24.987 1.00 84.19 676 CYS A O 1
ATOM 5005 N N . TYR A 1 677 ? -33.406 13.657 23.591 1.00 82.69 677 TYR A N 1
ATOM 5006 C CA . TYR A 1 677 ? -32.440 14.464 22.852 1.00 82.69 677 TYR A CA 1
ATOM 5007 C C . TYR A 1 677 ? -33.194 15.405 21.898 1.00 82.69 677 TYR A C 1
ATOM 5009 O O . TYR A 1 677 ? -33.538 15.072 20.759 1.00 82.69 677 TYR A O 1
ATOM 5017 N N . MET A 1 678 ? -33.511 16.601 22.395 1.00 81.31 678 MET A N 1
ATOM 5018 C CA . MET A 1 678 ? -34.416 17.550 21.737 1.00 81.31 678 MET A CA 1
ATOM 5019 C C . MET A 1 678 ? -34.061 17.926 20.290 1.00 81.31 678 MET A C 1
ATOM 5021 O O . MET A 1 678 ? -34.988 18.063 19.483 1.00 81.31 678 MET A O 1
ATOM 5025 N N . PRO A 1 679 ? -32.780 18.060 19.885 1.00 80.50 679 PRO A N 1
ATOM 5026 C CA . PRO A 1 679 ? -32.470 18.326 18.482 1.00 80.50 679 PRO A CA 1
ATOM 5027 C C . PRO A 1 679 ? -32.995 17.220 17.542 1.00 80.50 679 PRO A C 1
ATOM 5029 O O . PRO A 1 679 ? -33.522 17.539 16.470 1.00 80.50 679 PRO A O 1
ATOM 5032 N N . GLY A 1 680 ? -32.968 15.959 17.984 1.00 77.19 680 GLY A N 1
ATOM 5033 C CA . GLY A 1 680 ? -33.455 14.779 17.257 1.00 77.19 680 GLY A CA 1
ATOM 5034 C C . GLY A 1 680 ? -34.910 14.382 17.511 1.00 77.19 680 GLY A C 1
ATOM 5035 O O . GLY A 1 680 ? -35.432 13.492 16.844 1.00 77.19 680 GLY A O 1
ATOM 5036 N N . THR A 1 681 ? -35.592 15.045 18.443 1.00 85.12 681 THR A N 1
ATOM 5037 C CA . THR A 1 681 ? -36.942 14.660 18.881 1.00 85.12 681 THR A CA 1
ATOM 5038 C C . THR A 1 681 ? -38.022 15.374 18.067 1.00 85.12 681 THR A C 1
ATOM 5040 O O . THR A 1 681 ? -37.978 16.594 17.887 1.00 85.12 681 THR A O 1
ATOM 5043 N N . GLU A 1 682 ? -38.995 14.617 17.563 1.00 87.38 682 GLU A N 1
ATOM 5044 C CA . GLU A 1 682 ? -40.185 15.112 16.864 1.00 87.38 682 GLU A CA 1
ATOM 5045 C C . GLU A 1 682 ? -41.299 15.479 17.855 1.00 87.38 682 GLU A C 1
ATOM 5047 O O . GLU A 1 682 ? -41.854 16.577 17.786 1.00 87.38 682 GLU A O 1
ATOM 5052 N N . SER A 1 683 ? -41.599 14.593 18.809 1.00 86.81 683 SER A N 1
ATOM 5053 C CA . SER A 1 683 ? -42.552 14.853 19.895 1.00 86.81 683 SER A CA 1
ATOM 5054 C C . SER A 1 683 ? -42.257 14.015 21.146 1.00 86.81 683 SER A C 1
ATOM 5056 O O . SER A 1 683 ? -41.643 12.951 21.047 1.00 86.81 683 SER A O 1
ATOM 5058 N N . VAL A 1 684 ? -42.696 14.492 22.317 1.00 86.69 684 VAL A N 1
ATOM 5059 C CA . VAL A 1 684 ? -42.533 13.816 23.618 1.00 86.69 684 VAL A CA 1
ATOM 5060 C C . VAL A 1 684 ? -43.902 13.430 24.171 1.00 86.69 684 VAL A C 1
ATOM 5062 O O . VAL A 1 684 ? -44.772 14.292 24.335 1.00 86.69 684 VAL A O 1
ATOM 5065 N N . ASP A 1 685 ? -44.098 12.151 24.496 1.00 84.62 685 ASP A N 1
ATOM 5066 C CA . ASP A 1 685 ? -45.269 11.702 25.249 1.00 84.62 685 ASP A CA 1
ATOM 5067 C C . ASP A 1 685 ? -45.030 11.901 26.748 1.00 84.62 685 ASP A C 1
ATOM 5069 O O . ASP A 1 685 ? -44.402 11.087 27.425 1.00 84.62 685 ASP A O 1
ATOM 5073 N N . ARG A 1 686 ? -45.592 12.984 27.284 1.00 81.81 686 ARG A N 1
ATOM 5074 C CA . ARG A 1 686 ? -45.472 13.359 28.701 1.00 81.81 686 ARG A CA 1
ATOM 5075 C C . ARG A 1 686 ? -46.137 12.382 29.675 1.00 81.81 686 ARG A C 1
ATOM 5077 O O . ARG A 1 686 ? -45.903 12.499 30.875 1.00 81.81 686 ARG A O 1
ATOM 5084 N N . GLY A 1 687 ? -46.981 11.461 29.200 1.00 77.56 687 GLY A N 1
ATOM 5085 C CA . GLY A 1 687 ? -47.594 10.427 30.037 1.00 77.56 687 GLY A CA 1
ATOM 5086 C C . GLY A 1 687 ? -46.669 9.237 30.295 1.00 77.56 687 GLY A C 1
ATOM 5087 O O . GLY A 1 687 ? -46.692 8.677 31.388 1.00 77.56 687 GLY A O 1
ATOM 5088 N N . SER A 1 688 ? -45.857 8.865 29.303 1.00 78.06 688 SER A N 1
ATOM 5089 C CA . SER A 1 688 ? -44.919 7.734 29.370 1.00 78.06 688 SER A CA 1
ATOM 5090 C C . SER A 1 688 ? -43.446 8.148 29.460 1.00 78.06 688 SER A C 1
ATOM 5092 O O . SER A 1 688 ? -42.595 7.286 29.655 1.00 78.06 688 SER A O 1
ATOM 5094 N N . CYS A 1 689 ? -43.146 9.443 29.318 1.00 82.12 689 CYS A N 1
ATOM 5095 C CA . CYS A 1 689 ? -41.798 9.972 29.092 1.00 82.12 689 CYS A CA 1
ATOM 5096 C C . CYS A 1 689 ? -41.051 9.292 27.951 1.00 82.12 689 CYS A C 1
ATOM 5098 O O . CYS A 1 689 ? -39.855 9.033 28.049 1.00 82.12 689 CYS A O 1
ATOM 5100 N N . SER A 1 690 ? -41.763 9.007 26.863 1.00 83.75 690 SER A N 1
ATOM 5101 C CA . SER A 1 690 ? -41.167 8.438 25.659 1.00 83.75 690 SER A CA 1
ATOM 5102 C C . SER A 1 690 ? -40.990 9.490 24.568 1.00 83.75 690 SER A C 1
ATOM 5104 O O . SER A 1 690 ? -41.786 10.425 24.431 1.00 83.75 690 SER A O 1
ATOM 5106 N N . CYS A 1 691 ? -39.925 9.329 23.789 1.00 86.69 691 CYS A N 1
ATOM 5107 C CA . CYS A 1 691 ? -39.546 10.235 22.716 1.00 86.69 691 CYS A CA 1
ATOM 5108 C C . CYS A 1 691 ? -39.906 9.612 21.365 1.00 86.69 691 CYS A C 1
ATOM 5110 O O . CYS A 1 691 ? -39.652 8.433 21.121 1.00 86.69 691 CYS A O 1
ATOM 5112 N N . SER A 1 692 ? -40.479 10.412 20.471 1.00 84.75 692 SER A N 1
ATOM 5113 C CA . SER A 1 692 ? -40.601 10.073 19.049 1.00 84.75 692 SER A CA 1
ATOM 5114 C C . SER A 1 692 ? -39.550 10.845 18.265 1.00 84.75 692 SER A C 1
ATOM 5116 O O . SER A 1 692 ? -39.357 12.041 18.493 1.00 84.75 692 SER A O 1
ATOM 5118 N N . CYS A 1 693 ? -38.840 10.154 17.381 1.00 85.56 693 CYS A N 1
ATOM 5119 C CA . CYS A 1 693 ? -37.616 10.658 16.769 1.00 85.56 693 CYS A CA 1
ATOM 5120 C C . CYS A 1 693 ? -37.866 11.143 15.346 1.00 85.56 693 CYS A C 1
ATOM 5122 O O . CYS A 1 693 ? -38.640 10.534 14.613 1.00 85.56 693 CYS A O 1
ATOM 5124 N N . LYS A 1 694 ? -37.187 12.224 14.954 1.00 83.56 694 LYS A N 1
ATOM 5125 C CA . LYS A 1 694 ? -37.168 12.694 13.564 1.00 83.56 694 LYS A CA 1
ATOM 5126 C C . LYS A 1 694 ? -36.472 11.665 12.670 1.00 83.56 694 LYS A C 1
ATOM 5128 O O . LYS A 1 694 ? -35.625 10.906 13.138 1.00 83.56 694 LYS A O 1
ATOM 5133 N N . ASP A 1 695 ? -36.757 11.709 11.370 1.00 74.75 695 ASP A N 1
ATOM 5134 C CA . ASP A 1 695 ? -36.055 10.889 10.376 1.00 74.75 695 ASP A CA 1
ATOM 5135 C C . ASP A 1 695 ? -34.523 11.035 10.508 1.00 74.75 695 ASP A C 1
ATOM 5137 O O . ASP A 1 695 ? -33.993 12.150 10.518 1.00 74.75 695 ASP A O 1
ATOM 5141 N N . GLY A 1 696 ? -33.817 9.902 10.618 1.00 67.25 696 GLY A N 1
ATOM 5142 C CA . GLY A 1 696 ? -32.361 9.836 10.827 1.00 67.25 696 GLY A CA 1
ATOM 5143 C C . GLY A 1 696 ? -31.898 9.830 12.292 1.00 67.25 696 GLY A C 1
ATOM 5144 O O . GLY A 1 696 ? -30.696 9.889 12.538 1.00 67.25 696 GLY A O 1
ATOM 5145 N N . TRP A 1 697 ? -32.825 9.770 13.255 1.00 74.88 697 TRP A N 1
ATOM 5146 C CA . TRP A 1 697 ? -32.547 9.648 14.690 1.00 74.88 697 TRP A CA 1
ATOM 5147 C C . TRP A 1 697 ? -33.124 8.340 15.237 1.00 74.88 697 TRP A C 1
ATOM 5149 O O . TRP A 1 697 ? -34.184 7.883 14.807 1.00 74.88 697 TRP A O 1
ATOM 5159 N N . HIS A 1 698 ? -32.430 7.730 16.194 1.00 74.56 698 HIS A N 1
ATOM 5160 C CA . HIS A 1 698 ? -32.638 6.339 16.587 1.00 74.56 698 HIS A CA 1
ATOM 5161 C C . HIS A 1 698 ? -32.630 6.161 18.116 1.00 74.56 698 HIS A C 1
ATOM 5163 O O . HIS A 1 698 ? -32.091 6.978 18.865 1.00 74.56 698 HIS A O 1
ATOM 5169 N N . GLY A 1 699 ? -33.216 5.053 18.580 1.00 68.50 699 GLY A N 1
ATOM 5170 C CA . GLY A 1 699 ? -33.265 4.685 19.998 1.00 68.50 699 GLY A CA 1
ATOM 5171 C C . GLY A 1 699 ? -34.316 5.444 20.818 1.00 68.50 699 GLY A C 1
ATOM 5172 O O . GLY A 1 699 ? -34.971 6.363 20.333 1.00 68.50 699 GLY A O 1
ATOM 5173 N N . ALA A 1 700 ? -34.483 5.045 22.083 1.00 69.56 700 ALA A N 1
ATOM 5174 C CA . ALA A 1 700 ? -35.525 5.573 22.973 1.00 69.56 700 ALA A CA 1
ATOM 5175 C C . ALA A 1 700 ? -35.356 7.066 23.316 1.00 69.56 700 ALA A C 1
ATOM 5177 O O . ALA A 1 700 ? -36.347 7.736 23.590 1.00 69.56 700 ALA A O 1
ATOM 5178 N N . SER A 1 701 ? -34.125 7.583 23.247 1.00 72.06 701 SER A N 1
ATOM 5179 C CA . SER A 1 701 ? -33.797 8.988 23.530 1.00 72.06 701 SER A CA 1
ATOM 5180 C C . SER A 1 701 ? -33.632 9.846 22.267 1.00 72.06 701 SER A C 1
ATOM 5182 O O . SER A 1 701 ? -33.270 11.013 22.389 1.00 72.06 701 SER A O 1
ATOM 5184 N N . CYS A 1 702 ? -33.889 9.305 21.066 1.00 77.94 702 CYS A N 1
ATOM 5185 C CA . CYS A 1 702 ? -33.726 9.990 19.774 1.00 77.94 702 CYS A CA 1
ATOM 5186 C C . CYS A 1 702 ? -32.321 10.541 19.533 1.00 77.94 702 CYS A C 1
ATOM 5188 O O . CYS A 1 702 ? -32.142 11.733 19.286 1.00 77.94 702 CYS A O 1
ATOM 5190 N N . LEU A 1 703 ? -31.334 9.653 19.612 1.00 74.31 703 LEU A N 1
ATOM 5191 C CA . LEU A 1 703 ? -29.913 9.937 19.429 1.00 74.31 703 LEU A CA 1
ATOM 5192 C C . LEU A 1 703 ? -29.508 9.818 17.949 1.00 74.31 703 LEU A C 1
ATOM 5194 O O . LEU A 1 703 ? -30.211 9.173 17.171 1.00 74.31 703 LEU A O 1
ATOM 5198 N N . PRO A 1 704 ? -28.387 10.422 17.523 1.00 64.31 704 PRO A N 1
ATOM 5199 C CA . PRO A 1 704 ? -27.989 10.444 16.113 1.00 64.31 704 PRO A CA 1
ATOM 5200 C C . PRO A 1 704 ? -27.388 9.108 15.613 1.00 64.31 704 PRO A C 1
ATOM 5202 O O . PRO A 1 704 ? -26.697 9.101 14.598 1.00 64.31 704 PRO A O 1
ATOM 5205 N N . VAL A 1 705 ? -27.595 7.982 16.318 1.00 58.75 705 VAL A N 1
ATOM 5206 C CA . VAL A 1 705 ? -26.784 6.754 16.168 1.00 58.75 705 VAL A CA 1
ATOM 5207 C C . VAL A 1 705 ? -27.630 5.501 15.922 1.00 58.75 705 VAL A C 1
ATOM 5209 O O . VAL A 1 705 ? -28.405 5.097 16.783 1.00 58.75 705 VAL A O 1
ATOM 5212 N N . GLU A 1 706 ? -27.409 4.817 14.796 1.00 56.12 706 GLU A N 1
ATOM 5213 C CA . GLU A 1 706 ? -27.895 3.452 14.543 1.00 56.12 706 GLU A CA 1
ATOM 5214 C C . GLU A 1 706 ? -26.809 2.436 14.962 1.00 56.12 706 GLU A C 1
ATOM 5216 O O . GLU A 1 706 ? -25.719 2.417 14.388 1.00 56.12 706 GLU A O 1
ATOM 5221 N N . VAL A 1 707 ? -27.067 1.616 15.992 1.00 51.12 707 VAL A N 1
ATOM 5222 C CA . VAL A 1 707 ? -26.127 0.585 16.482 1.00 51.12 707 VAL A CA 1
ATOM 5223 C C . VAL A 1 707 ? -26.582 -0.798 15.989 1.00 51.12 707 VAL A C 1
ATOM 5225 O O . VAL A 1 707 ? -27.704 -1.191 16.308 1.00 51.12 707 VAL A O 1
ATOM 5228 N N . PRO A 1 708 ? -25.765 -1.554 15.229 1.00 46.03 708 PRO A N 1
ATOM 5229 C CA . PRO A 1 708 ? -26.145 -2.884 14.753 1.00 46.03 708 PRO A CA 1
ATOM 5230 C C . PRO A 1 708 ? -26.051 -3.953 15.853 1.00 46.03 708 PRO A C 1
ATOM 5232 O O . PRO A 1 708 ? -25.009 -4.099 16.493 1.00 46.03 708 PRO A O 1
ATOM 5235 N N . ASP A 1 709 ? -27.093 -4.775 15.996 1.00 40.97 709 ASP A N 1
ATOM 5236 C CA . ASP A 1 709 ? -27.072 -5.975 16.838 1.00 40.97 709 ASP A CA 1
ATOM 5237 C C . ASP A 1 709 ? -26.547 -7.198 16.055 1.00 40.97 709 ASP A C 1
ATOM 5239 O O . ASP A 1 709 ? -27.237 -7.755 15.202 1.00 40.97 709 ASP A O 1
ATOM 5243 N N . THR A 1 710 ? -25.374 -7.703 16.459 1.00 37.25 710 THR A N 1
ATOM 5244 C CA . THR A 1 710 ? -24.811 -9.056 16.194 1.00 37.25 710 THR A CA 1
ATOM 5245 C C . THR A 1 710 ? -24.384 -9.437 14.756 1.00 37.25 710 THR A C 1
ATOM 5247 O O . THR A 1 710 ? -25.154 -9.378 13.804 1.00 37.25 710 THR A O 1
ATOM 5250 N N . VAL A 1 711 ? -23.155 -9.968 14.617 1.00 31.48 711 VAL A N 1
ATOM 5251 C CA . VAL A 1 711 ? -22.569 -10.519 13.370 1.00 31.48 711 VAL A CA 1
ATOM 5252 C C . VAL A 1 711 ? -22.180 -11.995 13.558 1.00 31.48 711 VAL A C 1
ATOM 5254 O O . VAL A 1 711 ? -21.544 -12.350 14.547 1.00 31.48 711 VAL A O 1
ATOM 5257 N N . VAL A 1 712 ? -22.510 -12.848 12.578 1.00 34.25 712 VAL A N 1
ATOM 5258 C CA . VAL A 1 712 ? -22.054 -14.249 12.431 1.00 34.25 712 VAL A CA 1
ATOM 5259 C C . VAL A 1 712 ? -21.661 -14.486 10.961 1.00 34.25 712 VAL A C 1
ATOM 5261 O O . VAL A 1 712 ? -22.427 -14.065 10.094 1.00 34.25 712 VAL A O 1
ATOM 5264 N N . PRO A 1 713 ? -20.553 -15.188 10.634 1.00 31.59 713 PRO A N 1
ATOM 5265 C CA . PRO A 1 713 ? -20.278 -15.623 9.262 1.00 31.59 713 PRO A CA 1
ATOM 5266 C C . PRO A 1 713 ? -20.230 -17.155 9.077 1.00 31.59 713 PRO A C 1
ATOM 5268 O O . PRO A 1 713 ? -19.910 -17.911 9.994 1.00 31.59 713 PRO A O 1
ATOM 5271 N N . LEU A 1 714 ? -20.489 -17.599 7.840 1.00 25.95 714 LEU A N 1
ATOM 5272 C CA . LEU A 1 714 ? -20.256 -18.957 7.325 1.00 25.95 714 LEU A CA 1
ATOM 5273 C C . LEU A 1 714 ? -19.580 -18.891 5.936 1.00 25.95 714 LEU A C 1
ATOM 5275 O O . LEU A 1 714 ? -19.949 -18.067 5.105 1.00 25.95 714 LEU A O 1
ATOM 5279 N N . LEU A 1 715 ? -18.629 -19.804 5.700 1.00 27.45 715 LEU A N 1
ATOM 5280 C CA . LEU A 1 715 ? -18.000 -20.214 4.420 1.00 27.45 715 LEU A CA 1
ATOM 5281 C C . LEU A 1 715 ? -18.560 -21.605 4.030 1.00 27.45 715 LEU A C 1
ATOM 5283 O O . LEU A 1 715 ? -18.997 -22.286 4.967 1.00 27.45 715 LEU A O 1
ATOM 5287 N N . PRO A 1 716 ? -18.549 -22.098 2.753 1.00 30.88 716 PRO A N 1
ATOM 5288 C CA . PRO A 1 716 ? -17.295 -22.559 2.101 1.00 30.88 716 PRO A CA 1
ATOM 5289 C C . PRO A 1 716 ? -17.239 -22.775 0.542 1.00 30.88 716 PRO A C 1
ATOM 5291 O O . PRO A 1 716 ? -18.240 -22.754 -0.162 1.00 30.88 716 PRO A O 1
ATOM 5294 N N . GLU A 1 717 ? -16.007 -23.090 0.089 1.00 22.38 717 GLU A N 1
ATOM 5295 C CA . GLU A 1 717 ? -15.515 -24.109 -0.890 1.00 22.38 717 GLU A CA 1
ATOM 5296 C C . GLU A 1 717 ? -15.686 -24.098 -2.441 1.00 22.38 717 GLU A C 1
ATOM 5298 O O . GLU A 1 717 ? -16.657 -23.647 -3.032 1.00 22.38 717 GLU A O 1
ATOM 5303 N N . ARG A 1 718 ? -14.628 -24.678 -3.061 1.00 25.70 718 ARG A N 1
ATOM 5304 C CA . ARG A 1 718 ? -14.170 -24.797 -4.475 1.00 25.70 718 ARG A CA 1
ATOM 5305 C C . ARG A 1 718 ? -14.973 -25.745 -5.396 1.00 25.70 718 ARG A C 1
ATOM 5307 O O . ARG A 1 718 ? -15.632 -26.649 -4.903 1.00 25.70 718 ARG A O 1
ATOM 5314 N N . ALA A 1 719 ? -14.676 -25.706 -6.713 1.00 20.50 719 ALA A N 1
ATOM 5315 C CA . ALA A 1 719 ? -14.458 -26.898 -7.572 1.00 20.50 719 ALA A CA 1
ATOM 5316 C C . ALA A 1 719 ? -13.672 -26.591 -8.887 1.00 20.50 719 ALA A C 1
ATOM 5318 O O . ALA A 1 719 ? -13.391 -25.438 -9.189 1.00 20.50 719 ALA A O 1
ATOM 5319 N N . VAL A 1 720 ? -13.297 -27.653 -9.618 1.00 24.39 720 VAL A N 1
ATOM 5320 C CA . VAL A 1 720 ? -12.168 -27.892 -10.564 1.00 24.39 720 VAL A CA 1
ATOM 5321 C C . VAL A 1 720 ? -12.691 -28.265 -11.986 1.00 24.39 720 VAL A C 1
ATOM 5323 O O . VAL A 1 720 ? -13.834 -28.705 -12.047 1.00 24.39 720 VAL A O 1
ATOM 5326 N N . ASP A 1 721 ? -11.935 -28.108 -13.106 1.00 24.80 721 ASP A N 1
ATOM 5327 C CA . ASP A 1 721 ? -11.345 -29.218 -13.935 1.00 24.80 721 ASP A CA 1
ATOM 5328 C C . ASP A 1 721 ? -10.788 -28.908 -15.365 1.00 24.80 721 ASP A C 1
ATOM 5330 O O . ASP A 1 721 ? -11.343 -28.087 -16.091 1.00 24.80 721 ASP A O 1
ATOM 5334 N N . CYS A 1 722 ? -9.723 -29.674 -15.716 1.00 24.97 722 CYS A N 1
ATOM 5335 C CA . CYS A 1 722 ? -9.205 -30.243 -17.003 1.00 24.97 722 CYS A CA 1
ATOM 5336 C C . CYS A 1 722 ? -8.999 -29.399 -18.308 1.00 24.97 722 CYS A C 1
ATOM 5338 O O . CYS A 1 722 ? -9.768 -28.500 -18.601 1.00 24.97 722 CYS A O 1
ATOM 5340 N N . ASP A 1 723 ? -8.034 -29.634 -19.232 1.00 24.56 723 ASP A N 1
ATOM 5341 C CA . ASP A 1 723 ? -7.134 -30.775 -19.529 1.00 24.56 723 ASP A CA 1
ATOM 5342 C C . ASP A 1 723 ? -5.991 -30.430 -20.548 1.00 24.56 723 ASP A C 1
ATOM 5344 O O . ASP A 1 723 ? -6.053 -29.417 -21.249 1.00 24.56 723 ASP A O 1
ATOM 5348 N N . THR A 1 724 ? -5.047 -31.376 -20.724 1.00 30.97 724 THR A N 1
ATOM 5349 C CA . THR A 1 724 ? -4.016 -31.612 -21.785 1.00 30.97 724 THR A CA 1
ATOM 5350 C C . THR A 1 724 ? -2.534 -31.521 -21.378 1.00 30.97 724 THR A C 1
ATOM 5352 O O . THR A 1 724 ? -2.149 -30.761 -20.500 1.00 30.97 724 THR A O 1
ATOM 5355 N N . SER A 1 725 ? -1.725 -32.389 -22.016 1.00 47.88 725 SER A N 1
ATOM 5356 C CA . SER A 1 725 ? -0.452 -33.045 -21.622 1.00 47.88 725 SER A CA 1
ATOM 5357 C C . SER A 1 725 ? 0.736 -32.185 -21.154 1.00 47.88 725 SER A C 1
ATOM 5359 O O . SER A 1 725 ? 1.876 -32.357 -21.598 1.00 47.88 725 SER A O 1
ATOM 5361 N N . CYS A 1 726 ? 0.479 -31.289 -20.227 1.00 62.44 726 CYS A N 1
ATOM 5362 C CA . CYS A 1 726 ? 1.443 -30.633 -19.372 1.00 62.44 726 CYS A CA 1
ATOM 5363 C C . CYS A 1 726 ? 1.489 -31.398 -18.040 1.00 62.44 726 CYS A C 1
ATOM 5365 O O . CYS A 1 726 ? 0.658 -32.270 -17.779 1.00 62.44 726 CYS A O 1
ATOM 5367 N N . VAL A 1 727 ? 2.456 -31.116 -17.173 1.00 64.75 727 VAL A N 1
ATOM 5368 C CA . VAL A 1 727 ? 2.246 -31.468 -15.763 1.00 64.75 727 VAL A CA 1
ATOM 5369 C C . VAL A 1 727 ? 1.176 -30.501 -15.271 1.00 64.75 727 VAL A C 1
ATOM 5371 O O . VAL A 1 727 ? 1.390 -29.295 -15.360 1.00 64.75 727 VAL A O 1
ATOM 5374 N N . VAL A 1 728 ? 0.012 -31.012 -14.863 1.00 74.19 728 VAL A N 1
ATOM 5375 C CA . VAL A 1 728 ? -1.156 -30.180 -14.541 1.00 74.19 728 VAL A CA 1
ATOM 5376 C C . VAL A 1 728 ? -1.560 -30.349 -13.082 1.00 74.19 728 VAL A C 1
ATOM 5378 O O . VAL A 1 728 ? -1.683 -31.484 -12.632 1.00 74.19 728 VAL A O 1
ATOM 5381 N N . ASN A 1 729 ? -1.788 -29.248 -12.358 1.00 67.00 729 ASN A N 1
ATOM 5382 C CA . ASN A 1 729 ? -2.409 -29.224 -11.021 1.00 67.00 729 ASN A CA 1
ATOM 5383 C C . ASN A 1 729 ? -1.766 -30.155 -9.971 1.00 67.00 729 ASN A C 1
ATOM 5385 O O . ASN A 1 729 ? -2.439 -30.659 -9.074 1.00 67.00 729 ASN A O 1
ATOM 5389 N N . GLN A 1 730 ? -0.461 -30.408 -10.078 1.00 67.81 730 GLN A N 1
ATOM 5390 C CA . GLN A 1 730 ? 0.282 -31.236 -9.123 1.00 67.81 730 GLN A CA 1
ATOM 5391 C C . GLN A 1 730 ? 1.079 -30.379 -8.148 1.00 67.81 730 GLN A C 1
ATOM 5393 O O . GLN A 1 730 ? 1.533 -29.297 -8.508 1.00 67.81 730 GLN A O 1
ATOM 5398 N N . THR A 1 731 ? 1.318 -30.906 -6.946 1.00 76.31 731 THR A N 1
ATOM 5399 C CA . THR A 1 731 ? 2.306 -30.347 -6.019 1.00 76.31 731 THR A CA 1
ATOM 5400 C C . THR A 1 731 ? 3.607 -31.135 -6.125 1.00 76.31 731 THR A C 1
ATOM 5402 O O . THR A 1 731 ? 3.613 -32.347 -5.917 1.00 76.31 731 THR A O 1
ATOM 5405 N N . LEU A 1 732 ? 4.708 -30.464 -6.453 1.00 72.12 732 LEU A N 1
ATOM 5406 C CA . LEU A 1 732 ? 6.010 -31.076 -6.707 1.00 72.12 732 LEU A CA 1
ATOM 5407 C C . LEU A 1 732 ? 7.026 -30.548 -5.695 1.00 72.12 732 LEU A C 1
ATOM 5409 O O . LEU A 1 732 ? 7.241 -29.344 -5.595 1.00 72.12 732 LEU A O 1
ATOM 5413 N N . THR A 1 733 ? 7.649 -31.463 -4.952 1.00 66.31 733 THR A N 1
ATOM 5414 C CA . THR A 1 733 ? 8.644 -31.153 -3.908 1.00 66.31 733 THR A CA 1
ATOM 5415 C C . THR A 1 733 ? 10.079 -31.491 -4.314 1.00 66.31 733 THR A C 1
ATOM 5417 O O . THR A 1 733 ? 11.035 -31.042 -3.687 1.00 66.31 733 THR A O 1
ATOM 5420 N N . ASN A 1 734 ? 10.243 -32.285 -5.375 1.00 56.28 734 ASN A N 1
ATOM 5421 C CA . ASN A 1 734 ? 11.518 -32.583 -6.020 1.00 56.28 734 ASN A CA 1
ATOM 5422 C C . ASN A 1 734 ? 11.248 -32.997 -7.473 1.00 56.28 734 ASN A C 1
ATOM 5424 O O . ASN A 1 734 ? 10.287 -33.727 -7.737 1.00 56.28 734 ASN A O 1
ATOM 5428 N N . LEU A 1 735 ? 12.075 -32.542 -8.416 1.00 63.75 735 LEU A N 1
ATOM 5429 C CA . LEU A 1 735 ? 11.910 -32.856 -9.830 1.00 63.75 735 LEU A CA 1
ATOM 5430 C C . LEU A 1 735 ? 13.235 -33.226 -10.498 1.00 63.75 735 LEU A C 1
ATOM 5432 O O . LEU A 1 735 ? 14.247 -32.553 -10.336 1.00 63.75 735 LEU A O 1
ATOM 5436 N N . LYS A 1 736 ? 13.208 -34.260 -11.346 1.00 53.69 736 LYS A N 1
ATOM 5437 C CA . LYS A 1 736 ? 14.321 -34.598 -12.241 1.00 53.69 736 LYS A CA 1
ATOM 5438 C C . LYS A 1 736 ? 13.893 -34.375 -13.688 1.00 53.69 736 LYS A C 1
ATOM 5440 O O . LYS A 1 736 ? 13.156 -35.180 -14.255 1.00 53.69 736 LYS A O 1
ATOM 5445 N N . LEU A 1 737 ? 14.336 -33.267 -14.280 1.00 59.56 737 LEU A N 1
ATOM 5446 C CA . LEU A 1 737 ? 14.001 -32.910 -15.658 1.00 59.56 737 LEU A CA 1
ATOM 5447 C C . LEU A 1 737 ? 14.714 -33.834 -16.658 1.00 59.56 737 LEU A C 1
ATOM 5449 O O . LEU A 1 737 ? 15.916 -34.081 -16.560 1.00 59.56 737 LEU A O 1
ATOM 5453 N N . ASN A 1 738 ? 13.983 -34.317 -17.667 1.00 56.94 738 ASN A N 1
ATOM 5454 C CA . ASN A 1 738 ? 14.592 -34.990 -18.813 1.00 56.94 738 ASN A CA 1
ATOM 5455 C C . ASN A 1 738 ? 14.993 -33.950 -19.871 1.00 56.94 738 ASN A C 1
ATOM 5457 O O . ASN A 1 738 ? 14.151 -33.513 -20.653 1.00 56.94 738 ASN A O 1
ATOM 5461 N N . MET A 1 739 ? 16.279 -33.596 -19.909 1.00 62.47 739 MET A N 1
ATOM 5462 C CA . MET A 1 739 ? 16.844 -32.601 -20.836 1.00 62.47 739 MET A CA 1
ATOM 5463 C C . MET A 1 739 ? 16.883 -33.043 -22.308 1.00 62.47 739 MET A C 1
ATOM 5465 O O . MET A 1 739 ? 17.228 -32.243 -23.170 1.00 62.47 739 MET A O 1
ATOM 5469 N N . TRP A 1 740 ? 16.496 -34.284 -22.630 1.00 52.41 740 TRP A N 1
ATOM 5470 C CA . TRP A 1 740 ? 16.347 -34.745 -24.018 1.00 52.41 740 TRP A CA 1
ATOM 5471 C C . TRP A 1 740 ? 15.018 -34.327 -24.663 1.00 52.41 740 TRP A C 1
ATOM 5473 O O . TRP A 1 740 ? 14.843 -34.513 -25.867 1.00 52.41 740 TRP A O 1
ATOM 5483 N N . LYS A 1 741 ? 14.071 -33.773 -23.894 1.00 51.62 741 LYS A N 1
ATOM 5484 C CA . LYS A 1 741 ? 12.851 -33.164 -24.438 1.00 51.62 741 LYS A CA 1
ATOM 5485 C C . LYS A 1 741 ? 13.111 -31.689 -24.730 1.00 51.62 741 LYS A C 1
ATOM 5487 O O . LYS A 1 741 ? 13.676 -30.990 -23.905 1.00 51.62 741 LYS A O 1
ATOM 5492 N N . THR A 1 742 ? 12.666 -31.209 -25.887 1.00 59.81 742 THR A N 1
ATOM 5493 C CA . THR A 1 742 ? 12.738 -29.780 -26.229 1.00 59.81 742 THR A CA 1
ATOM 5494 C C . THR A 1 742 ? 11.483 -28.999 -25.856 1.00 59.81 742 THR A C 1
ATOM 5496 O O . THR A 1 742 ? 11.486 -27.781 -25.954 1.00 59.81 742 THR A O 1
ATOM 5499 N N . HIS A 1 743 ? 10.421 -29.687 -25.422 1.00 64.88 743 HIS A N 1
ATOM 5500 C CA . HIS A 1 743 ? 9.151 -29.088 -25.017 1.00 64.88 743 HIS A CA 1
ATOM 5501 C C . HIS A 1 743 ? 8.854 -29.449 -23.558 1.00 64.88 743 HIS A C 1
ATOM 5503 O O . HIS A 1 743 ? 8.710 -30.631 -23.224 1.00 64.88 743 HIS A O 1
ATOM 5509 N N . HIS A 1 744 ? 8.758 -28.433 -22.704 1.00 71.94 744 HIS A N 1
ATOM 5510 C CA . HIS A 1 744 ? 8.398 -28.539 -21.293 1.00 71.94 744 HIS A CA 1
ATOM 5511 C C . HIS A 1 744 ? 7.164 -27.673 -21.021 1.00 71.94 744 HIS A C 1
ATOM 5513 O O . HIS A 1 744 ? 7.162 -26.490 -21.354 1.00 71.94 744 HIS A O 1
ATOM 5519 N N . CYS A 1 745 ? 6.123 -28.262 -20.430 1.00 81.31 745 CYS A N 1
ATOM 5520 C CA . CYS A 1 745 ? 4.876 -27.565 -20.128 1.00 81.31 745 CYS A CA 1
ATOM 5521 C C . CYS A 1 745 ? 4.361 -27.910 -18.729 1.00 81.31 745 CYS A C 1
ATOM 5523 O O . CYS A 1 745 ? 4.234 -29.092 -18.388 1.00 81.31 745 CYS A O 1
ATOM 5525 N N . TYR A 1 746 ? 4.048 -26.874 -17.952 1.00 80.38 746 TYR A N 1
ATOM 5526 C CA . TYR A 1 746 ? 3.485 -26.941 -16.604 1.00 80.38 746 TYR A CA 1
ATOM 5527 C C . TYR A 1 746 ? 2.269 -26.018 -16.521 1.00 80.38 746 TYR A C 1
ATOM 5529 O O . TYR A 1 746 ? 2.367 -24.846 -16.888 1.00 80.38 746 TYR A O 1
ATOM 5537 N N . VAL A 1 747 ? 1.137 -26.538 -16.047 1.00 79.94 747 VAL A N 1
ATOM 5538 C CA . VAL A 1 747 ? -0.126 -25.794 -15.947 1.00 79.94 747 VAL A CA 1
ATOM 5539 C C . VAL A 1 747 ? -0.710 -25.951 -14.542 1.00 79.94 747 VAL A C 1
ATOM 5541 O O . VAL A 1 747 ? -0.975 -27.066 -14.114 1.00 79.94 747 VAL A O 1
ATOM 5544 N N . GLY A 1 748 ? -0.894 -24.878 -13.777 1.00 73.88 748 GLY A N 1
ATOM 5545 C CA . GLY A 1 748 ? -1.495 -24.973 -12.434 1.00 73.88 748 GLY A CA 1
ATOM 5546 C C . GLY A 1 748 ? -0.654 -25.732 -11.392 1.00 73.88 748 GLY A C 1
ATOM 5547 O O . GLY A 1 748 ? -1.167 -26.163 -10.364 1.00 73.88 748 GLY A O 1
ATOM 5548 N N . VAL A 1 749 ? 0.632 -25.973 -11.659 1.00 79.56 749 VAL A N 1
ATOM 5549 C CA . VAL A 1 749 ? 1.508 -26.784 -10.794 1.00 79.56 749 VAL A CA 1
ATOM 5550 C C . VAL A 1 749 ? 2.004 -25.965 -9.611 1.00 79.56 749 VAL A C 1
ATOM 5552 O O . VAL A 1 749 ? 2.461 -24.844 -9.799 1.00 79.56 749 VAL A O 1
ATOM 5555 N N . THR A 1 750 ? 1.983 -26.544 -8.412 1.00 82.94 750 THR A N 1
ATOM 5556 C CA . THR A 1 750 ? 2.573 -25.960 -7.202 1.00 82.94 750 THR A CA 1
ATOM 5557 C C . THR A 1 750 ? 3.946 -26.576 -6.917 1.00 82.94 750 THR A C 1
ATOM 5559 O O . THR A 1 750 ? 4.049 -27.746 -6.567 1.00 82.94 750 THR A O 1
ATOM 5562 N N . PHE A 1 751 ? 5.019 -25.806 -7.023 1.00 80.44 751 PHE A N 1
ATOM 5563 C CA . PHE A 1 751 ? 6.365 -26.195 -6.606 1.00 80.44 751 PHE A CA 1
ATOM 5564 C C . PHE A 1 751 ? 6.579 -25.764 -5.155 1.00 80.44 751 PHE A C 1
ATOM 5566 O O . PHE A 1 751 ? 6.431 -24.585 -4.847 1.00 80.44 751 PHE A O 1
ATOM 5573 N N . SER A 1 752 ? 6.870 -26.712 -4.262 1.00 80.94 752 SER A N 1
ATOM 5574 C CA . SER A 1 752 ? 6.924 -26.478 -2.810 1.00 80.94 752 SER A CA 1
ATOM 5575 C C . SER A 1 752 ? 8.228 -27.007 -2.231 1.00 80.94 752 SER A C 1
ATOM 5577 O O . SER A 1 752 ? 8.527 -28.195 -2.366 1.00 80.94 752 SER A O 1
ATOM 5579 N N . GLY A 1 753 ? 8.973 -26.149 -1.546 1.00 74.38 753 GLY A N 1
ATOM 5580 C CA . GLY A 1 753 ? 10.173 -26.530 -0.814 1.00 74.38 753 GLY A CA 1
ATOM 5581 C C . GLY A 1 753 ? 11.460 -26.418 -1.632 1.00 74.38 753 GLY A C 1
ATOM 5582 O O . GLY A 1 753 ? 11.467 -26.447 -2.861 1.00 74.38 753 GLY A O 1
ATOM 5583 N N . VAL A 1 754 ? 12.582 -26.380 -0.916 1.00 69.50 754 VAL A N 1
ATOM 5584 C CA . VAL A 1 754 ? 13.948 -26.176 -1.444 1.00 69.50 754 VAL A CA 1
ATOM 5585 C C . VAL A 1 754 ? 14.409 -27.208 -2.476 1.00 69.50 754 VAL A C 1
ATOM 5587 O O . VAL A 1 754 ? 15.335 -26.968 -3.242 1.00 69.50 754 VAL A O 1
ATOM 5590 N N . GLY A 1 755 ? 13.788 -28.390 -2.487 1.00 61.38 755 GLY A N 1
ATOM 5591 C CA . GLY A 1 755 ? 14.076 -29.447 -3.457 1.00 61.38 755 GLY A CA 1
ATOM 5592 C C . GLY A 1 755 ? 13.377 -29.250 -4.805 1.00 61.38 755 GLY A C 1
ATOM 5593 O O . GLY A 1 755 ? 13.731 -29.922 -5.776 1.00 61.38 755 GLY A O 1
ATOM 5594 N N . ALA A 1 756 ? 12.398 -28.345 -4.889 1.00 76.06 756 ALA A N 1
ATOM 5595 C CA . ALA A 1 756 ? 11.584 -28.099 -6.073 1.00 76.06 756 ALA A CA 1
ATOM 5596 C C . ALA A 1 756 ? 12.220 -27.031 -6.980 1.00 76.06 756 ALA A C 1
ATOM 5598 O O . ALA A 1 756 ? 11.646 -25.967 -7.214 1.00 76.06 756 ALA A O 1
ATOM 5599 N N . VAL A 1 757 ? 13.421 -27.324 -7.489 1.00 76.81 757 VAL A N 1
ATOM 5600 C CA . VAL A 1 757 ? 14.168 -26.439 -8.396 1.00 76.81 757 VAL A CA 1
ATOM 5601 C C . VAL A 1 757 ? 14.078 -26.948 -9.836 1.00 76.81 757 VAL A C 1
ATOM 5603 O O . VAL A 1 757 ? 14.502 -28.066 -10.139 1.00 76.81 757 VAL A O 1
ATOM 5606 N N . LEU A 1 758 ? 13.540 -26.130 -10.746 1.00 79.19 758 LEU A N 1
ATOM 5607 C CA . LEU A 1 758 ? 13.549 -26.405 -12.185 1.00 79.19 758 LEU A CA 1
ATOM 5608 C C . LEU A 1 758 ? 14.726 -25.702 -12.841 1.00 79.19 758 LEU A C 1
ATOM 5610 O O . LEU A 1 758 ? 14.644 -24.510 -13.088 1.00 79.19 758 LEU A O 1
ATOM 5614 N N . THR A 1 759 ? 15.775 -26.443 -13.183 1.00 82.00 759 THR A N 1
ATOM 5615 C CA . THR A 1 759 ? 16.931 -25.886 -13.898 1.00 82.00 759 THR A CA 1
ATOM 5616 C C . THR A 1 759 ? 16.973 -26.363 -15.349 1.00 82.00 759 THR A C 1
ATOM 5618 O O . THR A 1 759 ? 17.048 -27.570 -15.607 1.00 82.00 759 THR A O 1
ATOM 5621 N N . PHE A 1 760 ? 16.974 -25.435 -16.307 1.00 81.69 760 PHE A N 1
ATOM 5622 C CA . PHE A 1 760 ? 17.045 -25.725 -17.740 1.00 81.69 760 PHE A CA 1
ATOM 5623 C C . PHE A 1 760 ? 18.421 -25.385 -18.327 1.00 81.69 760 PHE A C 1
ATOM 5625 O O . PHE A 1 760 ? 18.754 -24.238 -18.611 1.00 81.69 760 PHE A O 1
ATOM 5632 N N . PHE A 1 761 ? 19.215 -26.414 -18.626 1.00 81.38 761 PHE A N 1
ATOM 5633 C CA . PHE A 1 761 ? 20.502 -26.243 -19.305 1.00 81.38 761 PHE A CA 1
ATOM 5634 C C . PHE A 1 761 ? 20.318 -26.209 -20.828 1.00 81.38 761 PHE A C 1
ATOM 5636 O O . PHE A 1 761 ? 20.425 -27.238 -21.499 1.00 81.38 761 PHE A O 1
ATOM 5643 N N . LEU A 1 762 ? 20.062 -25.021 -21.390 1.00 79.75 762 LEU A N 1
ATOM 5644 C CA . LEU A 1 762 ? 19.795 -24.837 -22.831 1.00 79.75 762 LEU A CA 1
ATOM 5645 C C . LEU A 1 762 ? 20.907 -25.398 -23.741 1.00 79.75 762 LEU A C 1
ATOM 5647 O O . LEU A 1 762 ? 20.638 -25.863 -24.846 1.00 79.75 762 LEU A O 1
ATOM 5651 N N . ASN A 1 763 ? 22.159 -25.392 -23.275 1.00 77.25 763 ASN A N 1
ATOM 5652 C CA . ASN A 1 763 ? 23.317 -25.945 -23.988 1.00 77.25 763 ASN A CA 1
ATOM 5653 C C . ASN A 1 763 ? 23.359 -27.486 -24.026 1.00 77.25 763 ASN A C 1
ATOM 5655 O O . ASN A 1 763 ? 24.098 -28.051 -24.831 1.00 77.25 763 ASN A O 1
ATOM 5659 N N . SER A 1 764 ? 22.590 -28.151 -23.162 1.00 68.62 764 SER A N 1
ATOM 5660 C CA . SER A 1 764 ? 22.549 -29.609 -22.996 1.00 68.62 764 SER A CA 1
ATOM 5661 C C . SER A 1 764 ? 21.293 -30.239 -23.611 1.00 68.62 764 SER A C 1
ATOM 5663 O O . SER A 1 764 ? 21.139 -31.459 -23.582 1.00 68.62 764 SER A O 1
ATOM 5665 N N . MET A 1 765 ? 20.402 -29.419 -24.179 1.00 70.00 765 MET A N 1
ATOM 5666 C CA . MET A 1 765 ? 19.205 -29.853 -24.900 1.00 70.00 765 MET A CA 1
ATOM 5667 C C . MET A 1 765 ? 19.506 -30.171 -26.379 1.00 70.00 765 MET A C 1
ATOM 5669 O O . MET A 1 765 ? 20.492 -29.672 -26.930 1.00 70.00 765 MET A O 1
ATOM 5673 N N . PRO A 1 766 ? 18.667 -30.977 -27.066 1.00 62.78 766 PRO A N 1
ATOM 5674 C CA . PRO A 1 766 ? 18.857 -31.325 -28.475 1.00 62.78 766 PRO A CA 1
ATOM 5675 C C . PRO A 1 766 ? 18.998 -30.096 -29.390 1.00 62.78 766 PRO A C 1
ATOM 5677 O O . PRO A 1 766 ? 18.029 -29.418 -29.718 1.00 62.78 766 PRO A O 1
ATOM 5680 N N . LEU A 1 767 ? 20.220 -29.842 -29.866 1.00 64.38 767 LEU A N 1
ATOM 5681 C CA . LEU A 1 767 ? 20.602 -28.599 -30.557 1.00 64.38 767 LEU A CA 1
ATOM 5682 C C . LEU A 1 767 ? 19.975 -28.393 -31.954 1.00 64.38 767 LEU A C 1
ATOM 5684 O O . LEU A 1 767 ? 20.211 -27.357 -32.574 1.00 64.38 767 LEU A O 1
ATOM 5688 N N . HIS A 1 768 ? 19.217 -29.366 -32.463 1.00 64.75 768 HIS A N 1
ATOM 5689 C CA . HIS A 1 768 ? 18.605 -29.350 -33.797 1.00 64.75 768 HIS A CA 1
ATOM 5690 C C . HIS A 1 768 ? 17.099 -29.026 -33.785 1.00 64.75 768 HIS A C 1
ATOM 5692 O O . HIS A 1 768 ? 16.497 -28.943 -34.853 1.00 64.75 768 HIS A O 1
ATOM 5698 N N . LEU A 1 769 ? 16.487 -28.835 -32.609 1.00 62.38 769 LEU A N 1
ATOM 5699 C CA . LEU A 1 769 ? 15.062 -28.523 -32.447 1.00 62.38 769 LEU A CA 1
ATOM 5700 C C . LEU A 1 769 ? 14.877 -27.253 -31.590 1.00 62.38 769 LEU A C 1
ATOM 5702 O O . LEU A 1 769 ? 15.695 -27.004 -30.704 1.00 62.38 769 LEU A O 1
ATOM 5706 N N . PRO A 1 770 ? 13.827 -26.443 -31.834 1.00 67.50 770 PRO A N 1
ATOM 5707 C CA . PRO A 1 770 ? 13.521 -25.278 -31.003 1.00 67.50 770 PRO A CA 1
ATOM 5708 C C . PRO A 1 770 ? 13.170 -25.708 -29.574 1.00 67.50 770 PRO A C 1
ATOM 5710 O O . PRO A 1 770 ? 12.503 -26.728 -29.381 1.00 67.50 770 PRO A O 1
ATOM 5713 N N . ILE A 1 771 ? 13.627 -24.931 -28.589 1.00 81.56 771 ILE A N 1
ATOM 5714 C CA . ILE A 1 771 ? 13.375 -25.175 -27.162 1.00 81.56 771 ILE A CA 1
ATOM 5715 C C . ILE A 1 771 ? 12.145 -24.365 -26.751 1.00 81.56 771 ILE A C 1
ATOM 5717 O O . ILE A 1 771 ? 12.126 -23.154 -26.952 1.00 81.56 771 ILE A O 1
ATOM 5721 N N . ASN A 1 772 ? 11.136 -25.014 -26.175 1.00 78.94 772 ASN A N 1
ATOM 5722 C CA . ASN A 1 772 ? 9.895 -24.392 -25.726 1.00 78.94 772 ASN A CA 1
ATOM 5723 C C . ASN A 1 772 ? 9.614 -24.758 -24.260 1.00 78.94 772 ASN A C 1
ATOM 5725 O O . ASN A 1 772 ? 9.431 -25.933 -23.929 1.00 78.94 772 ASN A O 1
ATOM 5729 N N . ILE A 1 773 ? 9.597 -23.756 -23.386 1.00 84.75 773 ILE A N 1
ATOM 5730 C CA . ILE A 1 773 ? 9.351 -23.887 -21.948 1.00 84.75 773 ILE A CA 1
ATOM 5731 C C . ILE A 1 773 ? 8.128 -23.037 -21.608 1.00 84.75 773 ILE A C 1
ATOM 5733 O O . ILE A 1 773 ? 8.137 -21.826 -21.810 1.00 84.75 773 ILE A O 1
ATOM 5737 N N . THR A 1 774 ? 7.080 -23.670 -21.085 1.00 84.94 774 THR A N 1
ATOM 5738 C CA . THR A 1 774 ? 5.803 -23.023 -20.756 1.00 84.94 774 THR A CA 1
ATOM 5739 C C . THR A 1 774 ? 5.411 -23.294 -19.305 1.00 84.94 774 THR A C 1
ATOM 5741 O O . THR A 1 774 ? 5.376 -24.445 -18.863 1.00 84.94 774 THR A O 1
ATOM 5744 N N . LEU A 1 775 ? 5.128 -22.226 -18.561 1.00 85.94 775 LEU A N 1
ATOM 5745 C CA . LEU A 1 775 ? 4.561 -22.260 -17.215 1.00 85.94 775 LEU A CA 1
ATOM 5746 C C . LEU A 1 775 ? 3.308 -21.387 -17.219 1.00 85.94 775 LEU A C 1
ATOM 5748 O O . LEU A 1 775 ? 3.380 -20.205 -17.542 1.00 85.94 775 LEU A O 1
ATOM 5752 N N . THR A 1 776 ? 2.150 -21.970 -16.932 1.00 83.44 776 THR A N 1
ATOM 5753 C CA . THR A 1 776 ? 0.857 -21.274 -16.989 1.00 83.44 776 THR A CA 1
ATOM 5754 C C . THR A 1 776 ? 0.079 -21.522 -15.705 1.00 83.44 776 THR A C 1
ATOM 5756 O O . THR A 1 776 ? -0.251 -22.662 -15.411 1.00 83.44 776 THR A O 1
ATOM 5759 N N . GLY A 1 777 ? -0.218 -20.497 -14.908 1.00 79.31 777 GLY A N 1
ATOM 5760 C CA . GLY A 1 777 ? -0.957 -20.701 -13.651 1.00 79.31 777 GLY A CA 1
ATOM 5761 C C . GLY A 1 777 ? -0.153 -21.402 -12.547 1.00 79.31 777 GLY A C 1
ATOM 5762 O O . GLY A 1 777 ? -0.743 -21.906 -11.600 1.00 79.31 777 GLY A O 1
ATOM 5763 N N . CYS A 1 778 ? 1.170 -21.535 -12.686 1.00 83.50 778 CYS A N 1
ATOM 5764 C CA . CYS A 1 778 ? 1.993 -22.270 -11.722 1.00 83.50 778 CYS A CA 1
ATOM 5765 C C . CYS A 1 778 ? 2.256 -21.449 -10.456 1.00 83.50 778 CYS A C 1
ATOM 5767 O O . CYS A 1 778 ? 2.452 -20.239 -10.534 1.00 83.50 778 CYS A O 1
ATOM 5769 N N . THR A 1 779 ? 2.347 -22.121 -9.310 1.00 85.31 779 THR A N 1
ATOM 5770 C CA . THR A 1 779 ? 2.689 -21.525 -8.018 1.00 85.31 779 THR A CA 1
ATOM 5771 C C . THR A 1 779 ? 4.061 -22.007 -7.545 1.00 85.31 779 THR A C 1
ATOM 5773 O O . THR A 1 779 ? 4.293 -23.208 -7.495 1.00 85.31 779 THR A O 1
ATOM 5776 N N . PHE A 1 780 ? 4.965 -21.112 -7.160 1.00 83.38 780 PHE A N 1
ATOM 5777 C CA . PHE A 1 780 ? 6.225 -21.440 -6.482 1.00 83.38 780 PHE A CA 1
ATOM 5778 C C . PHE A 1 780 ? 6.124 -20.998 -5.030 1.00 83.38 780 PHE A C 1
ATOM 5780 O O . PHE A 1 780 ? 5.716 -19.869 -4.777 1.00 83.38 780 PHE A O 1
ATOM 5787 N N . ARG A 1 781 ? 6.454 -21.869 -4.075 1.00 83.00 781 ARG A N 1
ATOM 5788 C CA . ARG A 1 781 ? 6.424 -21.533 -2.650 1.00 83.00 781 ARG A CA 1
ATOM 5789 C C . ARG A 1 781 ? 7.507 -22.232 -1.842 1.00 83.00 781 ARG A C 1
ATOM 5791 O O . ARG A 1 781 ? 8.063 -23.237 -2.281 1.00 83.00 781 ARG A O 1
ATOM 5798 N N . GLU A 1 782 ? 7.767 -21.718 -0.641 1.00 75.50 782 GLU A N 1
ATOM 5799 C CA . GLU A 1 782 ? 8.687 -22.322 0.339 1.00 75.50 782 GLU A CA 1
ATOM 5800 C C . GLU A 1 782 ? 10.124 -22.495 -0.210 1.00 75.50 782 GLU A C 1
ATOM 5802 O O . GLU A 1 782 ? 10.752 -23.539 -0.020 1.00 75.50 782 GLU A O 1
ATOM 5807 N N . GLY A 1 783 ? 10.650 -21.497 -0.932 1.00 69.94 783 GLY A N 1
ATOM 5808 C CA . GLY A 1 783 ? 12.016 -21.524 -1.475 1.00 69.94 783 GLY A CA 1
ATOM 5809 C C . GLY A 1 783 ? 12.190 -22.295 -2.790 1.00 69.94 783 GLY A C 1
ATOM 5810 O O . GLY A 1 783 ? 13.321 -22.551 -3.199 1.00 69.94 783 GLY A O 1
ATOM 5811 N N . ALA A 1 784 ? 11.100 -22.683 -3.462 1.00 81.06 784 ALA A N 1
ATOM 5812 C CA . ALA A 1 784 ? 11.157 -23.266 -4.804 1.00 81.06 784 ALA A CA 1
ATOM 5813 C C . ALA A 1 784 ? 11.708 -22.263 -5.840 1.00 81.06 784 ALA A C 1
ATOM 5815 O O . ALA A 1 784 ? 11.480 -21.058 -5.736 1.00 81.06 784 ALA A O 1
ATOM 5816 N N . ALA A 1 785 ? 12.395 -22.752 -6.875 1.00 81.00 785 ALA A N 1
ATOM 5817 C CA . ALA A 1 785 ? 13.036 -21.884 -7.865 1.00 81.00 785 ALA A CA 1
ATOM 5818 C C . ALA A 1 785 ? 12.930 -22.420 -9.297 1.00 81.00 785 ALA A C 1
ATOM 5820 O O . ALA A 1 785 ? 12.810 -23.625 -9.532 1.00 81.00 785 ALA A O 1
ATOM 5821 N N . VAL A 1 786 ? 13.021 -21.515 -10.269 1.00 83.94 786 VAL A N 1
ATOM 5822 C CA . VAL A 1 786 ? 13.195 -21.843 -11.692 1.00 83.94 786 VAL A CA 1
ATOM 5823 C C . VAL A 1 786 ? 14.426 -21.111 -12.222 1.00 83.94 786 VAL A C 1
ATOM 5825 O O . VAL A 1 786 ? 14.584 -19.923 -11.953 1.00 83.94 786 VAL A O 1
ATOM 5828 N N . GLN A 1 787 ? 15.307 -21.824 -12.925 1.00 83.00 787 GLN A N 1
ATOM 5829 C CA . GLN A 1 787 ? 16.623 -21.364 -13.379 1.00 83.00 787 GLN A CA 1
ATOM 5830 C C . GLN A 1 787 ? 16.909 -21.723 -14.839 1.00 83.00 787 GLN A C 1
ATOM 5832 O O . GLN A 1 787 ? 16.612 -22.874 -15.244 1.00 83.00 787 GLN A O 1
#

Nearest PDB structures (foldseek):
  4yz0-assembly2_B  TM=3.523E-01  e=8.894E-01  Caldicellulosiruptor bescii DSM 6725
  5awf-assembly1_A  TM=1.722E-01  e=4.046E+00  Escherichia coli K-12

InterPro domains:
  IPR053914 Dispersed gene family protein 1, N-terminal domain [PF22279] (634-703)
  IPR053915 Dispersed gene family protein 1, beta-sheet domain [PF22274] (2-138)

Sequence (787 aa):
MPHALVNMTNVTSLEGTIVMHGAMPLNSSVLLANSTLRATVGGSQYVPTTPGHEGFWYGPALVLDGVRLLSTRFVMTRSTLVCGGESCAAILVERGLGMNLSSFFYMDNCAVRSQTHVMYAFASVLRVSGGSVFSIQNSSWIAPSIDFYRGACVFNGVAVDGGSVLQVLSSTFRLGFAMLVAATLTVTGGSWLVHRDNEFRTAYVVYVVKEKGVIFRDQSVWSIIHNSFTCGSYSSTVCMTNFWSAQDDEHPIIYGVCNELRGSPVTNYGEELHIGVSVKALDCGACTVDTVCFAARTSSISGCECVCAAGGHGDTCLPAAVPEGLGPLPLPDANDTEVRCVHGGSISSVDDPDPGVRGLCFVNVTFTAAIVLDLSYFDAPQQTLNITLLQCVLMGLSIRGSGARVHVSVVFSMLDSGDLEFRGDFGASSQLLVAGSGITTNLSYAIQCLIFCLGANSTLQLLGNLIEGKNYAVYFPIGVVDGGGIVVKGNTMRGVEEGVPLESAVLFESAVVKNGGYFDVENNTMNAVNGICFYEDTVVSSAGLLRVADCNFAGSTEVFESALVSFEGWVAFEGGAQWRVEGNSVSAASVLIISHSQYKFQLSGRGTTVVLAHNRQVDDVCPFAEMAPSNTIVDSPAQFLVGCNLQGGEEVSYAGLFPEEVLLFGCGTCNDDAACYMPGTESVDRGSCSCSCKDGWHGASCLPVEVPDTVVPLLPERAVDCDTSCVVNQTLTNLKLNMWKTHHCYVGVTFSGVGAVLTFFLNSMPLHLPINITLTGCTFREGAAVQ